Protein 3ZZM (pdb70)

Radius of gyration: 32.6 Å; Cα contacts (8 Å, |Δi|>4): 2544; chains: 2; bounding box: 72×98×84 Å

Nearest PDB structures (foldseek):
  4a1o-assembly1_A  TM=9.967E-01  e=1.497E-93  Mycobacterium tuberculosis H37Rv
  4a1o-assembly1_B  TM=9.871E-01  e=9.545E-93  Mycobacterium tuberculosis H37Rv
  7mgq-assembly1_B  TM=5.591E-01  e=1.889E-41  Cryptococcus neoformans
  7mgq-assembly2_C  TM=5.546E-01  e=2.572E-41  Cryptococcus neoformans
  7mgq-assembly1_A  TM=5.557E-01  e=5.287E-41  Cryptococcus neoformans

B-factor: mean 42.57, std 12.76, range [18.27, 124.08]

CATH classification: 3.40.50.1380 (+2 more: 3.40.140.20, 3.40.140.20)

Secondary structure (DSSP, 8-state):
--------EEEEEESS-TTHHHHHHHHHHTTPEEEE-HHHHHHHHTTT---EEHHHHHS----TTTTSSS-SHHHHHHHH--TTSHHHHHHHHHHT----SEEEEE---HHHHHHTT--HHHHHHT--SHHHHHHHHHHHTTTT-EEE--GGGHHHHHHHHHTTS--HHHHHHHHHHHHHHHHHHHHHHHHHIIIIIS--SSPPSS-SEEEEEEEEEEE-S-SSSTTS-EEEEE-TTSPP-GGGPEEEESSPPPHHHHHHHHHHHHHHTTSSSEEEEEEETTEEEEEEEESS-HHHHHHHHHTTSHHHHTTEEEEESSPBPHHHHHHHTTS-EEEEEES-B-TTHHHHHTTSSS-EEEE-PPPPSS-EEEEEETTEEEEEE---S-SGGGSGGG-EEEESSPPPHHHHHHHHHHHHHGGGSPSS-EEEEETTEEEEEE-S-SSHHHHHHHHHHHHGGG-TT-EEEESS--SSHHHHHHHHHTT--EEEE----TTHHHHHHHHHHHT-EEEE-S------/------EEEEEES--TTHHHHHHHHHHTTPEEEE-HHHHHHHHTTT---EEHHHHH-----GGGTTTT-SHHHHHHHH--TTSHHHHHHHHHHT----SEEEEE---HHHHHHTT--HHHHHHH--SHHHHHHHHHHHTTTT-EEE--GGGHHHHHHHHHTTS--HHHHHHHHHHHHHHHHHHHHHHHHHIIIIIS--SSPPSS-SEEEEEEEEEEE-S-SSSTTS-EEEEE-TTSPP-GGGPEEEESSPPPHHHHHHHHHHHHHHTTSSSEEEEEEETTEEEEEEEESS-HHHHHHHHHTTSHHHHTTEEEEESSPBPHHHHHHHTTS-EEEEEES-B-TTHHHHHTTSSS-EEEE-PPPPSS-EEEEEETTEEEEEE---S-SGGGSGGG-EEEESSPPPHHHHHHHHHHHHHGGGSPSS-EEEEETTEEEEEE-S-SSHHHHHHHHHHHHGGG-TT-EEEESS--SSHHHHHHHHHTT--EEEE----TTHHHHHHHHHHHT-EEEE-S------

Sequence (1038 aa):
DDGRRPIRRALISVYDKTGLVDLAQGLSAAGVEIISTGSTAKTIADTGIPVTPVEQLTGFPEVLDGRVKTLHPRVHAGLLADLRKSEHAAALEQLGIEAFELVVVNLYPFSQTVESGASVDDCVEQIDIGGPAMVRAAAKNHPSAAVVTDPLGYHGVLAALRAGGFTLAERKRLASLAFQHHIAEYDIAVASWMQQTLAPEHPVAAFPQWFGRSWRRVAMLRYGENPHQQAALYGDPTAWPGLAQAEQLHGKDMSYNNFTDADAAWRAAFDHEQTCVAIIKHANPCGIAISSSVSVADAHRKAHECDPLSAYGGVIAANTEVSVEMAEYVSTIFTEVIVAPGYAPGALDVLARKKNIRVLVAAEPLAGGSELRPISGGLLIQQSDQLDAHGDNPANWTLATGSPADPATLTDLVFAWRACCRAVKSNAIVIAADGATVGVGMGQVNRVDAARLAVERGGERVRGAVAASDAFFPFPDGLETLAAAGVTAVVHPGGSVRDEEVTEAAAKAGVTLYLTGARHFAHGRRPIRRALISVYDKTGLVDLAQGLSAAGVEIISTGSTAKTIADTGIPVTPVEQLTGFPEVLDGRVKTLHPRVHAGLLADLRKSEHAAALEQLGIEAFELVVVNLYPFSQTVESGASVDDCVEQIDIGGPAMVRAAAKNHPSAAVVTDPLGYHGVLAALRAGGFTLAERKRLASLAFQHHIAEYDIAVASWMQQTLAPEHPVAAFPQWFGRSWRRVAMLRYGENPHQQAALYGDPTAWPGLAQAEQLHGKDMSYNNFTDADAAWRAAFDHEQTCVAIIKHANPCGIAISSVSVADAHRKAHECDPLSAYGGVIAANTEVSVEMAEYVSTIFTEVIVAPGYAPGALDVLARKKNIRVLVAAEPLAGGSELRPISGGLLIQQSDQLDAHGDNPANWTLATGSPADPATLTDLVFAWRACCRAVKSNAIVIAADGATVGVGMGQVNRVDAARLAVERGGERVRGAVAASDAFFPFPDGLETLAAAGVTAVVHPGGSVRDEEVTEAAAKAGVTLYLTGARHFAH

Foldseek 3Di:
DLLFAAFAEEEAEEPDCVCVCVLLVLCVVLNHAYEYEDVSCVVNVVSVRDHHYLCNQQVDDQDPVNQCRQVGCSNLLLQQQQPVDPVSVVVCVVVVHHHGQEYEYEAQPLLVCVVVVHDPVVSVVRQHDNRLVSLQSNLVNLSRHAYHHDSVCSVVQSVLNVVRGDGSVNSNVRSVVSVVNVLVSVLSVVVCCDVPVDDDVVHDPDTPDHDADWDWPFWACAAPDNVHTGTQTDGPVDDWFLSNWDWPAADDQHNQNSVQQRLQLLLQLLDPAWKKWKGDSLATQKIFGDPPDNLVRLVQRCQQHVVRSAQIEMEIAAEAELNNLQVVLVGRYQEYEYCYYDVPSVVSNVVDHHYTYIHTDRDDPKDKDWDDDVPGIDIDIPPSLPDQLLPVVQKDFLDADDQDVQQVLLQSLQASSQLSAAPQWKFWTHRGMTQFIQGDDPALLSRLLRRLVSNDPVLAAIEMETLADDQALNSVLSSLVSHHAEYEHQDDHPCSVRNSVSCNVSNHGYIHRVHHRHDD/DFAAFAEEEADEPPCPCLCVLLVLCVVLNHAYEYEDPSQVVNVVSVRDYRYLCNQQVDDCDPVNQCSQVGCLNLLQQQQQVVDPCSVVVCVVVVHHHGQEYEYAADQLLVVVVVVDDPVVSVVRPHDNRLVSLQSNLVSLQRHAYHHDSVCSVVQSVQNVVRGDDSVVSNVRSVVSVVSVVSRVLSSVVCCCVPVDDDVVHDPDGPDHDADWDWPFWACAAPDNVHTGTQTDGPSDDWFLSNWDWPAADDQHNQNSLQQRLQLLLQLLDPAWKKWKGDSLATQKIFGDPPDNLVRLVQRCQQHVVRSAQIEMEIAAEAELNNLQVVLVGRYQEYEYCYYDVPSVVSNVVDHHYTYIHTHRDDPKDKDWDDDVPGIDIDIPPSLPDQLLPVVQKDFLDADDQDVQQVVLQSLQASSQLSAAPQWKFWTHPGMTQFIQGDDPALLSRLLRRLVSNDPVLAAIEMETQADHQALNSVLSSLVSHHAEYEHQDDHPCSVRNSVSCNVSNHGYIHRVHHRHDD

Solvent-accessible surface area: 39193 Å² total; per-residue (Å²): 187,92,19,90,76,83,18,173,14,0,0,0,16,6,107,67,58,86,36,0,60,99,2,0,87,20,0,28,87,64,63,8,66,3,0,1,5,33,65,4,15,137,42,0,50,128,65,66,8,108,33,20,61,3,76,134,38,12,67,34,57,53,22,6,113,24,16,1,52,2,1,17,0,70,0,0,0,2,0,0,1,4,44,140,85,94,134,4,37,46,13,7,142,156,23,65,7,108,17,4,23,0,0,1,2,15,16,49,29,2,61,128,21,47,143,89,67,37,65,63,83,77,2,8,60,46,0,11,5,12,4,0,4,4,0,3,0,0,0,11,4,5,12,6,0,0,2,6,14,69,38,162,31,6,146,40,0,33,45,8,28,187,52,31,1,15,15,65,71,71,7,66,140,19,0,6,68,0,0,24,55,0,0,35,24,0,16,30,0,0,43,21,0,16,147,57,10,21,41,49,155,127,113,31,45,13,47,80,2,28,7,80,14,8,112,54,86,44,66,18,212,60,0,9,0,83,55,4,89,0,0,5,0,6,10,73,119,37,129,58,5,1,6,72,24,107,72,64,38,28,112,122,16,33,0,21,6,15,12,9,0,32,31,0,5,82,1,0,50,12,8,159,71,34,0,0,0,1,2,63,22,10,8,2,1,0,1,0,10,10,118,128,36,11,2,25,0,0,84,37,0,7,90,14,17,60,96,3,4,94,14,0,2,4,0,0,11,55,94,0,32,52,91,1,0,95,78,2,21,93,4,108,7,45,0,0,0,0,35,18,32,16,130,37,0,58,108,29,2,38,202,83,175,77,9,8,0,3,38,5,36,91,59,105,101,39,52,66,50,19,71,38,10,44,12,8,2,0,3,0,68,23,8,62,6,110,14,144,3,5,80,46,91,54,22,81,67,38,28,35,84,103,21,82,116,74,31,62,63,17,0,33,3,0,1,44,2,0,16,10,0,48,2,7,0,0,0,0,0,32,109,6,6,2,7,1,2,0,0,3,0,5,32,9,11,12,0,0,112,5,0,33,106,48,7,38,169,113,2,170,49,1,5,0,0,0,0,9,82,0,54,86,22,64,2,0,84,32,0,18,82,20,10,3,66,1,0,0,1,7,6,67,19,161,119,26,150,79,0,26,106,12,0,47,182,55,63,4,12,0,19,35,6,72,10,57,1,30,12,37,76,124,72,82,12,153,15,0,1,0,33,8,115,61,68,92,32,0,64,101,2,0,89,20,0,28,86,57,55,8,65,3,0,0,14,44,72,5,16,141,47,0,51,113,71,65,8,108,32,21,53,1,48,131,32,9,63,30,81,135,26,6,112,26,26,3,65,14,0,18,1,100,0,0,0,2,0,0,1,2,42,130,78,94,128,5,34,51,12,9,145,153,48,66,10,112,18,4,24,0,0,0,2,16,24,61,64,2,21,78,2,52,134,77,64,35,59,67,95,77,1,10,68,84,2,52,6,10,11,1,4,2,0,3,0,0,0,5,2,5,12,5,0,0,1,3,17,52,26,159,27,13,145,32,0,40,39,8,30,179,52,31,1,10,44,67,72,59,7,61,105,15,0,5,49,0,0,16,55,1,0,30,11,0,13,15,0,0,42,18,0,20,146,59,10,21,36,51,155,128,109,31,48,14,44,91,2,28,6,77,12,8,105,56,86,44,72,20,215,61,0,20,1,84,54,2,89,0,0,5,0,7,10,67,85,39,127,59,5,1,6,72,23,109,72,62,42,30,108,112,17,37,3,23,5,16,2,12,0,28,25,0,6,77,0,0,48,14,6,160,75,35,0,0,0,1,1,40,32,8,4,0,0,0,2,0,10,9,120,128,36,11,5,42,0,0,109,38,0,17,102,9,18,69,110,4,4,137,14,0,2,5,0,0,12,54,92,0,31,50,108,1,0,91,51,1,18,102,18,80,6,44,0,0,0,0,34,17,32,14,129,37,0,57,104,10,1,39,171,86,172,70,9,11,0,3,39,4,36,90,60,108,95,40,53,67,36,20,63,41,13,43,14,8,1,0,3,1,73,22,7,62,5,110,14,145,5,7,78,45,90,56,20,81,68,38,26,37,83,102,20,82,116,73,28,61,69,18,0,34,3,0,1,45,2,0,18,7,0,39,4,24,0,0,0,0,0,33,109,6,7,2,16,0,2,0,0,5,1,6,28,8,11,9,0,0,110,5,0,33,108,36,0,42,178,106,2,169,49,2,4,0,0,0,0,8,82,0,52,75,23,61,2,0,83,30,0,19,83,20,10,4,66,1,0,0,1,7,7,69,17,156,112,26,136,72,0,26,112,12,0,53,196,55,63,4,13,0,21,36,6,74,8,56,1,37,12,34

GO terms:
  GO:0005886 plasma membrane (C, HDA)

InterPro domains:
  IPR002695 Bifunctional purine biosynthesis protein PurH-like [MF_00139] (10-523)
  IPR002695 Bifunctional purine biosynthesis protein PurH-like [PF01808] (141-457)
  IPR002695 Bifunctional purine biosynthesis protein PurH-like [PIRSF000414] (8-523)
  IPR002695 Bifunctional purine biosynthesis protein PurH-like [PTHR11692] (10-523)
  IPR002695 Bifunctional purine biosynthesis protein PurH-like [SM00798] (141-458)
  IPR002695 Bifunctional purine biosynthesis protein PurH-like [TIGR00355] (11-523)
  IPR011607 Methylglyoxal synthase-like domain [PF02142] (22-135)
  IPR011607 Methylglyoxal synthase-like domain [PS51855] (1-152)
  IPR011607 Methylglyoxal synthase-like domain [SM00851] (22-136)
  IPR016193 Cytidine deaminase-like [SSF53927] (218-523)
  IPR024051 AICAR transformylase, duplicated domain superfamily [G3DSA:3.40.140.20] (215-369)
  IPR024051 AICAR transformylase, duplicated domain superfamily [G3DSA:3.40.140.20] (394-523)
  IPR036914 Methylglyoxal synthase-like domain superfamily [G3DSA:3.40.50.1380] (1-204)
  IPR036914 Methylglyoxal synthase-like domain superfamily [SSF52335] (10-198)

Organism: Mycobacterium tuberculosis (strain ATCC 25618 / H37Rv) (NCBI:txid83332)

Structure (mmCIF, N/CA/C/O backbone):
data_3ZZM
#
_entry.id   3ZZM
#
_cell.length_a   76.594
_cell.length_b   108.220
_cell.length_c   130.634
_cell.angle_alpha   90.00
_cell.angle_beta   90.00
_cell.angle_gamma   90.00
#
_symmetry.space_group_name_H-M   'P 21 21 21'
#
loop_
_entity.id
_entity.type
_entity.pdbx_description
1 polymer 'BIFUNCTIONAL PURINE BIOSYNTHESIS PROTEIN PURH'
2 non-polymer 'PHOSPHATE ION'
3 non-polymer 'POTASSIUM ION'
4 non-polymer '5-(FORMYLAMINO)-1-(5-O-PHOSPHONO-BETA-D-RIBOFURANOSYL)-1H-IMIDAZOLE-4-CARBOXYLIC ACID'
5 non-polymer GLYCEROL
6 water water
#
loop_
_atom_site.group_PDB
_atom_site.id
_atom_site.type_symbol
_atom_site.label_atom_id
_atom_site.label_alt_id
_atom_site.label_comp_id
_atom_site.label_asym_id
_atom_site.label_entity_id
_atom_site.label_seq_id
_atom_site.pdbx_PDB_ins_code
_atom_site.Cartn_x
_atom_site.Cartn_y
_atom_site.Cartn_z
_atom_site.occupancy
_atom_site.B_iso_or_equiv
_atom_site.auth_seq_id
_atom_site.auth_comp_id
_atom_site.auth_asym_id
_atom_site.auth_atom_id
_atom_site.pdbx_PDB_model_num
ATOM 1 N N . ASP A 1 4 ? 64.304 98.570 -30.698 1.00 68.71 4 ASP A N 1
ATOM 2 C CA . ASP A 1 4 ? 65.007 99.773 -30.255 1.00 68.16 4 ASP A CA 1
ATOM 3 C C . ASP A 1 4 ? 65.238 99.752 -28.736 1.00 67.75 4 ASP A C 1
ATOM 4 O O . ASP A 1 4 ? 64.331 99.412 -27.966 1.00 66.29 4 ASP A O 1
ATOM 9 N N . ASP A 1 5 ? 66.454 100.160 -28.324 1.00 61.48 5 ASP A N 1
ATOM 10 C CA . ASP A 1 5 ? 66.924 100.230 -26.938 1.00 59.30 5 ASP A CA 1
ATOM 11 C C . ASP A 1 5 ? 66.282 101.384 -26.147 1.00 58.25 5 ASP A C 1
ATOM 12 O O . ASP A 1 5 ? 66.448 101.460 -24.931 1.00 58.34 5 ASP A O 1
ATOM 17 N N . GLY A 1 6 ? 65.574 102.264 -26.845 1.00 50.30 6 GLY A N 1
ATOM 18 C CA . GLY A 1 6 ? 64.935 103.453 -26.298 1.00 47.96 6 GLY A CA 1
ATOM 19 C C . GLY A 1 6 ? 65.928 104.530 -25.899 1.00 49.24 6 GLY A C 1
ATOM 20 O O . GLY A 1 6 ? 65.661 105.298 -24.970 1.00 47.86 6 GLY A O 1
ATOM 21 N N . ARG A 1 7 ? 67.096 104.578 -26.581 1.00 45.81 7 ARG A N 1
ATOM 22 C CA . ARG A 1 7 ? 68.158 105.556 -26.337 1.00 44.91 7 ARG A CA 1
ATOM 23 C C . ARG A 1 7 ? 67.698 106.940 -26.748 1.00 48.39 7 ARG A C 1
ATOM 24 O O . ARG A 1 7 ? 67.131 107.113 -27.835 1.00 48.51 7 ARG A O 1
ATOM 32 N N . ARG A 1 8 ? 67.905 107.924 -25.861 1.00 44.24 8 ARG A N 1
ATOM 33 C CA . ARG A 1 8 ? 67.535 109.319 -26.126 1.00 43.76 8 ARG A CA 1
ATOM 34 C C . ARG A 1 8 ? 68.814 110.153 -26.033 1.00 46.83 8 ARG A C 1
ATOM 35 O O . ARG A 1 8 ? 69.401 110.201 -24.953 1.00 45.44 8 ARG A O 1
ATOM 43 N N . PRO A 1 9 ? 69.328 110.734 -27.150 1.00 44.38 9 PRO A N 1
ATOM 44 C CA . PRO A 1 9 ? 70.568 111.523 -27.063 1.00 44.93 9 PRO A CA 1
ATOM 45 C C . PRO A 1 9 ? 70.458 112.669 -26.055 1.00 48.94 9 PRO A C 1
ATOM 46 O O . PRO A 1 9 ? 69.437 113.356 -26.026 1.00 49.45 9 PRO A O 1
ATOM 50 N N . ILE A 1 10 ? 71.492 112.835 -25.202 1.00 44.48 10 ILE A N 1
ATOM 51 C CA . ILE A 1 10 ? 71.567 113.882 -24.181 1.00 43.36 10 ILE A CA 1
ATOM 52 C C . ILE A 1 10 ? 71.867 115.213 -24.875 1.00 46.91 10 ILE A C 1
ATOM 53 O O . ILE A 1 10 ? 72.909 115.352 -25.521 1.00 47.65 10 ILE A O 1
ATOM 58 N N . ARG A 1 11 ? 70.967 116.187 -24.734 1.00 41.79 11 ARG A N 1
ATOM 59 C CA . ARG A 1 11 ? 71.151 117.510 -25.327 1.00 41.95 11 ARG A CA 1
ATOM 60 C C . ARG A 1 11 ? 71.229 118.558 -24.232 1.00 42.45 11 ARG A C 1
ATOM 61 O O . ARG A 1 11 ? 71.976 119.527 -24.367 1.00 41.09 11 ARG A O 1
ATOM 69 N N . ARG A 1 12 ? 70.425 118.377 -23.153 1.00 37.63 12 ARG A N 1
ATOM 70 C CA . ARG A 1 12 ? 70.358 119.317 -22.039 1.00 35.93 12 ARG A CA 1
ATOM 71 C C . ARG A 1 12 ? 70.393 118.567 -20.719 1.00 38.68 12 ARG A C 1
ATOM 72 O O . ARG A 1 12 ? 69.648 117.598 -20.527 1.00 37.60 12 ARG A O 1
ATOM 80 N N . ALA A 1 13 ? 71.255 119.037 -19.805 1.00 33.89 13 ALA A N 1
ATOM 81 C CA . ALA A 1 13 ? 71.423 118.460 -18.479 1.00 32.32 13 ALA A CA 1
ATOM 82 C C . ALA A 1 13 ? 71.160 119.489 -17.379 1.00 34.63 13 ALA A C 1
ATOM 83 O O . ALA A 1 13 ? 71.588 120.636 -17.477 1.00 33.37 13 ALA A O 1
ATOM 85 N N . LEU A 1 14 ? 70.437 119.064 -16.335 1.00 31.47 14 LEU A N 1
ATOM 86 C CA . LEU A 1 14 ? 70.163 119.862 -15.149 1.00 30.48 14 LEU A CA 1
ATOM 87 C C . LEU A 1 14 ? 71.043 119.326 -14.027 1.00 33.36 14 LEU A C 1
ATOM 88 O O . LEU A 1 14 ? 70.935 118.144 -13.658 1.00 30.27 14 LEU A O 1
ATOM 93 N N . ILE A 1 15 ? 71.983 120.162 -13.549 1.00 31.76 15 ILE A N 1
ATOM 94 C CA . ILE A 1 15 ? 72.926 119.747 -12.517 1.00 30.71 15 ILE A CA 1
ATOM 95 C C . ILE A 1 15 ? 72.818 120.662 -11.297 1.00 35.31 15 ILE A C 1
ATOM 96 O O . ILE A 1 15 ? 72.985 121.868 -11.399 1.00 35.82 15 ILE A O 1
ATOM 101 N N . SER A 1 16 ? 72.532 120.071 -10.152 1.00 32.84 16 SER A N 1
ATOM 102 C CA . SER A 1 16 ? 72.401 120.763 -8.886 1.00 33.89 16 SER A CA 1
ATOM 103 C C . SER A 1 16 ? 72.862 119.792 -7.834 1.00 37.62 16 SER A C 1
ATOM 104 O O . SER A 1 16 ? 72.137 118.857 -7.487 1.00 35.83 16 SER A O 1
ATOM 107 N N . VAL A 1 17 ? 74.130 119.912 -7.458 1.00 35.95 17 VAL A N 1
ATOM 108 C CA . VAL A 1 17 ? 74.729 118.957 -6.534 1.00 36.09 17 VAL A CA 1
ATOM 109 C C . VAL A 1 17 ? 75.295 119.650 -5.293 1.00 45.01 17 VAL A C 1
ATOM 110 O O . VAL A 1 17 ? 75.988 120.673 -5.409 1.00 45.08 17 VAL A O 1
ATOM 114 N N . TYR A 1 18 ? 75.023 119.075 -4.109 1.00 43.70 18 TYR A N 1
ATOM 115 C CA . TYR A 1 18 ? 75.643 119.589 -2.895 1.00 45.08 18 TYR A CA 1
ATOM 116 C C . TYR A 1 18 ? 77.160 119.301 -2.965 1.00 49.50 18 TYR A C 1
ATOM 117 O O . TYR A 1 18 ? 77.992 120.210 -2.870 1.00 50.21 18 TYR A O 1
ATOM 126 N N . ASP A 1 19 ? 77.486 118.012 -3.130 1.00 45.64 19 ASP A N 1
ATOM 127 C CA . ASP A 1 19 ? 78.835 117.477 -3.261 1.00 44.91 19 ASP A CA 1
ATOM 128 C C . ASP A 1 19 ? 79.273 117.601 -4.702 1.00 47.82 19 ASP A C 1
ATOM 129 O O . ASP A 1 19 ? 78.653 117.010 -5.585 1.00 47.86 19 ASP A O 1
ATOM 134 N N . LYS A 1 20 ? 80.343 118.356 -4.947 1.00 45.17 20 LYS A N 1
ATOM 135 C CA . LYS A 1 20 ? 80.822 118.576 -6.310 1.00 45.94 20 LYS A CA 1
ATOM 136 C C . LYS A 1 20 ? 81.947 117.578 -6.726 1.00 49.49 20 LYS A C 1
ATOM 137 O O . LYS A 1 20 ? 82.652 117.866 -7.684 1.00 48.95 20 LYS A O 1
ATOM 143 N N . THR A 1 21 ? 82.039 116.379 -6.093 1.00 47.50 21 THR A N 1
ATOM 144 C CA . THR A 1 21 ? 83.052 115.364 -6.437 1.00 47.87 21 THR A CA 1
ATOM 145 C C . THR A 1 21 ? 82.796 114.818 -7.856 1.00 49.68 21 THR A C 1
ATOM 146 O O . THR A 1 21 ? 81.695 114.347 -8.139 1.00 48.59 21 THR A O 1
ATOM 150 N N . GLY A 1 22 ? 83.804 114.917 -8.716 1.00 46.75 22 GLY A N 1
ATOM 151 C CA . GLY A 1 22 ? 83.757 114.458 -10.105 1.00 47.37 22 GLY A CA 1
ATOM 152 C C . GLY A 1 22 ? 82.957 115.321 -11.068 1.00 52.18 22 GLY A C 1
ATOM 153 O O . GLY A 1 22 ? 82.814 114.970 -12.249 1.00 52.86 22 GLY A O 1
ATOM 154 N N . LEU A 1 23 ? 82.467 116.479 -10.584 1.00 48.32 23 LEU A N 1
ATOM 155 C CA . LEU A 1 23 ? 81.635 117.409 -11.346 1.00 48.31 23 LEU A CA 1
ATOM 156 C C . LEU A 1 23 ? 82.356 117.998 -12.542 1.00 51.48 23 LEU A C 1
ATOM 157 O O . LEU A 1 23 ? 81.781 118.003 -13.633 1.00 50.80 23 LEU A O 1
ATOM 162 N N . VAL A 1 24 ? 83.586 118.518 -12.350 1.00 48.84 24 VAL A N 1
ATOM 163 C CA . VAL A 1 24 ? 84.372 119.157 -13.410 1.00 49.27 24 VAL A CA 1
ATOM 164 C C . VAL A 1 24 ? 84.576 118.180 -14.596 1.00 53.12 24 VAL A C 1
ATOM 165 O O . VAL A 1 24 ? 84.301 118.565 -15.733 1.00 54.23 24 VAL A O 1
ATOM 169 N N . ASP A 1 25 ? 84.989 116.926 -14.329 1.00 48.70 25 ASP A N 1
ATOM 170 C CA . ASP A 1 25 ? 85.197 115.901 -15.368 1.00 48.35 25 ASP A CA 1
ATOM 171 C C . ASP A 1 25 ? 83.878 115.539 -16.063 1.00 48.05 25 ASP A C 1
ATOM 172 O O . ASP A 1 25 ? 83.845 115.408 -17.289 1.00 48.98 25 ASP A O 1
ATOM 177 N N . LEU A 1 26 ? 82.791 115.427 -15.284 1.00 41.65 26 LEU A N 1
ATOM 178 C CA . LEU A 1 26 ? 81.462 115.165 -15.838 1.00 39.85 26 LEU A CA 1
ATOM 179 C C . LEU A 1 26 ? 81.043 116.325 -16.785 1.00 45.92 26 LEU A C 1
ATOM 180 O O . LEU A 1 26 ? 80.730 116.074 -17.950 1.00 48.38 26 LEU A O 1
ATOM 185 N N . ALA A 1 27 ? 81.115 117.581 -16.302 1.00 42.88 27 ALA A N 1
ATOM 186 C CA . ALA A 1 27 ? 80.754 118.791 -17.055 1.00 43.86 27 ALA A CA 1
ATOM 187 C C . ALA A 1 27 ? 81.600 118.966 -18.312 1.00 49.87 27 ALA A C 1
ATOM 188 O O . ALA A 1 27 ? 81.058 119.339 -19.362 1.00 49.71 27 ALA A O 1
ATOM 190 N N . GLN A 1 28 ? 82.918 118.684 -18.215 1.00 47.45 28 GLN A N 1
ATOM 191 C CA . GLN A 1 28 ? 83.846 118.779 -19.346 1.00 47.55 28 GLN A CA 1
ATOM 192 C C . GLN A 1 28 ? 83.432 117.789 -20.446 1.00 50.79 28 GLN A C 1
ATOM 193 O O . GLN A 1 28 ? 83.384 118.169 -21.615 1.00 50.78 28 GLN A O 1
ATOM 199 N N . GLY A 1 29 ? 83.085 116.561 -20.047 1.00 47.21 29 GLY A N 1
ATOM 200 C CA . GLY A 1 29 ? 82.608 115.528 -20.961 1.00 46.96 29 GLY A CA 1
ATOM 201 C C . GLY A 1 29 ? 81.298 115.906 -21.634 1.00 50.44 29 GLY A C 1
ATOM 202 O O . GLY A 1 29 ? 81.149 115.728 -22.846 1.00 51.32 29 GLY A O 1
ATOM 203 N N . LEU A 1 30 ? 80.350 116.464 -20.854 1.00 45.59 30 LEU A N 1
ATOM 204 C CA . LEU A 1 30 ? 79.042 116.893 -21.359 1.00 44.10 30 LEU A CA 1
ATOM 205 C C . LEU A 1 30 ? 79.171 118.090 -22.304 1.00 51.71 30 LEU A C 1
ATOM 206 O O . LEU A 1 30 ? 78.589 118.050 -23.386 1.00 52.24 30 LEU A O 1
ATOM 211 N N . SER A 1 31 ? 79.952 119.129 -21.933 1.00 50.79 31 SER A N 1
ATOM 212 C CA . SER A 1 31 ? 80.146 120.304 -22.799 1.00 52.21 31 SER A CA 1
ATOM 213 C C . SER A 1 31 ? 80.820 119.924 -24.122 1.00 56.97 31 SER A C 1
ATOM 214 O O . SER A 1 31 ? 80.414 120.440 -25.160 1.00 56.76 31 SER A O 1
ATOM 217 N N . ALA A 1 32 ? 81.817 118.997 -24.086 1.00 54.02 32 ALA A N 1
ATOM 218 C CA . ALA A 1 32 ? 82.532 118.505 -25.271 1.00 54.96 32 ALA A CA 1
ATOM 219 C C . ALA A 1 32 ? 81.570 117.834 -26.257 1.00 58.34 32 ALA A C 1
ATOM 220 O O . ALA A 1 32 ? 81.748 117.958 -27.462 1.00 59.85 32 ALA A O 1
ATOM 222 N N . ALA A 1 33 ? 80.532 117.161 -25.746 1.00 53.59 33 ALA A N 1
ATOM 223 C CA . ALA A 1 33 ? 79.515 116.507 -26.569 1.00 52.82 33 ALA A CA 1
ATOM 224 C C . ALA A 1 33 ? 78.461 117.514 -27.072 1.00 55.73 33 ALA A C 1
ATOM 225 O O . ALA A 1 33 ? 77.576 117.139 -27.840 1.00 55.07 33 ALA A O 1
ATOM 227 N N . GLY A 1 34 ? 78.577 118.773 -26.642 1.00 51.86 34 GLY A N 1
ATOM 228 C CA . GLY A 1 34 ? 77.653 119.842 -27.005 1.00 51.31 34 GLY A CA 1
ATOM 229 C C . GLY A 1 34 ? 76.405 119.876 -26.140 1.00 53.06 34 GLY A C 1
ATOM 230 O O . GLY A 1 34 ? 75.389 120.450 -26.542 1.00 52.94 34 GLY A O 1
ATOM 231 N N . VAL A 1 35 ? 76.467 119.257 -24.944 1.00 47.65 35 VAL A N 1
ATOM 232 C CA . VAL A 1 35 ? 75.337 119.256 -24.006 1.00 45.21 35 VAL A CA 1
ATOM 233 C C . VAL A 1 35 ? 75.285 120.597 -23.275 1.00 47.06 35 VAL A C 1
ATOM 234 O O . VAL A 1 35 ? 76.291 121.037 -22.716 1.00 47.08 35 VAL A O 1
ATOM 238 N N . GLU A 1 36 ? 74.101 121.231 -23.277 1.00 41.48 36 GLU A N 1
ATOM 239 C CA . GLU A 1 36 ? 73.827 122.461 -22.551 1.00 40.23 36 GLU A CA 1
ATOM 240 C C . GLU A 1 36 ? 73.671 122.116 -21.070 1.00 40.87 36 GLU A C 1
ATOM 241 O O . GLU A 1 36 ? 72.893 121.231 -20.711 1.00 39.47 36 GLU A O 1
ATOM 247 N N . ILE A 1 37 ? 74.430 122.789 -20.214 1.00 37.47 37 ILE A N 1
ATOM 248 C CA . ILE A 1 37 ? 74.367 122.542 -18.775 1.00 35.58 37 ILE A CA 1
ATOM 249 C C . ILE A 1 37 ? 73.549 123.669 -18.111 1.00 38.77 37 ILE A C 1
ATOM 250 O O . ILE A 1 37 ? 73.826 124.845 -18.311 1.00 38.65 37 ILE A O 1
ATOM 255 N N . ILE A 1 38 ? 72.523 123.282 -17.354 1.00 36.54 38 ILE A N 1
ATOM 256 C CA . ILE A 1 38 ? 71.663 124.190 -16.597 1.00 36.88 38 ILE A CA 1
ATOM 257 C C . ILE A 1 38 ? 71.958 123.913 -15.143 1.00 41.27 38 ILE A C 1
ATOM 258 O O . ILE A 1 38 ? 71.841 122.770 -14.692 1.00 39.39 38 ILE A O 1
ATOM 263 N N . SER A 1 39 ? 72.372 124.942 -14.408 1.00 40.41 39 SER A N 1
ATOM 264 C CA . SER A 1 39 ? 72.753 124.742 -13.026 1.00 41.07 39 SER A CA 1
ATOM 265 C C . SER A 1 39 ? 72.326 125.863 -12.118 1.00 46.60 39 SER A C 1
ATOM 266 O O . SER A 1 39 ? 72.067 126.982 -12.557 1.00 45.90 39 SER A O 1
ATOM 269 N N . THR A 1 40 ? 72.287 125.541 -10.824 1.00 45.24 40 THR A N 1
ATOM 270 C CA . THR A 1 40 ? 72.014 126.466 -9.729 1.00 46.32 40 THR A CA 1
ATOM 271 C C . THR A 1 40 ? 73.343 127.154 -9.354 1.00 51.48 40 THR A C 1
ATOM 272 O O . THR A 1 40 ? 74.381 126.781 -9.894 1.00 51.97 40 THR A O 1
ATOM 276 N N . GLY A 1 41 ? 73.278 128.132 -8.445 1.00 48.57 41 GLY A N 1
ATOM 277 C CA . GLY A 1 41 ? 74.378 128.944 -7.922 1.00 49.15 41 GLY A CA 1
ATOM 278 C C . GLY A 1 41 ? 75.814 128.427 -7.923 1.00 52.54 41 GLY A C 1
ATOM 279 O O . GLY A 1 41 ? 76.551 128.710 -8.871 1.00 53.37 41 GLY A O 1
ATOM 280 N N . SER A 1 42 ? 76.249 127.740 -6.833 1.00 47.18 42 SER A N 1
ATOM 281 C CA . SER A 1 42 ? 77.635 127.249 -6.678 1.00 47.56 42 SER A CA 1
ATOM 282 C C . SER A 1 42 ? 78.009 126.090 -7.633 1.00 52.19 42 SER A C 1
ATOM 283 O O . SER A 1 42 ? 79.188 125.972 -7.993 1.00 53.34 42 SER A O 1
ATOM 286 N N . THR A 1 43 ? 77.027 125.264 -8.069 1.00 46.22 43 THR A N 1
ATOM 287 C CA . THR A 1 43 ? 77.281 124.208 -9.053 1.00 44.92 43 THR A CA 1
ATOM 288 C C . THR A 1 43 ? 77.695 124.910 -10.343 1.00 49.51 43 THR A C 1
ATOM 289 O O . THR A 1 43 ? 78.728 124.564 -10.932 1.00 49.63 43 THR A O 1
ATOM 293 N N . ALA A 1 44 ? 76.939 125.972 -10.718 1.00 46.50 44 ALA A N 1
ATOM 294 C CA . ALA A 1 44 ? 77.242 126.788 -11.889 1.00 47.47 44 ALA A CA 1
ATOM 295 C C . ALA A 1 44 ? 78.606 127.464 -11.742 1.00 53.12 44 ALA A C 1
ATOM 296 O O . ALA A 1 44 ? 79.324 127.546 -12.730 1.00 53.88 44 ALA A O 1
ATOM 298 N N . LYS A 1 45 ? 78.982 127.899 -10.513 1.00 50.79 45 LYS A N 1
ATOM 299 C CA . LYS A 1 45 ? 80.272 128.549 -10.245 1.00 52.61 45 LYS A CA 1
ATOM 300 C C . LYS A 1 45 ? 81.435 127.578 -10.496 1.00 56.25 45 LYS A C 1
ATOM 301 O O . LYS A 1 45 ? 82.320 127.900 -11.291 1.00 56.34 45 LYS A O 1
ATOM 307 N N . THR A 1 46 ? 81.382 126.368 -9.872 1.00 51.55 46 THR A N 1
ATOM 308 C CA . THR A 1 46 ? 82.365 125.285 -9.980 1.00 51.13 46 THR A CA 1
ATOM 309 C C . THR A 1 46 ? 82.601 124.907 -11.456 1.00 56.84 46 THR A C 1
ATOM 310 O O . THR A 1 46 ? 83.752 124.733 -11.868 1.00 57.54 46 THR A O 1
ATOM 314 N N . ILE A 1 47 ? 81.518 124.829 -12.254 1.00 53.12 47 ILE A N 1
ATOM 315 C CA . ILE A 1 47 ? 81.596 124.497 -13.677 1.00 53.41 47 ILE A CA 1
ATOM 316 C C . ILE A 1 47 ? 82.093 125.718 -14.479 1.00 60.50 47 ILE A C 1
ATOM 317 O O . ILE A 1 47 ? 82.981 125.564 -15.329 1.00 60.53 47 ILE A O 1
ATOM 322 N N . ALA A 1 48 ? 81.525 126.922 -14.221 1.00 58.31 48 ALA A N 1
ATOM 323 C CA . ALA A 1 48 ? 81.879 128.150 -14.946 1.00 59.51 48 ALA A CA 1
ATOM 324 C C . ALA A 1 48 ? 83.349 128.571 -14.753 1.00 63.60 48 ALA A C 1
ATOM 325 O O . ALA A 1 48 ? 83.952 129.072 -15.708 1.00 64.07 48 ALA A O 1
ATOM 327 N N . ASP A 1 49 ? 83.924 128.352 -13.543 1.00 59.33 49 ASP A N 1
ATOM 328 C CA . ASP A 1 49 ? 85.319 128.687 -13.202 1.00 60.25 49 ASP A CA 1
ATOM 329 C C . ASP A 1 49 ? 86.341 127.904 -14.052 1.00 66.25 49 ASP A C 1
ATOM 330 O O . ASP A 1 49 ? 87.491 128.327 -14.153 1.00 68.16 49 ASP A O 1
ATOM 335 N N . THR A 1 50 ? 85.910 126.798 -14.682 1.00 62.19 50 THR A N 1
ATOM 336 C CA . THR A 1 50 ? 86.701 125.924 -15.561 1.00 62.48 50 THR A CA 1
ATOM 337 C C . THR A 1 50 ? 86.655 126.456 -17.008 1.00 65.86 50 THR A C 1
ATOM 338 O O . THR A 1 50 ? 87.431 126.009 -17.856 1.00 67.05 50 THR A O 1
ATOM 342 N N . GLY A 1 51 ? 85.755 127.404 -17.269 1.00 60.25 51 GLY A N 1
ATOM 343 C CA . GLY A 1 51 ? 85.561 127.975 -18.597 1.00 60.07 51 GLY A CA 1
ATOM 344 C C . GLY A 1 51 ? 84.433 127.322 -19.377 1.00 61.43 51 GLY A C 1
ATOM 345 O O . GLY A 1 51 ? 84.150 127.710 -20.514 1.00 61.72 51 GLY A O 1
ATOM 346 N N . ILE A 1 52 ? 83.780 126.320 -18.770 1.00 56.04 52 ILE A N 1
ATOM 347 C CA . ILE A 1 52 ? 82.641 125.607 -19.361 1.00 54.00 52 ILE A CA 1
ATOM 348 C C . ILE A 1 52 ? 81.412 126.531 -19.282 1.00 54.79 52 ILE A C 1
ATOM 349 O O . ILE A 1 52 ? 81.137 127.051 -18.197 1.00 53.14 52 ILE A O 1
ATOM 354 N N . PRO A 1 53 ? 80.678 126.755 -20.402 1.00 51.91 53 PRO A N 1
ATOM 355 C CA . PRO A 1 53 ? 79.479 127.612 -20.340 1.00 51.72 53 PRO A CA 1
ATOM 356 C C . PRO A 1 53 ? 78.342 126.973 -19.537 1.00 55.47 53 PRO A C 1
ATOM 357 O O . PRO A 1 53 ? 78.127 125.757 -19.585 1.00 53.46 53 PRO A O 1
ATOM 361 N N . VAL A 1 54 ? 77.645 127.802 -18.760 1.00 52.94 54 VAL A N 1
ATOM 362 C CA . VAL A 1 54 ? 76.534 127.368 -17.918 1.00 51.10 54 VAL A CA 1
ATOM 363 C C . VAL A 1 54 ? 75.332 128.272 -18.149 1.00 52.33 54 VAL A C 1
ATOM 364 O O . VAL A 1 54 ? 75.462 129.505 -18.162 1.00 52.75 54 VAL A O 1
ATOM 368 N N . THR A 1 55 ? 74.153 127.648 -18.282 1.00 45.11 55 THR A N 1
ATOM 369 C CA . THR A 1 55 ? 72.885 128.353 -18.330 1.00 43.36 55 THR A CA 1
ATOM 370 C C . THR A 1 55 ? 72.419 128.439 -16.870 1.00 44.70 55 THR A C 1
ATOM 371 O O . THR A 1 55 ? 72.197 127.399 -16.248 1.00 44.27 55 THR A O 1
ATOM 375 N N . PRO A 1 56 ? 72.325 129.640 -16.266 1.00 40.03 56 PRO A N 1
ATOM 376 C CA . PRO A 1 56 ? 71.811 129.714 -14.879 1.00 37.78 56 PRO A CA 1
ATOM 377 C C . PRO A 1 56 ? 70.329 129.349 -14.852 1.00 41.84 56 PRO A C 1
ATOM 378 O O . PRO A 1 56 ? 69.647 129.596 -15.843 1.00 40.66 56 PRO A O 1
ATOM 382 N N . VAL A 1 57 ? 69.828 128.755 -13.739 1.00 40.51 57 VAL A N 1
ATOM 383 C CA . VAL A 1 57 ? 68.415 128.343 -13.624 1.00 40.52 57 VAL A CA 1
ATOM 384 C C . VAL A 1 57 ? 67.493 129.605 -13.732 1.00 43.70 57 VAL A C 1
ATOM 385 O O . VAL A 1 57 ? 66.457 129.528 -14.396 1.00 41.93 57 VAL A O 1
ATOM 389 N N . GLU A 1 58 ? 67.924 130.763 -13.174 1.00 41.04 58 GLU A N 1
ATOM 390 C CA . GLU A 1 58 ? 67.189 132.045 -13.228 1.00 42.83 58 GLU A CA 1
ATOM 391 C C . GLU A 1 58 ? 66.928 132.535 -14.671 1.00 45.68 58 GLU A C 1
ATOM 392 O O . GLU A 1 58 ? 65.953 133.235 -14.900 1.00 43.83 58 GLU A O 1
ATOM 398 N N . GLN A 1 59 ? 67.829 132.216 -15.617 1.00 42.98 59 GLN A N 1
ATOM 399 C CA . GLN A 1 59 ? 67.698 132.594 -17.022 1.00 43.96 59 GLN A CA 1
ATOM 400 C C . GLN A 1 59 ? 66.536 131.830 -17.635 1.00 47.50 59 GLN A C 1
ATOM 401 O O . GLN A 1 59 ? 65.751 132.383 -18.411 1.00 47.56 59 GLN A O 1
ATOM 407 N N . LEU A 1 60 ? 66.402 130.578 -17.225 1.00 42.31 60 LEU A N 1
ATOM 408 C CA . LEU A 1 60 ? 65.353 129.684 -17.675 1.00 41.82 60 LEU A CA 1
ATOM 409 C C . LEU A 1 60 ? 63.993 130.046 -17.036 1.00 43.65 60 LEU A C 1
ATOM 410 O O . LEU A 1 60 ? 62.987 130.128 -17.735 1.00 41.73 60 LEU A O 1
ATOM 415 N N . THR A 1 61 ? 63.978 130.298 -15.723 1.00 39.76 61 THR A N 1
ATOM 416 C CA . THR A 1 61 ? 62.748 130.580 -14.983 1.00 38.85 61 THR A CA 1
ATOM 417 C C . THR A 1 61 ? 62.351 132.046 -14.985 1.00 41.66 61 THR A C 1
ATOM 418 O O . THR A 1 61 ? 61.179 132.356 -14.780 1.00 41.88 61 THR A O 1
ATOM 422 N N . GLY A 1 62 ? 63.332 132.932 -15.097 1.00 37.84 62 GLY A N 1
ATOM 423 C CA . GLY A 1 62 ? 63.115 134.367 -14.956 1.00 38.82 62 GLY A CA 1
ATOM 424 C C . GLY A 1 62 ? 62.896 134.757 -13.499 1.00 45.43 62 GLY A C 1
ATOM 425 O O . GLY A 1 62 ? 62.556 135.903 -13.226 1.00 44.66 62 GLY A O 1
ATOM 426 N N . PHE A 1 63 ? 63.019 133.790 -12.558 1.00 44.27 63 PHE A N 1
ATOM 427 C CA . PHE A 1 63 ? 62.795 134.002 -11.125 1.00 45.82 63 PHE A CA 1
ATOM 428 C C . PHE A 1 63 ? 64.116 133.783 -10.372 1.00 53.91 63 PHE A C 1
ATOM 429 O O . PHE A 1 63 ? 64.767 132.750 -10.577 1.00 55.20 63 PHE A O 1
ATOM 437 N N . PRO A 1 64 ? 64.539 134.718 -9.506 0.50 51.11 64 PRO A N 1
ATOM 438 C CA . PRO A 1 64 ? 65.830 134.534 -8.807 0.50 51.39 64 PRO A CA 1
ATOM 439 C C . PRO A 1 64 ? 65.877 133.394 -7.779 0.50 55.63 64 PRO A C 1
ATOM 440 O O . PRO A 1 64 ? 64.839 132.911 -7.330 0.50 52.79 64 PRO A O 1
ATOM 444 N N . GLU A 1 65 ? 67.108 133.016 -7.343 1.00 55.12 65 GLU A N 1
ATOM 445 C CA . GLU A 1 65 ? 67.318 132.113 -6.196 0.50 55.25 65 GLU A CA 1
ATOM 446 C C . GLU A 1 65 ? 67.027 132.977 -4.961 1.00 62.12 65 GLU A C 1
ATOM 447 O O . GLU A 1 65 ? 67.618 134.062 -4.859 1.00 63.87 65 GLU A O 1
ATOM 453 N N . VAL A 1 66 ? 66.038 132.597 -4.106 1.00 58.36 66 VAL A N 1
ATOM 454 C CA . VAL A 1 66 ? 65.619 133.465 -2.980 1.00 58.20 66 VAL A CA 1
ATOM 455 C C . VAL A 1 66 ? 65.617 132.690 -1.647 0.50 60.16 66 VAL A C 1
ATOM 456 O O . VAL A 1 66 ? 65.777 131.459 -1.635 0.50 58.41 66 VAL A O 1
ATOM 460 N N . LEU A 1 67 ? 65.448 133.447 -0.520 1.00 56.17 67 LEU A N 1
ATOM 461 C CA . LEU A 1 67 ? 65.314 132.955 0.846 1.00 54.64 67 LEU A CA 1
ATOM 462 C C . LEU A 1 67 ? 66.485 132.051 1.212 1.00 60.05 67 LEU A C 1
ATOM 463 O O . LEU A 1 67 ? 66.293 130.926 1.709 1.00 58.88 67 LEU A O 1
ATOM 468 N N . ASP A 1 68 ? 67.712 132.547 0.925 1.00 57.65 68 ASP A N 1
ATOM 469 C CA . ASP A 1 68 ? 68.987 131.879 1.201 1.00 57.34 68 ASP A CA 1
ATOM 470 C C . ASP A 1 68 ? 69.033 130.462 0.606 1.00 59.47 68 ASP A C 1
ATOM 471 O O . ASP A 1 68 ? 69.386 129.495 1.290 1.00 59.23 68 ASP A O 1
ATOM 476 N N . GLY A 1 69 ? 68.723 130.376 -0.677 1.00 55.40 69 GLY A N 1
ATOM 477 C CA . GLY A 1 69 ? 68.744 129.115 -1.406 1.00 55.10 69 GLY A CA 1
ATOM 478 C C . GLY A 1 69 ? 67.652 128.129 -1.045 1.00 59.29 69 GLY A C 1
ATOM 479 O O . GLY A 1 69 ? 67.875 126.923 -1.157 1.00 58.60 69 GLY A O 1
ATOM 480 N N . ARG A 1 70 ? 66.453 128.622 -0.642 1.00 56.54 70 ARG A N 1
ATOM 481 C CA . ARG A 1 70 ? 65.323 127.747 -0.304 1.00 55.22 70 ARG A CA 1
ATOM 482 C C . ARG A 1 70 ? 64.352 127.459 -1.489 1.00 58.52 70 ARG A C 1
ATOM 483 O O . ARG A 1 70 ? 63.785 126.365 -1.517 1.00 56.67 70 ARG A O 1
ATOM 491 N N . VAL A 1 71 ? 64.107 128.433 -2.414 1.00 56.22 71 VAL A N 1
ATOM 492 C CA . VAL A 1 71 ? 63.097 128.270 -3.487 1.00 55.54 71 VAL A CA 1
ATOM 493 C C . VAL A 1 71 ? 63.636 128.419 -4.954 1.00 59.92 71 VAL A C 1
ATOM 494 O O . VAL A 1 71 ? 62.839 128.707 -5.870 1.00 60.03 71 VAL A O 1
ATOM 498 N N . LYS A 1 72 ? 64.937 128.148 -5.182 1.00 54.32 72 LYS A N 1
ATOM 499 C CA . LYS A 1 72 ? 65.634 128.273 -6.485 1.00 53.60 72 LYS A CA 1
ATOM 500 C C . LYS A 1 72 ? 65.066 127.467 -7.716 1.00 52.81 72 LYS A C 1
ATOM 501 O O . LYS A 1 72 ? 64.994 128.036 -8.805 1.00 53.57 72 LYS A O 1
ATOM 507 N N . THR A 1 73 ? 64.758 126.165 -7.574 1.00 43.75 73 THR A N 1
ATOM 508 C CA . THR A 1 73 ? 64.319 125.313 -8.697 1.00 40.30 73 THR A CA 1
ATOM 509 C C . THR A 1 73 ? 62.844 124.884 -8.631 1.00 38.48 73 THR A C 1
ATOM 510 O O . THR A 1 73 ? 62.392 124.146 -9.513 1.00 35.32 73 THR A O 1
ATOM 514 N N . LEU A 1 74 ? 62.098 125.333 -7.607 1.00 34.17 74 LEU A N 1
ATOM 515 C CA . LEU A 1 74 ? 60.679 124.999 -7.460 1.00 32.82 74 LEU A CA 1
ATOM 516 C C . LEU A 1 74 ? 59.898 125.953 -8.325 1.00 34.71 74 LEU A C 1
ATOM 517 O O . LEU A 1 74 ? 59.224 126.871 -7.843 1.00 33.11 74 LEU A O 1
ATOM 522 N N . HIS A 1 75 ? 59.992 125.697 -9.650 1.00 29.75 75 HIS A N 1
ATOM 523 C CA . HIS A 1 75 ? 59.403 126.508 -10.707 1.00 28.99 75 HIS A CA 1
ATOM 524 C C . HIS A 1 75 ? 58.972 125.624 -11.891 1.00 31.48 75 HIS A C 1
ATOM 525 O O . HIS A 1 75 ? 59.662 124.652 -12.207 1.00 32.05 75 HIS A O 1
ATOM 532 N N . PRO A 1 76 ? 57.839 125.933 -12.556 1.00 26.10 76 PRO A N 1
ATOM 533 C CA . PRO A 1 76 ? 57.397 125.095 -13.677 1.00 24.91 76 PRO A CA 1
ATOM 534 C C . PRO A 1 76 ? 58.329 125.138 -14.887 1.00 31.45 76 PRO A C 1
ATOM 535 O O . PRO A 1 76 ? 58.284 124.213 -15.681 1.00 31.59 76 PRO A O 1
ATOM 539 N N . ARG A 1 77 ? 59.192 126.163 -15.015 1.00 29.60 77 ARG A N 1
ATOM 540 C CA . ARG A 1 77 ? 60.120 126.261 -16.146 1.00 31.15 77 ARG A CA 1
ATOM 541 C C . ARG A 1 77 ? 61.329 125.366 -15.925 1.00 37.11 77 ARG A C 1
ATOM 542 O O . ARG A 1 77 ? 62.114 125.191 -16.860 1.00 37.71 77 ARG A O 1
ATOM 550 N N . VAL A 1 78 ? 61.424 124.710 -14.722 1.00 33.20 78 VAL A N 1
ATOM 551 C CA . VAL A 1 78 ? 62.403 123.657 -14.416 1.00 30.87 78 VAL A CA 1
ATOM 552 C C . VAL A 1 78 ? 61.674 122.304 -14.549 1.00 32.30 78 VAL A C 1
ATOM 553 O O . VAL A 1 78 ? 62.076 121.452 -15.328 1.00 31.35 78 VAL A O 1
ATOM 557 N N . HIS A 1 79 ? 60.588 122.129 -13.790 1.00 28.19 79 HIS A N 1
ATOM 558 C CA . HIS A 1 79 ? 59.852 120.888 -13.668 1.00 27.72 79 HIS A CA 1
ATOM 559 C C . HIS A 1 79 ? 59.066 120.469 -14.899 1.00 30.75 79 HIS A C 1
ATOM 560 O O . HIS A 1 79 ? 58.853 119.267 -15.024 1.00 30.10 79 HIS A O 1
ATOM 567 N N . ALA A 1 80 ? 58.665 121.396 -15.813 1.00 25.83 80 ALA A N 1
ATOM 568 C CA . ALA A 1 80 ? 57.985 120.993 -17.050 1.00 24.05 80 ALA A CA 1
ATOM 569 C C . ALA A 1 80 ? 58.978 120.241 -17.955 1.00 30.03 80 ALA A C 1
ATOM 570 O O . ALA A 1 80 ? 58.629 119.176 -18.451 1.00 29.74 80 ALA A O 1
ATOM 572 N N . GLY A 1 81 ? 60.230 120.708 -18.035 1.00 29.04 81 GLY A N 1
ATOM 573 C CA . GLY A 1 81 ? 61.286 120.037 -18.804 1.00 30.17 81 GLY A CA 1
ATOM 574 C C . GLY A 1 81 ? 61.648 118.655 -18.261 1.00 36.49 81 GLY A C 1
ATOM 575 O O . GLY A 1 81 ? 62.112 117.786 -19.008 1.00 37.21 81 GLY A O 1
ATOM 576 N N . LEU A 1 82 ? 61.408 118.437 -16.952 1.00 32.25 82 LEU A N 1
ATOM 577 C CA . LEU A 1 82 ? 61.672 117.174 -16.261 1.00 31.16 82 LEU A CA 1
ATOM 578 C C . LEU A 1 82 ? 60.518 116.221 -16.370 1.00 32.68 82 LEU A C 1
ATOM 579 O O . LEU A 1 82 ? 60.764 115.029 -16.481 1.00 30.97 82 LEU A O 1
ATOM 584 N N . LEU A 1 83 ? 59.265 116.728 -16.227 1.00 28.40 83 LEU A N 1
ATOM 585 C CA . LEU A 1 83 ? 58.044 115.941 -16.110 1.00 27.77 83 LEU A CA 1
ATOM 586 C C . LEU A 1 83 ? 57.217 115.744 -17.369 1.00 34.20 83 LEU A C 1
ATOM 587 O O . LEU A 1 83 ? 56.287 114.928 -17.323 1.00 34.21 83 LEU A O 1
ATOM 592 N N . ALA A 1 84 ? 57.527 116.446 -18.484 1.00 31.31 84 ALA A N 1
ATOM 593 C CA . ALA A 1 84 ? 56.755 116.259 -19.702 1.00 30.95 84 ALA A CA 1
ATOM 594 C C . ALA A 1 84 ? 57.011 114.860 -20.284 1.00 34.75 84 ALA A C 1
ATOM 595 O O . ALA A 1 84 ? 58.168 114.500 -20.540 1.00 32.99 84 ALA A O 1
ATOM 597 N N . ASP A 1 85 ? 55.949 114.045 -20.384 1.00 31.91 85 ASP A N 1
ATOM 598 C CA . ASP A 1 85 ? 56.041 112.686 -20.927 1.00 31.58 85 ASP A CA 1
ATOM 599 C C . ASP A 1 85 ? 56.093 112.818 -22.438 1.00 35.65 85 ASP A C 1
ATOM 600 O O . ASP A 1 85 ? 55.056 113.029 -23.080 1.00 35.43 85 ASP A O 1
ATOM 605 N N . LEU A 1 86 ? 57.310 112.741 -23.001 1.00 32.82 86 LEU A N 1
ATOM 606 C CA . LEU A 1 86 ? 57.516 112.954 -24.433 1.00 34.78 86 LEU A CA 1
ATOM 607 C C . LEU A 1 86 ? 56.938 111.815 -25.302 1.00 41.09 86 LEU A C 1
ATOM 608 O O . LEU A 1 86 ? 56.889 111.959 -26.524 1.00 41.99 86 LEU A O 1
ATOM 613 N N . ARG A 1 87 ? 56.395 110.742 -24.671 1.00 37.95 87 ARG A N 1
ATOM 614 C CA . ARG A 1 87 ? 55.665 109.687 -25.399 1.00 37.12 87 ARG A CA 1
ATOM 615 C C . ARG A 1 87 ? 54.295 110.239 -25.802 1.00 40.84 87 ARG A C 1
ATOM 616 O O . ARG A 1 87 ? 53.676 109.716 -26.718 1.00 41.49 87 ARG A O 1
ATOM 624 N N . LYS A 1 88 ? 53.822 111.309 -25.106 1.00 37.87 88 LYS A N 1
ATOM 625 C CA . LYS A 1 88 ? 52.546 111.985 -25.363 1.00 37.71 88 LYS A CA 1
ATOM 626 C C . LYS A 1 88 ? 52.773 113.238 -26.208 1.00 42.93 88 LYS A C 1
ATOM 627 O O . LYS A 1 88 ? 53.489 114.152 -25.781 1.00 42.13 88 LYS A O 1
ATOM 633 N N . SER A 1 89 ? 52.145 113.279 -27.406 1.00 39.46 89 SER A N 1
ATOM 634 C CA . SER A 1 89 ? 52.198 114.393 -28.361 1.00 39.09 89 SER A CA 1
ATOM 635 C C . SER A 1 89 ? 51.756 115.709 -27.713 1.00 40.53 89 SER A C 1
ATOM 636 O O . SER A 1 89 ? 52.309 116.765 -28.035 1.00 39.90 89 SER A O 1
ATOM 639 N N . GLU A 1 90 ? 50.753 115.627 -26.811 1.00 35.88 90 GLU A N 1
ATOM 640 C CA . GLU A 1 90 ? 50.197 116.725 -26.036 1.00 36.28 90 GLU A CA 1
ATOM 641 C C . GLU A 1 90 ? 51.245 117.374 -25.106 1.00 35.36 90 GLU A C 1
ATOM 642 O O . GLU A 1 90 ? 51.299 118.599 -25.019 1.00 34.03 90 GLU A O 1
ATOM 648 N N . HIS A 1 91 ? 52.048 116.563 -24.411 1.00 31.35 91 HIS A N 1
ATOM 649 C CA . HIS A 1 91 ? 53.097 117.049 -23.486 1.00 29.62 91 HIS A CA 1
ATOM 650 C C . HIS A 1 91 ? 54.237 117.714 -24.250 1.00 33.58 91 HIS A C 1
ATOM 651 O O . HIS A 1 91 ? 54.639 118.819 -23.908 1.00 33.41 91 HIS A O 1
ATOM 658 N N . ALA A 1 92 ? 54.701 117.067 -25.333 1.00 31.59 92 ALA A N 1
ATOM 659 C CA . ALA A 1 92 ? 55.735 117.607 -26.199 1.00 31.17 92 ALA A CA 1
ATOM 660 C C . ALA A 1 92 ? 55.261 118.942 -26.828 1.00 33.92 92 ALA A C 1
ATOM 661 O O . ALA A 1 92 ? 56.040 119.899 -26.848 1.00 33.54 92 ALA A O 1
ATOM 663 N N . ALA A 1 93 ? 53.965 119.044 -27.228 1.00 29.52 93 ALA A N 1
ATOM 664 C CA . ALA A 1 93 ? 53.426 120.309 -27.775 1.00 29.17 93 ALA A CA 1
ATOM 665 C C . ALA A 1 93 ? 53.345 121.393 -26.671 1.00 32.13 93 ALA A C 1
ATOM 666 O O . ALA A 1 93 ? 53.666 122.547 -26.953 1.00 32.50 93 ALA A O 1
ATOM 668 N N . ALA A 1 94 ? 52.997 121.009 -25.419 1.00 28.41 94 ALA A N 1
ATOM 669 C CA . ALA A 1 94 ? 52.887 121.940 -24.279 1.00 28.62 94 ALA A CA 1
ATOM 670 C C . ALA A 1 94 ? 54.215 122.641 -23.989 1.00 32.29 94 ALA A C 1
ATOM 671 O O . ALA A 1 94 ? 54.222 123.850 -23.792 1.00 31.80 94 ALA A O 1
ATOM 673 N N . LEU A 1 95 ? 55.340 121.901 -24.068 1.00 30.23 95 LEU A N 1
ATOM 674 C CA . LEU A 1 95 ? 56.678 122.453 -23.877 1.00 30.27 95 LEU A CA 1
ATOM 675 C C . LEU A 1 95 ? 56.937 123.489 -24.911 1.00 34.13 95 LEU A C 1
ATOM 676 O O . LEU A 1 95 ? 57.445 124.552 -24.570 1.00 33.90 95 LEU A O 1
ATOM 681 N N . GLU A 1 96 ? 56.503 123.215 -26.166 1.00 32.35 96 GLU A N 1
ATOM 682 C CA . GLU A 1 96 ? 56.631 124.130 -27.297 1.00 32.61 96 GLU A CA 1
ATOM 683 C C . GLU A 1 96 ? 55.777 125.382 -27.100 1.00 35.58 96 GLU A C 1
ATOM 684 O O . GLU A 1 96 ? 56.243 126.472 -27.413 1.00 34.51 96 GLU A O 1
ATOM 690 N N . GLN A 1 97 ? 54.552 125.232 -26.567 1.00 33.02 97 GLN A N 1
ATOM 691 C CA . GLN A 1 97 ? 53.650 126.369 -26.288 1.00 33.86 97 GLN A CA 1
ATOM 692 C C . GLN A 1 97 ? 54.254 127.282 -25.204 1.00 38.04 97 GLN A C 1
ATOM 693 O O . GLN A 1 97 ? 54.045 128.482 -25.238 1.00 38.06 97 GLN A O 1
ATOM 699 N N . LEU A 1 98 ? 54.990 126.696 -24.236 1.00 33.47 98 LEU A N 1
ATOM 700 C CA . LEU A 1 98 ? 55.639 127.423 -23.131 1.00 32.93 98 LEU A CA 1
ATOM 701 C C . LEU A 1 98 ? 57.075 127.918 -23.458 1.00 35.92 98 LEU A C 1
ATOM 702 O O . LEU A 1 98 ? 57.657 128.662 -22.666 1.00 34.55 98 LEU A O 1
ATOM 707 N N . GLY A 1 99 ? 57.630 127.492 -24.594 1.00 32.96 99 GLY A N 1
ATOM 708 C CA . GLY A 1 99 ? 59.010 127.819 -24.965 1.00 33.78 99 GLY A CA 1
ATOM 709 C C . GLY A 1 99 ? 60.004 127.108 -24.040 1.00 39.19 99 GLY A C 1
ATOM 710 O O . GLY A 1 99 ? 61.091 127.612 -23.756 1.00 40.30 99 GLY A O 1
ATOM 711 N N . ILE A 1 100 ? 59.611 125.938 -23.538 1.00 35.35 100 ILE A N 1
ATOM 712 C CA . ILE A 1 100 ? 60.396 125.121 -22.612 1.00 34.62 100 ILE A CA 1
ATOM 713 C C . ILE A 1 100 ? 60.928 123.928 -23.392 1.00 40.65 100 ILE A C 1
ATOM 714 O O . ILE A 1 100 ? 60.247 123.397 -24.269 1.00 41.32 100 ILE A O 1
ATOM 719 N N . GLU A 1 101 ? 62.170 123.554 -23.104 1.00 36.57 101 GLU A N 1
ATOM 720 C CA . GLU A 1 101 ? 62.842 122.377 -23.659 1.00 35.08 101 GLU A CA 1
ATOM 721 C C . GLU A 1 101 ? 62.957 121.311 -22.571 1.00 36.13 101 GLU A C 1
ATOM 722 O O . GLU A 1 101 ? 63.015 121.632 -21.377 1.00 33.34 101 GLU A O 1
ATOM 728 N N . ALA A 1 102 ? 63.012 120.049 -22.981 1.00 33.62 102 ALA A N 1
ATOM 729 C CA . ALA A 1 102 ? 63.140 118.941 -22.055 1.00 33.59 102 ALA A CA 1
ATOM 730 C C . ALA A 1 102 ? 64.574 118.761 -21.542 1.00 36.99 102 ALA A C 1
ATOM 731 O O . ALA A 1 102 ? 65.531 119.271 -22.136 1.00 35.79 102 ALA A O 1
ATOM 733 N N . PHE A 1 103 ? 64.702 118.033 -20.406 1.00 33.63 103 PHE A N 1
ATOM 734 C CA . PHE A 1 103 ? 65.975 117.616 -19.816 1.00 33.05 103 PHE A CA 1
ATOM 735 C C . PHE A 1 103 ? 66.093 116.112 -19.997 1.00 33.93 103 PHE A C 1
ATOM 736 O O . PHE A 1 103 ? 65.186 115.390 -19.578 1.00 31.93 103 PHE A O 1
ATOM 744 N N . GLU A 1 104 ? 67.168 115.640 -20.646 1.00 29.52 104 GLU A N 1
ATOM 745 C CA . GLU A 1 104 ? 67.385 114.196 -20.823 1.00 28.92 104 GLU A CA 1
ATOM 746 C C . GLU A 1 104 ? 68.191 113.649 -19.657 1.00 33.33 104 GLU A C 1
ATOM 747 O O . GLU A 1 104 ? 68.081 112.467 -19.358 1.00 33.23 104 GLU A O 1
ATOM 753 N N . LEU A 1 105 ? 69.016 114.510 -19.018 1.00 30.81 105 LEU A N 1
ATOM 754 C CA . LEU A 1 105 ? 69.867 114.152 -17.883 1.00 30.33 105 LEU A CA 1
ATOM 755 C C . LEU A 1 105 ? 69.654 115.095 -16.717 1.00 31.09 105 LEU A C 1
ATOM 756 O O . LEU A 1 105 ? 69.566 116.312 -16.897 1.00 29.51 105 LEU A O 1
ATOM 761 N N . VAL A 1 106 ? 69.551 114.513 -15.517 1.00 27.67 106 VAL A N 1
ATOM 762 C CA . VAL A 1 106 ? 69.360 115.221 -14.250 1.00 27.62 106 VAL A CA 1
ATOM 763 C C . VAL A 1 106 ? 70.373 114.653 -13.285 1.00 32.33 106 VAL A C 1
ATOM 764 O O . VAL A 1 106 ? 70.341 113.460 -13.008 1.00 31.94 106 VAL A O 1
ATOM 768 N N . VAL A 1 107 ? 71.320 115.493 -12.845 1.00 30.75 107 VAL A N 1
ATOM 769 C CA . VAL A 1 107 ? 72.400 115.124 -11.932 1.00 30.94 107 VAL A CA 1
ATOM 770 C C . VAL A 1 107 ? 72.213 115.937 -10.650 1.00 36.15 107 VAL A C 1
ATOM 771 O O . VAL A 1 107 ? 72.455 117.139 -10.634 1.00 36.57 107 VAL A O 1
ATOM 775 N N . VAL A 1 108 ? 71.749 115.282 -9.604 1.00 32.85 108 VAL A N 1
ATOM 776 C CA . VAL A 1 108 ? 71.459 115.898 -8.316 1.00 33.89 108 VAL A CA 1
ATOM 777 C C . VAL A 1 108 ? 71.903 114.975 -7.176 1.00 43.08 108 VAL A C 1
ATOM 778 O O . VAL A 1 108 ? 71.648 113.779 -7.238 1.00 44.67 108 VAL A O 1
ATOM 782 N N . ASN A 1 109 ? 72.525 115.545 -6.128 1.00 40.36 109 ASN A N 1
ATOM 783 C CA . ASN A 1 109 ? 72.823 114.872 -4.855 1.00 39.89 109 ASN A CA 1
ATOM 784 C C . ASN A 1 109 ? 72.435 115.857 -3.749 1.00 42.85 109 ASN A C 1
ATOM 785 O O . ASN A 1 109 ? 72.616 117.074 -3.862 1.00 42.86 109 ASN A O 1
ATOM 790 N N . LEU A 1 110 ? 71.879 115.310 -2.704 1.00 39.94 110 LEU A N 1
ATOM 791 C CA . LEU A 1 110 ? 71.198 116.016 -1.640 1.00 40.82 110 LEU A CA 1
ATOM 792 C C . LEU A 1 110 ? 72.071 116.680 -0.573 1.00 48.99 110 LEU A C 1
ATOM 793 O O . LEU A 1 110 ? 73.237 116.313 -0.386 1.00 48.90 110 LEU A O 1
ATOM 798 N N . TYR A 1 111 ? 71.458 117.660 0.153 1.00 47.12 111 TYR A N 1
ATOM 799 C CA . TYR A 1 111 ? 72.081 118.311 1.305 1.00 48.37 111 TYR A CA 1
ATOM 800 C C . TYR A 1 111 ? 72.567 117.199 2.255 1.00 50.53 111 TYR A C 1
ATOM 801 O O . TYR A 1 111 ? 71.906 116.157 2.336 1.00 48.61 111 TYR A O 1
ATOM 810 N N . PRO A 1 112 ? 73.752 117.323 2.888 1.00 49.01 112 PRO A N 1
ATOM 811 C CA . PRO A 1 112 ? 74.262 116.199 3.700 1.00 48.74 112 PRO A CA 1
ATOM 812 C C . PRO A 1 112 ? 73.634 116.183 5.083 1.00 51.86 112 PRO A C 1
ATOM 813 O O . PRO A 1 112 ? 74.316 116.439 6.080 1.00 52.77 112 PRO A O 1
ATOM 817 N N . PHE A 1 113 ? 72.327 115.891 5.134 1.00 46.60 113 PHE A N 1
ATOM 818 C CA . PHE A 1 113 ? 71.571 115.844 6.377 1.00 46.13 113 PHE A CA 1
ATOM 819 C C . PHE A 1 113 ? 72.140 114.821 7.385 1.00 52.02 113 PHE A C 1
ATOM 820 O O . PHE A 1 113 ? 72.419 115.215 8.523 1.00 52.19 113 PHE A O 1
ATOM 828 N N . SER A 1 114 ? 72.282 113.530 6.998 1.00 48.71 114 SER A N 1
ATOM 829 C CA . SER A 1 114 ? 72.718 112.505 7.955 1.00 49.77 114 SER A CA 1
ATOM 830 C C . SER A 1 114 ? 74.162 112.771 8.513 1.00 55.34 114 SER A C 1
ATOM 831 O O . SER A 1 114 ? 74.411 112.486 9.691 1.00 54.67 114 SER A O 1
ATOM 834 N N . GLN A 1 115 ? 75.054 113.386 7.693 1.00 51.72 115 GLN A N 1
ATOM 835 C CA . GLN A 1 115 ? 76.417 113.778 8.058 1.00 51.47 115 GLN A CA 1
ATOM 836 C C . GLN A 1 115 ? 76.416 114.975 9.013 1.00 54.33 115 GLN A C 1
ATOM 837 O O . GLN A 1 115 ? 77.257 115.045 9.924 1.00 52.99 115 GLN A O 1
ATOM 843 N N . THR A 1 116 ? 75.490 115.938 8.768 1.00 50.44 116 THR A N 1
ATOM 844 C CA . THR A 1 116 ? 75.306 117.154 9.573 1.00 50.58 116 THR A CA 1
ATOM 845 C C . THR A 1 116 ? 74.857 116.716 10.982 1.00 54.34 116 THR A C 1
ATOM 846 O O . THR A 1 116 ? 75.393 117.213 11.978 1.00 54.04 116 THR A O 1
ATOM 850 N N . VAL A 1 117 ? 73.931 115.730 11.040 1.00 49.72 117 VAL A N 1
ATOM 851 C CA . VAL A 1 117 ? 73.395 115.150 12.275 1.00 49.15 117 VAL A CA 1
ATOM 852 C C . VAL A 1 117 ? 74.535 114.440 13.048 1.00 54.86 117 VAL A C 1
ATOM 853 O O . VAL A 1 117 ? 74.751 114.785 14.209 1.00 54.54 117 VAL A O 1
ATOM 857 N N . GLU A 1 118 ? 75.291 113.517 12.384 1.00 52.77 118 GLU A N 1
ATOM 858 C CA . GLU A 1 118 ? 76.417 112.747 12.954 1.00 53.71 118 GLU A CA 1
ATOM 859 C C . GLU A 1 118 ? 77.537 113.630 13.518 1.00 58.37 118 GLU A C 1
ATOM 860 O O . GLU A 1 118 ? 78.199 113.216 14.472 1.00 58.92 118 GLU A O 1
ATOM 866 N N . SER A 1 119 ? 77.763 114.828 12.921 1.00 54.20 119 SER A N 1
ATOM 867 C CA . SER A 1 119 ? 78.802 115.790 13.329 1.00 54.46 119 SER A CA 1
ATOM 868 C C . SER A 1 119 ? 78.443 116.511 14.655 1.00 59.05 119 SER A C 1
ATOM 869 O O . SER A 1 119 ? 79.226 117.325 15.168 1.00 58.98 119 SER A O 1
ATOM 872 N N . GLY A 1 120 ? 77.245 116.227 15.167 1.00 54.70 120 GLY A N 1
ATOM 873 C CA . GLY A 1 120 ? 76.744 116.830 16.393 1.00 53.85 120 GLY A CA 1
ATOM 874 C C . GLY A 1 120 ? 76.316 118.273 16.205 1.00 55.58 120 GLY A C 1
ATOM 875 O O . GLY A 1 120 ? 76.379 119.057 17.156 1.00 54.82 120 GLY A O 1
ATOM 876 N N . ALA A 1 121 ? 75.910 118.645 14.955 1.00 50.41 121 ALA A N 1
ATOM 877 C CA . ALA A 1 121 ? 75.424 119.997 14.636 1.00 49.27 121 ALA A CA 1
ATOM 878 C C . ALA A 1 121 ? 74.096 120.279 15.375 1.00 48.32 121 ALA A C 1
ATOM 879 O O . ALA A 1 121 ? 73.403 119.342 15.798 1.00 45.64 121 ALA A O 1
ATOM 881 N N . SER A 1 122 ? 73.771 121.565 15.558 1.00 44.39 122 SER A N 1
ATOM 882 C CA . SER A 1 122 ? 72.569 121.995 16.265 1.00 43.74 122 SER A CA 1
ATOM 883 C C . SER A 1 122 ? 71.269 121.638 15.509 1.00 47.94 122 SER A C 1
ATOM 884 O O . SER A 1 122 ? 71.305 121.315 14.318 1.00 47.14 122 SER A O 1
ATOM 887 N N . VAL A 1 123 ? 70.127 121.705 16.217 1.00 45.05 123 VAL A N 1
ATOM 888 C CA . VAL A 1 123 ? 68.780 121.446 15.690 1.00 44.54 123 VAL A CA 1
ATOM 889 C C . VAL A 1 123 ? 68.516 122.317 14.428 1.00 48.54 123 VAL A C 1
ATOM 890 O O . VAL A 1 123 ? 68.038 121.783 13.422 1.00 47.40 123 VAL A O 1
ATOM 894 N N . ASP A 1 124 ? 68.898 123.605 14.464 1.00 45.91 124 ASP A N 1
ATOM 895 C CA . ASP A 1 124 ? 68.691 124.555 13.375 1.00 46.93 124 ASP A CA 1
ATOM 896 C C . ASP A 1 124 ? 69.534 124.242 12.129 1.00 51.45 124 ASP A C 1
ATOM 897 O O . ASP A 1 124 ? 69.012 124.350 11.008 1.00 52.52 124 ASP A O 1
ATOM 902 N N . ASP A 1 125 ? 70.810 123.850 12.314 1.00 46.16 125 ASP A N 1
ATOM 903 C CA . ASP A 1 125 ? 71.694 123.495 11.198 1.00 45.00 125 ASP A CA 1
ATOM 904 C C . ASP A 1 125 ? 71.243 122.201 10.551 1.00 47.14 125 ASP A C 1
ATOM 905 O O . ASP A 1 125 ? 71.376 122.071 9.337 1.00 46.82 125 ASP A O 1
ATOM 910 N N . CYS A 1 126 ? 70.683 121.258 11.348 1.00 42.18 126 CYS A N 1
ATOM 911 C CA . CYS A 1 126 ? 70.145 120.004 10.823 1.00 41.27 126 CYS A CA 1
ATOM 912 C C . CYS A 1 126 ? 68.907 120.330 9.979 1.00 45.02 126 CYS A C 1
ATOM 913 O O . CYS A 1 126 ? 68.794 119.864 8.843 1.00 43.91 126 CYS A O 1
ATOM 916 N N . VAL A 1 127 ? 68.016 121.191 10.513 1.00 42.18 127 VAL A N 1
ATOM 917 C CA . VAL A 1 127 ? 66.795 121.607 9.826 1.00 41.59 127 VAL A CA 1
ATOM 918 C C . VAL A 1 127 ? 67.162 122.310 8.497 1.00 45.97 127 VAL A C 1
ATOM 919 O O . VAL A 1 127 ? 66.536 122.018 7.474 1.00 45.42 127 VAL A O 1
ATOM 923 N N . GLU A 1 128 ? 68.207 123.165 8.498 1.00 42.72 128 GLU A N 1
ATOM 924 C CA . GLU A 1 128 ? 68.661 123.884 7.303 1.00 43.12 128 GLU A CA 1
ATOM 925 C C . GLU A 1 128 ? 69.234 122.917 6.253 1.00 45.93 128 GLU A C 1
ATOM 926 O O . GLU A 1 128 ? 69.165 123.215 5.064 1.00 46.50 128 GLU A O 1
ATOM 932 N N . GLN A 1 129 ? 69.710 121.729 6.672 1.00 40.90 129 GLN A N 1
ATOM 933 C CA . GLN A 1 129 ? 70.223 120.740 5.724 1.00 39.78 129 GLN A CA 1
ATOM 934 C C . GLN A 1 129 ? 69.109 119.800 5.187 1.00 42.68 129 GLN A C 1
ATOM 935 O O . GLN A 1 129 ? 69.426 118.755 4.607 1.00 42.44 129 GLN A O 1
ATOM 941 N N . ILE A 1 130 ? 67.814 120.159 5.388 1.00 37.26 130 ILE A N 1
ATOM 942 C CA . ILE A 1 130 ? 66.705 119.400 4.806 1.00 36.44 130 ILE A CA 1
ATOM 943 C C . ILE A 1 130 ? 66.503 119.966 3.385 1.00 41.77 130 ILE A C 1
ATOM 944 O O . ILE A 1 130 ? 66.133 121.135 3.224 1.00 41.42 130 ILE A O 1
ATOM 949 N N . ASP A 1 131 ? 66.826 119.163 2.373 1.00 39.38 131 ASP A N 1
ATOM 950 C CA . ASP A 1 131 ? 66.712 119.583 0.971 1.00 39.96 131 ASP A CA 1
ATOM 951 C C . ASP A 1 131 ? 65.263 119.433 0.472 1.00 42.66 131 ASP A C 1
ATOM 952 O O . ASP A 1 131 ? 64.687 118.350 0.605 1.00 42.44 131 ASP A O 1
ATOM 957 N N . ILE A 1 132 ? 64.685 120.511 -0.092 1.00 38.80 132 ILE A N 1
ATOM 958 C CA . ILE A 1 132 ? 63.330 120.471 -0.654 1.00 38.77 132 ILE A CA 1
ATOM 959 C C . ILE A 1 132 ? 63.396 120.296 -2.187 1.00 41.19 132 ILE A C 1
ATOM 960 O O . ILE A 1 132 ? 62.852 119.314 -2.701 1.00 38.68 132 ILE A O 1
ATOM 965 N N . GLY A 1 133 ? 64.044 121.246 -2.875 1.00 37.21 133 GLY A N 1
ATOM 966 C CA . GLY A 1 133 ? 64.187 121.256 -4.331 1.00 36.07 133 GLY A CA 1
ATOM 967 C C . GLY A 1 133 ? 64.880 120.053 -4.928 1.00 37.99 133 GLY A C 1
ATOM 968 O O . GLY A 1 133 ? 64.434 119.532 -5.962 1.00 38.94 133 GLY A O 1
ATOM 969 N N . GLY A 1 134 ? 65.964 119.629 -4.277 1.00 31.80 134 GLY A N 1
ATOM 970 C CA . GLY A 1 134 ? 66.752 118.458 -4.646 1.00 31.56 134 GLY A CA 1
ATOM 971 C C . GLY A 1 134 ? 65.886 117.216 -4.790 1.00 34.70 134 GLY A C 1
ATOM 972 O O . GLY A 1 134 ? 65.738 116.717 -5.900 1.00 33.13 134 GLY A O 1
ATOM 973 N N . PRO A 1 135 ? 65.220 116.749 -3.705 1.00 32.34 135 PRO A N 1
ATOM 974 C CA . PRO A 1 135 ? 64.315 115.597 -3.814 1.00 31.00 135 PRO A CA 1
ATOM 975 C C . PRO A 1 135 ? 63.194 115.814 -4.822 1.00 33.87 135 PRO A C 1
ATOM 976 O O . PRO A 1 135 ? 62.870 114.858 -5.513 1.00 35.18 135 PRO A O 1
ATOM 980 N N . ALA A 1 136 ? 62.634 117.050 -4.951 1.00 29.48 136 ALA A N 1
ATOM 981 C CA . ALA A 1 136 ? 61.567 117.329 -5.939 1.00 28.87 136 ALA A CA 1
ATOM 982 C C . ALA A 1 136 ? 62.067 117.061 -7.373 1.00 31.47 136 ALA A C 1
ATOM 983 O O . ALA A 1 136 ? 61.374 116.386 -8.131 1.00 32.91 136 ALA A O 1
ATOM 985 N N . MET A 1 137 ? 63.296 117.510 -7.704 1.00 26.97 137 MET A N 1
ATOM 986 C CA . MET A 1 137 ? 63.910 117.288 -9.019 1.00 27.25 137 MET A CA 1
ATOM 987 C C . MET A 1 137 ? 64.194 115.804 -9.265 1.00 31.39 137 MET A C 1
ATOM 988 O O . MET A 1 137 ? 63.963 115.315 -10.369 1.00 30.68 137 MET A O 1
ATOM 993 N N . VAL A 1 138 ? 64.728 115.088 -8.242 1.00 27.92 138 VAL A N 1
ATOM 994 C CA . VAL A 1 138 ? 65.075 113.667 -8.342 1.00 26.69 138 VAL A CA 1
ATOM 995 C C . VAL A 1 138 ? 63.820 112.835 -8.549 1.00 28.25 138 VAL A C 1
ATOM 996 O O . VAL A 1 138 ? 63.784 112.006 -9.457 1.00 28.33 138 VAL A O 1
ATOM 1000 N N . ARG A 1 139 ? 62.808 113.060 -7.722 1.00 24.13 139 ARG A N 1
ATOM 1001 C CA . ARG A 1 139 ? 61.537 112.332 -7.816 1.00 24.69 139 ARG A CA 1
ATOM 1002 C C . ARG A 1 139 ? 60.840 112.585 -9.179 1.00 30.39 139 ARG A C 1
ATOM 1003 O O . ARG A 1 139 ? 60.340 111.621 -9.766 1.00 32.10 139 ARG A O 1
ATOM 1011 N N . ALA A 1 140 ? 60.855 113.845 -9.697 1.00 27.60 140 ALA A N 1
ATOM 1012 C CA . ALA A 1 140 ? 60.253 114.239 -10.994 1.00 27.82 140 ALA A CA 1
ATOM 1013 C C . ALA A 1 140 ? 60.895 113.492 -12.148 1.00 31.09 140 ALA A C 1
ATOM 1014 O O . ALA A 1 140 ? 60.182 112.854 -12.915 1.00 29.58 140 ALA A O 1
ATOM 1016 N N . ALA A 1 141 ? 62.243 113.534 -12.246 1.00 29.68 141 ALA A N 1
ATOM 1017 C CA . ALA A 1 141 ? 63.010 112.848 -13.287 1.00 30.08 141 ALA A CA 1
ATOM 1018 C C . ALA A 1 141 ? 62.864 111.321 -13.163 1.00 32.34 141 ALA A C 1
ATOM 1019 O O . ALA A 1 141 ? 62.740 110.654 -14.195 1.00 30.89 141 ALA A O 1
ATOM 1021 N N . ALA A 1 142 ? 62.870 110.770 -11.914 1.00 26.98 142 ALA A N 1
ATOM 1022 C CA . ALA A 1 142 ? 62.697 109.319 -11.698 1.00 26.90 142 ALA A CA 1
ATOM 1023 C C . ALA A 1 142 ? 61.305 108.873 -12.167 1.00 30.35 142 ALA A C 1
ATOM 1024 O O . ALA A 1 142 ? 61.202 107.864 -12.865 1.00 30.99 142 ALA A O 1
ATOM 1026 N N . LYS A 1 143 ? 60.241 109.658 -11.826 1.00 25.97 143 LYS A N 1
ATOM 1027 C CA . LYS A 1 143 ? 58.861 109.400 -12.265 1.00 24.53 143 LYS A CA 1
ATOM 1028 C C . LYS A 1 143 ? 58.816 109.408 -13.797 1.00 31.81 143 LYS A C 1
ATOM 1029 O O . LYS A 1 143 ? 58.234 108.506 -14.395 1.00 32.10 143 LYS A O 1
ATOM 1035 N N . ASN A 1 144 ? 59.487 110.394 -14.422 1.00 28.46 144 ASN A N 1
ATOM 1036 C CA . ASN A 1 144 ? 59.530 110.559 -15.881 1.00 28.51 144 ASN A CA 1
ATOM 1037 C C . ASN A 1 144 ? 60.736 109.831 -16.548 1.00 33.45 144 ASN A C 1
ATOM 1038 O O . ASN A 1 144 ? 61.222 110.272 -17.593 1.00 33.10 144 ASN A O 1
ATOM 1043 N N . HIS A 1 145 ? 61.148 108.658 -15.997 1.00 30.14 145 HIS A N 1
ATOM 1044 C CA . HIS A 1 145 ? 62.237 107.826 -16.532 1.00 29.30 145 HIS A CA 1
ATOM 1045 C C . HIS A 1 145 ? 62.015 107.395 -18.009 1.00 32.55 145 HIS A C 1
ATOM 1046 O O . HIS A 1 145 ? 63.025 107.214 -18.697 1.00 31.84 145 HIS A O 1
ATOM 1053 N N . PRO A 1 146 ? 60.779 107.271 -18.586 1.00 28.80 146 PRO A N 1
ATOM 1054 C CA . PRO A 1 146 ? 60.707 106.912 -20.014 1.00 29.48 146 PRO A CA 1
ATOM 1055 C C . PRO A 1 146 ? 61.405 107.946 -20.909 1.00 33.66 146 PRO A C 1
ATOM 1056 O O . PRO A 1 146 ? 61.854 107.571 -21.994 1.00 33.22 146 PRO A O 1
ATOM 1060 N N . SER A 1 147 ? 61.575 109.206 -20.417 1.00 29.44 147 SER A N 1
ATOM 1061 C CA . SER A 1 147 ? 62.262 110.278 -21.149 1.00 30.26 147 SER A CA 1
ATOM 1062 C C . SER A 1 147 ? 63.589 110.715 -20.475 1.00 32.75 147 SER A C 1
ATOM 1063 O O . SER A 1 147 ? 64.579 110.968 -21.172 1.00 32.73 147 SER A O 1
ATOM 1066 N N . ALA A 1 148 ? 63.599 110.825 -19.135 1.00 29.06 148 ALA A N 1
ATOM 1067 C CA . ALA A 1 148 ? 64.714 111.389 -18.387 1.00 29.05 148 ALA A CA 1
ATOM 1068 C C . ALA A 1 148 ? 65.597 110.369 -17.645 1.00 34.56 148 ALA A C 1
ATOM 1069 O O . ALA A 1 148 ? 65.106 109.409 -17.065 1.00 33.02 148 ALA A O 1
ATOM 1071 N N . ALA A 1 149 ? 66.912 110.651 -17.614 1.00 31.15 149 ALA A N 1
ATOM 1072 C CA . ALA A 1 149 ? 67.898 109.870 -16.884 1.00 30.26 149 ALA A CA 1
ATOM 1073 C C . ALA A 1 149 ? 68.329 110.647 -15.625 1.00 33.45 149 ALA A C 1
ATOM 1074 O O . ALA A 1 149 ? 68.798 111.782 -15.746 1.00 33.68 149 ALA A O 1
ATOM 1076 N N . VAL A 1 150 ? 68.118 110.070 -14.426 1.00 28.91 150 VAL A N 1
ATOM 1077 C CA . VAL A 1 150 ? 68.481 110.752 -13.172 1.00 28.42 150 VAL A CA 1
ATOM 1078 C C . VAL A 1 150 ? 69.658 110.032 -12.468 1.00 33.96 150 VAL A C 1
ATOM 1079 O O . VAL A 1 150 ? 69.591 108.831 -12.187 1.00 34.35 150 VAL A O 1
ATOM 1083 N N . VAL A 1 151 ? 70.728 110.807 -12.168 1.00 29.91 151 VAL A N 1
ATOM 1084 C CA . VAL A 1 151 ? 71.948 110.325 -11.501 1.00 28.83 151 VAL A CA 1
ATOM 1085 C C . VAL A 1 151 ? 72.083 111.045 -10.168 1.00 33.35 151 VAL A C 1
ATOM 1086 O O . VAL A 1 151 ? 72.111 112.274 -10.132 1.00 33.33 151 VAL A O 1
ATOM 1090 N N . THR A 1 152 ? 72.122 110.280 -9.073 1.00 30.03 152 THR A N 1
ATOM 1091 C CA . THR A 1 152 ? 72.146 110.814 -7.710 1.00 30.66 152 THR A CA 1
ATOM 1092 C C . THR A 1 152 ? 73.446 110.483 -6.951 1.00 38.23 152 THR A C 1
ATOM 1093 O O . THR A 1 152 ? 73.546 110.758 -5.751 1.00 37.61 152 THR A O 1
ATOM 1097 N N . ASP A 1 153 ? 74.453 109.947 -7.654 1.00 37.51 153 ASP A N 1
ATOM 1098 C CA . ASP A 1 153 ? 75.710 109.536 -7.036 1.00 36.86 153 ASP A CA 1
ATOM 1099 C C . ASP A 1 153 ? 76.887 109.791 -7.980 1.00 40.42 153 ASP A C 1
ATOM 1100 O O . ASP A 1 153 ? 76.880 109.265 -9.095 1.00 40.11 153 ASP A O 1
ATOM 1105 N N . PRO A 1 154 ? 77.946 110.521 -7.523 1.00 37.13 154 PRO A N 1
ATOM 1106 C CA . PRO A 1 154 ? 79.142 110.731 -8.370 1.00 37.95 154 PRO A CA 1
ATOM 1107 C C . PRO A 1 154 ? 79.793 109.424 -8.868 1.00 41.86 154 PRO A C 1
ATOM 1108 O O . PRO A 1 154 ? 80.552 109.448 -9.835 1.00 41.65 154 PRO A O 1
ATOM 1112 N N . LEU A 1 155 ? 79.456 108.282 -8.233 1.00 39.15 155 LEU A N 1
ATOM 1113 C CA . LEU A 1 155 ? 79.931 106.942 -8.596 1.00 39.58 155 LEU A CA 1
ATOM 1114 C C . LEU A 1 155 ? 79.430 106.542 -10.001 1.00 44.34 155 LEU A C 1
ATOM 1115 O O . LEU A 1 155 ? 80.092 105.747 -10.671 1.00 44.51 155 LEU A O 1
ATOM 1120 N N . GLY A 1 156 ? 78.318 107.137 -10.453 1.00 39.89 156 GLY A N 1
ATOM 1121 C CA . GLY A 1 156 ? 77.766 106.846 -11.766 1.00 39.72 156 GLY A CA 1
ATOM 1122 C C . GLY A 1 156 ? 78.123 107.820 -12.867 1.00 43.91 156 GLY A C 1
ATOM 1123 O O . GLY A 1 156 ? 77.549 107.736 -13.954 1.00 44.63 156 GLY A O 1
ATOM 1124 N N . TYR A 1 157 ? 79.089 108.726 -12.624 1.00 40.23 157 TYR A N 1
ATOM 1125 C CA . TYR A 1 157 ? 79.465 109.753 -13.604 1.00 41.04 157 TYR A CA 1
ATOM 1126 C C . TYR A 1 157 ? 80.191 109.188 -14.816 1.00 46.10 157 TYR A C 1
ATOM 1127 O O . TYR A 1 157 ? 80.014 109.724 -15.914 1.00 45.67 157 TYR A O 1
ATOM 1136 N N . HIS A 1 158 ? 81.017 108.144 -14.649 1.00 44.34 158 HIS A N 1
ATOM 1137 C CA . HIS A 1 158 ? 81.709 107.579 -15.812 1.00 45.85 158 HIS A CA 1
ATOM 1138 C C . HIS A 1 158 ? 80.689 106.840 -16.704 1.00 44.73 158 HIS A C 1
ATOM 1139 O O . HIS A 1 158 ? 80.837 106.876 -17.925 1.00 44.62 158 HIS A O 1
ATOM 1146 N N . GLY A 1 159 ? 79.640 106.267 -16.093 1.00 40.41 159 GLY A N 1
ATOM 1147 C CA . GLY A 1 159 ? 78.517 105.638 -16.791 1.00 40.06 159 GLY A CA 1
ATOM 1148 C C . GLY A 1 159 ? 77.698 106.641 -17.598 1.00 45.37 159 GLY A C 1
ATOM 1149 O O . GLY A 1 159 ? 77.155 106.306 -18.659 1.00 47.06 159 GLY A O 1
ATOM 1150 N N . VAL A 1 160 ? 77.639 107.900 -17.115 1.00 40.29 160 VAL A N 1
ATOM 1151 C CA . VAL A 1 160 ? 76.959 109.003 -17.808 1.00 39.39 160 VAL A CA 1
ATOM 1152 C C . VAL A 1 160 ? 77.722 109.316 -19.104 1.00 42.36 160 VAL A C 1
ATOM 1153 O O . VAL A 1 160 ? 77.104 109.433 -20.165 1.00 41.01 160 VAL A O 1
ATOM 1157 N N . LEU A 1 161 ? 79.066 109.442 -19.002 1.00 39.37 161 LEU A N 1
ATOM 1158 C CA . LEU A 1 161 ? 79.949 109.748 -20.123 1.00 39.96 161 LEU A CA 1
ATOM 1159 C C . LEU A 1 161 ? 79.929 108.623 -21.169 1.00 45.73 161 LEU A C 1
ATOM 1160 O O . LEU A 1 161 ? 79.973 108.914 -22.365 1.00 46.45 161 LEU A O 1
ATOM 1165 N N . ALA A 1 162 ? 79.814 107.357 -20.726 1.00 44.16 162 ALA A N 1
ATOM 1166 C CA . ALA A 1 162 ? 79.701 106.177 -21.592 1.00 45.36 162 ALA A CA 1
ATOM 1167 C C . ALA A 1 162 ? 78.365 106.216 -22.367 1.00 47.90 162 ALA A C 1
ATOM 1168 O O . ALA A 1 162 ? 78.350 106.002 -23.579 1.00 47.90 162 ALA A O 1
ATOM 1170 N N . ALA A 1 163 ? 77.258 106.540 -21.666 1.00 43.42 163 ALA A N 1
ATOM 1171 C CA . ALA A 1 163 ? 75.919 106.660 -22.265 1.00 43.48 163 ALA A CA 1
ATOM 1172 C C . ALA A 1 163 ? 75.908 107.791 -23.292 1.00 48.60 163 ALA A C 1
ATOM 1173 O O . ALA A 1 163 ? 75.371 107.631 -24.389 1.00 49.49 163 ALA A O 1
ATOM 1175 N N . LEU A 1 164 ? 76.595 108.893 -22.960 1.00 45.46 164 LEU A N 1
ATOM 1176 C CA . LEU A 1 164 ? 76.795 110.067 -23.797 1.00 46.62 164 LEU A CA 1
ATOM 1177 C C . LEU A 1 164 ? 77.455 109.649 -25.135 1.00 54.23 164 LEU A C 1
ATOM 1178 O O . LEU A 1 164 ? 76.970 110.029 -26.203 1.00 54.56 164 LEU A O 1
ATOM 1183 N N . ARG A 1 165 ? 78.511 108.798 -25.068 1.00 51.03 165 ARG A N 1
ATOM 1184 C CA . ARG A 1 165 ? 79.208 108.262 -26.243 1.00 51.31 165 ARG A CA 1
ATOM 1185 C C . ARG A 1 165 ? 78.336 107.275 -27.035 1.00 52.28 165 ARG A C 1
ATOM 1186 O O . ARG A 1 165 ? 78.541 107.120 -28.238 1.00 52.29 165 ARG A O 1
ATOM 1194 N N . ALA A 1 166 ? 77.380 106.605 -26.366 1.00 46.70 166 ALA A N 1
ATOM 1195 C CA . ALA A 1 166 ? 76.501 105.611 -26.984 1.00 45.88 166 ALA A CA 1
ATOM 1196 C C . ALA A 1 166 ? 75.195 106.216 -27.579 1.00 50.22 166 ALA A C 1
ATOM 1197 O O . ALA A 1 166 ? 74.398 105.476 -28.162 1.00 50.99 166 ALA A O 1
ATOM 1199 N N . GLY A 1 167 ? 75.007 107.533 -27.466 1.00 45.22 167 GLY A N 1
ATOM 1200 C CA . GLY A 1 167 ? 73.806 108.214 -27.957 1.00 44.35 167 GLY A CA 1
ATOM 1201 C C . GLY A 1 167 ? 72.663 108.225 -26.947 1.00 46.32 167 GLY A C 1
ATOM 1202 O O . GLY A 1 167 ? 71.488 108.275 -27.325 1.00 45.18 167 GLY A O 1
ATOM 1203 N N . GLY A 1 168 ? 73.021 108.164 -25.659 1.00 40.65 168 GLY A N 1
ATOM 1204 C CA . GLY A 1 168 ? 72.082 108.202 -24.549 1.00 38.73 168 GLY A CA 1
ATOM 1205 C C . GLY A 1 168 ? 71.932 106.908 -23.784 1.00 43.14 168 GLY A C 1
ATOM 1206 O O . GLY A 1 168 ? 72.515 105.881 -24.140 1.00 43.35 168 GLY A O 1
ATOM 1207 N N . PHE A 1 169 ? 71.180 106.971 -22.686 1.00 39.30 169 PHE A N 1
ATOM 1208 C CA . PHE A 1 169 ? 70.878 105.814 -21.858 1.00 38.14 169 PHE A CA 1
ATOM 1209 C C . PHE A 1 169 ? 69.761 105.045 -22.531 1.00 42.58 169 PHE A C 1
ATOM 1210 O O . PHE A 1 169 ? 68.945 105.649 -23.235 1.00 41.72 169 PHE A O 1
ATOM 1218 N N . THR A 1 170 ? 69.685 103.738 -22.276 1.00 38.40 170 THR A N 1
ATOM 1219 C CA . THR A 1 170 ? 68.592 102.908 -22.781 1.00 37.44 170 THR A CA 1
ATOM 1220 C C . THR A 1 170 ? 67.402 103.096 -21.853 1.00 38.35 170 THR A C 1
ATOM 1221 O O . THR A 1 170 ? 67.592 103.541 -20.717 1.00 37.44 170 THR A O 1
ATOM 1225 N N . LEU A 1 171 ? 66.191 102.719 -22.298 1.00 34.72 171 LEU A N 1
ATOM 1226 C CA . LEU A 1 171 ? 64.992 102.779 -21.458 1.00 33.79 171 LEU A CA 1
ATOM 1227 C C . LEU A 1 171 ? 65.219 101.957 -20.180 1.00 37.35 171 LEU A C 1
ATOM 1228 O O . LEU A 1 171 ? 64.943 102.446 -19.083 1.00 36.69 171 LEU A O 1
ATOM 1233 N N . ALA A 1 172 ? 65.785 100.742 -20.326 1.00 35.23 172 ALA A N 1
ATOM 1234 C CA . ALA A 1 172 ? 66.101 99.819 -19.226 1.00 35.00 172 ALA A CA 1
ATOM 1235 C C . ALA A 1 172 ? 67.067 100.455 -18.217 1.00 37.46 172 ALA A C 1
ATOM 1236 O O . ALA A 1 172 ? 66.881 100.278 -17.027 1.00 37.37 172 ALA A O 1
ATOM 1238 N N . GLU A 1 173 ? 68.095 101.187 -18.698 1.00 34.66 173 GLU A N 1
ATOM 1239 C CA . GLU A 1 173 ? 69.088 101.893 -17.870 1.00 34.80 173 GLU A CA 1
ATOM 1240 C C . GLU A 1 173 ? 68.447 103.048 -17.120 1.00 38.04 173 GLU A C 1
ATOM 1241 O O . GLU A 1 173 ? 68.852 103.345 -16.006 1.00 39.28 173 GLU A O 1
ATOM 1247 N N . ARG A 1 174 ? 67.441 103.699 -17.730 1.00 32.61 174 ARG A N 1
ATOM 1248 C CA . ARG A 1 174 ? 66.696 104.805 -17.123 1.00 32.08 174 ARG A CA 1
ATOM 1249 C C . ARG A 1 174 ? 65.750 104.281 -16.032 1.00 33.07 174 ARG A C 1
ATOM 1250 O O . ARG A 1 174 ? 65.559 104.961 -15.029 1.00 30.46 174 ARG A O 1
ATOM 1258 N N . LYS A 1 175 ? 65.201 103.061 -16.207 1.00 30.39 175 LYS A N 1
ATOM 1259 C CA . LYS A 1 175 ? 64.338 102.409 -15.207 1.00 29.95 175 LYS A CA 1
ATOM 1260 C C . LYS A 1 175 ? 65.150 102.098 -13.943 1.00 33.04 175 LYS A C 1
ATOM 1261 O O . LYS A 1 175 ? 64.694 102.369 -12.824 1.00 32.90 175 LYS A O 1
ATOM 1267 N N . ARG A 1 176 ? 66.372 101.580 -14.141 1.00 29.16 176 ARG A N 1
ATOM 1268 C CA . ARG A 1 176 ? 67.337 101.231 -13.102 1.00 28.48 176 ARG A CA 1
ATOM 1269 C C . ARG A 1 176 ? 67.758 102.484 -12.328 1.00 32.82 176 ARG A C 1
ATOM 1270 O O . ARG A 1 176 ? 67.757 102.457 -11.106 1.00 32.32 176 ARG A O 1
ATOM 1278 N N . LEU A 1 177 ? 68.083 103.581 -13.041 1.00 32.45 177 LEU A N 1
ATOM 1279 C CA . LEU A 1 177 ? 68.454 104.864 -12.434 1.00 32.75 177 LEU A CA 1
ATOM 1280 C C . LEU A 1 177 ? 67.314 105.436 -11.599 1.00 34.98 177 LEU A C 1
ATOM 1281 O O . LEU A 1 177 ? 67.547 105.938 -10.489 1.00 34.66 177 LEU A O 1
ATOM 1286 N N . ALA A 1 178 ? 66.085 105.320 -12.110 1.00 31.36 178 ALA A N 1
ATOM 1287 C CA . ALA A 1 178 ? 64.887 105.800 -11.425 1.00 30.91 178 ALA A CA 1
ATOM 1288 C C . ALA A 1 178 ? 64.691 105.033 -10.125 1.00 34.97 178 ALA A C 1
ATOM 1289 O O . ALA A 1 178 ? 64.447 105.658 -9.098 1.00 32.18 178 ALA A O 1
ATOM 1291 N N . SER A 1 179 ? 64.849 103.682 -10.163 1.00 34.19 179 SER A N 1
ATOM 1292 C CA . SER A 1 179 ? 64.720 102.848 -8.966 1.00 33.75 179 SER A CA 1
ATOM 1293 C C . SER A 1 179 ? 65.805 103.212 -7.946 1.00 36.36 179 SER A C 1
ATOM 1294 O O . SER A 1 179 ? 65.455 103.468 -6.794 1.00 36.05 179 SER A O 1
ATOM 1297 N N . LEU A 1 180 ? 67.082 103.364 -8.373 1.00 32.13 180 LEU A N 1
ATOM 1298 C CA . LEU A 1 180 ? 68.166 103.793 -7.450 1.00 31.32 180 LEU A CA 1
ATOM 1299 C C . LEU A 1 180 ? 67.882 105.149 -6.799 1.00 32.79 180 LEU A C 1
ATOM 1300 O O . LEU A 1 180 ? 68.253 105.375 -5.646 1.00 30.14 180 LEU A O 1
ATOM 1305 N N . ALA A 1 181 ? 67.298 106.078 -7.587 1.00 29.38 181 ALA A N 1
ATOM 1306 C CA . ALA A 1 181 ? 66.975 107.439 -7.176 1.00 28.87 181 ALA A CA 1
ATOM 1307 C C . ALA A 1 181 ? 65.924 107.440 -6.064 1.00 31.10 181 ALA A C 1
ATOM 1308 O O . ALA A 1 181 ? 66.089 108.158 -5.078 1.00 30.19 181 ALA A O 1
ATOM 1310 N N . PHE A 1 182 ? 64.835 106.664 -6.227 1.00 28.66 182 PHE A N 1
ATOM 1311 C CA . PHE A 1 182 ? 63.782 106.598 -5.218 1.00 29.38 182 PHE A CA 1
ATOM 1312 C C . PHE A 1 182 ? 64.247 105.854 -3.955 1.00 33.42 182 PHE A C 1
ATOM 1313 O O . PHE A 1 182 ? 63.764 106.162 -2.865 1.00 31.82 182 PHE A O 1
ATOM 1321 N N . GLN A 1 183 ? 65.245 104.959 -4.101 1.00 31.05 183 GLN A N 1
ATOM 1322 C CA . GLN A 1 183 ? 65.881 104.271 -2.984 1.00 32.03 183 GLN A CA 1
ATOM 1323 C C . GLN A 1 183 ? 66.612 105.321 -2.152 1.00 36.30 183 GLN A C 1
ATOM 1324 O O . GLN A 1 183 ? 66.423 105.369 -0.931 1.00 35.04 183 GLN A O 1
ATOM 1330 N N A HIS A 1 184 ? 67.408 106.179 -2.835 0.50 33.47 184 HIS A N 1
ATOM 1331 N N B HIS A 1 184 ? 67.420 106.183 -2.811 0.50 33.08 184 HIS A N 1
ATOM 1332 C CA A HIS A 1 184 ? 68.178 107.290 -2.278 0.50 33.04 184 HIS A CA 1
ATOM 1333 C CA B HIS A 1 184 ? 68.182 107.238 -2.147 0.50 32.44 184 HIS A CA 1
ATOM 1334 C C A HIS A 1 184 ? 67.271 108.264 -1.523 0.50 34.71 184 HIS A C 1
ATOM 1335 C C B HIS A 1 184 ? 67.266 108.286 -1.495 0.50 34.52 184 HIS A C 1
ATOM 1336 O O A HIS A 1 184 ? 67.614 108.677 -0.420 0.50 35.43 184 HIS A O 1
ATOM 1337 O O B HIS A 1 184 ? 67.596 108.761 -0.413 0.50 35.36 184 HIS A O 1
ATOM 1350 N N . ILE A 1 185 ? 66.104 108.592 -2.100 1.00 29.72 185 ILE A N 1
ATOM 1351 C CA . ILE A 1 185 ? 65.105 109.520 -1.525 1.00 29.16 185 ILE A CA 1
ATOM 1352 C C . ILE A 1 185 ? 64.478 108.905 -0.240 1.00 32.07 185 ILE A C 1
ATOM 1353 O O . ILE A 1 185 ? 64.384 109.593 0.763 1.00 30.42 185 ILE A O 1
ATOM 1358 N N . ALA A 1 186 ? 64.034 107.627 -0.298 1.00 29.22 186 ALA A N 1
ATOM 1359 C CA . ALA A 1 186 ? 63.467 106.888 0.837 1.00 27.94 186 ALA A CA 1
ATOM 1360 C C . ALA A 1 186 ? 64.483 106.836 2.001 1.00 29.89 186 ALA A C 1
ATOM 1361 O O . ALA A 1 186 ? 64.103 107.090 3.129 1.00 29.75 186 ALA A O 1
ATOM 1363 N N . GLU A 1 187 ? 65.775 106.582 1.715 1.00 26.06 187 GLU A N 1
ATOM 1364 C CA . GLU A 1 187 ? 66.855 106.585 2.706 1.00 26.21 187 GLU A CA 1
ATOM 1365 C C . GLU A 1 187 ? 66.986 107.956 3.359 1.00 32.62 187 GLU A C 1
ATOM 1366 O O . GLU A 1 187 ? 67.118 108.046 4.581 1.00 31.56 187 GLU A O 1
ATOM 1372 N N . TYR A 1 188 ? 66.977 109.032 2.537 1.00 29.20 188 TYR A N 1
ATOM 1373 C CA . TYR A 1 188 ? 67.082 110.400 3.022 1.00 28.13 188 TYR A CA 1
ATOM 1374 C C . TYR A 1 188 ? 65.872 110.732 3.900 1.00 32.04 188 TYR A C 1
ATOM 1375 O O . TYR A 1 188 ? 66.026 111.325 4.964 1.00 31.93 188 TYR A O 1
ATOM 1384 N N . ASP A 1 189 ? 64.667 110.338 3.455 1.00 28.56 189 ASP A N 1
ATOM 1385 C CA . ASP A 1 189 ? 63.425 110.575 4.206 1.00 28.94 189 ASP A CA 1
ATOM 1386 C C . ASP A 1 189 ? 63.428 109.818 5.544 1.00 32.27 189 ASP A C 1
ATOM 1387 O O . ASP A 1 189 ? 63.021 110.388 6.546 1.00 32.23 189 ASP A O 1
ATOM 1392 N N . ILE A 1 190 ? 63.881 108.551 5.546 1.00 29.32 190 ILE A N 1
ATOM 1393 C CA . ILE A 1 190 ? 63.975 107.705 6.736 1.00 28.76 190 ILE A CA 1
ATOM 1394 C C . ILE A 1 190 ? 64.848 108.422 7.756 1.00 33.43 190 ILE A C 1
ATOM 1395 O O . ILE A 1 190 ? 64.382 108.624 8.883 1.00 35.27 190 ILE A O 1
ATOM 1400 N N . ALA A 1 191 ? 66.057 108.894 7.346 1.00 29.42 191 ALA A N 1
ATOM 1401 C CA . ALA A 1 191 ? 66.960 109.673 8.216 1.00 28.65 191 ALA A CA 1
ATOM 1402 C C . ALA A 1 191 ? 66.274 110.938 8.750 1.00 34.99 191 ALA A C 1
ATOM 1403 O O . ALA A 1 191 ? 66.387 111.222 9.938 1.00 37.71 191 ALA A O 1
ATOM 1405 N N . VAL A 1 192 ? 65.555 111.686 7.893 1.00 29.46 192 VAL A N 1
ATOM 1406 C CA . VAL A 1 192 ? 64.915 112.933 8.323 1.00 29.99 192 VAL A CA 1
ATOM 1407 C C . VAL A 1 192 ? 63.760 112.657 9.281 1.00 33.01 192 VAL A C 1
ATOM 1408 O O . VAL A 1 192 ? 63.670 113.336 10.305 1.00 31.05 192 VAL A O 1
ATOM 1412 N N . ALA A 1 193 ? 62.880 111.697 8.947 1.00 29.81 193 ALA A N 1
ATOM 1413 C CA . ALA A 1 193 ? 61.752 111.366 9.817 1.00 30.21 193 ALA A CA 1
ATOM 1414 C C . ALA A 1 193 ? 62.257 110.795 11.188 1.00 38.20 193 ALA A C 1
ATOM 1415 O O . ALA A 1 193 ? 61.716 111.184 12.221 1.00 39.14 193 ALA A O 1
ATOM 1417 N N . SER A 1 194 ? 63.324 109.932 11.196 1.00 35.43 194 SER A N 1
ATOM 1418 C CA . SER A 1 194 ? 63.877 109.345 12.434 1.00 34.54 194 SER A CA 1
ATOM 1419 C C . SER A 1 194 ? 64.453 110.412 13.332 1.00 40.56 194 SER A C 1
ATOM 1420 O O . SER A 1 194 ? 64.143 110.433 14.526 1.00 38.92 194 SER A O 1
ATOM 1423 N N . TRP A 1 195 ? 65.252 111.332 12.751 1.00 38.78 195 TRP A N 1
ATOM 1424 C CA . TRP A 1 195 ? 65.857 112.429 13.499 1.00 38.92 195 TRP A CA 1
ATOM 1425 C C . TRP A 1 195 ? 64.778 113.380 14.076 1.00 44.59 195 TRP A C 1
ATOM 1426 O O . TRP A 1 195 ? 64.935 113.864 15.203 1.00 43.89 195 TRP A O 1
ATOM 1437 N N . MET A 1 196 ? 63.718 113.677 13.295 1.00 41.81 196 MET A N 1
ATOM 1438 C CA . MET A 1 196 ? 62.640 114.567 13.742 1.00 42.76 196 MET A CA 1
ATOM 1439 C C . MET A 1 196 ? 61.906 113.998 14.958 1.00 46.98 196 MET A C 1
ATOM 1440 O O . MET A 1 196 ? 61.528 114.752 15.843 1.00 46.13 196 MET A O 1
ATOM 1445 N N . GLN A 1 197 ? 61.685 112.681 14.981 1.00 45.18 197 GLN A N 1
ATOM 1446 C CA . GLN A 1 197 ? 61.021 111.995 16.085 1.00 46.11 197 GLN A CA 1
ATOM 1447 C C . GLN A 1 197 ? 61.892 111.967 17.360 1.00 52.79 197 GLN A C 1
ATOM 1448 O O . GLN A 1 197 ? 61.392 112.239 18.452 1.00 53.89 197 GLN A O 1
ATOM 1454 N N . GLN A 1 198 ? 63.177 111.627 17.207 1.00 49.65 198 GLN A N 1
ATOM 1455 C CA . GLN A 1 198 ? 64.151 111.506 18.280 1.00 49.88 198 GLN A CA 1
ATOM 1456 C C . GLN A 1 198 ? 64.590 112.854 18.858 1.00 54.60 198 GLN A C 1
ATOM 1457 O O . GLN A 1 198 ? 64.683 112.971 20.078 1.00 55.57 198 GLN A O 1
ATOM 1463 N N . THR A 1 199 ? 64.889 113.852 18.004 1.00 49.54 199 THR A N 1
ATOM 1464 C CA . THR A 1 199 ? 65.459 115.131 18.433 1.00 48.48 199 THR A CA 1
ATOM 1465 C C . THR A 1 199 ? 64.505 116.328 18.316 1.00 50.69 199 THR A C 1
ATOM 1466 O O . THR A 1 199 ? 64.454 117.147 19.242 1.00 51.08 199 THR A O 1
ATOM 1470 N N . LEU A 1 200 ? 63.811 116.485 17.185 1.00 44.96 200 LEU A N 1
ATOM 1471 C CA . LEU A 1 200 ? 62.977 117.672 16.996 1.00 44.39 200 LEU A CA 1
ATOM 1472 C C . LEU A 1 200 ? 61.734 117.672 17.869 1.00 48.03 200 LEU A C 1
ATOM 1473 O O . LEU A 1 200 ? 61.443 118.687 18.503 1.00 49.17 200 LEU A O 1
ATOM 1478 N N . ALA A 1 201 ? 60.976 116.585 17.866 1.00 43.78 201 ALA A N 1
ATOM 1479 C CA . ALA A 1 201 ? 59.738 116.543 18.631 1.00 44.14 201 ALA A CA 1
ATOM 1480 C C . ALA A 1 201 ? 59.628 115.226 19.413 1.00 50.06 201 ALA A C 1
ATOM 1481 O O . ALA A 1 201 ? 58.762 114.400 19.097 1.00 48.59 201 ALA A O 1
ATOM 1483 N N . PRO A 1 202 ? 60.501 114.991 20.437 1.00 49.20 202 PRO A N 1
ATOM 1484 C CA . PRO A 1 202 ? 60.361 113.747 21.234 1.00 48.51 202 PRO A CA 1
ATOM 1485 C C . PRO A 1 202 ? 59.109 113.794 22.092 1.00 51.85 202 PRO A C 1
ATOM 1486 O O . PRO A 1 202 ? 58.577 114.888 22.333 1.00 49.27 202 PRO A O 1
ATOM 1490 N N . GLU A 1 203 ? 58.627 112.611 22.528 1.00 50.67 203 GLU A N 1
ATOM 1491 C CA . GLU A 1 203 ? 57.445 112.500 23.379 1.00 52.13 203 GLU A CA 1
ATOM 1492 C C . GLU A 1 203 ? 57.730 113.098 24.732 1.00 58.94 203 GLU A C 1
ATOM 1493 O O . GLU A 1 203 ? 58.895 113.167 25.135 1.00 57.24 203 GLU A O 1
ATOM 1499 N N . HIS A 1 204 ? 56.680 113.551 25.421 1.00 59.74 204 HIS A N 1
ATOM 1500 C CA . HIS A 1 204 ? 56.821 114.090 26.762 1.00 61.88 204 HIS A CA 1
ATOM 1501 C C . HIS A 1 204 ? 55.801 113.390 27.651 1.00 67.48 204 HIS A C 1
ATOM 1502 O O . HIS A 1 204 ? 54.593 113.543 27.431 1.00 67.62 204 HIS A O 1
ATOM 1509 N N . PRO A 1 205 ? 56.263 112.511 28.577 1.00 64.77 205 PRO A N 1
ATOM 1510 C CA . PRO A 1 205 ? 57.674 112.187 28.898 1.00 64.54 205 PRO A CA 1
ATOM 1511 C C . PRO A 1 205 ? 58.328 111.298 27.824 1.00 67.35 205 PRO A C 1
ATOM 1512 O O . PRO A 1 205 ? 57.620 110.577 27.110 1.00 65.92 205 PRO A O 1
ATOM 1516 N N . VAL A 1 206 ? 59.672 111.384 27.689 1.00 64.45 206 VAL A N 1
ATOM 1517 C CA . VAL A 1 206 ? 60.450 110.647 26.678 1.00 64.41 206 VAL A CA 1
ATOM 1518 C C . VAL A 1 206 ? 60.277 109.119 26.881 1.00 67.03 206 VAL A C 1
ATOM 1519 O O . VAL A 1 206 ? 60.410 108.618 27.998 1.00 66.71 206 VAL A O 1
ATOM 1523 N N . ALA A 1 207 ? 59.911 108.413 25.789 1.00 61.36 207 ALA A N 1
ATOM 1524 C CA . ALA A 1 207 ? 59.696 106.967 25.781 1.00 58.67 207 ALA A CA 1
ATOM 1525 C C . ALA A 1 207 ? 60.939 106.265 25.286 1.00 58.73 207 ALA A C 1
ATOM 1526 O O . ALA A 1 207 ? 61.659 106.813 24.448 1.00 59.00 207 ALA A O 1
ATOM 1528 N N . ALA A 1 208 ? 61.192 105.045 25.788 1.00 52.60 208 ALA A N 1
ATOM 1529 C CA . ALA A 1 208 ? 62.360 104.233 25.399 1.00 50.31 208 ALA A CA 1
ATOM 1530 C C . ALA A 1 208 ? 62.373 103.908 23.888 1.00 48.78 208 ALA A C 1
ATOM 1531 O O . ALA A 1 208 ? 63.449 103.762 23.318 1.00 47.96 208 ALA A O 1
ATOM 1533 N N . PHE A 1 209 ? 61.179 103.792 23.250 1.00 41.50 209 PHE A N 1
ATOM 1534 C CA . PHE A 1 209 ? 61.065 103.484 21.826 1.00 39.17 209 PHE A CA 1
ATOM 1535 C C . PHE A 1 209 ? 60.103 104.473 21.159 1.00 41.70 209 PHE A C 1
ATOM 1536 O O . PHE A 1 209 ? 59.119 104.859 21.775 1.00 41.81 209 PHE A O 1
ATOM 1544 N N . PRO A 1 210 ? 60.423 104.965 19.936 1.00 37.66 210 PRO A N 1
ATOM 1545 C CA . PRO A 1 210 ? 59.586 106.022 19.315 1.00 36.09 210 PRO A CA 1
ATOM 1546 C C . PRO A 1 210 ? 58.263 105.526 18.757 1.00 40.04 210 PRO A C 1
ATOM 1547 O O . PRO A 1 210 ? 58.104 104.336 18.536 1.00 40.04 210 PRO A O 1
ATOM 1551 N N . GLN A 1 211 ? 57.324 106.454 18.494 1.00 37.25 211 GLN A N 1
ATOM 1552 C CA . GLN A 1 211 ? 56.002 106.181 17.924 1.00 35.52 211 GLN A CA 1
ATOM 1553 C C . GLN A 1 211 ? 56.112 105.643 16.490 1.00 36.82 211 GLN A C 1
ATOM 1554 O O . GLN A 1 211 ? 55.248 104.884 16.063 1.00 35.36 211 GLN A O 1
ATOM 1560 N N . TRP A 1 212 ? 57.173 106.012 15.761 1.00 33.25 212 TRP A N 1
ATOM 1561 C CA . TRP A 1 212 ? 57.388 105.541 14.391 1.00 33.01 212 TRP A CA 1
ATOM 1562 C C . TRP A 1 212 ? 58.799 104.994 14.264 1.00 35.27 212 TRP A C 1
ATOM 1563 O O . TRP A 1 212 ? 59.730 105.571 14.812 1.00 34.38 212 TRP A O 1
ATOM 1574 N N . PHE A 1 213 ? 58.964 103.887 13.538 1.00 32.79 213 PHE A N 1
ATOM 1575 C CA . PHE A 1 213 ? 60.286 103.305 13.360 1.00 32.71 213 PHE A CA 1
ATOM 1576 C C . PHE A 1 213 ? 60.494 102.920 11.902 1.00 35.41 213 PHE A C 1
ATOM 1577 O O . PHE A 1 213 ? 59.707 102.175 11.350 1.00 34.53 213 PHE A O 1
ATOM 1585 N N . GLY A 1 214 ? 61.565 103.407 11.311 1.00 32.98 214 GLY A N 1
ATOM 1586 C CA . GLY A 1 214 ? 61.882 103.128 9.919 1.00 33.43 214 GLY A CA 1
ATOM 1587 C C . GLY A 1 214 ? 63.325 102.744 9.691 1.00 37.08 214 GLY A C 1
ATOM 1588 O O . GLY A 1 214 ? 64.224 103.313 10.307 1.00 36.50 214 GLY A O 1
ATOM 1589 N N . ARG A 1 215 ? 63.551 101.748 8.818 1.00 33.62 215 ARG A N 1
ATOM 1590 C CA . ARG A 1 215 ? 64.911 101.309 8.504 1.00 33.41 215 ARG A CA 1
ATOM 1591 C C . ARG A 1 215 ? 64.963 100.755 7.105 1.00 34.41 215 ARG A C 1
ATOM 1592 O O . ARG A 1 215 ? 63.958 100.230 6.616 1.00 34.86 215 ARG A O 1
ATOM 1600 N N . SER A 1 216 ? 66.127 100.848 6.468 1.00 29.80 216 SER A N 1
ATOM 1601 C CA . SER A 1 216 ? 66.341 100.231 5.169 1.00 30.14 216 SER A CA 1
ATOM 1602 C C . SER A 1 216 ? 67.702 99.511 5.161 1.00 31.87 216 SER A C 1
ATOM 1603 O O . SER A 1 216 ? 68.587 99.798 5.976 1.00 29.53 216 SER A O 1
ATOM 1606 N N . TRP A 1 217 ? 67.826 98.541 4.262 1.00 30.54 217 TRP A N 1
ATOM 1607 C CA . TRP A 1 217 ? 69.021 97.721 4.141 1.00 32.39 217 TRP A CA 1
ATOM 1608 C C . TRP A 1 217 ? 69.396 97.536 2.690 1.00 36.81 217 TRP A C 1
ATOM 1609 O O . TRP A 1 217 ? 68.531 97.590 1.822 1.00 36.41 217 TRP A O 1
ATOM 1620 N N . ARG A 1 218 ? 70.675 97.278 2.443 1.00 34.37 218 ARG A N 1
ATOM 1621 C CA . ARG A 1 218 ? 71.214 96.983 1.112 1.00 34.42 218 ARG A CA 1
ATOM 1622 C C . ARG A 1 218 ? 71.654 95.528 1.080 1.00 38.42 218 ARG A C 1
ATOM 1623 O O . ARG A 1 218 ? 72.304 95.065 2.016 1.00 38.02 218 ARG A O 1
ATOM 1631 N N . ARG A 1 219 ? 71.287 94.800 0.026 1.00 37.03 219 ARG A N 1
ATOM 1632 C CA . ARG A 1 219 ? 71.654 93.385 -0.110 1.00 37.32 219 ARG A CA 1
ATOM 1633 C C . ARG A 1 219 ? 73.164 93.214 -0.255 1.00 43.25 219 ARG A C 1
ATOM 1634 O O . ARG A 1 219 ? 73.798 93.886 -1.079 1.00 42.66 219 ARG A O 1
ATOM 1642 N N . VAL A 1 220 ? 73.737 92.349 0.609 1.00 40.69 220 VAL A N 1
ATOM 1643 C CA . VAL A 1 220 ? 75.166 92.008 0.610 1.00 39.67 220 VAL A CA 1
ATOM 1644 C C . VAL A 1 220 ? 75.339 90.839 -0.339 1.00 43.59 220 VAL A C 1
ATOM 1645 O O . VAL A 1 220 ? 76.267 90.843 -1.148 1.00 44.79 220 VAL A O 1
ATOM 1649 N N . ALA A 1 221 ? 74.446 89.833 -0.244 1.00 39.36 221 ALA A N 1
ATOM 1650 C CA . ALA A 1 221 ? 74.495 88.648 -1.108 1.00 39.76 221 ALA A CA 1
ATOM 1651 C C . ALA A 1 221 ? 73.217 87.832 -1.053 1.00 44.29 221 ALA A C 1
ATOM 1652 O O . ALA A 1 221 ? 72.534 87.800 -0.028 1.00 45.23 221 ALA A O 1
ATOM 1654 N N . MET A 1 222 ? 72.923 87.137 -2.152 1.00 40.30 222 MET A N 1
ATOM 1655 C CA . MET A 1 222 ? 71.872 86.136 -2.219 1.00 39.83 222 MET A CA 1
ATOM 1656 C C . MET A 1 222 ? 72.496 84.917 -1.569 1.00 42.63 222 MET A C 1
ATOM 1657 O O . MET A 1 222 ? 73.693 84.691 -1.760 1.00 41.82 222 MET A O 1
ATOM 1662 N N . LEU A 1 223 ? 71.761 84.188 -0.739 1.00 37.08 223 LEU A N 1
ATOM 1663 C CA . LEU A 1 223 ? 72.353 83.007 -0.124 1.00 36.08 223 LEU A CA 1
ATOM 1664 C C . LEU A 1 223 ? 71.964 81.805 -0.959 1.00 41.63 223 LEU A C 1
ATOM 1665 O O . LEU A 1 223 ? 71.102 81.934 -1.828 1.00 41.59 223 LEU A O 1
ATOM 1670 N N . ARG A 1 224 ? 72.636 80.667 -0.767 1.00 39.20 224 ARG A N 1
ATOM 1671 C CA . ARG A 1 224 ? 72.312 79.442 -1.502 1.00 38.54 224 ARG A CA 1
ATOM 1672 C C . ARG A 1 224 ? 70.877 79.021 -1.174 1.00 39.63 224 ARG A C 1
ATOM 1673 O O . ARG A 1 224 ? 70.130 78.602 -2.063 1.00 38.25 224 ARG A O 1
ATOM 1681 N N . TYR A 1 225 ? 70.496 79.176 0.109 1.00 33.78 225 TYR A N 1
ATOM 1682 C CA . TYR A 1 225 ? 69.152 78.913 0.629 1.00 32.81 225 TYR A CA 1
ATOM 1683 C C . TYR A 1 225 ? 69.079 79.463 2.042 1.00 35.69 225 TYR A C 1
ATOM 1684 O O . TYR A 1 225 ? 70.084 79.972 2.545 1.00 34.25 225 TYR A O 1
ATOM 1693 N N . GLY A 1 226 ? 67.909 79.351 2.672 1.00 33.34 226 GLY A N 1
ATOM 1694 C CA . GLY A 1 226 ? 67.688 79.805 4.043 1.00 32.06 226 GLY A CA 1
ATOM 1695 C C . GLY A 1 226 ? 68.043 78.754 5.064 1.00 34.59 226 GLY A C 1
ATOM 1696 O O . GLY A 1 226 ? 69.109 78.133 4.968 1.00 33.18 226 GLY A O 1
ATOM 1697 N N . GLU A 1 227 ? 67.145 78.541 6.047 1.00 31.17 227 GLU A N 1
ATOM 1698 C CA . GLU A 1 227 ? 67.370 77.556 7.101 1.00 31.79 227 GLU A CA 1
ATOM 1699 C C . GLU A 1 227 ? 67.355 76.145 6.577 1.00 34.63 227 GLU A C 1
ATOM 1700 O O . GLU A 1 227 ? 68.011 75.284 7.147 1.00 35.00 227 GLU A O 1
ATOM 1706 N N . ASN A 1 228 ? 66.593 75.908 5.502 1.00 30.98 228 ASN A N 1
ATOM 1707 C CA . ASN A 1 228 ? 66.455 74.609 4.848 1.00 31.33 228 ASN A CA 1
ATOM 1708 C C . ASN A 1 228 ? 66.540 74.819 3.342 1.00 33.96 228 ASN A C 1
ATOM 1709 O O . ASN A 1 228 ? 66.227 75.921 2.881 1.00 34.18 228 ASN A O 1
ATOM 1714 N N . PRO A 1 229 ? 66.990 73.802 2.567 1.00 32.53 229 PRO A N 1
ATOM 1715 C CA . PRO A 1 229 ? 67.172 73.970 1.096 1.00 32.36 229 PRO A CA 1
ATOM 1716 C C . PRO A 1 229 ? 65.978 74.480 0.273 1.00 37.37 229 PRO A C 1
ATOM 1717 O O . PRO A 1 229 ? 66.191 75.079 -0.782 1.00 38.47 229 PRO A O 1
ATOM 1721 N N . HIS A 1 230 ? 64.734 74.219 0.712 1.00 32.80 230 HIS A N 1
ATOM 1722 C CA . HIS A 1 230 ? 63.555 74.603 -0.052 1.00 32.48 230 HIS A CA 1
ATOM 1723 C C . HIS A 1 230 ? 63.205 76.076 0.125 1.00 35.52 230 HIS A C 1
ATOM 1724 O O . HIS A 1 230 ? 62.290 76.552 -0.536 1.00 36.15 230 HIS A O 1
ATOM 1731 N N . GLN A 1 231 ? 63.917 76.799 1.010 1.00 31.91 231 GLN A N 1
ATOM 1732 C CA . GLN A 1 231 ? 63.668 78.226 1.279 1.00 30.19 231 GLN A CA 1
ATOM 1733 C C . GLN A 1 231 ? 64.770 79.091 0.672 1.00 35.87 231 GLN A C 1
ATOM 1734 O O . GLN A 1 231 ? 65.951 78.875 0.963 1.00 37.24 231 GLN A O 1
ATOM 1740 N N . GLN A 1 232 ? 64.396 80.084 -0.133 1.00 32.84 232 GLN A N 1
ATOM 1741 C CA . GLN A 1 232 ? 65.362 81.029 -0.698 1.00 33.16 232 GLN A CA 1
ATOM 1742 C C . GLN A 1 232 ? 65.661 82.082 0.363 1.00 34.65 232 GLN A C 1
ATOM 1743 O O . GLN A 1 232 ? 64.799 82.332 1.207 1.00 32.88 232 GLN A O 1
ATOM 1749 N N . ALA A 1 233 ? 66.875 82.684 0.337 1.00 30.03 233 ALA A N 1
ATOM 1750 C CA . ALA A 1 233 ? 67.294 83.672 1.334 1.00 29.20 233 ALA A CA 1
ATOM 1751 C C . ALA A 1 233 ? 68.366 84.642 0.832 1.00 33.62 233 ALA A C 1
ATOM 1752 O O . ALA A 1 233 ? 69.042 84.372 -0.152 1.00 34.41 233 ALA A O 1
ATOM 1754 N N . ALA A 1 234 ? 68.512 85.771 1.530 1.00 30.06 234 ALA A N 1
ATOM 1755 C CA . ALA A 1 234 ? 69.500 86.802 1.231 1.00 30.43 234 ALA A CA 1
ATOM 1756 C C . ALA A 1 234 ? 69.998 87.468 2.514 1.00 33.44 234 ALA A C 1
ATOM 1757 O O . ALA A 1 234 ? 69.287 87.506 3.521 1.00 30.68 234 ALA A O 1
ATOM 1759 N N . LEU A 1 235 ? 71.244 87.977 2.471 1.00 32.22 235 LEU A N 1
ATOM 1760 C CA . LEU A 1 235 ? 71.854 88.730 3.555 1.00 32.04 235 LEU A CA 1
ATOM 1761 C C . LEU A 1 235 ? 71.815 90.223 3.197 1.00 35.20 235 LEU A C 1
ATOM 1762 O O . LEU A 1 235 ? 72.143 90.586 2.076 1.00 35.37 235 LEU A O 1
ATOM 1767 N N . TYR A 1 236 ? 71.424 91.071 4.160 1.00 31.66 236 TYR A N 1
ATOM 1768 C CA . TYR A 1 236 ? 71.358 92.525 4.039 1.00 30.42 236 TYR A CA 1
ATOM 1769 C C . TYR A 1 236 ? 72.233 93.171 5.074 1.00 35.14 236 TYR A C 1
ATOM 1770 O O . TYR A 1 236 ? 72.397 92.633 6.169 1.00 33.89 236 TYR A O 1
ATOM 1779 N N . GLY A 1 237 ? 72.806 94.316 4.709 1.00 33.91 237 GLY A N 1
ATOM 1780 C CA . GLY A 1 237 ? 73.646 95.106 5.591 1.00 34.36 237 GLY A CA 1
ATOM 1781 C C . GLY A 1 237 ? 73.027 96.464 5.826 1.00 40.11 237 GLY A C 1
ATOM 1782 O O . GLY A 1 237 ? 72.463 97.045 4.903 1.00 41.59 237 GLY A O 1
ATOM 1783 N N . ASP A 1 238 ? 73.072 96.951 7.066 1.00 38.85 238 ASP A N 1
ATOM 1784 C CA . ASP A 1 238 ? 72.573 98.278 7.445 1.00 40.44 238 ASP A CA 1
ATOM 1785 C C . ASP A 1 238 ? 73.782 99.212 7.355 1.00 47.50 238 ASP A C 1
ATOM 1786 O O . ASP A 1 238 ? 74.694 99.095 8.179 1.00 45.95 238 ASP A O 1
ATOM 1791 N N . PRO A 1 239 ? 73.852 100.075 6.304 1.00 47.13 239 PRO A N 1
ATOM 1792 C CA . PRO A 1 239 ? 75.053 100.921 6.126 1.00 48.35 239 PRO A CA 1
ATOM 1793 C C . PRO A 1 239 ? 75.234 102.006 7.200 1.00 55.23 239 PRO A C 1
ATOM 1794 O O . PRO A 1 239 ? 76.354 102.491 7.376 1.00 55.24 239 PRO A O 1
ATOM 1798 N N . THR A 1 240 ? 74.156 102.355 7.930 1.00 53.33 240 THR A N 1
ATOM 1799 C CA . THR A 1 240 ? 74.173 103.377 8.986 1.00 54.19 240 THR A CA 1
ATOM 1800 C C . THR A 1 240 ? 74.457 102.770 10.376 1.00 59.61 240 THR A C 1
ATOM 1801 O O . THR A 1 240 ? 74.470 103.500 11.374 1.00 60.46 240 THR A O 1
ATOM 1805 N N . ALA A 1 241 ? 74.647 101.444 10.443 1.00 55.33 241 ALA A N 1
ATOM 1806 C CA . ALA A 1 241 ? 74.902 100.732 11.693 1.00 54.55 241 ALA A CA 1
ATOM 1807 C C . ALA A 1 241 ? 76.390 100.541 11.948 1.00 58.08 241 ALA A C 1
ATOM 1808 O O . ALA A 1 241 ? 77.192 100.606 11.017 1.00 56.89 241 ALA A O 1
ATOM 1810 N N . TRP A 1 242 ? 76.744 100.291 13.231 1.00 55.87 242 TRP A N 1
ATOM 1811 C CA . TRP A 1 242 ? 78.089 99.924 13.657 1.00 56.34 242 TRP A CA 1
ATOM 1812 C C . TRP A 1 242 ? 78.345 98.525 13.081 1.00 53.45 242 TRP A C 1
ATOM 1813 O O . TRP A 1 242 ? 77.444 97.687 13.172 1.00 51.38 242 TRP A O 1
ATOM 1824 N N . PRO A 1 243 ? 79.515 98.267 12.446 1.00 47.49 243 PRO A N 1
ATOM 1825 C CA . PRO A 1 243 ? 79.749 96.948 11.821 1.00 46.18 243 PRO A CA 1
ATOM 1826 C C . PRO A 1 243 ? 79.578 95.746 12.757 1.00 48.48 243 PRO A C 1
ATOM 1827 O O . PRO A 1 243 ? 79.966 95.785 13.927 1.00 49.52 243 PRO A O 1
ATOM 1831 N N . GLY A 1 244 ? 78.958 94.706 12.220 1.00 42.25 244 GLY A N 1
ATOM 1832 C CA . GLY A 1 244 ? 78.698 93.451 12.913 1.00 41.07 244 GLY A CA 1
ATOM 1833 C C . GLY A 1 244 ? 79.006 92.268 12.024 1.00 43.21 244 GLY A C 1
ATOM 1834 O O . GLY A 1 244 ? 79.845 92.377 11.119 1.00 42.02 244 GLY A O 1
ATOM 1835 N N . LEU A 1 245 ? 78.315 91.134 12.257 1.00 39.40 245 LEU A N 1
ATOM 1836 C CA . LEU A 1 245 ? 78.491 89.906 11.468 1.00 39.64 245 LEU A CA 1
ATOM 1837 C C . LEU A 1 245 ? 78.158 90.111 9.998 1.00 40.31 245 LEU A C 1
ATOM 1838 O O . LEU A 1 245 ? 78.801 89.493 9.151 1.00 38.74 245 LEU A O 1
ATOM 1843 N N . ALA A 1 246 ? 77.159 90.973 9.699 1.00 35.53 246 ALA A N 1
ATOM 1844 C CA . ALA A 1 246 ? 76.730 91.268 8.325 1.00 34.99 246 ALA A CA 1
ATOM 1845 C C . ALA A 1 246 ? 77.857 91.936 7.501 1.00 38.07 246 ALA A C 1
ATOM 1846 O O . ALA A 1 246 ? 77.858 91.823 6.281 1.00 38.23 246 ALA A O 1
ATOM 1848 N N . GLN A 1 247 ? 78.826 92.570 8.178 1.00 36.07 247 GLN A N 1
ATOM 1849 C CA . GLN A 1 247 ? 79.967 93.270 7.577 1.00 37.34 247 GLN A CA 1
ATOM 1850 C C . GLN A 1 247 ? 81.288 92.544 7.830 1.00 42.77 247 GLN A C 1
ATOM 1851 O O . GLN A 1 247 ? 82.342 93.115 7.544 1.00 44.16 247 GLN A O 1
ATOM 1857 N N . ALA A 1 248 ? 81.247 91.312 8.398 1.00 37.68 248 ALA A N 1
ATOM 1858 C CA . ALA A 1 248 ? 82.460 90.547 8.718 1.00 37.15 248 ALA A CA 1
ATOM 1859 C C . ALA A 1 248 ? 83.292 90.301 7.476 1.00 42.32 248 ALA A C 1
ATOM 1860 O O . ALA A 1 248 ? 82.749 90.016 6.409 1.00 41.80 248 ALA A O 1
ATOM 1862 N N . GLU A 1 249 ? 84.612 90.443 7.613 1.00 41.90 249 GLU A N 1
ATOM 1863 C CA . GLU A 1 249 ? 85.551 90.207 6.531 1.00 42.12 249 GLU A CA 1
ATOM 1864 C C . GLU A 1 249 ? 85.881 88.713 6.473 1.00 45.34 249 GLU A C 1
ATOM 1865 O O . GLU A 1 249 ? 86.352 88.144 7.462 1.00 44.49 249 GLU A O 1
ATOM 1871 N N . GLN A 1 250 ? 85.623 88.087 5.321 1.00 41.64 250 GLN A N 1
ATOM 1872 C CA . GLN A 1 250 ? 85.921 86.679 5.116 1.00 41.71 250 GLN A CA 1
ATOM 1873 C C . GLN A 1 250 ? 87.333 86.547 4.516 1.00 46.47 250 GLN A C 1
ATOM 1874 O O . GLN A 1 250 ? 87.605 87.058 3.430 1.00 47.34 250 GLN A O 1
ATOM 1880 N N . LEU A 1 251 ? 88.220 85.871 5.244 1.00 42.02 251 LEU A N 1
ATOM 1881 C CA . LEU A 1 251 ? 89.607 85.662 4.849 1.00 42.27 251 LEU A CA 1
ATOM 1882 C C . LEU A 1 251 ? 89.825 84.328 4.150 1.00 47.46 251 LEU A C 1
ATOM 1883 O O . LEU A 1 251 ? 90.854 84.162 3.488 1.00 48.02 251 LEU A O 1
ATOM 1888 N N . HIS A 1 252 ? 88.890 83.366 4.311 1.00 43.56 252 HIS A N 1
ATOM 1889 C CA . HIS A 1 252 ? 89.033 82.019 3.741 1.00 43.33 252 HIS A CA 1
ATOM 1890 C C . HIS A 1 252 ? 87.711 81.273 3.793 1.00 44.92 252 HIS A C 1
ATOM 1891 O O . HIS A 1 252 ? 86.816 81.661 4.533 1.00 43.41 252 HIS A O 1
ATOM 1898 N N . GLY A 1 253 ? 87.624 80.204 3.003 1.00 40.24 253 GLY A N 1
ATOM 1899 C CA . GLY A 1 253 ? 86.533 79.246 2.983 1.00 38.06 253 GLY A CA 1
ATOM 1900 C C . GLY A 1 253 ? 85.456 79.474 1.966 1.00 39.47 253 GLY A C 1
ATOM 1901 O O . GLY A 1 253 ? 85.445 80.489 1.274 1.00 37.84 253 GLY A O 1
ATOM 1902 N N . LYS A 1 254 ? 84.512 78.544 1.918 1.00 38.62 254 LYS A N 1
ATOM 1903 C CA . LYS A 1 254 ? 83.403 78.622 0.980 1.00 39.70 254 LYS A CA 1
ATOM 1904 C C . LYS A 1 254 ? 82.377 79.686 1.418 1.00 42.84 254 LYS A C 1
ATOM 1905 O O . LYS A 1 254 ? 82.582 80.408 2.407 1.00 40.29 254 LYS A O 1
ATOM 1911 N N . ASP A 1 255 ? 81.304 79.831 0.632 1.00 39.90 255 ASP A N 1
ATOM 1912 C CA . ASP A 1 255 ? 80.284 80.820 0.939 1.00 39.13 255 ASP A CA 1
ATOM 1913 C C . ASP A 1 255 ? 79.653 80.552 2.291 1.00 40.39 255 ASP A C 1
ATOM 1914 O O . ASP A 1 255 ? 79.492 79.402 2.695 1.00 39.20 255 ASP A O 1
ATOM 1919 N N . MET A 1 256 ? 79.333 81.631 2.989 1.00 36.53 256 MET A N 1
ATOM 1920 C CA . MET A 1 256 ? 78.611 81.596 4.240 1.00 35.60 256 MET A CA 1
ATOM 1921 C C . MET A 1 256 ? 77.161 81.218 3.969 1.00 38.27 256 MET A C 1
ATOM 1922 O O . MET A 1 256 ? 76.533 81.776 3.080 1.00 37.13 256 MET A O 1
ATOM 1927 N N . SER A 1 257 ? 76.646 80.237 4.711 1.00 34.81 257 SER A N 1
ATOM 1928 C CA . SER A 1 257 ? 75.249 79.827 4.612 1.00 32.76 257 SER A CA 1
ATOM 1929 C C . SER A 1 257 ? 74.424 80.707 5.548 1.00 37.44 257 SER A C 1
ATOM 1930 O O . SER A 1 257 ? 74.989 81.473 6.332 1.00 37.22 257 SER A O 1
ATOM 1933 N N . TYR A 1 258 ? 73.094 80.619 5.452 1.00 33.23 258 TYR A N 1
ATOM 1934 C CA . TYR A 1 258 ? 72.163 81.335 6.326 1.00 31.66 258 TYR A CA 1
ATOM 1935 C C . TYR A 1 258 ? 72.395 80.871 7.784 1.00 34.38 258 TYR A C 1
ATOM 1936 O O . TYR A 1 258 ? 72.551 81.700 8.675 1.00 32.66 258 TYR A O 1
ATOM 1945 N N . ASN A 1 259 ? 72.456 79.540 8.005 1.00 31.03 259 ASN A N 1
ATOM 1946 C CA . ASN A 1 259 ? 72.663 78.965 9.342 1.00 29.83 259 ASN A CA 1
ATOM 1947 C C . ASN A 1 259 ? 74.043 79.336 9.885 1.00 32.21 259 ASN A C 1
ATOM 1948 O O . ASN A 1 259 ? 74.161 79.535 11.094 1.00 31.77 259 ASN A O 1
ATOM 1953 N N . ASN A 1 260 ? 75.053 79.529 8.997 1.00 28.36 260 ASN A N 1
ATOM 1954 C CA . ASN A 1 260 ? 76.384 79.990 9.391 1.00 28.24 260 ASN A CA 1
ATOM 1955 C C . ASN A 1 260 ? 76.293 81.371 10.012 1.00 31.50 260 ASN A C 1
ATOM 1956 O O . ASN A 1 260 ? 76.936 81.604 11.034 1.00 32.31 260 ASN A O 1
ATOM 1961 N N . PHE A 1 261 ? 75.508 82.288 9.402 1.00 27.32 261 PHE A N 1
ATOM 1962 C CA . PHE A 1 261 ? 75.358 83.642 9.922 1.00 27.46 261 PHE A CA 1
ATOM 1963 C C . PHE A 1 261 ? 74.635 83.681 11.256 1.00 29.45 261 PHE A C 1
ATOM 1964 O O . PHE A 1 261 ? 75.109 84.391 12.140 1.00 28.72 261 PHE A O 1
ATOM 1972 N N . THR A 1 262 ? 73.511 82.943 11.423 1.00 26.13 262 THR A N 1
ATOM 1973 C CA . THR A 1 262 ? 72.793 82.963 12.717 1.00 26.00 262 THR A CA 1
ATOM 1974 C C . THR A 1 262 ? 73.671 82.326 13.812 1.00 28.36 262 THR A C 1
ATOM 1975 O O . THR A 1 262 ? 73.741 82.876 14.896 1.00 27.90 262 THR A O 1
ATOM 1979 N N . ASP A 1 263 ? 74.367 81.211 13.521 1.00 26.08 263 ASP A N 1
ATOM 1980 C CA . ASP A 1 263 ? 75.282 80.568 14.484 1.00 26.46 263 ASP A CA 1
ATOM 1981 C C . ASP A 1 263 ? 76.450 81.442 14.826 1.00 28.57 263 ASP A C 1
ATOM 1982 O O . ASP A 1 263 ? 76.792 81.536 16.003 1.00 28.46 263 ASP A O 1
ATOM 1987 N N . ALA A 1 264 ? 77.063 82.084 13.815 1.00 25.42 264 ALA A N 1
ATOM 1988 C CA . ALA A 1 264 ? 78.210 82.966 14.067 1.00 26.33 264 ALA A CA 1
ATOM 1989 C C . ALA A 1 264 ? 77.753 84.157 14.909 1.00 28.74 264 ALA A C 1
ATOM 1990 O O . ALA A 1 264 ? 78.451 84.523 15.838 1.00 28.17 264 ALA A O 1
ATOM 1992 N N . ASP A 1 265 ? 76.558 84.708 14.626 1.00 25.54 265 ASP A N 1
ATOM 1993 C CA . ASP A 1 265 ? 75.998 85.828 15.387 1.00 25.97 265 ASP A CA 1
ATOM 1994 C C . ASP A 1 265 ? 75.786 85.424 16.870 1.00 29.77 265 ASP A C 1
ATOM 1995 O O . ASP A 1 265 ? 76.219 86.143 17.767 1.00 29.24 265 ASP A O 1
ATOM 2000 N N . ALA A 1 266 ? 75.178 84.249 17.107 1.00 27.60 266 ALA A N 1
ATOM 2001 C CA . ALA A 1 266 ? 74.921 83.691 18.445 1.00 26.09 266 ALA A CA 1
ATOM 2002 C C . ALA A 1 266 ? 76.233 83.426 19.188 1.00 28.51 266 ALA A C 1
ATOM 2003 O O . ALA A 1 266 ? 76.356 83.769 20.371 1.00 27.84 266 ALA A O 1
ATOM 2005 N N . ALA A 1 267 ? 77.219 82.830 18.496 1.00 24.13 267 ALA A N 1
ATOM 2006 C CA . ALA A 1 267 ? 78.527 82.512 19.076 1.00 22.79 267 ALA A CA 1
ATOM 2007 C C . ALA A 1 267 ? 79.285 83.778 19.478 1.00 27.85 267 ALA A C 1
ATOM 2008 O O . ALA A 1 267 ? 79.869 83.811 20.557 1.00 27.55 267 ALA A O 1
ATOM 2010 N N . TRP A 1 268 ? 79.297 84.799 18.600 1.00 25.97 268 TRP A N 1
ATOM 2011 C CA . TRP A 1 268 ? 79.976 86.081 18.798 1.00 27.81 268 TRP A CA 1
ATOM 2012 C C . TRP A 1 268 ? 79.430 86.790 20.056 1.00 30.72 268 TRP A C 1
ATOM 2013 O O . TRP A 1 268 ? 80.204 87.185 20.932 1.00 28.24 268 TRP A O 1
ATOM 2024 N N . ARG A 1 269 ? 78.090 86.892 20.157 1.00 28.47 269 ARG A N 1
ATOM 2025 C CA . ARG A 1 269 ? 77.412 87.486 21.300 1.00 28.06 269 ARG A CA 1
ATOM 2026 C C . ARG A 1 269 ? 77.742 86.715 22.599 1.00 32.09 269 ARG A C 1
ATOM 2027 O O . ARG A 1 269 ? 78.060 87.365 23.599 1.00 32.27 269 ARG A O 1
ATOM 2035 N N . ALA A 1 270 ? 77.715 85.350 22.570 1.00 27.28 270 ALA A N 1
ATOM 2036 C CA . ALA A 1 270 ? 78.023 84.522 23.753 1.00 26.25 270 ALA A CA 1
ATOM 2037 C C . ALA A 1 270 ? 79.484 84.699 24.222 1.00 28.67 270 ALA A C 1
ATOM 2038 O O . ALA A 1 270 ? 79.731 84.750 25.439 1.00 27.22 270 ALA A O 1
ATOM 2040 N N . ALA A 1 271 ? 80.445 84.831 23.273 1.00 25.50 271 ALA A N 1
ATOM 2041 C CA . ALA A 1 271 ? 81.862 85.014 23.636 1.00 25.94 271 ALA A CA 1
ATOM 2042 C C . ALA A 1 271 ? 82.090 86.392 24.285 1.00 29.07 271 ALA A C 1
ATOM 2043 O O . ALA A 1 271 ? 82.840 86.498 25.247 1.00 28.35 271 ALA A O 1
ATOM 2045 N N . PHE A 1 272 ? 81.390 87.430 23.802 1.00 27.26 272 PHE A N 1
ATOM 2046 C CA . PHE A 1 272 ? 81.530 88.782 24.343 1.00 27.23 272 PHE A CA 1
ATOM 2047 C C . PHE A 1 272 ? 80.665 89.010 25.606 1.00 31.19 272 PHE A C 1
ATOM 2048 O O . PHE A 1 272 ? 80.743 90.086 26.188 1.00 28.86 272 PHE A O 1
ATOM 2056 N N . ASP A 1 273 ? 79.909 87.987 26.061 1.00 29.62 273 ASP A N 1
ATOM 2057 C CA . ASP A 1 273 ? 79.137 88.056 27.308 1.00 29.46 273 ASP A CA 1
ATOM 2058 C C . ASP A 1 273 ? 80.052 87.867 28.529 1.00 34.20 273 ASP A C 1
ATOM 2059 O O . ASP A 1 273 ? 79.578 87.970 29.660 1.00 35.31 273 ASP A O 1
ATOM 2064 N N . HIS A 1 274 ? 81.349 87.584 28.302 1.00 29.13 274 HIS A N 1
ATOM 2065 C CA . HIS A 1 274 ? 82.342 87.375 29.350 1.00 29.40 274 HIS A CA 1
ATOM 2066 C C . HIS A 1 274 ? 83.505 88.350 29.180 1.00 37.33 274 HIS A C 1
ATOM 2067 O O . HIS A 1 274 ? 83.946 88.572 28.047 1.00 38.57 274 HIS A O 1
ATOM 2074 N N . GLU A 1 275 ? 83.996 88.936 30.303 1.00 34.44 275 GLU A N 1
ATOM 2075 C CA . GLU A 1 275 ? 85.102 89.905 30.279 1.00 34.52 275 GLU A CA 1
ATOM 2076 C C . GLU A 1 275 ? 86.433 89.197 30.076 1.00 36.63 275 GLU A C 1
ATOM 2077 O O . GLU A 1 275 ? 87.322 89.762 29.440 1.00 37.63 275 GLU A O 1
ATOM 2083 N N . GLN A 1 276 ? 86.577 87.969 30.592 1.00 29.79 276 GLN A N 1
ATOM 2084 C CA . GLN A 1 276 ? 87.804 87.197 30.397 1.00 29.81 276 GLN A CA 1
ATOM 2085 C C . GLN A 1 276 ? 87.854 86.646 28.965 1.00 34.97 276 GLN A C 1
ATOM 2086 O O . GLN A 1 276 ? 86.821 86.591 28.280 1.00 33.03 276 GLN A O 1
ATOM 2092 N N . THR A 1 277 ? 89.055 86.206 28.532 1.00 33.40 277 THR A N 1
ATOM 2093 C CA . THR A 1 277 ? 89.267 85.525 27.246 1.00 32.70 277 THR A CA 1
ATOM 2094 C C . THR A 1 277 ? 88.247 84.381 27.176 1.00 35.75 277 THR A C 1
ATOM 2095 O O . THR A 1 277 ? 88.196 83.564 28.093 1.00 35.64 277 THR A O 1
ATOM 2099 N N . CYS A 1 278 ? 87.396 84.386 26.145 1.00 30.48 278 CYS A N 1
ATOM 2100 C CA . CYS A 1 278 ? 86.282 83.454 26.026 1.00 28.69 278 CYS A CA 1
ATOM 2101 C C . CYS A 1 278 ? 86.148 82.903 24.619 1.00 30.58 278 CYS A C 1
ATOM 2102 O O . CYS A 1 278 ? 86.281 83.627 23.630 1.00 27.32 278 CYS A O 1
ATOM 2105 N N . VAL A 1 279 ? 85.872 81.600 24.553 1.00 28.85 279 VAL A N 1
ATOM 2106 C CA . VAL A 1 279 ? 85.574 80.880 23.313 1.00 27.43 279 VAL A CA 1
ATOM 2107 C C . VAL A 1 279 ? 84.190 80.222 23.487 1.00 30.80 279 VAL A C 1
ATOM 2108 O O . VAL A 1 279 ? 83.951 79.512 24.477 1.00 29.00 279 VAL A O 1
ATOM 2112 N N . ALA A 1 280 ? 83.292 80.470 22.524 1.00 26.38 280 ALA A N 1
ATOM 2113 C CA . ALA A 1 280 ? 81.957 79.896 22.491 1.00 26.33 280 ALA A CA 1
ATOM 2114 C C . ALA A 1 280 ? 81.797 79.083 21.222 1.00 30.97 280 ALA A C 1
ATOM 2115 O O . ALA A 1 280 ? 82.173 79.543 20.150 1.00 29.96 280 ALA A O 1
ATOM 2117 N N . ILE A 1 281 ? 81.231 77.872 21.344 1.00 29.07 281 ILE A N 1
ATOM 2118 C CA . ILE A 1 281 ? 81.009 76.978 20.209 1.00 27.90 281 ILE A CA 1
ATOM 2119 C C . ILE A 1 281 ? 79.517 76.757 20.102 1.00 29.13 281 ILE A C 1
ATOM 2120 O O . ILE A 1 281 ? 78.899 76.292 21.061 1.00 27.88 281 ILE A O 1
ATOM 2125 N N . ILE A 1 282 ? 78.943 77.104 18.940 1.00 26.60 282 ILE A N 1
ATOM 2126 C CA . ILE A 1 282 ? 77.498 77.011 18.646 1.00 26.58 282 ILE A CA 1
ATOM 2127 C C . ILE A 1 282 ? 77.250 76.100 17.461 1.00 33.64 282 ILE A C 1
ATOM 2128 O O . ILE A 1 282 ? 78.009 76.144 16.500 1.00 33.69 282 ILE A O 1
ATOM 2133 N N . LYS A 1 283 ? 76.181 75.290 17.523 1.00 32.98 283 LYS A N 1
ATOM 2134 C CA . LYS A 1 283 ? 75.755 74.398 16.421 1.00 33.70 283 LYS A CA 1
ATOM 2135 C C . LYS A 1 283 ? 74.249 74.516 16.299 1.00 38.54 283 LYS A C 1
ATOM 2136 O O . LYS A 1 283 ? 73.536 74.224 17.259 1.00 36.39 283 LYS A O 1
ATOM 2142 N N . HIS A 1 284 ? 73.780 74.991 15.127 1.00 39.69 284 HIS A N 1
ATOM 2143 C CA . HIS A 1 284 ? 72.398 75.354 14.793 1.00 41.41 284 HIS A CA 1
ATOM 2144 C C . HIS A 1 284 ? 71.655 75.904 16.029 1.00 40.99 284 HIS A C 1
ATOM 2145 O O . HIS A 1 284 ? 70.768 75.260 16.594 1.00 39.12 284 HIS A O 1
ATOM 2152 N N . ALA A 1 285 ? 72.105 77.105 16.461 1.00 35.97 285 ALA A N 1
ATOM 2153 C CA . ALA A 1 285 ? 71.592 77.960 17.527 1.00 35.45 285 ALA A CA 1
ATOM 2154 C C . ALA A 1 285 ? 71.840 77.432 18.951 1.00 39.51 285 ALA A C 1
ATOM 2155 O O . ALA A 1 285 ? 71.627 78.185 19.901 1.00 39.39 285 ALA A O 1
ATOM 2157 N N . ASN A 1 286 ? 72.311 76.188 19.105 1.00 35.91 286 ASN A N 1
ATOM 2158 C CA . ASN A 1 286 ? 72.499 75.578 20.422 1.00 36.47 286 ASN A CA 1
ATOM 2159 C C . ASN A 1 286 ? 73.986 75.552 20.872 1.00 41.02 286 ASN A C 1
ATOM 2160 O O . ASN A 1 286 ? 74.865 75.312 20.042 1.00 38.28 286 ASN A O 1
ATOM 2165 N N . PRO A 1 287 ? 74.291 75.795 22.171 1.00 40.44 287 PRO A N 1
ATOM 2166 C CA . PRO A 1 287 ? 75.708 75.774 22.584 1.00 40.10 287 PRO A CA 1
ATOM 2167 C C . PRO A 1 287 ? 76.242 74.362 22.748 1.00 39.74 287 PRO A C 1
ATOM 2168 O O . PRO A 1 287 ? 75.587 73.504 23.349 1.00 40.84 287 PRO A O 1
ATOM 2172 N N . CYS A 1 288 ? 77.399 74.118 22.173 1.00 31.69 288 CYS A N 1
ATOM 2173 C CA . CYS A 1 288 ? 78.126 72.867 22.368 1.00 32.58 288 CYS A CA 1
ATOM 2174 C C . CYS A 1 288 ? 78.929 73.034 23.645 1.00 36.06 288 CYS A C 1
ATOM 2175 O O . CYS A 1 288 ? 78.839 72.220 24.548 1.00 38.43 288 CYS A O 1
ATOM 2178 N N . GLY A 1 289 ? 79.660 74.139 23.720 1.00 29.89 289 GLY A N 1
ATOM 2179 C CA . GLY A 1 289 ? 80.490 74.481 24.858 1.00 28.69 289 GLY A CA 1
ATOM 2180 C C . GLY A 1 289 ? 80.912 75.919 24.848 1.00 29.58 289 GLY A C 1
ATOM 2181 O O . GLY A 1 289 ? 81.016 76.537 23.785 1.00 29.37 289 GLY A O 1
ATOM 2182 N N . ILE A 1 290 ? 81.079 76.475 26.042 1.00 25.38 290 ILE A N 1
ATOM 2183 C CA . ILE A 1 290 ? 81.531 77.851 26.277 1.00 25.21 290 ILE A CA 1
ATOM 2184 C C . ILE A 1 290 ? 82.581 77.752 27.390 1.00 30.37 290 ILE A C 1
ATOM 2185 O O . ILE A 1 290 ? 82.392 76.983 28.339 1.00 31.21 290 ILE A O 1
ATOM 2190 N N . ALA A 1 291 ? 83.671 78.500 27.270 1.00 28.30 291 ALA A N 1
ATOM 2191 C CA . ALA A 1 291 ? 84.732 78.521 28.291 1.00 30.06 291 ALA A CA 1
ATOM 2192 C C . ALA A 1 291 ? 85.515 79.819 28.318 1.00 32.88 291 ALA A C 1
ATOM 2193 O O . ALA A 1 291 ? 85.738 80.431 27.281 1.00 33.14 291 ALA A O 1
ATOM 2195 N N . ILE A 1 292 ? 85.943 80.218 29.522 1.00 30.04 292 ILE A N 1
ATOM 2196 C CA . ILE A 1 292 ? 86.799 81.381 29.765 1.00 29.53 292 ILE A CA 1
ATOM 2197 C C . ILE A 1 292 ? 88.183 80.874 30.140 1.00 33.68 292 ILE A C 1
ATOM 2198 O O . ILE A 1 292 ? 88.325 79.705 30.498 1.00 34.08 292 ILE A O 1
ATOM 2203 N N . SER A 1 293 ? 89.193 81.738 30.084 1.00 30.85 293 SER A N 1
ATOM 2204 C CA . SER A 1 293 ? 90.553 81.351 30.484 1.00 31.86 293 SER A CA 1
ATOM 2205 C C . SER A 1 293 ? 91.392 82.536 30.891 1.00 36.90 293 SER A C 1
ATOM 2206 O O . SER A 1 293 ? 91.313 83.599 30.269 1.00 36.95 293 SER A O 1
ATOM 2209 N N A SER A 1 294 ? 92.220 82.334 31.924 0.50 34.78 294 SER A N 1
ATOM 2210 N N B SER A 1 294 ? 92.239 82.351 31.907 0.50 34.30 294 SER A N 1
ATOM 2211 C CA A SER A 1 294 ? 93.190 83.315 32.405 0.50 35.94 294 SER A CA 1
ATOM 2212 C CA B SER A 1 294 ? 93.198 83.379 32.317 0.50 35.18 294 SER A CA 1
ATOM 2213 C C A SER A 1 294 ? 94.605 82.897 31.948 0.50 41.87 294 SER A C 1
ATOM 2214 C C B SER A 1 294 ? 94.564 83.062 31.694 0.50 41.53 294 SER A C 1
ATOM 2215 O O A SER A 1 294 ? 95.602 83.484 32.382 0.50 42.77 294 SER A O 1
ATOM 2216 O O B SER A 1 294 ? 95.492 83.871 31.780 0.50 42.69 294 SER A O 1
ATOM 2221 N N . VAL A 1 295 ? 94.675 81.879 31.062 1.00 38.25 295 VAL A N 1
ATOM 2222 C CA . VAL A 1 295 ? 95.916 81.347 30.470 1.00 38.53 295 VAL A CA 1
ATOM 2223 C C . VAL A 1 295 ? 96.063 81.811 29.012 1.00 43.24 295 VAL A C 1
ATOM 2224 O O . VAL A 1 295 ? 96.988 82.562 28.708 1.00 45.07 295 VAL A O 1
ATOM 2228 N N . SER A 1 296 ? 95.163 81.354 28.115 1.00 37.78 296 SER A N 1
ATOM 2229 C CA . SER A 1 296 ? 95.208 81.675 26.685 1.00 37.27 296 SER A CA 1
ATOM 2230 C C . SER A 1 296 ? 93.866 81.437 26.011 1.00 39.35 296 SER A C 1
ATOM 2231 O O . SER A 1 296 ? 92.994 80.804 26.595 1.00 39.46 296 SER A O 1
ATOM 2234 N N . VAL A 1 297 ? 93.731 81.902 24.754 1.00 35.45 297 VAL A N 1
ATOM 2235 C CA . VAL A 1 297 ? 92.545 81.702 23.921 1.00 33.32 297 VAL A CA 1
ATOM 2236 C C . VAL A 1 297 ? 92.472 80.204 23.520 1.00 36.85 297 VAL A C 1
ATOM 2237 O O . VAL A 1 297 ? 91.382 79.634 23.485 1.00 35.54 297 VAL A O 1
ATOM 2241 N N . ALA A 1 298 ? 93.640 79.574 23.272 1.00 33.38 298 ALA A N 1
ATOM 2242 C CA . ALA A 1 298 ? 93.769 78.149 22.964 1.00 33.38 298 ALA A CA 1
ATOM 2243 C C . ALA A 1 298 ? 93.236 77.292 24.127 1.00 38.09 298 ALA A C 1
ATOM 2244 O O . ALA A 1 298 ? 92.600 76.272 23.881 1.00 38.25 298 ALA A O 1
ATOM 2246 N N . ASP A 1 299 ? 93.506 77.707 25.388 1.00 34.28 299 ASP A N 1
ATOM 2247 C CA . ASP A 1 299 ? 93.025 77.013 26.582 1.00 33.56 299 ASP A CA 1
ATOM 2248 C C . ASP A 1 299 ? 91.479 77.143 26.687 1.00 34.65 299 ASP A C 1
ATOM 2249 O O . ASP A 1 299 ? 90.814 76.156 26.991 1.00 33.12 299 ASP A O 1
ATOM 2254 N N . ALA A 1 300 ? 90.922 78.329 26.387 1.00 30.16 300 ALA A N 1
ATOM 2255 C CA . ALA A 1 300 ? 89.471 78.538 26.410 1.00 30.78 300 ALA A CA 1
ATOM 2256 C C . ALA A 1 300 ? 88.801 77.658 25.339 1.00 33.60 300 ALA A C 1
ATOM 2257 O O . ALA A 1 300 ? 87.820 76.983 25.643 1.00 31.48 300 ALA A O 1
ATOM 2259 N N . HIS A 1 301 ? 89.404 77.574 24.133 1.00 32.31 301 HIS A N 1
ATOM 2260 C CA . HIS A 1 301 ? 88.889 76.724 23.056 1.00 31.67 301 HIS A CA 1
ATOM 2261 C C . HIS A 1 301 ? 88.913 75.233 23.434 1.00 33.21 301 HIS A C 1
ATOM 2262 O O . HIS A 1 301 ? 87.911 74.553 23.217 1.00 32.11 301 HIS A O 1
ATOM 2269 N N . ARG A 1 302 ? 90.048 74.718 23.970 1.00 30.31 302 ARG A N 1
ATOM 2270 C CA . ARG A 1 302 ? 90.121 73.303 24.383 1.00 30.06 302 ARG A CA 1
ATOM 2271 C C . ARG A 1 302 ? 89.032 72.965 25.396 1.00 33.01 302 ARG A C 1
ATOM 2272 O O . ARG A 1 302 ? 88.376 71.940 25.255 1.00 32.94 302 ARG A O 1
ATOM 2280 N N . LYS A 1 303 ? 88.837 73.827 26.414 1.00 30.50 303 LYS A N 1
ATOM 2281 C CA . LYS A 1 303 ? 87.841 73.610 27.476 1.00 28.78 303 LYS A CA 1
ATOM 2282 C C . LYS A 1 303 ? 86.430 73.715 26.931 1.00 32.16 303 LYS A C 1
ATOM 2283 O O . LYS A 1 303 ? 85.576 72.935 27.357 1.00 32.96 303 LYS A O 1
ATOM 2289 N N . ALA A 1 304 ? 86.172 74.667 25.993 1.00 27.72 304 ALA A N 1
ATOM 2290 C CA . ALA A 1 304 ? 84.847 74.817 25.353 1.00 26.68 304 ALA A CA 1
ATOM 2291 C C . ALA A 1 304 ? 84.533 73.579 24.518 1.00 30.83 304 ALA A C 1
ATOM 2292 O O . ALA A 1 304 ? 83.433 73.032 24.644 1.00 29.56 304 ALA A O 1
ATOM 2294 N N . HIS A 1 305 ? 85.541 73.084 23.749 1.00 28.91 305 HIS A N 1
ATOM 2295 C CA . HIS A 1 305 ? 85.428 71.887 22.904 1.00 29.51 305 HIS A CA 1
ATOM 2296 C C . HIS A 1 305 ? 85.119 70.628 23.739 1.00 32.93 305 HIS A C 1
ATOM 2297 O O . HIS A 1 305 ? 84.285 69.827 23.336 1.00 30.36 305 HIS A O 1
ATOM 2304 N N . GLU A 1 306 ? 85.776 70.483 24.897 1.00 30.45 306 GLU A N 1
ATOM 2305 C CA . GLU A 1 306 ? 85.633 69.342 25.815 1.00 30.75 306 GLU A CA 1
ATOM 2306 C C . GLU A 1 306 ? 84.233 69.217 26.447 1.00 36.88 306 GLU A C 1
ATOM 2307 O O . GLU A 1 306 ? 83.919 68.147 26.972 1.00 39.14 306 GLU A O 1
ATOM 2313 N N . CYS A 1 307 ? 83.383 70.268 26.385 1.00 32.20 307 CYS A N 1
ATOM 2314 C CA . CYS A 1 307 ? 82.021 70.183 26.936 1.00 30.98 307 CYS A CA 1
ATOM 2315 C C . CYS A 1 307 ? 81.234 69.093 26.226 1.00 34.92 307 CYS A C 1
ATOM 2316 O O . CYS A 1 307 ? 80.794 68.152 26.884 1.00 34.59 307 CYS A O 1
ATOM 2319 N N . ASP A 1 308 ? 81.101 69.202 24.886 1.00 31.43 308 ASP A N 1
ATOM 2320 C CA . ASP A 1 308 ? 80.436 68.207 24.043 1.00 31.07 308 ASP A CA 1
ATOM 2321 C C . ASP A 1 308 ? 81.222 68.119 22.730 1.00 35.86 308 ASP A C 1
ATOM 2322 O O . ASP A 1 308 ? 80.820 68.737 21.732 1.00 36.35 308 ASP A O 1
ATOM 2327 N N . PRO A 1 309 ? 82.379 67.398 22.738 1.00 31.81 309 PRO A N 1
ATOM 2328 C CA . PRO A 1 309 ? 83.215 67.334 21.523 1.00 31.48 309 PRO A CA 1
ATOM 2329 C C . PRO A 1 309 ? 82.486 66.824 20.284 1.00 37.36 309 PRO A C 1
ATOM 2330 O O . PRO A 1 309 ? 82.711 67.391 19.212 1.00 36.24 309 PRO A O 1
ATOM 2334 N N . LEU A 1 310 ? 81.571 65.832 20.427 1.00 34.99 310 LEU A N 1
ATOM 2335 C CA . LEU A 1 310 ? 80.813 65.289 19.299 1.00 35.75 310 LEU A CA 1
ATOM 2336 C C . LEU A 1 310 ? 79.997 66.377 18.595 1.00 38.69 310 LEU A C 1
ATOM 2337 O O . LEU A 1 310 ? 80.035 66.458 17.360 1.00 38.44 310 LEU A O 1
ATOM 2342 N N . SER A 1 311 ? 79.260 67.211 19.374 1.00 34.67 311 SER A N 1
ATOM 2343 C CA . SER A 1 311 ? 78.427 68.270 18.785 1.00 33.26 311 SER A CA 1
ATOM 2344 C C . SER A 1 311 ? 79.270 69.415 18.239 1.00 35.95 311 SER A C 1
ATOM 2345 O O . SER A 1 311 ? 78.843 70.050 17.288 1.00 35.39 311 SER A O 1
ATOM 2348 N N . ALA A 1 312 ? 80.484 69.664 18.797 1.00 33.24 312 ALA A N 1
ATOM 2349 C CA . ALA A 1 312 ? 81.384 70.722 18.297 1.00 31.80 312 ALA A CA 1
ATOM 2350 C C . ALA A 1 312 ? 81.844 70.446 16.836 1.00 38.00 312 ALA A C 1
ATOM 2351 O O . ALA A 1 312 ? 82.207 71.390 16.129 1.00 37.56 312 ALA A O 1
ATOM 2353 N N . TYR A 1 313 ? 81.811 69.165 16.380 1.00 35.92 313 TYR A N 1
ATOM 2354 C CA . TYR A 1 313 ? 82.177 68.815 14.996 1.00 36.35 313 TYR A CA 1
ATOM 2355 C C . TYR A 1 313 ? 81.058 69.299 14.105 1.00 40.64 313 TYR A C 1
ATOM 2356 O O . TYR A 1 313 ? 79.883 68.982 14.340 1.00 40.20 313 TYR A O 1
ATOM 2365 N N . GLY A 1 314 ? 81.433 70.192 13.200 1.00 36.08 314 GLY A N 1
ATOM 2366 C CA . GLY A 1 314 ? 80.506 70.897 12.331 1.00 36.00 314 GLY A CA 1
ATOM 2367 C C . GLY A 1 314 ? 79.952 72.155 12.972 1.00 38.79 314 GLY A C 1
ATOM 2368 O O . GLY A 1 314 ? 79.033 72.771 12.434 1.00 37.70 314 GLY A O 1
ATOM 2369 N N . GLY A 1 315 ? 80.531 72.545 14.101 1.00 34.90 315 GLY A N 1
ATOM 2370 C CA . GLY A 1 315 ? 80.104 73.718 14.848 1.00 33.71 315 GLY A CA 1
ATOM 2371 C C . GLY A 1 315 ? 80.698 75.023 14.365 1.00 35.73 315 GLY A C 1
ATOM 2372 O O . GLY A 1 315 ? 81.490 75.070 13.415 1.00 35.48 315 GLY A O 1
ATOM 2373 N N . VAL A 1 316 ? 80.299 76.092 15.035 1.00 29.36 316 VAL A N 1
ATOM 2374 C CA . VAL A 1 316 ? 80.757 77.442 14.755 1.00 28.60 316 VAL A CA 1
ATOM 2375 C C . VAL A 1 316 ? 81.495 77.963 15.991 1.00 30.93 316 VAL A C 1
ATOM 2376 O O . VAL A 1 316 ? 80.939 77.928 17.085 1.00 29.28 316 VAL A O 1
ATOM 2380 N N . ILE A 1 317 ? 82.737 78.426 15.813 1.00 27.91 317 ILE A N 1
ATOM 2381 C CA . ILE A 1 317 ? 83.567 78.926 16.908 1.00 28.02 317 ILE A CA 1
ATOM 2382 C C . ILE A 1 317 ? 83.654 80.440 16.888 1.00 32.41 317 ILE A C 1
ATOM 2383 O O . ILE A 1 317 ? 83.965 81.024 15.849 1.00 32.19 317 ILE A O 1
ATOM 2388 N N . ALA A 1 318 ? 83.477 81.067 18.066 1.00 28.43 318 ALA A N 1
ATOM 2389 C CA . ALA A 1 318 ? 83.742 82.488 18.247 1.00 27.57 318 ALA A CA 1
ATOM 2390 C C . ALA A 1 318 ? 84.700 82.677 19.400 1.00 32.17 318 ALA A C 1
ATOM 2391 O O . ALA A 1 318 ? 84.511 82.079 20.458 1.00 32.46 318 ALA A O 1
ATOM 2393 N N . ALA A 1 319 ? 85.707 83.528 19.211 1.00 28.90 319 ALA A N 1
ATOM 2394 C CA . ALA A 1 319 ? 86.653 83.917 20.265 1.00 29.31 319 ALA A CA 1
ATOM 2395 C C . ALA A 1 319 ? 86.482 85.410 20.515 1.00 32.97 319 ALA A C 1
ATOM 2396 O O . ALA A 1 319 ? 86.290 86.152 19.554 1.00 32.45 319 ALA A O 1
ATOM 2398 N N . ASN A 1 320 ? 86.502 85.862 21.776 1.00 31.08 320 ASN A N 1
ATOM 2399 C CA . ASN A 1 320 ? 86.348 87.304 22.048 1.00 31.68 320 ASN A CA 1
ATOM 2400 C C . ASN A 1 320 ? 87.715 88.039 21.988 1.00 38.17 320 ASN A C 1
ATOM 2401 O O . ASN A 1 320 ? 87.786 89.235 22.278 1.00 39.03 320 ASN A O 1
ATOM 2406 N N . THR A 1 321 ? 88.797 87.307 21.638 1.00 36.70 321 THR A N 1
ATOM 2407 C CA . THR A 1 321 ? 90.151 87.853 21.467 1.00 37.36 321 THR A CA 1
ATOM 2408 C C . THR A 1 321 ? 90.811 87.209 20.263 1.00 39.30 321 THR A C 1
ATOM 2409 O O . THR A 1 321 ? 90.285 86.246 19.698 1.00 36.66 321 THR A O 1
ATOM 2413 N N . GLU A 1 322 ? 91.997 87.717 19.907 1.00 35.90 322 GLU A N 1
ATOM 2414 C CA . GLU A 1 322 ? 92.790 87.232 18.792 1.00 34.92 322 GLU A CA 1
ATOM 2415 C C . GLU A 1 322 ? 93.023 85.730 18.885 1.00 36.31 322 GLU A C 1
ATOM 2416 O O . GLU A 1 322 ? 93.433 85.234 19.933 1.00 34.17 322 GLU A O 1
ATOM 2422 N N . VAL A 1 323 ? 92.780 85.020 17.769 1.00 32.21 323 VAL A N 1
ATOM 2423 C CA . VAL A 1 323 ? 93.020 83.579 17.672 1.00 31.60 323 VAL A CA 1
ATOM 2424 C C . VAL A 1 323 ? 94.550 83.376 17.464 1.00 37.48 323 VAL A C 1
ATOM 2425 O O . VAL A 1 323 ? 95.144 83.951 16.539 1.00 37.17 323 VAL A O 1
ATOM 2429 N N . SER A 1 324 ? 95.174 82.597 18.350 1.00 34.02 324 SER A N 1
ATOM 2430 C CA . SER A 1 324 ? 96.597 82.287 18.271 1.00 35.22 324 SER A CA 1
ATOM 2431 C C . SER A 1 324 ? 96.840 81.143 17.275 1.00 40.60 324 SER A C 1
ATOM 2432 O O . SER A 1 324 ? 95.888 80.455 16.882 1.00 38.88 324 SER A O 1
ATOM 2435 N N . VAL A 1 325 ? 98.118 80.919 16.907 1.00 38.58 325 VAL A N 1
ATOM 2436 C CA . VAL A 1 325 ? 98.560 79.815 16.045 1.00 38.26 325 VAL A CA 1
ATOM 2437 C C . VAL A 1 325 ? 98.241 78.502 16.778 1.00 41.69 325 VAL A C 1
ATOM 2438 O O . VAL A 1 325 ? 97.722 77.578 16.160 1.00 42.61 325 VAL A O 1
ATOM 2442 N N . GLU A 1 326 ? 98.502 78.453 18.102 1.00 37.45 326 GLU A N 1
ATOM 2443 C CA . GLU A 1 326 ? 98.240 77.290 18.955 1.00 36.77 326 GLU A CA 1
ATOM 2444 C C . GLU A 1 326 ? 96.761 76.865 18.867 1.00 41.48 326 GLU A C 1
ATOM 2445 O O . GLU A 1 326 ? 96.490 75.669 18.712 1.00 42.73 326 GLU A O 1
ATOM 2451 N N . MET A 1 327 ? 95.814 77.836 18.985 1.00 36.66 327 MET A N 1
ATOM 2452 C CA . MET A 1 327 ? 94.380 77.530 18.888 1.00 34.44 327 MET A CA 1
ATOM 2453 C C . MET A 1 327 ? 94.061 77.009 17.488 1.00 38.10 327 MET A C 1
ATOM 2454 O O . MET A 1 327 ? 93.434 75.960 17.361 1.00 38.16 327 MET A O 1
ATOM 2459 N N . ALA A 1 328 ? 94.548 77.719 16.454 1.00 35.83 328 ALA A N 1
ATOM 2460 C CA . ALA A 1 328 ? 94.361 77.405 15.035 1.00 36.70 328 ALA A CA 1
ATOM 2461 C C . ALA A 1 328 ? 94.791 75.969 14.682 1.00 40.48 328 ALA A C 1
ATOM 2462 O O . ALA A 1 328 ? 94.098 75.308 13.912 1.00 39.80 328 ALA A O 1
ATOM 2464 N N . GLU A 1 329 ? 95.909 75.495 15.260 1.00 38.74 329 GLU A N 1
ATOM 2465 C CA . GLU A 1 329 ? 96.451 74.138 15.076 1.00 38.78 329 GLU A CA 1
ATOM 2466 C C . GLU A 1 329 ? 95.442 73.082 15.551 1.00 42.63 329 GLU A C 1
ATOM 2467 O O . GLU A 1 329 ? 95.218 72.086 14.862 1.00 42.61 329 GLU A O 1
ATOM 2473 N N . TYR A 1 330 ? 94.841 73.306 16.725 1.00 38.00 330 TYR A N 1
ATOM 2474 C CA . TYR A 1 330 ? 93.862 72.382 17.281 1.00 37.88 330 TYR A CA 1
ATOM 2475 C C . TYR A 1 330 ? 92.537 72.459 16.501 1.00 39.84 330 TYR A C 1
ATOM 2476 O O . TYR A 1 330 ? 91.953 71.421 16.203 1.00 39.35 330 TYR A O 1
ATOM 2485 N N . VAL A 1 331 ? 92.105 73.671 16.117 1.00 36.39 331 VAL A N 1
ATOM 2486 C CA . VAL A 1 331 ? 90.873 73.908 15.327 1.00 35.55 331 VAL A CA 1
ATOM 2487 C C . VAL A 1 331 ? 90.984 73.187 13.947 1.00 39.24 331 VAL A C 1
ATOM 2488 O O . VAL A 1 331 ? 90.004 72.594 13.500 1.00 37.72 331 VAL A O 1
ATOM 2492 N N . SER A 1 332 ? 92.189 73.163 13.341 1.00 35.40 332 SER A N 1
ATOM 2493 C CA . SER A 1 332 ? 92.460 72.483 12.069 1.00 37.26 332 SER A CA 1
ATOM 2494 C C . SER A 1 332 ? 92.244 70.957 12.139 1.00 41.03 332 SER A C 1
ATOM 2495 O O . SER A 1 332 ? 92.122 70.331 11.091 1.00 42.36 332 SER A O 1
ATOM 2498 N N . THR A 1 333 ? 92.194 70.363 13.343 1.00 36.08 333 THR A N 1
ATOM 2499 C CA . THR A 1 333 ? 91.993 68.910 13.502 1.00 36.31 333 THR A CA 1
ATOM 2500 C C . THR A 1 333 ? 90.516 68.571 13.763 1.00 40.61 333 THR A C 1
ATOM 2501 O O . THR A 1 333 ? 90.158 67.396 13.852 1.00 41.40 333 THR A O 1
ATOM 2505 N N . ILE A 1 334 ? 89.669 69.601 13.892 1.00 35.65 334 ILE A N 1
ATOM 2506 C CA . ILE A 1 334 ? 88.251 69.454 14.209 1.00 34.69 334 ILE A CA 1
ATOM 2507 C C . ILE A 1 334 ? 87.414 70.014 13.064 1.00 39.09 334 ILE A C 1
ATOM 2508 O O . ILE A 1 334 ? 87.606 71.173 12.698 1.00 38.23 334 ILE A O 1
ATOM 2513 N N . PHE A 1 335 ? 86.431 69.233 12.560 1.00 35.53 335 PHE A N 1
ATOM 2514 C CA . PHE A 1 335 ? 85.547 69.744 11.522 1.00 34.98 335 PHE A CA 1
ATOM 2515 C C . PHE A 1 335 ? 84.777 70.953 12.087 1.00 37.63 335 PHE A C 1
ATOM 2516 O O . PHE A 1 335 ? 84.050 70.838 13.073 1.00 35.89 335 PHE A O 1
ATOM 2524 N N . THR A 1 336 ? 85.055 72.132 11.511 1.00 33.87 336 THR A N 1
ATOM 2525 C CA . THR A 1 336 ? 84.467 73.410 11.903 1.00 32.86 336 THR A CA 1
ATOM 2526 C C . THR A 1 336 ? 83.968 74.100 10.648 1.00 38.13 336 THR A C 1
ATOM 2527 O O . THR A 1 336 ? 84.698 74.191 9.657 1.00 40.04 336 THR A O 1
ATOM 2531 N N . GLU A 1 337 ? 82.721 74.570 10.693 1.00 32.83 337 GLU A N 1
ATOM 2532 C CA . GLU A 1 337 ? 82.098 75.297 9.594 1.00 32.05 337 GLU A CA 1
ATOM 2533 C C . GLU A 1 337 ? 82.601 76.737 9.564 1.00 35.44 337 GLU A C 1
ATOM 2534 O O . GLU A 1 337 ? 82.964 77.239 8.500 1.00 35.31 337 GLU A O 1
ATOM 2540 N N . VAL A 1 338 ? 82.594 77.416 10.736 1.00 29.60 338 VAL A N 1
ATOM 2541 C CA . VAL A 1 338 ? 82.934 78.828 10.866 1.00 28.71 338 VAL A CA 1
ATOM 2542 C C . VAL A 1 338 ? 83.776 79.100 12.108 1.00 33.58 338 VAL A C 1
ATOM 2543 O O . VAL A 1 338 ? 83.551 78.521 13.164 1.00 33.54 338 VAL A O 1
ATOM 2547 N N . ILE A 1 339 ? 84.707 80.038 11.972 1.00 30.44 339 ILE A N 1
ATOM 2548 C CA . ILE A 1 339 ? 85.502 80.601 13.049 1.00 30.22 339 ILE A CA 1
ATOM 2549 C C . ILE A 1 339 ? 85.422 82.136 12.866 1.00 33.62 339 ILE A C 1
ATOM 2550 O O . ILE A 1 339 ? 85.669 82.662 11.774 1.00 32.80 339 ILE A O 1
ATOM 2555 N N . VAL A 1 340 ? 85.026 82.831 13.928 1.00 29.06 340 VAL A N 1
ATOM 2556 C CA . VAL A 1 340 ? 84.907 84.281 13.940 1.00 29.00 340 VAL A CA 1
ATOM 2557 C C . VAL A 1 340 ? 85.714 84.798 15.125 1.00 35.47 340 VAL A C 1
ATOM 2558 O O . VAL A 1 340 ? 85.631 84.246 16.225 1.00 35.03 340 VAL A O 1
ATOM 2562 N N . ALA A 1 341 ? 86.519 85.837 14.891 1.00 32.96 341 ALA A N 1
ATOM 2563 C CA . ALA A 1 341 ? 87.375 86.412 15.925 1.00 32.58 341 ALA A CA 1
ATOM 2564 C C . ALA A 1 341 ? 87.594 87.893 15.643 1.00 35.68 341 ALA A C 1
ATOM 2565 O O . ALA A 1 341 ? 87.362 88.292 14.508 1.00 33.62 341 ALA A O 1
ATOM 2567 N N . PRO A 1 342 ? 88.030 88.740 16.617 1.00 35.19 342 PRO A N 1
ATOM 2568 C CA . PRO A 1 342 ? 88.317 90.151 16.269 1.00 36.37 342 PRO A CA 1
ATOM 2569 C C . PRO A 1 342 ? 89.615 90.284 15.441 1.00 42.17 342 PRO A C 1
ATOM 2570 O O . PRO A 1 342 ? 89.873 91.324 14.837 1.00 42.82 342 PRO A O 1
ATOM 2574 N N . GLY A 1 343 ? 90.408 89.220 15.424 1.00 39.22 343 GLY A N 1
ATOM 2575 C CA . GLY A 1 343 ? 91.667 89.162 14.701 1.00 39.57 343 GLY A CA 1
ATOM 2576 C C . GLY A 1 343 ? 92.312 87.801 14.788 1.00 44.02 343 GLY A C 1
ATOM 2577 O O . GLY A 1 343 ? 91.854 86.932 15.533 1.00 42.22 343 GLY A O 1
ATOM 2578 N N . TYR A 1 344 ? 93.386 87.618 14.008 1.00 42.00 344 TYR A N 1
ATOM 2579 C CA . TYR A 1 344 ? 94.169 86.387 13.934 1.00 40.95 344 TYR A CA 1
ATOM 2580 C C . TYR A 1 344 ? 95.639 86.750 14.040 1.00 46.76 344 TYR A C 1
ATOM 2581 O O . TYR A 1 344 ? 96.084 87.715 13.404 1.00 47.06 344 TYR A O 1
ATOM 2590 N N . ALA A 1 345 ? 96.379 86.007 14.881 1.00 43.41 345 ALA A N 1
ATOM 2591 C CA . ALA A 1 345 ? 97.822 86.187 15.094 1.00 44.42 345 ALA A CA 1
ATOM 2592 C C . ALA A 1 345 ? 98.596 85.916 13.802 1.00 49.86 345 ALA A C 1
ATOM 2593 O O . ALA A 1 345 ? 98.100 85.135 12.986 1.00 49.14 345 ALA A O 1
ATOM 2595 N N . PRO A 1 346 ? 99.817 86.494 13.589 1.00 47.92 346 PRO A N 1
ATOM 2596 C CA . PRO A 1 346 ? 100.589 86.130 12.385 1.00 47.68 346 PRO A CA 1
ATOM 2597 C C . PRO A 1 346 ? 100.771 84.608 12.292 1.00 49.37 346 PRO A C 1
ATOM 2598 O O . PRO A 1 346 ? 101.151 83.973 13.272 1.00 46.81 346 PRO A O 1
ATOM 2602 N N . GLY A 1 347 ? 100.408 84.038 11.144 1.00 48.46 347 GLY A N 1
ATOM 2603 C CA . GLY A 1 347 ? 100.509 82.600 10.906 1.00 49.08 347 GLY A CA 1
ATOM 2604 C C . GLY A 1 347 ? 99.266 81.778 11.207 1.00 52.05 347 GLY A C 1
ATOM 2605 O O . GLY A 1 347 ? 99.145 80.661 10.693 1.00 51.99 347 GLY A O 1
ATOM 2606 N N . ALA A 1 348 ? 98.327 82.309 12.039 1.00 46.88 348 ALA A N 1
ATOM 2607 C CA . ALA A 1 348 ? 97.091 81.595 12.422 1.00 45.18 348 ALA A CA 1
ATOM 2608 C C . ALA A 1 348 ? 96.193 81.302 11.206 1.00 47.46 348 ALA A C 1
ATOM 2609 O O . ALA A 1 348 ? 95.706 80.175 11.066 1.00 45.35 348 ALA A O 1
ATOM 2611 N N . LEU A 1 349 ? 95.991 82.304 10.318 1.00 44.31 349 LEU A N 1
ATOM 2612 C CA . LEU A 1 349 ? 95.175 82.124 9.121 1.00 43.88 349 LEU A CA 1
ATOM 2613 C C . LEU A 1 349 ? 95.727 80.985 8.235 1.00 48.92 349 LEU A C 1
ATOM 2614 O O . LEU A 1 349 ? 94.938 80.142 7.811 1.00 47.12 349 LEU A O 1
ATOM 2619 N N . ASP A 1 350 ? 97.080 80.924 8.017 1.00 47.00 350 ASP A N 1
ATOM 2620 C CA . ASP A 1 350 ? 97.728 79.886 7.207 1.00 47.71 350 ASP A CA 1
ATOM 2621 C C . ASP A 1 350 ? 97.450 78.486 7.747 1.00 50.57 350 ASP A C 1
ATOM 2622 O O . ASP A 1 350 ? 97.212 77.567 6.961 1.00 52.22 350 ASP A O 1
ATOM 2627 N N . VAL A 1 351 ? 97.465 78.325 9.079 1.00 44.40 351 VAL A N 1
ATOM 2628 C CA . VAL A 1 351 ? 97.173 77.048 9.738 1.00 43.30 351 VAL A CA 1
ATOM 2629 C C . VAL A 1 351 ? 95.692 76.681 9.492 1.00 46.51 351 VAL A C 1
ATOM 2630 O O . VAL A 1 351 ? 95.396 75.537 9.152 1.00 46.84 351 VAL A O 1
ATOM 2634 N N . LEU A 1 352 ? 94.780 77.662 9.627 1.00 41.48 352 LEU A N 1
ATOM 2635 C CA . LEU A 1 352 ? 93.333 77.448 9.423 1.00 40.25 352 LEU A CA 1
ATOM 2636 C C . LEU A 1 352 ? 93.006 77.165 7.948 1.00 49.27 352 LEU A C 1
ATOM 2637 O O . LEU A 1 352 ? 92.150 76.322 7.662 1.00 47.93 352 LEU A O 1
ATOM 2642 N N . ALA A 1 353 ? 93.717 77.850 7.021 1.00 49.95 353 ALA A N 1
ATOM 2643 C CA . ALA A 1 353 ? 93.531 77.725 5.574 1.00 51.30 353 ALA A CA 1
ATOM 2644 C C . ALA A 1 353 ? 93.989 76.355 5.023 1.00 58.52 353 ALA A C 1
ATOM 2645 O O . ALA A 1 353 ? 93.826 76.113 3.830 1.00 58.75 353 ALA A O 1
ATOM 2647 N N . ARG A 1 354 ? 94.502 75.445 5.888 1.00 57.60 354 ARG A N 1
ATOM 2648 C CA . ARG A 1 354 ? 94.869 74.071 5.508 1.00 59.06 354 ARG A CA 1
ATOM 2649 C C . ARG A 1 354 ? 93.609 73.278 5.120 1.00 64.87 354 ARG A C 1
ATOM 2650 O O . ARG A 1 354 ? 93.672 72.400 4.260 1.00 66.34 354 ARG A O 1
ATOM 2658 N N . LYS A 1 355 ? 92.469 73.604 5.764 1.00 60.51 355 LYS A N 1
ATOM 2659 C CA . LYS A 1 355 ? 91.154 73.033 5.483 1.00 59.11 355 LYS A CA 1
ATOM 2660 C C . LYS A 1 355 ? 90.431 74.038 4.590 1.00 60.21 355 LYS A C 1
ATOM 2661 O O . LYS A 1 355 ? 90.248 75.191 4.971 1.00 59.47 355 LYS A O 1
ATOM 2667 N N . LYS A 1 356 ? 90.132 73.617 3.358 1.00 55.70 356 LYS A N 1
ATOM 2668 C CA . LYS A 1 356 ? 89.585 74.420 2.264 1.00 55.28 356 LYS A CA 1
ATOM 2669 C C . LYS A 1 356 ? 88.214 75.066 2.539 1.00 56.64 356 LYS A C 1
ATOM 2670 O O . LYS A 1 356 ? 87.965 76.177 2.059 1.00 55.45 356 LYS A O 1
ATOM 2676 N N . ASN A 1 357 ? 87.331 74.383 3.291 1.00 50.64 357 ASN A N 1
ATOM 2677 C CA . ASN A 1 357 ? 85.973 74.864 3.468 1.00 49.04 357 ASN A CA 1
ATOM 2678 C C . ASN A 1 357 ? 85.738 75.842 4.632 1.00 48.87 357 ASN A C 1
ATOM 2679 O O . ASN A 1 357 ? 84.888 76.715 4.452 1.00 46.23 357 ASN A O 1
ATOM 2684 N N . ILE A 1 358 ? 86.445 75.704 5.796 1.00 42.62 358 ILE A N 1
ATOM 2685 C CA . ILE A 1 358 ? 86.229 76.544 6.986 1.00 39.82 358 ILE A CA 1
ATOM 2686 C C . ILE A 1 358 ? 86.184 78.050 6.634 1.00 41.06 358 ILE A C 1
ATOM 2687 O O . ILE A 1 358 ? 87.099 78.588 6.013 1.00 39.55 358 ILE A O 1
ATOM 2692 N N . ARG A 1 359 ? 85.093 78.710 7.052 1.00 36.45 359 ARG A N 1
ATOM 2693 C CA . ARG A 1 359 ? 84.895 80.133 6.840 1.00 36.11 359 ARG A CA 1
ATOM 2694 C C . ARG A 1 359 ? 85.555 80.857 7.982 1.00 40.71 359 ARG A C 1
ATOM 2695 O O . ARG A 1 359 ? 85.197 80.642 9.141 1.00 40.93 359 ARG A O 1
ATOM 2703 N N . VAL A 1 360 ? 86.589 81.633 7.658 1.00 37.39 360 VAL A N 1
ATOM 2704 C CA . VAL A 1 360 ? 87.416 82.364 8.618 1.00 36.46 360 VAL A CA 1
ATOM 2705 C C . VAL A 1 360 ? 87.006 83.809 8.539 1.00 39.88 360 VAL A C 1
ATOM 2706 O O . VAL A 1 360 ? 87.200 84.459 7.501 1.00 39.53 360 VAL A O 1
ATOM 2710 N N . LEU A 1 361 ? 86.387 84.297 9.623 1.00 34.84 361 LEU A N 1
ATOM 2711 C CA . LEU A 1 361 ? 85.861 85.653 9.654 1.00 33.83 361 LEU A CA 1
ATOM 2712 C C . LEU A 1 361 ? 86.550 86.535 10.671 1.00 38.49 361 LEU A C 1
ATOM 2713 O O . LEU A 1 361 ? 86.972 86.065 11.734 1.00 35.42 361 LEU A O 1
ATOM 2718 N N . VAL A 1 362 ? 86.616 87.836 10.344 1.00 38.68 362 VAL A N 1
ATOM 2719 C CA . VAL A 1 362 ? 87.119 88.907 11.206 1.00 40.32 362 VAL A CA 1
ATOM 2720 C C . VAL A 1 362 ? 85.952 89.848 11.403 1.00 46.74 362 VAL A C 1
ATOM 2721 O O . VAL A 1 362 ? 85.409 90.376 10.420 1.00 48.42 362 VAL A O 1
ATOM 2725 N N . ALA A 1 363 ? 85.517 90.005 12.650 1.00 42.08 363 ALA A N 1
ATOM 2726 C CA . ALA A 1 363 ? 84.395 90.885 12.929 1.00 41.47 363 ALA A CA 1
ATOM 2727 C C . ALA A 1 363 ? 84.784 91.935 13.951 1.00 44.70 363 ALA A C 1
ATOM 2728 O O . ALA A 1 363 ? 85.678 91.711 14.766 1.00 43.35 363 ALA A O 1
ATOM 2730 N N . ALA A 1 364 ? 84.115 93.105 13.870 1.00 43.14 364 ALA A N 1
ATOM 2731 C CA . ALA A 1 364 ? 84.295 94.217 14.800 1.00 42.73 364 ALA A CA 1
ATOM 2732 C C . ALA A 1 364 ? 83.686 93.837 16.133 1.00 45.51 364 ALA A C 1
ATOM 2733 O O . ALA A 1 364 ? 82.616 93.216 16.167 1.00 44.31 364 ALA A O 1
ATOM 2735 N N . GLU A 1 365 ? 84.369 94.184 17.226 1.00 42.38 365 GLU A N 1
ATOM 2736 C CA . GLU A 1 365 ? 83.892 93.915 18.581 1.00 41.94 365 GLU A CA 1
ATOM 2737 C C . GLU A 1 365 ? 82.548 94.625 18.792 1.00 43.76 365 GLU A C 1
ATOM 2738 O O . GLU A 1 365 ? 82.373 95.772 18.348 1.00 43.31 365 GLU A O 1
ATOM 2744 N N . PRO A 1 366 ? 81.545 93.910 19.343 1.00 39.91 366 PRO A N 1
ATOM 2745 C CA . PRO A 1 366 ? 80.214 94.535 19.539 1.00 39.18 366 PRO A CA 1
ATOM 2746 C C . PRO A 1 366 ? 80.206 95.740 20.497 1.00 44.45 366 PRO A C 1
ATOM 2747 O O . PRO A 1 366 ? 81.127 95.905 21.300 1.00 42.15 366 PRO A O 1
ATOM 2751 N N . LEU A 1 367 ? 79.182 96.603 20.365 1.00 45.29 367 LEU A N 1
ATOM 2752 C CA . LEU A 1 367 ? 78.999 97.779 21.223 1.00 48.10 367 LEU A CA 1
ATOM 2753 C C . LEU A 1 367 ? 78.010 97.478 22.335 1.00 53.89 367 LEU A C 1
ATOM 2754 O O . LEU A 1 367 ? 77.132 96.634 22.161 1.00 55.47 367 LEU A O 1
ATOM 2759 N N . ALA A 1 368 ? 78.119 98.200 23.454 1.00 50.46 368 ALA A N 1
ATOM 2760 C CA . ALA A 1 368 ? 77.204 98.076 24.588 1.00 50.19 368 ALA A CA 1
ATOM 2761 C C . ALA A 1 368 ? 75.830 98.615 24.209 1.00 54.30 368 ALA A C 1
ATOM 2762 O O . ALA A 1 368 ? 75.720 99.466 23.307 1.00 54.50 368 ALA A O 1
ATOM 2764 N N . GLY A 1 369 ? 74.805 98.122 24.894 1.00 50.58 369 GLY A N 1
ATOM 2765 C CA . GLY A 1 369 ? 73.424 98.526 24.655 1.00 49.79 369 GLY A CA 1
ATOM 2766 C C . GLY A 1 369 ? 72.928 98.036 23.316 1.00 52.48 369 GLY A C 1
ATOM 2767 O O . GLY A 1 369 ? 73.364 96.993 22.824 1.00 53.62 369 GLY A O 1
ATOM 2768 N N . GLY A 1 370 ? 72.056 98.803 22.705 1.00 47.12 370 GLY A N 1
ATOM 2769 C CA . GLY A 1 370 ? 71.512 98.423 21.411 1.00 46.00 370 GLY A CA 1
ATOM 2770 C C . GLY A 1 370 ? 70.139 97.795 21.521 1.00 47.58 370 GLY A C 1
ATOM 2771 O O . GLY A 1 370 ? 69.792 97.197 22.547 1.00 44.83 370 GLY A O 1
ATOM 2772 N N . SER A 1 371 ? 69.360 97.930 20.447 1.00 44.68 371 SER A N 1
ATOM 2773 C CA . SER A 1 371 ? 68.000 97.420 20.354 1.00 44.54 371 SER A CA 1
ATOM 2774 C C . SER A 1 371 ? 67.973 96.115 19.627 1.00 46.96 371 SER A C 1
ATOM 2775 O O . SER A 1 371 ? 68.803 95.867 18.754 1.00 48.41 371 SER A O 1
ATOM 2778 N N . GLU A 1 372 ? 66.993 95.289 19.964 1.00 40.42 372 GLU A N 1
ATOM 2779 C CA . GLU A 1 372 ? 66.812 93.996 19.340 1.00 38.89 372 GLU A CA 1
ATOM 2780 C C . GLU A 1 372 ? 65.440 93.940 18.681 1.00 39.29 372 GLU A C 1
ATOM 2781 O O . GLU A 1 372 ? 64.422 94.140 19.333 1.00 38.34 372 GLU A O 1
ATOM 2787 N N . LEU A 1 373 ? 65.444 93.667 17.387 1.00 34.13 373 LEU A N 1
ATOM 2788 C CA . LEU A 1 373 ? 64.277 93.584 16.540 1.00 33.39 373 LEU A CA 1
ATOM 2789 C C . LEU A 1 373 ? 63.830 92.135 16.444 1.00 33.80 373 LEU A C 1
ATOM 2790 O O . LEU A 1 373 ? 64.630 91.257 16.164 1.00 31.87 373 LEU A O 1
ATOM 2795 N N . ARG A 1 374 ? 62.550 91.894 16.715 1.00 30.89 374 ARG A N 1
ATOM 2796 C CA . ARG A 1 374 ? 61.940 90.576 16.716 1.00 31.15 374 ARG A CA 1
ATOM 2797 C C . ARG A 1 374 ? 60.575 90.677 16.001 1.00 36.05 374 ARG A C 1
ATOM 2798 O O . ARG A 1 374 ? 59.555 91.051 16.606 1.00 35.12 374 ARG A O 1
ATOM 2806 N N . PRO A 1 375 ? 60.558 90.366 14.684 1.00 33.18 375 PRO A N 1
ATOM 2807 C CA . PRO A 1 375 ? 59.293 90.404 13.939 1.00 32.77 375 PRO A CA 1
ATOM 2808 C C . PRO A 1 375 ? 58.300 89.367 14.416 1.00 36.85 375 PRO A C 1
ATOM 2809 O O . PRO A 1 375 ? 58.678 88.301 14.904 1.00 37.55 375 PRO A O 1
ATOM 2813 N N . ILE A 1 376 ? 57.021 89.729 14.328 1.00 31.65 376 ILE A N 1
ATOM 2814 C CA . ILE A 1 376 ? 55.879 88.879 14.621 1.00 31.04 376 ILE A CA 1
ATOM 2815 C C . ILE A 1 376 ? 54.944 89.095 13.455 1.00 34.95 376 ILE A C 1
ATOM 2816 O O . ILE A 1 376 ? 55.127 90.067 12.731 1.00 35.51 376 ILE A O 1
ATOM 2821 N N . SER A 1 377 ? 53.932 88.245 13.277 1.00 33.00 377 SER A N 1
ATOM 2822 C CA . SER A 1 377 ? 52.993 88.441 12.181 1.00 33.58 377 SER A CA 1
ATOM 2823 C C . SER A 1 377 ? 52.283 89.808 12.317 1.00 39.15 377 SER A C 1
ATOM 2824 O O . SER A 1 377 ? 51.787 90.157 13.387 1.00 38.41 377 SER A O 1
ATOM 2827 N N . GLY A 1 378 ? 52.377 90.599 11.252 1.00 38.06 378 GLY A N 1
ATOM 2828 C CA . GLY A 1 378 ? 51.789 91.931 11.135 1.00 37.46 378 GLY A CA 1
ATOM 2829 C C . GLY A 1 378 ? 52.595 93.065 11.737 1.00 38.66 378 GLY A C 1
ATOM 2830 O O . GLY A 1 378 ? 52.206 94.226 11.614 1.00 36.28 378 GLY A O 1
ATOM 2831 N N . GLY A 1 379 ? 53.714 92.752 12.385 1.00 34.84 379 GLY A N 1
ATOM 2832 C CA . GLY A 1 379 ? 54.478 93.805 13.026 1.00 32.93 379 GLY A CA 1
ATOM 2833 C C . GLY A 1 379 ? 55.844 93.455 13.533 1.00 36.76 379 GLY A C 1
ATOM 2834 O O . GLY A 1 379 ? 56.555 92.611 12.972 1.00 35.89 379 GLY A O 1
ATOM 2835 N N . LEU A 1 380 ? 56.219 94.150 14.605 1.00 32.98 380 LEU A N 1
ATOM 2836 C CA . LEU A 1 380 ? 57.553 94.064 15.146 1.00 31.78 380 LEU A CA 1
ATOM 2837 C C . LEU A 1 380 ? 57.600 94.322 16.635 1.00 33.42 380 LEU A C 1
ATOM 2838 O O . LEU A 1 380 ? 56.979 95.263 17.131 1.00 32.34 380 LEU A O 1
ATOM 2843 N N . LEU A 1 381 ? 58.384 93.503 17.338 1.00 28.54 381 LEU A N 1
ATOM 2844 C CA . LEU A 1 381 ? 58.690 93.717 18.751 1.00 27.69 381 LEU A CA 1
ATOM 2845 C C . LEU A 1 381 ? 60.085 94.277 18.798 1.00 32.49 381 LEU A C 1
ATOM 2846 O O . LEU A 1 381 ? 60.952 93.791 18.066 1.00 31.80 381 LEU A O 1
ATOM 2851 N N . ILE A 1 382 ? 60.304 95.332 19.607 1.00 28.89 382 ILE A N 1
ATOM 2852 C CA . ILE A 1 382 ? 61.628 95.919 19.786 1.00 27.54 382 ILE A CA 1
ATOM 2853 C C . ILE A 1 382 ? 61.899 95.949 21.273 1.00 28.80 382 ILE A C 1
ATOM 2854 O O . ILE A 1 382 ? 61.060 96.410 22.035 1.00 30.08 382 ILE A O 1
ATOM 2859 N N . GLN A 1 383 ? 63.059 95.483 21.686 1.00 24.47 383 GLN A N 1
ATOM 2860 C CA . GLN A 1 383 ? 63.432 95.514 23.096 1.00 25.08 383 GLN A CA 1
ATOM 2861 C C . GLN A 1 383 ? 64.901 95.861 23.248 1.00 28.65 383 GLN A C 1
ATOM 2862 O O . GLN A 1 383 ? 65.654 95.745 22.291 1.00 28.23 383 GLN A O 1
ATOM 2868 N N . GLN A 1 384 ? 65.318 96.227 24.450 1.00 26.10 384 GLN A N 1
ATOM 2869 C CA . GLN A 1 384 ? 66.730 96.443 24.723 1.00 25.81 384 GLN A CA 1
ATOM 2870 C C . GLN A 1 384 ? 67.406 95.076 24.760 1.00 30.54 384 GLN A C 1
ATOM 2871 O O . GLN A 1 384 ? 66.816 94.122 25.292 1.00 28.77 384 GLN A O 1
ATOM 2877 N N . SER A 1 385 ? 68.602 94.961 24.140 1.00 26.57 385 SER A N 1
ATOM 2878 C CA . SER A 1 385 ? 69.376 93.716 24.101 1.00 26.47 385 SER A CA 1
ATOM 2879 C C . SER A 1 385 ? 69.727 93.311 25.498 1.00 30.38 385 SER A C 1
ATOM 2880 O O . SER A 1 385 ? 70.167 94.161 26.263 1.00 31.07 385 SER A O 1
ATOM 2883 N N . ASP A 1 386 ? 69.536 92.036 25.851 1.00 26.30 386 ASP A N 1
ATOM 2884 C CA . ASP A 1 386 ? 69.920 91.575 27.188 1.00 25.79 386 ASP A CA 1
ATOM 2885 C C . ASP A 1 386 ? 71.462 91.576 27.234 1.00 32.38 386 ASP A C 1
ATOM 2886 O O . ASP A 1 386 ? 72.108 90.726 26.593 1.00 30.55 386 ASP A O 1
ATOM 2891 N N . GLN A 1 387 ? 72.030 92.581 27.928 1.00 30.10 387 GLN A N 1
ATOM 2892 C CA . GLN A 1 387 ? 73.478 92.797 28.031 1.00 30.60 387 GLN A CA 1
ATOM 2893 C C . GLN A 1 387 ? 74.031 92.356 29.381 1.00 34.36 387 GLN A C 1
ATOM 2894 O O . GLN A 1 387 ? 75.173 92.699 29.696 1.00 35.50 387 GLN A O 1
ATOM 2900 N N . LEU A 1 388 ? 73.244 91.593 30.173 1.00 30.44 388 LEU A N 1
ATOM 2901 C CA . LEU A 1 388 ? 73.628 91.052 31.485 1.00 30.62 388 LEU A CA 1
ATOM 2902 C C . LEU A 1 388 ? 74.138 92.178 32.417 1.00 35.65 388 LEU A C 1
ATOM 2903 O O . LEU A 1 388 ? 75.142 92.028 33.135 1.00 34.40 388 LEU A O 1
ATOM 2908 N N . ASP A 1 389 ? 73.421 93.310 32.397 1.00 34.00 389 ASP A N 1
ATOM 2909 C CA . ASP A 1 389 ? 73.791 94.490 33.177 1.00 34.44 389 ASP A CA 1
ATOM 2910 C C . ASP A 1 389 ? 72.689 94.879 34.177 1.00 38.35 389 ASP A C 1
ATOM 2911 O O . ASP A 1 389 ? 72.687 96.009 34.678 1.00 39.16 389 ASP A O 1
ATOM 2916 N N . ALA A 1 390 ? 71.762 93.946 34.473 1.00 33.42 390 ALA A N 1
ATOM 2917 C CA . ALA A 1 390 ? 70.700 94.178 35.465 1.00 32.73 390 ALA A CA 1
ATOM 2918 C C . ALA A 1 390 ? 71.327 94.284 36.835 1.00 36.74 390 ALA A C 1
ATOM 2919 O O . ALA A 1 390 ? 72.427 93.765 37.043 1.00 36.27 390 ALA A O 1
ATOM 2921 N N . HIS A 1 391 ? 70.634 94.923 37.779 1.00 33.28 391 HIS A N 1
ATOM 2922 C CA . HIS A 1 391 ? 71.115 95.075 39.145 1.00 33.20 391 HIS A CA 1
ATOM 2923 C C . HIS A 1 391 ? 71.551 93.716 39.732 1.00 36.12 391 HIS A C 1
ATOM 2924 O O . HIS A 1 391 ? 72.635 93.617 40.312 1.00 36.41 391 HIS A O 1
ATOM 2931 N N . GLY A 1 392 ? 70.738 92.684 39.512 1.00 30.88 392 GLY A N 1
ATOM 2932 C CA . GLY A 1 392 ? 71.003 91.336 40.003 1.00 30.42 392 GLY A CA 1
ATOM 2933 C C . GLY A 1 392 ? 72.066 90.549 39.259 1.00 33.19 392 GLY A C 1
ATOM 2934 O O . GLY A 1 392 ? 72.416 89.446 39.680 1.00 33.23 392 GLY A O 1
ATOM 2935 N N . ASP A 1 393 ? 72.600 91.097 38.162 1.00 29.02 393 ASP A N 1
ATOM 2936 C CA . ASP A 1 393 ? 73.672 90.441 37.410 1.00 29.11 393 ASP A CA 1
ATOM 2937 C C . ASP A 1 393 ? 75.028 90.687 38.052 1.00 34.20 393 ASP A C 1
ATOM 2938 O O . ASP A 1 393 ? 75.975 89.938 37.788 1.00 35.04 393 ASP A O 1
ATOM 2943 N N . ASN A 1 394 ? 75.117 91.722 38.901 1.00 30.09 394 ASN A N 1
ATOM 2944 C CA . ASN A 1 394 ? 76.315 92.005 39.676 1.00 31.42 394 ASN A CA 1
ATOM 2945 C C . ASN A 1 394 ? 76.287 91.069 40.888 1.00 34.50 394 ASN A C 1
ATOM 2946 O O . ASN A 1 394 ? 75.347 91.170 41.679 1.00 33.28 394 ASN A O 1
ATOM 2951 N N . PRO A 1 395 ? 77.288 90.165 41.047 1.00 33.57 395 PRO A N 1
ATOM 2952 C CA . PRO A 1 395 ? 77.276 89.218 42.180 1.00 34.51 395 PRO A CA 1
ATOM 2953 C C . PRO A 1 395 ? 77.328 89.862 43.571 1.00 39.79 395 PRO A C 1
ATOM 2954 O O . PRO A 1 395 ? 77.004 89.170 44.540 1.00 39.10 395 PRO A O 1
ATOM 2958 N N . ALA A 1 396 ? 77.730 91.159 43.683 1.00 36.78 396 ALA A N 1
ATOM 2959 C CA . ALA A 1 396 ? 77.739 91.843 44.988 1.00 38.01 396 ALA A CA 1
ATOM 2960 C C . ALA A 1 396 ? 76.295 92.077 45.459 1.00 42.84 396 ALA A C 1
ATOM 2961 O O . ALA A 1 396 ? 76.048 92.194 46.661 1.00 43.00 396 ALA A O 1
ATOM 2963 N N . ASN A 1 397 ? 75.337 92.079 44.500 1.00 39.01 397 ASN A N 1
ATOM 2964 C CA . ASN A 1 397 ? 73.909 92.270 44.766 1.00 38.67 397 ASN A CA 1
ATOM 2965 C C . ASN A 1 397 ? 73.164 90.937 44.927 1.00 42.56 397 ASN A C 1
ATOM 2966 O O . ASN A 1 397 ? 71.944 90.956 45.080 1.00 44.00 397 ASN A O 1
ATOM 2971 N N . TRP A 1 398 ? 73.882 89.792 44.905 1.00 36.66 398 TRP A N 1
ATOM 2972 C CA . TRP A 1 398 ? 73.267 88.474 45.084 1.00 35.18 398 TRP A CA 1
ATOM 2973 C C . TRP A 1 398 ? 72.968 88.239 46.564 1.00 43.36 398 TRP A C 1
ATOM 2974 O O . TRP A 1 398 ? 73.678 88.756 47.440 1.00 43.84 398 TRP A O 1
ATOM 2985 N N . THR A 1 399 ? 71.947 87.423 46.848 1.00 39.15 399 THR A N 1
ATOM 2986 C CA . THR A 1 399 ? 71.588 87.080 48.217 1.00 37.86 399 THR A CA 1
ATOM 2987 C C . THR A 1 399 ? 71.965 85.630 48.464 1.00 40.13 399 THR A C 1
ATOM 2988 O O . THR A 1 399 ? 71.523 84.760 47.718 1.00 38.75 399 THR A O 1
ATOM 2992 N N . LEU A 1 400 ? 72.736 85.359 49.535 1.00 37.26 400 LEU A N 1
ATOM 2993 C CA . LEU A 1 400 ? 73.097 84.003 49.932 1.00 36.15 400 LEU A CA 1
ATOM 2994 C C . LEU A 1 400 ? 71.934 83.465 50.746 1.00 43.42 400 LEU A C 1
ATOM 2995 O O . LEU A 1 400 ? 71.776 83.823 51.920 1.00 43.85 400 LEU A O 1
ATOM 3000 N N . ALA A 1 401 ? 71.066 82.671 50.097 1.00 41.59 401 ALA A N 1
ATOM 3001 C CA . ALA A 1 401 ? 69.866 82.116 50.742 1.00 41.10 401 ALA A CA 1
ATOM 3002 C C . ALA A 1 401 ? 70.240 81.035 51.754 1.00 43.28 401 ALA A C 1
ATOM 3003 O O . ALA A 1 401 ? 69.630 80.971 52.816 1.00 42.63 401 ALA A O 1
ATOM 3005 N N . THR A 1 402 ? 71.258 80.209 51.439 1.00 38.74 402 THR A N 1
ATOM 3006 C CA . THR A 1 402 ? 71.744 79.132 52.309 1.00 38.43 402 THR A CA 1
ATOM 3007 C C . THR A 1 402 ? 73.191 78.703 51.918 1.00 41.49 402 THR A C 1
ATOM 3008 O O . THR A 1 402 ? 73.645 78.962 50.795 1.00 38.31 402 THR A O 1
ATOM 3012 N N . GLY A 1 403 ? 73.858 78.011 52.842 1.00 39.02 403 GLY A N 1
ATOM 3013 C CA . GLY A 1 403 ? 75.203 77.474 52.644 1.00 39.42 403 GLY A CA 1
ATOM 3014 C C . GLY A 1 403 ? 76.328 78.440 52.928 1.00 46.46 403 GLY A C 1
ATOM 3015 O O . GLY A 1 403 ? 76.087 79.624 53.167 1.00 47.34 403 GLY A O 1
ATOM 3016 N N . SER A 1 404 ? 77.566 77.946 52.904 1.00 45.52 404 SER A N 1
ATOM 3017 C CA . SER A 1 404 ? 78.731 78.792 53.163 1.00 47.33 404 SER A CA 1
ATOM 3018 C C . SER A 1 404 ? 78.988 79.689 51.958 1.00 52.48 404 SER A C 1
ATOM 3019 O O . SER A 1 404 ? 78.690 79.266 50.838 1.00 52.05 404 SER A O 1
ATOM 3022 N N . PRO A 1 405 ? 79.494 80.936 52.142 1.00 48.94 405 PRO A N 1
ATOM 3023 C CA . PRO A 1 405 ? 79.746 81.795 50.973 1.00 47.09 405 PRO A CA 1
ATOM 3024 C C . PRO A 1 405 ? 80.693 81.128 49.993 1.00 48.77 405 PRO A C 1
ATOM 3025 O O . PRO A 1 405 ? 81.511 80.294 50.380 1.00 48.36 405 PRO A O 1
ATOM 3029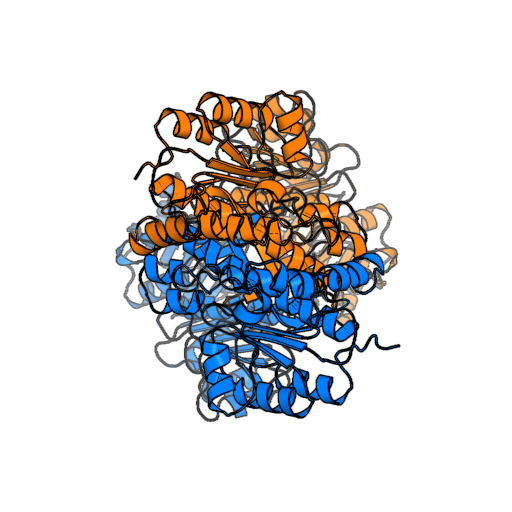 N N . ALA A 1 406 ? 80.524 81.434 48.709 1.00 44.95 406 ALA A N 1
ATOM 3030 C CA . ALA A 1 406 ? 81.364 80.863 47.678 1.00 44.04 406 ALA A CA 1
ATOM 3031 C C . ALA A 1 406 ? 82.796 81.421 47.778 1.00 48.05 406 ALA A C 1
ATOM 3032 O O . ALA A 1 406 ? 82.981 82.633 47.931 1.00 46.54 406 ALA A O 1
ATOM 3034 N N . ASP A 1 407 ? 83.808 80.533 47.719 1.00 45.80 407 ASP A N 1
ATOM 3035 C CA . ASP A 1 407 ? 85.205 80.972 47.732 1.00 46.80 407 ASP A CA 1
ATOM 3036 C C . ASP A 1 407 ? 85.489 81.705 46.381 1.00 50.64 407 ASP A C 1
ATOM 3037 O O . ASP A 1 407 ? 84.648 81.607 45.484 1.00 48.99 407 ASP A O 1
ATOM 3042 N N . PRO A 1 408 ? 86.613 82.449 46.196 1.00 48.15 408 PRO A N 1
ATOM 3043 C CA . PRO A 1 408 ? 86.821 83.162 44.918 1.00 46.86 408 PRO A CA 1
ATOM 3044 C C . PRO A 1 408 ? 86.740 82.297 43.644 1.00 48.31 408 PRO A C 1
ATOM 3045 O O . PRO A 1 408 ? 86.185 82.780 42.651 1.00 47.69 408 PRO A O 1
ATOM 3049 N N . ALA A 1 409 ? 87.242 81.043 43.657 1.00 42.04 409 ALA A N 1
ATOM 3050 C CA . ALA A 1 409 ? 87.171 80.180 42.466 1.00 40.37 409 ALA A CA 1
ATOM 3051 C C . ALA A 1 409 ? 85.730 79.713 42.176 1.00 42.74 409 ALA A C 1
ATOM 3052 O O . ALA A 1 409 ? 85.351 79.602 41.002 1.00 41.22 409 ALA A O 1
ATOM 3054 N N . THR A 1 410 ? 84.935 79.449 43.238 1.00 38.21 410 THR A N 1
ATOM 3055 C CA . THR A 1 410 ? 83.541 79.021 43.123 1.00 36.95 410 THR A CA 1
ATOM 3056 C C . THR A 1 410 ? 82.696 80.190 42.588 1.00 39.41 410 THR A C 1
ATOM 3057 O O . THR A 1 410 ? 81.879 79.977 41.709 1.00 38.14 410 THR A O 1
ATOM 3061 N N . LEU A 1 411 ? 82.928 81.418 43.089 1.00 36.62 411 LEU A N 1
ATOM 3062 C CA . LEU A 1 411 ? 82.200 82.607 42.663 1.00 35.62 411 LEU A CA 1
ATOM 3063 C C . LEU A 1 411 ? 82.474 82.918 41.188 1.00 37.68 411 LEU A C 1
ATOM 3064 O O . LEU A 1 411 ? 81.543 83.283 40.490 1.00 36.41 411 LEU A O 1
ATOM 3069 N N . THR A 1 412 ? 83.713 82.741 40.708 1.00 34.45 412 THR A N 1
ATOM 3070 C CA . THR A 1 412 ? 84.082 82.958 39.292 1.00 33.64 412 THR A CA 1
ATOM 3071 C C . THR A 1 412 ? 83.304 81.966 38.399 1.00 33.92 412 THR A C 1
ATOM 3072 O O . THR A 1 412 ? 82.782 82.365 37.355 1.00 31.90 412 THR A O 1
ATOM 3076 N N . ASP A 1 413 ? 83.193 80.710 38.847 1.00 31.18 413 ASP A N 1
ATOM 3077 C CA . ASP A 1 413 ? 82.454 79.664 38.155 1.00 31.73 413 ASP A CA 1
ATOM 3078 C C . ASP A 1 413 ? 80.963 79.962 38.151 1.00 34.60 413 ASP A C 1
ATOM 3079 O O . ASP A 1 413 ? 80.313 79.798 37.106 1.00 34.84 413 ASP A O 1
ATOM 3084 N N . LEU A 1 414 ? 80.433 80.461 39.289 1.00 30.53 414 LEU A N 1
ATOM 3085 C CA . LEU A 1 414 ? 79.019 80.820 39.413 1.00 29.70 414 LEU A CA 1
ATOM 3086 C C . LEU A 1 414 ? 78.663 81.967 38.474 1.00 31.94 414 LEU A C 1
ATOM 3087 O O . LEU A 1 414 ? 77.663 81.875 37.772 1.00 32.22 414 LEU A O 1
ATOM 3092 N N . VAL A 1 415 ? 79.486 83.025 38.454 1.00 28.13 415 VAL A N 1
ATOM 3093 C CA . VAL A 1 415 ? 79.307 84.212 37.603 1.00 28.49 415 VAL A CA 1
ATOM 3094 C C . VAL A 1 415 ? 79.413 83.781 36.121 1.00 32.71 415 VAL A C 1
ATOM 3095 O O . VAL A 1 415 ? 78.568 84.186 35.330 1.00 32.21 415 VAL A O 1
ATOM 3099 N N . PHE A 1 416 ? 80.386 82.895 35.786 1.00 28.44 416 PHE A N 1
ATOM 3100 C CA . PHE A 1 416 ? 80.563 82.342 34.441 1.00 27.01 416 PHE A CA 1
ATOM 3101 C C . PHE A 1 416 ? 79.296 81.595 34.003 1.00 30.22 416 PHE A C 1
ATOM 3102 O O . PHE A 1 416 ? 78.759 81.884 32.939 1.00 29.28 416 PHE A O 1
ATOM 3110 N N . ALA A 1 417 ? 78.836 80.633 34.820 1.00 28.06 417 ALA A N 1
ATOM 3111 C CA . ALA A 1 417 ? 77.637 79.837 34.557 1.00 27.63 417 ALA A CA 1
ATOM 3112 C C . ALA A 1 417 ? 76.386 80.731 34.440 1.00 30.37 417 ALA A C 1
ATOM 3113 O O . ALA A 1 417 ? 75.543 80.489 33.568 1.00 26.42 417 ALA A O 1
ATOM 3115 N N . TRP A 1 418 ? 76.293 81.782 35.308 1.00 28.04 418 TRP A N 1
ATOM 3116 C CA . TRP A 1 418 ? 75.194 82.750 35.323 1.00 26.75 418 TRP A CA 1
ATOM 3117 C C . TRP A 1 418 ? 75.122 83.512 33.990 1.00 26.69 418 TRP A C 1
ATOM 3118 O O . TRP A 1 418 ? 74.046 83.594 33.375 1.00 23.37 418 TRP A O 1
ATOM 3129 N N . ARG A 1 419 ? 76.270 84.050 33.535 1.00 23.62 419 ARG A N 1
ATOM 3130 C CA . ARG A 1 419 ? 76.333 84.839 32.299 1.00 24.08 419 ARG A CA 1
ATOM 3131 C C . ARG A 1 419 ? 76.154 83.944 31.065 1.00 27.54 419 ARG A C 1
ATOM 3132 O O . ARG A 1 419 ? 75.439 84.337 30.131 1.00 25.47 419 ARG A O 1
ATOM 3140 N N . ALA A 1 420 ? 76.744 82.726 31.091 1.00 25.39 420 ALA A N 1
ATOM 3141 C CA . ALA A 1 420 ? 76.604 81.728 30.020 1.00 24.34 420 ALA A CA 1
ATOM 3142 C C . ALA A 1 420 ? 75.127 81.270 29.823 1.00 31.15 420 ALA A C 1
ATOM 3143 O O . ALA A 1 420 ? 74.756 80.929 28.698 1.00 30.60 420 ALA A O 1
ATOM 3145 N N A CYS A 1 421 ? 74.321 81.273 30.888 0.50 28.72 421 CYS A N 1
ATOM 3146 N N B CYS A 1 421 ? 74.303 81.259 30.900 0.50 31.15 421 CYS A N 1
ATOM 3147 C CA A CYS A 1 421 ? 72.909 80.857 30.867 0.50 29.14 421 CYS A CA 1
ATOM 3148 C CA B CYS A 1 421 ? 72.898 80.805 30.831 0.50 32.71 421 CYS A CA 1
ATOM 3149 C C A CYS A 1 421 ? 72.044 81.727 29.932 0.50 31.76 421 CYS A C 1
ATOM 3150 C C B CYS A 1 421 ? 71.996 81.748 29.981 0.50 33.37 421 CYS A C 1
ATOM 3151 O O A CYS A 1 421 ? 71.026 81.240 29.430 0.50 30.48 421 CYS A O 1
ATOM 3152 O O B CYS A 1 421 ? 70.933 81.306 29.533 0.50 32.25 421 CYS A O 1
ATOM 3157 N N . ARG A 1 422 ? 72.444 82.991 29.681 1.00 28.41 422 ARG A N 1
ATOM 3158 C CA . ARG A 1 422 ? 71.700 83.893 28.781 1.00 26.89 422 ARG A CA 1
ATOM 3159 C C . ARG A 1 422 ? 71.653 83.314 27.339 1.00 31.78 422 ARG A C 1
ATOM 3160 O O . ARG A 1 422 ? 70.586 83.269 26.730 1.00 32.91 422 ARG A O 1
ATOM 3168 N N . ALA A 1 423 ? 72.795 82.845 26.830 1.00 27.77 423 ALA A N 1
ATOM 3169 C CA . ALA A 1 423 ? 72.940 82.290 25.468 1.00 27.06 423 ALA A CA 1
ATOM 3170 C C . ALA A 1 423 ? 72.139 80.971 25.263 1.00 30.42 423 ALA A C 1
ATOM 3171 O O . ALA A 1 423 ? 71.922 80.562 24.129 1.00 30.34 423 ALA A O 1
ATOM 3173 N N . VAL A 1 424 ? 71.771 80.288 26.350 1.00 24.79 424 VAL A N 1
ATOM 3174 C CA . VAL A 1 424 ? 71.056 79.018 26.265 1.00 22.54 424 VAL A CA 1
ATOM 3175 C C . VAL A 1 424 ? 69.548 79.304 26.217 1.00 26.64 424 VAL A C 1
ATOM 3176 O O . VAL A 1 424 ? 69.013 80.080 27.034 1.00 24.80 424 VAL A O 1
ATOM 3180 N N . LYS A 1 425 ? 68.857 78.692 25.239 1.00 25.29 425 LYS A N 1
ATOM 3181 C CA . LYS A 1 425 ? 67.407 78.865 25.127 1.00 25.65 425 LYS A CA 1
ATOM 3182 C C . LYS A 1 425 ? 66.714 78.276 26.346 1.00 29.06 425 LYS A C 1
ATOM 3183 O O . LYS A 1 425 ? 67.139 77.244 26.873 1.00 27.24 425 LYS A O 1
ATOM 3189 N N . SER A 1 426 ? 65.685 78.992 26.833 1.00 26.66 426 SER A N 1
ATOM 3190 C CA . SER A 1 426 ? 64.933 78.652 28.031 1.00 27.37 426 SER A CA 1
ATOM 3191 C C . SER A 1 426 ? 64.056 77.412 27.816 1.00 30.14 426 SER A C 1
ATOM 3192 O O . SER A 1 426 ? 63.583 77.221 26.704 1.00 29.82 426 SER A O 1
ATOM 3195 N N . ASN A 1 427 ? 63.789 76.585 28.867 1.00 25.47 427 ASN A N 1
ATOM 3196 C CA . ASN A 1 427 ? 64.370 76.668 30.214 1.00 24.63 427 ASN A CA 1
ATOM 3197 C C . ASN A 1 427 ? 65.791 76.104 30.166 1.00 27.62 427 ASN A C 1
ATOM 3198 O O . ASN A 1 427 ? 66.033 75.079 29.518 1.00 26.43 427 ASN A O 1
ATOM 3203 N N . ALA A 1 428 ? 66.743 76.846 30.753 1.00 23.49 428 ALA A N 1
ATOM 3204 C CA . ALA A 1 428 ? 68.156 76.533 30.675 1.00 21.79 428 ALA A CA 1
ATOM 3205 C C . ALA A 1 428 ? 68.819 76.302 32.023 1.00 26.21 428 ALA A C 1
ATOM 3206 O O . ALA A 1 428 ? 68.565 77.024 32.991 1.00 25.60 428 ALA A O 1
ATOM 3208 N N . ILE A 1 429 ? 69.687 75.275 32.060 1.00 24.19 429 ILE A N 1
ATOM 3209 C CA . ILE A 1 429 ? 70.532 74.912 33.196 1.00 23.93 429 ILE A CA 1
ATOM 3210 C C . ILE A 1 429 ? 71.941 74.777 32.665 1.00 27.71 429 ILE A C 1
ATOM 3211 O O . ILE A 1 429 ? 72.173 74.009 31.727 1.00 26.65 429 ILE A O 1
ATOM 3216 N N . VAL A 1 430 ? 72.873 75.511 33.272 1.00 24.23 430 VAL A N 1
ATOM 3217 C CA . VAL A 1 430 ? 74.283 75.455 32.906 1.00 23.26 430 VAL A CA 1
ATOM 3218 C C . VAL A 1 430 ? 75.045 74.932 34.102 1.00 29.07 430 VAL A C 1
ATOM 3219 O O . VAL A 1 430 ? 75.012 75.549 35.153 1.00 28.39 430 VAL A O 1
ATOM 3223 N N . ILE A 1 431 ? 75.708 73.780 33.945 1.00 28.08 431 ILE A N 1
ATOM 3224 C CA . ILE A 1 431 ? 76.598 73.224 34.954 1.00 27.47 431 ILE A CA 1
ATOM 3225 C C . ILE A 1 431 ? 78.012 73.554 34.473 1.00 31.50 431 ILE A C 1
ATOM 3226 O O . ILE A 1 431 ? 78.357 73.260 33.324 1.00 31.73 431 ILE A O 1
ATOM 3231 N N . ALA A 1 432 ? 78.806 74.205 35.332 1.00 29.63 432 ALA A N 1
ATOM 3232 C CA . ALA A 1 432 ? 80.156 74.619 34.991 1.00 30.51 432 ALA A CA 1
ATOM 3233 C C . ALA A 1 432 ? 81.175 74.340 36.106 1.00 37.28 432 ALA A C 1
ATOM 3234 O O . ALA A 1 432 ? 80.819 74.274 37.283 1.00 37.30 432 ALA A O 1
ATOM 3236 N N . ALA A 1 433 ? 82.453 74.219 35.720 1.00 34.14 433 ALA A N 1
ATOM 3237 C CA . ALA A 1 433 ? 83.596 74.033 36.622 1.00 34.96 433 ALA A CA 1
ATOM 3238 C C . ALA A 1 433 ? 84.836 74.544 35.941 1.00 39.66 433 ALA A C 1
ATOM 3239 O O . ALA A 1 433 ? 85.011 74.296 34.744 1.00 38.92 433 ALA A O 1
ATOM 3241 N N . ASP A 1 434 ? 85.685 75.277 36.692 1.00 36.67 434 ASP A N 1
ATOM 3242 C CA . ASP A 1 434 ? 86.953 75.841 36.224 1.00 36.71 434 ASP A CA 1
ATOM 3243 C C . ASP A 1 434 ? 86.775 76.638 34.911 1.00 38.94 434 ASP A C 1
ATOM 3244 O O . ASP A 1 434 ? 87.436 76.347 33.914 1.00 38.37 434 ASP A O 1
ATOM 3249 N N . GLY A 1 435 ? 85.841 77.594 34.926 1.00 35.30 435 GLY A N 1
ATOM 3250 C CA . GLY A 1 435 ? 85.537 78.470 33.798 1.00 34.47 435 GLY A CA 1
ATOM 3251 C C . GLY A 1 435 ? 85.098 77.823 32.494 1.00 34.52 435 GLY A C 1
ATOM 3252 O O . GLY A 1 435 ? 85.317 78.395 31.425 1.00 35.33 435 GLY A O 1
ATOM 3253 N N . ALA A 1 436 ? 84.474 76.653 32.558 1.00 26.32 436 ALA A N 1
ATOM 3254 C CA . ALA A 1 436 ? 84.004 75.945 31.366 1.00 25.54 436 ALA A CA 1
ATOM 3255 C C . ALA A 1 436 ? 82.668 75.274 31.607 1.00 30.77 436 ALA A C 1
ATOM 3256 O O . ALA A 1 436 ? 82.467 74.691 32.661 1.00 31.54 436 ALA A O 1
ATOM 3258 N N . THR A 1 437 ? 81.783 75.289 30.617 1.00 27.76 437 THR A N 1
ATOM 3259 C CA . THR A 1 437 ? 80.533 74.557 30.759 1.00 28.44 437 THR A CA 1
ATOM 3260 C C . THR A 1 437 ? 80.891 73.066 30.723 1.00 34.77 437 THR A C 1
ATOM 3261 O O . THR A 1 437 ? 81.782 72.675 29.957 1.00 34.60 437 THR A O 1
ATOM 3265 N N . VAL A 1 438 ? 80.221 72.243 31.542 1.00 32.25 438 VAL A N 1
ATOM 3266 C CA . VAL A 1 438 ? 80.463 70.798 31.537 1.00 31.75 438 VAL A CA 1
ATOM 3267 C C . VAL A 1 438 ? 79.167 70.052 31.174 1.00 34.50 438 VAL A C 1
ATOM 3268 O O . VAL A 1 438 ? 79.239 69.025 30.520 1.00 36.13 438 VAL A O 1
ATOM 3272 N N . GLY A 1 439 ? 78.013 70.612 31.526 1.00 30.05 439 GLY A N 1
ATOM 3273 C CA . GLY A 1 439 ? 76.715 70.025 31.222 1.00 28.60 439 GLY A CA 1
ATOM 3274 C C . GLY A 1 439 ? 75.657 71.081 31.043 1.00 30.77 439 GLY A C 1
ATOM 3275 O O . GLY A 1 439 ? 75.444 71.903 31.940 1.00 30.93 439 GLY A O 1
ATOM 3276 N N . VAL A 1 440 ? 75.005 71.086 29.876 1.00 26.62 440 VAL A N 1
ATOM 3277 C CA . VAL A 1 440 ? 74.005 72.095 29.516 1.00 26.07 440 VAL A CA 1
ATOM 3278 C C . VAL A 1 440 ? 72.642 71.434 29.195 1.00 29.50 440 VAL A C 1
ATOM 3279 O O . VAL A 1 440 ? 72.531 70.600 28.288 1.00 28.26 440 VAL A O 1
ATOM 3283 N N . GLY A 1 441 ? 71.632 71.851 29.947 1.00 27.13 441 GLY A N 1
ATOM 3284 C CA . GLY A 1 441 ? 70.229 71.484 29.754 1.00 26.34 441 GLY A CA 1
ATOM 3285 C C . GLY A 1 441 ? 69.610 72.666 29.034 1.00 29.42 441 GLY A C 1
ATOM 3286 O O . GLY A 1 441 ? 69.600 73.781 29.560 1.00 27.52 441 GLY A O 1
ATOM 3287 N N . MET A 1 442 ? 69.184 72.461 27.790 1.00 26.14 442 MET A N 1
ATOM 3288 C CA . MET A 1 442 ? 68.719 73.560 26.948 1.00 24.59 442 MET A CA 1
ATOM 3289 C C . MET A 1 442 ? 67.297 73.395 26.400 1.00 27.50 442 MET A C 1
ATOM 3290 O O . MET A 1 442 ? 66.875 72.274 26.097 1.00 25.51 442 MET A O 1
ATOM 3295 N N . GLY A 1 443 ? 66.634 74.542 26.209 1.00 25.00 443 GLY A N 1
ATOM 3296 C CA . GLY A 1 443 ? 65.348 74.719 25.541 1.00 24.16 443 GLY A CA 1
ATOM 3297 C C . GLY A 1 443 ? 64.168 73.889 25.974 1.00 27.13 443 GLY A C 1
ATOM 3298 O O . GLY A 1 443 ? 63.328 73.561 25.143 1.00 27.95 443 GLY A O 1
ATOM 3299 N N . GLN A 1 444 ? 64.038 73.627 27.263 1.00 22.84 444 GLN A N 1
ATOM 3300 C CA . GLN A 1 444 ? 62.944 72.798 27.744 1.00 23.45 444 GLN A CA 1
ATOM 3301 C C . GLN A 1 444 ? 61.748 73.577 28.231 1.00 31.80 444 GLN A C 1
ATOM 3302 O O . GLN A 1 444 ? 61.892 74.651 28.819 1.00 31.30 444 GLN A O 1
ATOM 3308 N N . VAL A 1 445 ? 60.549 73.006 27.990 1.00 32.14 445 VAL A N 1
ATOM 3309 C CA . VAL A 1 445 ? 59.274 73.528 28.488 1.00 33.23 445 VAL A CA 1
ATOM 3310 C C . VAL A 1 445 ? 59.254 73.322 30.020 1.00 35.65 445 VAL A C 1
ATOM 3311 O O . VAL A 1 445 ? 58.645 74.102 30.747 1.00 35.47 445 VAL A O 1
ATOM 3315 N N . ASN A 1 446 ? 59.898 72.248 30.483 1.00 32.01 446 ASN A N 1
ATOM 3316 C CA . ASN A 1 446 ? 59.934 71.873 31.897 1.00 32.90 446 ASN A CA 1
ATOM 3317 C C . ASN A 1 446 ? 61.365 72.005 32.450 1.00 34.81 446 ASN A C 1
ATOM 3318 O O . ASN A 1 446 ? 62.264 71.340 31.956 1.00 33.60 446 ASN A O 1
ATOM 3323 N N . ARG A 1 447 ? 61.555 72.839 33.496 1.00 31.14 447 ARG A N 1
ATOM 3324 C CA . ARG A 1 447 ? 62.854 73.100 34.131 1.00 30.28 447 ARG A CA 1
ATOM 3325 C C . ARG A 1 447 ? 63.526 71.823 34.678 1.00 34.59 447 ARG A C 1
ATOM 3326 O O . ARG A 1 447 ? 64.752 71.720 34.604 1.00 33.47 447 ARG A O 1
ATOM 3334 N N . VAL A 1 448 ? 62.748 70.860 35.230 1.00 32.25 448 VAL A N 1
ATOM 3335 C CA . VAL A 1 448 ? 63.338 69.622 35.767 1.00 31.53 448 VAL A CA 1
ATOM 3336 C C . VAL A 1 448 ? 63.947 68.790 34.598 1.00 34.99 448 VAL A C 1
ATOM 3337 O O . VAL A 1 448 ? 64.988 68.163 34.803 1.00 34.82 448 VAL A O 1
ATOM 3341 N N . ASP A 1 449 ? 63.370 68.877 33.358 1.00 31.39 449 ASP A N 1
ATOM 3342 C CA . ASP A 1 449 ? 63.950 68.214 32.186 1.00 31.57 449 ASP A CA 1
ATOM 3343 C C . ASP A 1 449 ? 65.287 68.852 31.829 1.00 34.21 449 ASP A C 1
ATOM 3344 O O . ASP A 1 449 ? 66.202 68.117 31.475 1.00 34.72 449 ASP A O 1
ATOM 3349 N N . ALA A 1 450 ? 65.412 70.202 31.971 1.00 28.99 450 ALA A N 1
ATOM 3350 C CA . ALA A 1 450 ? 66.667 70.938 31.708 1.00 28.43 450 ALA A CA 1
ATOM 3351 C C . ALA A 1 450 ? 67.735 70.535 32.732 1.00 34.50 450 ALA A C 1
ATOM 3352 O O . ALA A 1 450 ? 68.881 70.325 32.352 1.00 33.70 450 ALA A O 1
ATOM 3354 N N . ALA A 1 451 ? 67.342 70.374 34.023 1.00 34.23 451 ALA A N 1
ATOM 3355 C CA . ALA A 1 451 ? 68.242 69.955 35.101 1.00 34.08 451 ALA A CA 1
ATOM 3356 C C . ALA A 1 451 ? 68.753 68.527 34.854 1.00 38.51 451 ALA A C 1
ATOM 3357 O O . ALA A 1 451 ? 69.957 68.293 34.940 1.00 38.30 451 ALA A O 1
ATOM 3359 N N . ARG A 1 452 ? 67.850 67.586 34.485 1.00 36.10 452 ARG A N 1
ATOM 3360 C CA . ARG A 1 452 ? 68.219 66.190 34.180 1.00 34.93 452 ARG A CA 1
ATOM 3361 C C . ARG A 1 452 ? 69.163 66.119 32.982 1.00 36.40 452 ARG A C 1
ATOM 3362 O O . ARG A 1 452 ? 70.117 65.338 33.002 1.00 35.34 452 ARG A O 1
ATOM 3370 N N . LEU A 1 453 ? 68.895 66.938 31.933 1.00 32.76 453 LEU A N 1
ATOM 3371 C CA . LEU A 1 453 ? 69.734 66.989 30.731 1.00 32.28 453 LEU A CA 1
ATOM 3372 C C . LEU A 1 453 ? 71.131 67.459 31.042 1.00 31.79 453 LEU A C 1
ATOM 3373 O O . LEU A 1 453 ? 72.083 66.823 30.607 1.00 29.95 453 LEU A O 1
ATOM 3378 N N . ALA A 1 454 ? 71.256 68.543 31.834 1.00 28.93 454 ALA A N 1
ATOM 3379 C CA . ALA A 1 454 ? 72.546 69.103 32.233 1.00 27.24 454 ALA A CA 1
ATOM 3380 C C . ALA A 1 454 ? 73.377 68.058 33.010 1.00 32.14 454 ALA A C 1
ATOM 3381 O O . ALA A 1 454 ? 74.579 67.897 32.747 1.00 30.53 454 ALA A O 1
ATOM 3383 N N . VAL A 1 455 ? 72.725 67.335 33.955 1.00 30.24 455 VAL A N 1
ATOM 3384 C CA . VAL A 1 455 ? 73.354 66.290 34.776 1.00 30.37 455 VAL A CA 1
ATOM 3385 C C . VAL A 1 455 ? 73.816 65.114 33.870 1.00 35.78 455 VAL A C 1
ATOM 3386 O O . VAL A 1 455 ? 74.978 64.733 33.950 1.00 34.93 455 VAL A O 1
ATOM 3390 N N . GLU A 1 456 ? 72.920 64.569 33.006 1.00 33.87 456 GLU A N 1
ATOM 3391 C CA . GLU A 1 456 ? 73.238 63.462 32.074 1.00 33.53 456 GLU A CA 1
ATOM 3392 C C . GLU A 1 456 ? 74.397 63.832 31.131 1.00 38.56 456 GLU A C 1
ATOM 3393 O O . GLU A 1 456 ? 75.356 63.072 31.013 1.00 39.12 456 GLU A O 1
ATOM 3399 N N . ARG A 1 457 ? 74.310 65.010 30.472 1.00 34.01 457 ARG A N 1
ATOM 3400 C CA . ARG A 1 457 ? 75.325 65.479 29.527 1.00 33.19 457 ARG A CA 1
ATOM 3401 C C . ARG A 1 457 ? 76.637 65.864 30.240 1.00 38.49 457 ARG A C 1
ATOM 3402 O O . ARG A 1 457 ? 77.694 65.792 29.626 1.00 38.04 457 ARG A O 1
ATOM 3410 N N . GLY A 1 458 ? 76.562 66.242 31.518 1.00 35.42 458 GLY A N 1
ATOM 3411 C CA . GLY A 1 458 ? 77.743 66.602 32.294 1.00 35.47 458 GLY A CA 1
ATOM 3412 C C . GLY A 1 458 ? 78.571 65.399 32.710 1.00 42.80 458 GLY A C 1
ATOM 3413 O O . GLY A 1 458 ? 79.795 65.493 32.836 1.00 41.68 458 GLY A O 1
ATOM 3414 N N . GLY A 1 459 ? 77.889 64.268 32.924 1.00 42.08 459 GLY A N 1
ATOM 3415 C CA . GLY A 1 459 ? 78.497 62.999 33.309 1.00 42.52 459 GLY A CA 1
ATOM 3416 C C . GLY A 1 459 ? 79.226 63.023 34.635 1.00 46.31 459 GLY A C 1
ATOM 3417 O O . GLY A 1 459 ? 78.701 63.504 35.644 1.00 44.70 459 GLY A O 1
ATOM 3418 N N . GLU A 1 460 ? 80.475 62.548 34.610 1.00 45.33 460 GLU A N 1
ATOM 3419 C CA . GLU A 1 460 ? 81.357 62.417 35.779 1.00 45.87 460 GLU A CA 1
ATOM 3420 C C . GLU A 1 460 ? 81.925 63.769 36.249 1.00 47.47 460 GLU A C 1
ATOM 3421 O O . GLU A 1 460 ? 82.483 63.846 37.351 1.00 47.66 460 GLU A O 1
ATOM 3427 N N . ARG A 1 461 ? 81.780 64.822 35.425 1.00 40.63 461 ARG A N 1
ATOM 3428 C CA . ARG A 1 461 ? 82.317 66.148 35.732 1.00 39.16 461 ARG A CA 1
ATOM 3429 C C . ARG A 1 461 ? 81.332 67.017 36.553 1.00 40.13 461 ARG A C 1
ATOM 3430 O O . ARG A 1 461 ? 81.708 68.103 36.986 1.00 39.29 461 ARG A O 1
ATOM 3438 N N . VAL A 1 462 ? 80.102 66.531 36.789 1.00 35.64 462 VAL A N 1
ATOM 3439 C CA . VAL A 1 462 ? 79.058 67.267 37.520 1.00 35.86 462 VAL A CA 1
ATOM 3440 C C . VAL A 1 462 ? 79.378 67.365 39.050 1.00 40.11 462 VAL A C 1
ATOM 3441 O O . VAL A 1 462 ? 79.203 68.441 39.625 1.00 38.46 462 VAL A O 1
ATOM 3445 N N . ARG A 1 463 ? 79.847 66.268 39.689 1.00 38.62 463 ARG A N 1
ATOM 3446 C CA . ARG A 1 463 ? 80.161 66.244 41.135 1.00 38.64 463 ARG A CA 1
ATOM 3447 C C . ARG A 1 463 ? 81.258 67.277 41.466 1.00 40.52 463 ARG A C 1
ATOM 3448 O O . ARG A 1 463 ? 82.345 67.230 40.895 1.00 40.52 463 ARG A O 1
ATOM 3456 N N . GLY A 1 464 ? 80.911 68.250 42.311 1.00 36.08 464 GLY A N 1
ATOM 3457 C CA . GLY A 1 464 ? 81.811 69.334 42.689 1.00 35.97 464 GLY A CA 1
ATOM 3458 C C . GLY A 1 464 ? 81.714 70.571 41.806 1.00 39.33 464 GLY A C 1
ATOM 3459 O O . GLY A 1 464 ? 82.401 71.566 42.056 1.00 39.49 464 GLY A O 1
ATOM 3460 N N . ALA A 1 465 ? 80.856 70.540 40.779 1.00 34.77 465 ALA A N 1
ATOM 3461 C CA . ALA A 1 465 ? 80.680 71.690 39.886 1.00 34.57 465 ALA A CA 1
ATOM 3462 C C . ALA A 1 465 ? 79.602 72.658 40.430 1.00 37.51 465 ALA A C 1
ATOM 3463 O O . ALA A 1 465 ? 79.004 72.382 41.464 1.00 36.36 465 ALA A O 1
ATOM 3465 N N . VAL A 1 466 ? 79.406 73.808 39.763 1.00 33.68 466 VAL A N 1
ATOM 3466 C CA . VAL A 1 466 ? 78.389 74.808 40.105 1.00 32.04 466 VAL A CA 1
ATOM 3467 C C . VAL A 1 466 ? 77.304 74.806 38.988 1.00 36.64 466 VAL A C 1
ATOM 3468 O O . VAL A 1 466 ? 77.561 74.296 37.893 1.00 34.89 466 VAL A O 1
ATOM 3472 N N . ALA A 1 467 ? 76.110 75.378 39.262 1.00 33.24 467 ALA A N 1
ATOM 3473 C CA . ALA A 1 467 ? 75.034 75.442 38.261 1.00 32.58 467 ALA A CA 1
ATOM 3474 C C . ALA A 1 467 ? 74.312 76.760 38.311 1.00 35.57 467 ALA A C 1
ATOM 3475 O O . ALA A 1 467 ? 74.179 77.354 39.375 1.00 35.35 467 ALA A O 1
ATOM 3477 N N . ALA A 1 468 ? 73.840 77.219 37.145 1.00 31.73 468 ALA A N 1
ATOM 3478 C CA . ALA A 1 468 ? 73.030 78.426 37.015 1.00 29.32 468 ALA A CA 1
ATOM 3479 C C . ALA A 1 468 ? 71.723 78.075 36.331 1.00 33.35 468 ALA A C 1
ATOM 3480 O O . ALA A 1 468 ? 71.696 77.239 35.422 1.00 32.03 468 ALA A O 1
ATOM 3482 N N . SER A 1 469 ? 70.642 78.700 36.782 1.00 30.69 469 SER A N 1
ATOM 3483 C CA . SER A 1 469 ? 69.287 78.530 36.242 1.00 29.62 469 SER A CA 1
ATOM 3484 C C . SER A 1 469 ? 68.817 79.903 35.746 1.00 30.55 469 SER A C 1
ATOM 3485 O O . SER A 1 469 ? 68.820 80.855 36.519 1.00 29.63 469 SER A O 1
ATOM 3488 N N . ASP A 1 470 ? 68.478 80.021 34.454 1.00 27.28 470 ASP A N 1
ATOM 3489 C CA . ASP A 1 470 ? 68.105 81.310 33.839 1.00 26.32 470 ASP A CA 1
ATOM 3490 C C . ASP A 1 470 ? 66.770 81.901 34.381 1.00 30.32 470 ASP A C 1
ATOM 3491 O O . ASP A 1 470 ? 66.540 83.111 34.249 1.00 30.39 470 ASP A O 1
ATOM 3496 N N . ALA A 1 471 ? 65.929 81.058 35.000 1.00 24.90 471 ALA A N 1
ATOM 3497 C CA . ALA A 1 471 ? 64.691 81.459 35.670 1.00 24.71 471 ALA A CA 1
ATOM 3498 C C . ALA A 1 471 ? 64.578 80.680 36.972 1.00 30.27 471 ALA A C 1
ATOM 3499 O O . ALA A 1 471 ? 65.277 79.670 37.125 1.00 28.39 471 ALA A O 1
ATOM 3501 N N . PHE A 1 472 ? 63.736 81.160 37.927 1.00 27.79 472 PHE A N 1
ATOM 3502 C CA . PHE A 1 472 ? 63.596 80.522 39.240 1.00 27.49 472 PHE A CA 1
ATOM 3503 C C . PHE A 1 472 ? 63.127 79.084 39.122 1.00 34.00 472 PHE A C 1
ATOM 3504 O O . PHE A 1 472 ? 62.463 78.726 38.149 1.00 33.94 472 PHE A O 1
ATOM 3512 N N . PHE A 1 473 ? 63.527 78.245 40.099 1.00 32.34 473 PHE A N 1
ATOM 3513 C CA . PHE A 1 473 ? 63.065 76.866 40.194 1.00 31.81 473 PHE A CA 1
ATOM 3514 C C . PHE A 1 473 ? 61.605 76.911 40.670 1.00 37.99 473 PHE A C 1
ATOM 3515 O O . PHE A 1 473 ? 61.379 77.403 41.786 1.00 39.26 473 PHE A O 1
ATOM 3523 N N . PRO A 1 474 ? 60.595 76.511 39.847 1.00 34.34 474 PRO A N 1
ATOM 3524 C CA . PRO A 1 474 ? 59.197 76.583 40.328 1.00 34.94 474 PRO A CA 1
ATOM 3525 C C . PRO A 1 474 ? 58.897 75.557 41.431 1.00 40.68 474 PRO A C 1
ATOM 3526 O O . PRO A 1 474 ? 57.981 75.754 42.214 1.00 40.78 474 PRO A O 1
ATOM 3530 N N . PHE A 1 475 ? 59.687 74.468 41.484 1.00 38.86 475 PHE A N 1
ATOM 3531 C CA . PHE A 1 475 ? 59.556 73.381 42.466 1.00 39.99 475 PHE A CA 1
ATOM 3532 C C . PHE A 1 475 ? 60.941 72.906 42.930 1.00 42.69 475 PHE A C 1
ATOM 3533 O O . PHE A 1 475 ? 61.912 73.107 42.207 1.00 41.84 475 PHE A O 1
ATOM 3541 N N . PRO A 1 476 ? 61.058 72.259 44.109 1.00 40.38 476 PRO A N 1
ATOM 3542 C CA . PRO A 1 476 ? 62.380 71.787 44.563 1.00 39.27 476 PRO A CA 1
ATOM 3543 C C . PRO A 1 476 ? 63.040 70.722 43.671 1.00 41.20 476 PRO A C 1
ATOM 3544 O O . PRO A 1 476 ? 64.266 70.670 43.660 1.00 40.29 476 PRO A O 1
ATOM 3548 N N . ASP A 1 477 ? 62.259 69.875 42.942 1.00 36.90 477 ASP A N 1
ATOM 3549 C CA . ASP A 1 477 ? 62.796 68.773 42.108 1.00 36.35 477 ASP A CA 1
ATOM 3550 C C . ASP A 1 477 ? 63.961 69.173 41.175 1.00 39.29 477 ASP A C 1
ATOM 3551 O O . ASP A 1 477 ? 64.939 68.433 41.103 1.00 39.36 477 ASP A O 1
ATOM 3556 N N . GLY A 1 478 ? 63.857 70.316 40.487 1.00 34.67 478 GLY A N 1
ATOM 3557 C CA . GLY A 1 478 ? 64.914 70.796 39.596 1.00 33.29 478 GLY A CA 1
ATOM 3558 C C . GLY A 1 478 ? 66.221 71.007 40.332 1.00 36.74 478 GLY A C 1
ATOM 3559 O O . GLY A 1 478 ? 67.283 70.593 39.858 1.00 36.87 478 GLY A O 1
ATOM 3560 N N . LEU A 1 479 ? 66.145 71.608 41.532 1.00 34.14 479 LEU A N 1
ATOM 3561 C CA . LEU A 1 479 ? 67.324 71.835 42.354 1.00 35.30 479 LEU A CA 1
ATOM 3562 C C . LEU A 1 479 ? 67.845 70.514 42.945 1.00 40.74 479 LEU A C 1
ATOM 3563 O O . LEU A 1 479 ? 69.060 70.308 42.977 1.00 42.23 479 LEU A O 1
ATOM 3568 N N . GLU A 1 480 ? 66.935 69.641 43.421 1.00 36.66 480 GLU A N 1
ATOM 3569 C CA . GLU A 1 480 ? 67.268 68.334 43.999 1.00 37.51 480 GLU A CA 1
ATOM 3570 C C . GLU A 1 480 ? 68.017 67.482 42.979 1.00 41.37 480 GLU A C 1
ATOM 3571 O O . GLU A 1 480 ? 68.982 66.828 43.354 1.00 41.47 480 GLU A O 1
ATOM 3577 N N . THR A 1 481 ? 67.619 67.555 41.679 1.00 37.81 481 THR A N 1
ATOM 3578 C CA . THR A 1 481 ? 68.273 66.848 40.559 1.00 37.24 481 THR A CA 1
ATOM 3579 C C . THR A 1 481 ? 69.765 67.226 40.502 1.00 40.58 481 THR A C 1
ATOM 3580 O O . THR A 1 481 ? 70.617 66.358 40.301 1.00 40.92 481 THR A O 1
ATOM 3584 N N . LEU A 1 482 ? 70.059 68.523 40.694 1.00 36.06 482 LEU A N 1
ATOM 3585 C CA . LEU A 1 482 ? 71.407 69.071 40.667 1.00 36.03 482 LEU A CA 1
ATOM 3586 C C . LEU A 1 482 ? 72.179 68.665 41.922 1.00 40.56 482 LEU A C 1
ATOM 3587 O O . LEU A 1 482 ? 73.283 68.142 41.799 1.00 38.57 482 LEU A O 1
ATOM 3592 N N . ALA A 1 483 ? 71.590 68.879 43.118 1.00 39.03 483 ALA A N 1
ATOM 3593 C CA . ALA A 1 483 ? 72.196 68.537 44.421 1.00 38.91 483 ALA A CA 1
ATOM 3594 C C . ALA A 1 483 ? 72.527 67.050 44.528 1.00 41.79 483 ALA A C 1
ATOM 3595 O O . ALA A 1 483 ? 73.620 66.719 44.966 1.00 41.28 483 ALA A O 1
ATOM 3597 N N . ALA A 1 484 ? 71.604 66.156 44.091 1.00 39.11 484 ALA A N 1
ATOM 3598 C CA . ALA A 1 484 ? 71.800 64.695 44.129 1.00 39.31 484 ALA A CA 1
ATOM 3599 C C . ALA A 1 484 ? 72.969 64.246 43.238 1.00 43.27 484 ALA A C 1
ATOM 3600 O O . ALA A 1 484 ? 73.586 63.220 43.512 1.00 44.00 484 ALA A O 1
ATOM 3602 N N . ALA A 1 485 ? 73.277 65.021 42.188 1.00 38.33 485 ALA A N 1
ATOM 3603 C CA . ALA A 1 485 ? 74.368 64.749 41.256 1.00 37.47 485 ALA A CA 1
ATOM 3604 C C . ALA A 1 485 ? 75.714 65.281 41.770 1.00 38.45 485 ALA A C 1
ATOM 3605 O O . ALA A 1 485 ? 76.744 65.043 41.149 1.00 36.55 485 ALA A O 1
ATOM 3607 N N . GLY A 1 486 ? 75.692 66.005 42.879 1.00 35.62 486 GLY A N 1
ATOM 3608 C CA . GLY A 1 486 ? 76.902 66.536 43.493 1.00 34.79 486 GLY A CA 1
ATOM 3609 C C . GLY A 1 486 ? 77.246 67.977 43.199 1.00 37.37 486 GLY A C 1
ATOM 3610 O O . GLY A 1 486 ? 78.377 68.381 43.450 1.00 36.29 486 GLY A O 1
ATOM 3611 N N . VAL A 1 487 ? 76.290 68.779 42.681 1.00 35.46 487 VAL A N 1
ATOM 3612 C CA . VAL A 1 487 ? 76.518 70.210 42.426 1.00 34.89 487 VAL A CA 1
ATOM 3613 C C . VAL A 1 487 ? 76.623 70.881 43.811 1.00 39.87 487 VAL A C 1
ATOM 3614 O O . VAL A 1 487 ? 75.798 70.604 44.676 1.00 39.40 487 VAL A O 1
ATOM 3618 N N . THR A 1 488 ? 77.661 71.701 44.029 1.00 37.93 488 THR A N 1
ATOM 3619 C CA . THR A 1 488 ? 77.970 72.320 45.326 1.00 38.93 488 THR A CA 1
ATOM 3620 C C . THR A 1 488 ? 77.353 73.700 45.496 1.00 41.20 488 THR A C 1
ATOM 3621 O O . THR A 1 488 ? 77.089 74.104 46.625 1.00 38.57 488 THR A O 1
ATOM 3625 N N . ALA A 1 489 ? 77.235 74.471 44.398 1.00 37.35 489 ALA A N 1
ATOM 3626 C CA . ALA A 1 489 ? 76.708 75.828 44.456 1.00 37.22 489 ALA A CA 1
ATOM 3627 C C . ALA A 1 489 ? 75.791 76.070 43.274 1.00 38.87 489 ALA A C 1
ATOM 3628 O O . ALA A 1 489 ? 76.078 75.621 42.172 1.00 37.81 489 ALA A O 1
ATOM 3630 N N . VAL A 1 490 ? 74.653 76.723 43.528 1.00 33.89 490 VAL A N 1
ATOM 3631 C CA . VAL A 1 490 ? 73.634 76.987 42.521 1.00 32.25 490 VAL A CA 1
ATOM 3632 C C . VAL A 1 490 ? 73.258 78.472 42.606 1.00 36.46 490 VAL A C 1
ATOM 3633 O O . VAL A 1 490 ? 73.125 79.029 43.696 1.00 37.44 490 VAL A O 1
ATOM 3637 N N . VAL A 1 491 ? 73.101 79.103 41.453 1.00 32.55 491 VAL A N 1
ATOM 3638 C CA . VAL A 1 491 ? 72.652 80.483 41.371 1.00 32.53 491 VAL A CA 1
ATOM 3639 C C . VAL A 1 491 ? 71.388 80.528 40.478 1.00 34.24 491 VAL A C 1
ATOM 3640 O O . VAL A 1 491 ? 71.341 79.915 39.412 1.00 33.01 491 VAL A O 1
ATOM 3644 N N . HIS A 1 492 ? 70.337 81.169 40.973 1.00 31.59 492 HIS A N 1
ATOM 3645 C CA . HIS A 1 492 ? 69.085 81.304 40.212 1.00 30.10 492 HIS A CA 1
ATOM 3646 C C . HIS A 1 492 ? 68.425 82.636 40.597 1.00 34.04 492 HIS A C 1
ATOM 3647 O O . HIS A 1 492 ? 68.857 83.251 41.571 1.00 34.02 492 HIS A O 1
ATOM 3654 N N . PRO A 1 493 ? 67.433 83.147 39.838 1.00 31.41 493 PRO A N 1
ATOM 3655 C CA . PRO A 1 493 ? 66.860 84.455 40.190 1.00 31.25 493 PRO A CA 1
ATOM 3656 C C . PRO A 1 493 ? 66.107 84.506 41.516 1.00 36.34 493 PRO A C 1
ATOM 3657 O O . PRO A 1 493 ? 66.119 85.545 42.171 1.00 34.78 493 PRO A O 1
ATOM 3661 N N . GLY A 1 494 ? 65.411 83.422 41.868 1.00 34.24 494 GLY A N 1
ATOM 3662 C CA . GLY A 1 494 ? 64.489 83.423 42.994 1.00 34.01 494 GLY A CA 1
ATOM 3663 C C . GLY A 1 494 ? 63.273 84.228 42.561 1.00 35.59 494 GLY A C 1
ATOM 3664 O O . GLY A 1 494 ? 63.176 84.608 41.388 1.00 33.86 494 GLY A O 1
ATOM 3665 N N . GLY A 1 495 ? 62.356 84.506 43.474 1.00 33.73 495 GLY A N 1
ATOM 3666 C CA . GLY A 1 495 ? 61.166 85.280 43.135 1.00 34.47 495 GLY A CA 1
ATOM 3667 C C . GLY A 1 495 ? 59.884 84.483 43.058 1.00 41.61 495 GLY A C 1
ATOM 3668 O O . GLY A 1 495 ? 58.834 85.029 42.689 1.00 42.14 495 GLY A O 1
ATOM 3669 N N . SER A 1 496 ? 59.962 83.185 43.406 1.00 38.31 496 SER A N 1
ATOM 3670 C CA . SER A 1 496 ? 58.804 82.297 43.478 1.00 37.77 496 SER A CA 1
ATOM 3671 C C . SER A 1 496 ? 58.208 82.365 44.884 1.00 41.21 496 SER A C 1
ATOM 3672 O O . SER A 1 496 ? 58.944 82.541 45.866 1.00 38.49 496 SER A O 1
ATOM 3675 N N . VAL A 1 497 ? 56.894 82.138 44.997 1.00 39.72 497 VAL A N 1
ATOM 3676 C CA . VAL A 1 497 ? 56.212 82.044 46.287 1.00 41.07 497 VAL A CA 1
ATOM 3677 C C . VAL A 1 497 ? 56.742 80.772 47.001 1.00 47.24 497 VAL A C 1
ATOM 3678 O O . VAL A 1 497 ? 56.758 80.733 48.227 1.00 48.39 497 VAL A O 1
ATOM 3682 N N . ARG A 1 498 ? 57.234 79.776 46.224 1.00 44.68 498 ARG A N 1
ATOM 3683 C CA . ARG A 1 498 ? 57.795 78.500 46.699 1.00 45.13 498 ARG A CA 1
ATOM 3684 C C . ARG A 1 498 ? 59.339 78.528 46.831 1.00 45.44 498 ARG A C 1
ATOM 3685 O O . ARG A 1 498 ? 59.957 77.457 46.920 1.00 45.82 498 ARG A O 1
ATOM 3693 N N . ASP A 1 499 ? 59.965 79.736 46.859 1.00 38.70 499 ASP A N 1
ATOM 3694 C CA . ASP A 1 499 ? 61.427 79.876 47.018 1.00 36.33 499 ASP A CA 1
ATOM 3695 C C . ASP A 1 499 ? 61.925 79.148 48.270 1.00 40.57 499 ASP A C 1
ATOM 3696 O O . ASP A 1 499 ? 62.969 78.503 48.217 1.00 40.02 499 ASP A O 1
ATOM 3701 N N . GLU A 1 500 ? 61.176 79.254 49.388 1.00 38.66 500 GLU A N 1
ATOM 3702 C CA . GLU A 1 500 ? 61.521 78.662 50.699 1.00 39.36 500 GLU A CA 1
ATOM 3703 C C . GLU A 1 500 ? 61.716 77.147 50.596 1.00 43.71 500 GLU A C 1
ATOM 3704 O O . GLU A 1 500 ? 62.724 76.636 51.080 1.00 42.69 500 GLU A O 1
ATOM 3710 N N . GLU A 1 501 ? 60.780 76.456 49.914 1.00 41.67 501 GLU A N 1
ATOM 3711 C CA . GLU A 1 501 ? 60.801 75.024 49.621 1.00 42.40 501 GLU A CA 1
ATOM 3712 C C . GLU A 1 501 ? 62.046 74.651 48.812 1.00 44.21 501 GLU A C 1
ATOM 3713 O O . GLU A 1 501 ? 62.667 73.624 49.081 1.00 45.95 501 GLU A O 1
ATOM 3719 N N . VAL A 1 502 ? 62.404 75.482 47.810 1.00 37.18 502 VAL A N 1
ATOM 3720 C CA . VAL A 1 502 ? 63.595 75.262 46.983 1.00 34.47 502 VAL A CA 1
ATOM 3721 C C . VAL A 1 502 ? 64.865 75.481 47.849 1.00 38.13 502 VAL A C 1
ATOM 3722 O O . VAL A 1 502 ? 65.782 74.666 47.779 1.00 38.00 502 VAL A O 1
ATOM 3726 N N . THR A 1 503 ? 64.897 76.560 48.670 1.00 35.65 503 THR A N 1
ATOM 3727 C CA . THR A 1 503 ? 66.026 76.885 49.570 1.00 36.75 503 THR A CA 1
ATOM 3728 C C . THR A 1 503 ? 66.206 75.779 50.641 1.00 41.39 503 THR A C 1
ATOM 3729 O O . THR A 1 503 ? 67.346 75.429 50.949 1.00 41.81 503 THR A O 1
ATOM 3733 N N . GLU A 1 504 ? 65.097 75.225 51.179 1.00 38.30 504 GLU A N 1
ATOM 3734 C CA . GLU A 1 504 ? 65.143 74.148 52.182 1.00 38.86 504 GLU A CA 1
ATOM 3735 C C . GLU A 1 504 ? 65.775 72.896 51.566 1.00 43.98 504 GLU A C 1
ATOM 3736 O O . GLU A 1 504 ? 66.597 72.251 52.220 1.00 44.51 504 GLU A O 1
ATOM 3742 N N . ALA A 1 505 ? 65.417 72.584 50.297 1.00 40.87 505 ALA A N 1
ATOM 3743 C CA . ALA A 1 505 ? 65.963 71.439 49.562 1.00 40.86 505 ALA A CA 1
ATOM 3744 C C . ALA A 1 505 ? 67.492 71.590 49.377 1.00 44.13 505 ALA A C 1
ATOM 3745 O O . ALA A 1 505 ? 68.214 70.606 49.515 1.00 43.50 505 ALA A O 1
ATOM 3747 N N . ALA A 1 506 ? 67.976 72.828 49.101 1.00 39.97 506 ALA A N 1
ATOM 3748 C CA . ALA A 1 506 ? 69.410 73.146 48.988 1.00 38.94 506 ALA A CA 1
ATOM 3749 C C . ALA A 1 506 ? 70.085 73.052 50.368 1.00 41.99 506 ALA A C 1
ATOM 3750 O O . ALA A 1 506 ? 71.209 72.555 50.460 1.00 39.80 506 ALA A O 1
ATOM 3752 N N . ALA A 1 507 ? 69.378 73.519 51.440 1.00 40.58 507 ALA A N 1
ATOM 3753 C CA . ALA A 1 507 ? 69.865 73.467 52.827 1.00 41.36 507 ALA A CA 1
ATOM 3754 C C . ALA A 1 507 ? 70.032 72.011 53.277 1.00 45.23 507 ALA A C 1
ATOM 3755 O O . ALA A 1 507 ? 71.066 71.683 53.853 1.00 44.33 507 ALA A O 1
ATOM 3757 N N . LYS A 1 508 ? 69.054 71.126 52.949 1.00 41.10 508 LYS A N 1
ATOM 3758 C CA . LYS A 1 508 ? 69.093 69.690 53.279 1.00 40.91 508 LYS A CA 1
ATOM 3759 C C . LYS A 1 508 ? 70.291 69.002 52.605 1.00 46.78 508 LYS A C 1
ATOM 3760 O O . LYS A 1 508 ? 70.826 68.036 53.142 1.00 47.70 508 LYS A O 1
ATOM 3766 N N . ALA A 1 509 ? 70.719 69.510 51.438 1.00 43.48 509 ALA A N 1
ATOM 3767 C CA . ALA A 1 509 ? 71.826 68.957 50.661 1.00 43.03 509 ALA A CA 1
ATOM 3768 C C . ALA A 1 509 ? 73.175 69.638 50.970 1.00 47.75 509 ALA A C 1
ATOM 3769 O O . ALA A 1 509 ? 74.208 69.174 50.491 1.00 48.75 509 ALA A O 1
ATOM 3771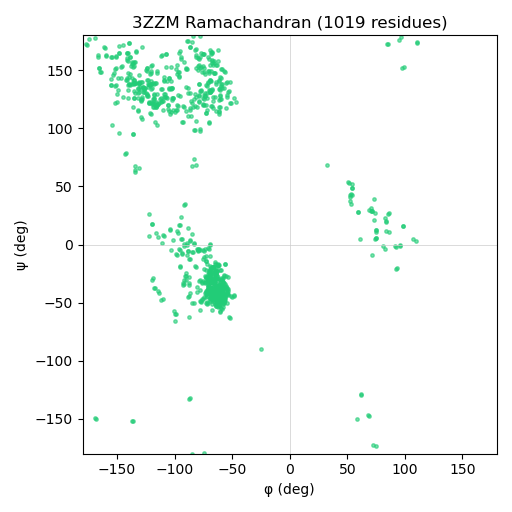 N N . GLY A 1 510 ? 73.157 70.717 51.755 1.00 43.84 510 GLY A N 1
ATOM 3772 C CA . GLY A 1 510 ? 74.348 71.485 52.096 1.00 43.46 510 GLY A CA 1
ATOM 3773 C C . GLY A 1 510 ? 74.885 72.259 50.906 1.00 47.97 510 GLY A C 1
ATOM 3774 O O . GLY A 1 510 ? 76.090 72.519 50.814 1.00 47.06 510 GLY A O 1
ATOM 3775 N N . VAL A 1 511 ? 73.977 72.634 49.977 1.00 43.70 511 VAL A N 1
ATOM 3776 C CA . VAL A 1 511 ? 74.299 73.356 48.754 1.00 41.93 511 VAL A CA 1
ATOM 3777 C C . VAL A 1 511 ? 74.267 74.858 49.017 1.00 44.15 511 VAL A C 1
ATOM 3778 O O . VAL A 1 511 ? 73.342 75.354 49.660 1.00 44.71 511 VAL A O 1
ATOM 3782 N N . THR A 1 512 ? 75.296 75.574 48.525 1.00 37.98 512 THR A N 1
ATOM 3783 C CA . THR A 1 512 ? 75.357 77.030 48.569 1.00 37.52 512 THR A CA 1
ATOM 3784 C C . THR A 1 512 ? 74.319 77.531 47.536 1.00 41.24 512 THR A C 1
ATOM 3785 O O . THR A 1 512 ? 74.326 77.065 46.398 1.00 40.91 512 THR A O 1
ATOM 3789 N N . LEU A 1 513 ? 73.392 78.408 47.946 1.00 37.09 513 LEU A N 1
ATOM 3790 C CA . LEU A 1 513 ? 72.360 78.870 47.036 1.00 35.23 513 LEU A CA 1
ATOM 3791 C C . LEU A 1 513 ? 72.280 80.379 47.032 1.00 38.40 513 LEU A C 1
ATOM 3792 O O . LEU A 1 513 ? 72.098 81.003 48.079 1.00 39.52 513 LEU A O 1
ATOM 3797 N N . TYR A 1 514 ? 72.429 80.957 45.833 1.00 33.38 514 TYR A N 1
ATOM 3798 C CA . TYR A 1 514 ? 72.339 82.390 45.596 1.00 32.27 514 TYR A CA 1
ATOM 3799 C C . TYR A 1 514 ? 71.079 82.721 44.842 1.00 37.65 514 TYR A C 1
ATOM 3800 O O . TYR A 1 514 ? 70.680 82.005 43.909 1.00 36.20 514 TYR A O 1
ATOM 3809 N N . LEU A 1 515 ? 70.466 83.835 45.240 1.00 35.98 515 LEU A N 1
ATOM 3810 C CA . LEU A 1 515 ? 69.273 84.390 44.626 1.00 35.85 515 LEU A CA 1
ATOM 3811 C C . LEU A 1 515 ? 69.694 85.710 44.039 1.00 39.24 515 LEU A C 1
ATOM 3812 O O . LEU A 1 515 ? 70.180 86.568 44.777 1.00 39.97 515 LEU A O 1
ATOM 3817 N N . THR A 1 516 ? 69.551 85.875 42.720 1.00 34.15 516 THR A N 1
ATOM 3818 C CA . THR A 1 516 ? 70.012 87.091 42.059 1.00 32.99 516 THR A CA 1
ATOM 3819 C C . THR A 1 516 ? 68.979 88.210 41.964 1.00 37.38 516 THR A C 1
ATOM 3820 O O . THR A 1 516 ? 69.387 89.365 41.857 1.00 38.05 516 THR A O 1
ATOM 3824 N N . GLY A 1 517 ? 67.687 87.884 41.878 1.00 32.89 517 GLY A N 1
ATOM 3825 C CA . GLY A 1 517 ? 66.654 88.888 41.622 1.00 31.48 517 GLY A CA 1
ATOM 3826 C C . GLY A 1 517 ? 66.639 89.365 40.169 1.00 35.02 517 GLY A C 1
ATOM 3827 O O . GLY A 1 517 ? 66.007 90.378 39.851 1.00 34.61 517 GLY A O 1
ATOM 3828 N N . ALA A 1 518 ? 67.359 88.662 39.260 1.00 29.34 518 ALA A N 1
ATOM 3829 C CA . ALA A 1 518 ? 67.394 89.003 37.822 1.00 28.15 518 ALA A CA 1
ATOM 3830 C C . ALA A 1 518 ? 67.229 87.724 37.010 1.00 31.79 518 ALA A C 1
ATOM 3831 O O . ALA A 1 518 ? 67.799 86.691 37.376 1.00 30.20 518 ALA A O 1
ATOM 3833 N N . ARG A 1 519 ? 66.449 87.770 35.945 1.00 29.50 519 ARG A N 1
ATOM 3834 C CA . ARG A 1 519 ? 66.224 86.568 35.136 1.00 29.23 519 ARG A CA 1
ATOM 3835 C C . ARG A 1 519 ? 66.710 86.794 33.700 1.00 30.62 519 ARG A C 1
ATOM 3836 O O . ARG A 1 519 ? 66.838 87.944 33.267 1.00 28.96 519 ARG A O 1
ATOM 3844 N N . HIS A 1 520 ? 67.071 85.696 32.995 1.00 26.21 520 HIS A N 1
ATOM 3845 C CA . HIS A 1 520 ? 67.551 85.795 31.629 1.00 24.79 520 HIS A CA 1
ATOM 3846 C C . HIS A 1 520 ? 66.888 84.757 30.723 1.00 28.02 520 HIS A C 1
ATOM 3847 O O . HIS A 1 520 ? 67.566 83.881 30.154 1.00 23.92 520 HIS A O 1
ATOM 3854 N N . PHE A 1 521 ? 65.542 84.892 30.560 1.00 26.64 521 PHE A N 1
ATOM 3855 C CA . PHE A 1 521 ? 64.804 84.111 29.579 1.00 26.81 521 PHE A CA 1
ATOM 3856 C C . PHE A 1 521 ? 65.358 84.463 28.222 1.00 28.40 521 PHE A C 1
ATOM 3857 O O . PHE A 1 521 ? 65.712 85.626 27.998 1.00 25.28 521 PHE A O 1
ATOM 3865 N N . ALA A 1 522 ? 65.481 83.473 27.339 1.00 26.43 522 ALA A N 1
ATOM 3866 C CA . ALA A 1 522 ? 65.919 83.665 25.952 1.00 27.08 522 ALA A CA 1
ATOM 3867 C C . ALA A 1 522 ? 65.227 82.602 25.102 1.00 34.58 522 ALA A C 1
ATOM 3868 O O . ALA A 1 522 ? 65.129 81.464 25.540 1.00 33.14 522 ALA A O 1
ATOM 3870 N N . HIS A 1 523 ? 64.642 82.996 23.962 1.00 34.20 523 HIS A N 1
ATOM 3871 C CA . HIS A 1 523 ? 63.875 82.065 23.113 1.00 45.01 523 HIS A CA 1
ATOM 3872 C C . HIS A 1 523 ? 64.464 81.983 21.699 1.00 50.04 523 HIS A C 1
ATOM 3873 O O . HIS A 1 523 ? 65.260 82.873 21.337 1.00 50.13 523 HIS A O 1
ATOM 3881 N N . GLY B 1 6 ? 54.691 130.533 20.935 1.00 63.59 6 GLY B N 1
ATOM 3882 C CA . GLY B 1 6 ? 55.009 130.737 19.527 1.00 62.80 6 GLY B CA 1
ATOM 3883 C C . GLY B 1 6 ? 53.815 130.548 18.610 1.00 65.77 6 GLY B C 1
ATOM 3884 O O . GLY B 1 6 ? 53.969 130.063 17.487 1.00 64.54 6 GLY B O 1
ATOM 3885 N N . ARG B 1 7 ? 52.611 130.918 19.093 1.00 62.08 7 ARG B N 1
ATOM 3886 C CA . ARG B 1 7 ? 51.360 130.834 18.337 1.00 60.92 7 ARG B CA 1
ATOM 3887 C C . ARG B 1 7 ? 51.341 131.845 17.200 1.00 64.13 7 ARG B C 1
ATOM 3888 O O . ARG B 1 7 ? 51.677 133.014 17.403 1.00 63.73 7 ARG B O 1
ATOM 3896 N N . ARG B 1 8 ? 50.979 131.377 15.994 1.00 59.45 8 ARG B N 1
ATOM 3897 C CA . ARG B 1 8 ? 50.886 132.200 14.782 1.00 58.31 8 ARG B CA 1
ATOM 3898 C C . ARG B 1 8 ? 49.461 132.122 14.236 1.00 61.77 8 ARG B C 1
ATOM 3899 O O . ARG B 1 8 ? 49.033 131.030 13.861 1.00 61.06 8 ARG B O 1
ATOM 3907 N N . PRO B 1 9 ? 48.674 133.224 14.255 1.00 59.63 9 PRO B N 1
ATOM 3908 C CA . PRO B 1 9 ? 47.281 133.144 13.758 1.00 59.20 9 PRO B CA 1
ATOM 3909 C C . PRO B 1 9 ? 47.199 132.700 12.296 1.00 61.42 9 PRO B C 1
ATOM 3910 O O . PRO B 1 9 ? 47.983 133.166 11.465 1.00 62.32 9 PRO B O 1
ATOM 3914 N N . ILE B 1 10 ? 46.279 131.760 12.004 1.00 54.85 10 ILE B N 1
ATOM 3915 C CA . ILE B 1 10 ? 46.062 131.208 10.659 1.00 53.25 10 ILE B CA 1
ATOM 3916 C C . ILE B 1 10 ? 45.303 132.233 9.800 1.00 56.92 10 ILE B C 1
ATOM 3917 O O . ILE B 1 10 ? 44.183 132.600 10.137 1.00 56.97 10 ILE B O 1
ATOM 3922 N N . ARG B 1 11 ? 45.901 132.665 8.683 1.00 52.66 11 ARG B N 1
ATOM 3923 C CA . ARG B 1 11 ? 45.255 133.624 7.782 1.00 53.02 11 ARG B CA 1
ATOM 3924 C C . ARG B 1 11 ? 45.033 133.003 6.403 1.00 53.14 11 ARG B C 1
ATOM 3925 O O . ARG B 1 11 ? 44.026 133.286 5.749 1.00 52.68 11 ARG B O 1
ATOM 3933 N N . ARG B 1 12 ? 45.993 132.181 5.953 1.00 47.03 12 ARG B N 1
ATOM 3934 C CA . ARG B 1 12 ? 45.943 131.525 4.647 1.00 45.04 12 ARG B CA 1
ATOM 3935 C C . ARG B 1 12 ? 46.313 130.060 4.773 1.00 45.63 12 ARG B C 1
ATOM 3936 O O . ARG B 1 12 ? 47.326 129.727 5.399 1.00 43.41 12 ARG B O 1
ATOM 3944 N N . ALA B 1 13 ? 45.469 129.185 4.187 1.00 41.36 13 ALA B N 1
ATOM 3945 C CA . ALA B 1 13 ? 45.650 127.733 4.205 1.00 39.23 13 ALA B CA 1
ATOM 3946 C C . ALA B 1 13 ? 45.748 127.157 2.789 1.00 41.41 13 ALA B C 1
ATOM 3947 O O . ALA B 1 13 ? 44.993 127.540 1.888 1.00 40.65 13 ALA B O 1
ATOM 3949 N N . LEU B 1 14 ? 46.689 126.237 2.602 1.00 35.98 14 LEU B N 1
ATOM 3950 C CA . LEU B 1 14 ? 46.877 125.526 1.350 1.00 35.37 14 LEU B CA 1
ATOM 3951 C C . LEU B 1 14 ? 46.336 124.086 1.553 1.00 39.78 14 LEU B C 1
ATOM 3952 O O . LEU B 1 14 ? 46.823 123.366 2.423 1.00 38.57 14 LEU B O 1
ATOM 3957 N N . ILE B 1 15 ? 45.277 123.705 0.806 1.00 37.28 15 ILE B N 1
ATOM 3958 C CA . ILE B 1 15 ? 44.636 122.400 0.982 1.00 36.03 15 ILE B CA 1
ATOM 3959 C C . ILE B 1 15 ? 44.603 121.614 -0.330 1.00 38.71 15 ILE B C 1
ATOM 3960 O O . ILE B 1 15 ? 44.107 122.101 -1.335 1.00 36.67 15 ILE B O 1
ATOM 3965 N N . SER B 1 16 ? 45.097 120.367 -0.281 1.00 35.61 16 SER B N 1
ATOM 3966 C CA . SER B 1 16 ? 45.091 119.402 -1.389 1.00 36.24 16 SER B CA 1
ATOM 3967 C C . SER B 1 16 ? 45.136 118.007 -0.766 1.00 40.99 16 SER B C 1
ATOM 3968 O O . SER B 1 16 ? 46.180 117.607 -0.263 1.00 39.75 16 SER B O 1
ATOM 3971 N N . VAL B 1 17 ? 44.004 117.284 -0.721 1.00 39.09 17 VAL B N 1
ATOM 3972 C CA . VAL B 1 17 ? 43.950 115.984 -0.006 1.00 38.57 17 VAL B CA 1
ATOM 3973 C C . VAL B 1 17 ? 43.324 114.805 -0.837 1.00 45.55 17 VAL B C 1
ATOM 3974 O O . VAL B 1 17 ? 42.386 115.008 -1.618 1.00 43.32 17 VAL B O 1
ATOM 3978 N N . TYR B 1 18 ? 43.846 113.564 -0.623 1.00 46.06 18 TYR B N 1
ATOM 3979 C CA . TYR B 1 18 ? 43.299 112.359 -1.269 1.00 47.93 18 TYR B CA 1
ATOM 3980 C C . TYR B 1 18 ? 42.030 111.936 -0.529 1.00 52.73 18 TYR B C 1
ATOM 3981 O O . TYR B 1 18 ? 40.973 111.797 -1.144 1.00 52.92 18 TYR B O 1
ATOM 3990 N N . ASP B 1 19 ? 42.168 111.720 0.796 1.00 49.40 19 ASP B N 1
ATOM 3991 C CA . ASP B 1 19 ? 41.118 111.353 1.739 1.00 49.87 19 ASP B CA 1
ATOM 3992 C C . ASP B 1 19 ? 40.384 112.627 2.122 1.00 53.58 19 ASP B C 1
ATOM 3993 O O . ASP B 1 19 ? 40.927 113.455 2.861 1.00 53.71 19 ASP B O 1
ATOM 3998 N N . LYS B 1 20 ? 39.161 112.787 1.600 1.00 49.59 20 LYS B N 1
ATOM 3999 C CA . LYS B 1 20 ? 38.316 113.970 1.784 1.00 49.90 20 LYS B CA 1
ATOM 4000 C C . LYS B 1 20 ? 37.485 113.935 3.078 1.00 53.84 20 LYS B C 1
ATOM 4001 O O . LYS B 1 20 ? 36.611 114.788 3.267 1.00 53.09 20 LYS B O 1
ATOM 4007 N N . THR B 1 21 ? 37.749 112.952 3.956 1.00 50.36 21 THR B N 1
ATOM 4008 C CA . THR B 1 21 ? 37.072 112.790 5.249 1.00 50.45 21 THR B CA 1
ATOM 4009 C C . THR B 1 21 ? 37.328 114.027 6.113 1.00 54.22 21 THR B C 1
ATOM 4010 O O . THR B 1 21 ? 38.482 114.408 6.319 1.00 54.14 21 THR B O 1
ATOM 4014 N N . GLY B 1 22 ? 36.243 114.644 6.568 1.00 49.78 22 GLY B N 1
ATOM 4015 C CA . GLY B 1 22 ? 36.264 115.814 7.433 1.00 49.44 22 GLY B CA 1
ATOM 4016 C C . GLY B 1 22 ? 36.627 117.127 6.772 1.00 54.28 22 GLY B C 1
ATOM 4017 O O . GLY B 1 22 ? 36.729 118.135 7.474 1.00 54.96 22 GLY B O 1
ATOM 4018 N N . LEU B 1 23 ? 36.790 117.143 5.433 1.00 50.65 23 LEU B N 1
ATOM 4019 C CA . LEU B 1 23 ? 37.204 118.324 4.678 1.00 51.24 23 LEU B CA 1
ATOM 4020 C C . LEU B 1 23 ? 36.206 119.483 4.764 1.00 55.48 23 LEU B C 1
ATOM 4021 O O . LEU B 1 23 ? 36.620 120.614 5.048 1.00 54.60 23 LEU B O 1
ATOM 4026 N N . VAL B 1 24 ? 34.916 119.209 4.505 1.00 53.71 24 VAL B N 1
ATOM 4027 C CA . VAL B 1 24 ? 33.854 120.222 4.515 1.00 54.81 24 VAL B CA 1
ATOM 4028 C C . VAL B 1 24 ? 33.800 120.939 5.885 1.00 56.63 24 VAL B C 1
ATOM 4029 O O . VAL B 1 24 ? 33.801 122.171 5.910 1.00 57.28 24 VAL B O 1
ATOM 4033 N N . ASP B 1 25 ? 33.814 120.182 7.005 1.00 51.43 25 ASP B N 1
ATOM 4034 C CA . ASP B 1 25 ? 33.780 120.740 8.365 1.00 51.97 25 ASP B CA 1
ATOM 4035 C C . ASP B 1 25 ? 35.038 121.552 8.649 1.00 52.27 25 ASP B C 1
ATOM 4036 O O . ASP B 1 25 ? 34.942 122.631 9.233 1.00 52.07 25 ASP B O 1
ATOM 4041 N N . LEU B 1 26 ? 36.207 121.056 8.201 1.00 45.81 26 LEU B N 1
ATOM 4042 C CA . LEU B 1 26 ? 37.470 121.767 8.353 1.00 44.59 26 LEU B CA 1
ATOM 4043 C C . LEU B 1 26 ? 37.402 123.123 7.593 1.00 48.59 26 LEU B C 1
ATOM 4044 O O . LEU B 1 26 ? 37.628 124.176 8.204 1.00 47.05 26 LEU B O 1
ATOM 4049 N N . ALA B 1 27 ? 37.025 123.087 6.289 1.00 46.38 27 ALA B N 1
ATOM 4050 C CA . ALA B 1 27 ? 36.921 124.267 5.422 1.00 47.08 27 ALA B CA 1
ATOM 4051 C C . ALA B 1 27 ? 35.903 125.283 5.949 1.00 53.39 27 ALA B C 1
ATOM 4052 O O . ALA B 1 27 ? 36.169 126.491 5.904 1.00 52.75 27 ALA B O 1
ATOM 4054 N N . GLN B 1 28 ? 34.747 124.792 6.457 1.00 51.94 28 GLN B N 1
ATOM 4055 C CA . GLN B 1 28 ? 33.691 125.638 7.019 1.00 53.82 28 GLN B CA 1
ATOM 4056 C C . GLN B 1 28 ? 34.226 126.398 8.245 1.00 58.37 28 GLN B C 1
ATOM 4057 O O . GLN B 1 28 ? 34.005 127.602 8.352 1.00 59.74 28 GLN B O 1
ATOM 4063 N N . GLY B 1 29 ? 34.968 125.700 9.102 1.00 52.99 29 GLY B N 1
ATOM 4064 C CA . GLY B 1 29 ? 35.602 126.279 10.279 1.00 53.40 29 GLY B CA 1
ATOM 4065 C C . GLY B 1 29 ? 36.638 127.323 9.919 1.00 59.15 29 GLY B C 1
ATOM 4066 O O . GLY B 1 29 ? 36.662 128.402 10.519 1.00 60.24 29 GLY B O 1
ATOM 4067 N N . LEU B 1 30 ? 37.481 127.026 8.906 1.00 55.27 30 LEU B N 1
ATOM 4068 C CA . LEU B 1 30 ? 38.524 127.939 8.431 1.00 54.84 30 LEU B CA 1
ATOM 4069 C C . LEU B 1 30 ? 37.923 129.182 7.767 1.00 59.75 30 LEU B C 1
ATOM 4070 O O . LEU B 1 30 ? 38.347 130.288 8.102 1.00 59.68 30 LEU B O 1
ATOM 4075 N N . SER B 1 31 ? 36.924 129.019 6.867 1.00 57.87 31 SER B N 1
ATOM 4076 C CA . SER B 1 31 ? 36.280 130.165 6.203 1.00 60.33 31 SER B CA 1
ATOM 4077 C C . SER B 1 31 ? 35.578 131.078 7.213 1.00 65.57 31 SER B C 1
ATOM 4078 O O . SER B 1 31 ? 35.678 132.295 7.079 1.00 67.09 31 SER B O 1
ATOM 4081 N N . ALA B 1 32 ? 34.912 130.497 8.237 1.00 62.37 32 ALA B N 1
ATOM 4082 C CA . ALA B 1 32 ? 34.223 131.237 9.306 1.00 63.61 32 ALA B CA 1
ATOM 4083 C C . ALA B 1 32 ? 35.200 132.130 10.085 1.00 67.75 32 ALA B C 1
ATOM 4084 O O . ALA B 1 32 ? 34.828 133.232 10.491 1.00 68.88 32 ALA B O 1
ATOM 4086 N N . ALA B 1 33 ? 36.454 131.669 10.260 1.00 61.92 33 ALA B N 1
ATOM 4087 C CA . ALA B 1 33 ? 37.508 132.420 10.942 1.00 60.80 33 ALA B CA 1
ATOM 4088 C C . ALA B 1 33 ? 38.139 133.473 10.015 1.00 62.87 33 ALA B C 1
ATOM 4089 O O . ALA B 1 33 ? 38.990 134.245 10.456 1.00 63.26 33 ALA B O 1
ATOM 4091 N N . GLY B 1 34 ? 37.713 133.494 8.752 1.00 57.53 34 GLY B N 1
ATOM 4092 C CA . GLY B 1 34 ? 38.218 134.413 7.740 1.00 57.08 34 GLY B CA 1
ATOM 4093 C C . GLY B 1 34 ? 39.498 133.934 7.079 1.00 58.27 34 GLY B C 1
ATOM 4094 O O . GLY B 1 34 ? 40.228 134.740 6.493 1.00 57.34 34 GLY B O 1
ATOM 4095 N N . VAL B 1 35 ? 39.785 132.616 7.170 1.00 52.42 35 VAL B N 1
ATOM 4096 C CA . VAL B 1 35 ? 40.981 132.033 6.557 1.00 50.36 35 VAL B CA 1
ATOM 4097 C C . VAL B 1 35 ? 40.740 131.853 5.055 1.00 53.39 35 VAL B C 1
ATOM 4098 O O . VAL B 1 35 ? 39.734 131.254 4.659 1.00 53.17 35 VAL B O 1
ATOM 4102 N N . GLU B 1 36 ? 41.676 132.378 4.231 1.00 48.64 36 GLU B N 1
ATOM 4103 C CA . GLU B 1 36 ? 41.678 132.222 2.781 1.00 47.90 36 GLU B CA 1
ATOM 4104 C C . GLU B 1 36 ? 42.119 130.800 2.457 1.00 49.21 36 GLU B C 1
ATOM 4105 O O . GLU B 1 36 ? 43.163 130.351 2.941 1.00 48.20 36 GLU B O 1
ATOM 4111 N N . ILE B 1 37 ? 41.306 130.072 1.680 1.00 44.94 37 ILE B N 1
ATOM 4112 C CA . ILE B 1 37 ? 41.631 128.691 1.313 1.00 43.38 37 ILE B CA 1
ATOM 4113 C C . ILE B 1 37 ? 42.164 128.669 -0.125 1.00 47.87 37 ILE B C 1
ATOM 4114 O O . ILE B 1 37 ? 41.518 129.180 -1.037 1.00 49.35 37 ILE B O 1
ATOM 4119 N N . ILE B 1 38 ? 43.363 128.111 -0.302 1.00 43.17 38 ILE B N 1
ATOM 4120 C CA . ILE B 1 38 ? 44.017 127.952 -1.604 1.00 41.71 38 ILE B CA 1
ATOM 4121 C C . ILE B 1 38 ? 43.998 126.459 -1.878 1.00 43.84 38 ILE B C 1
ATOM 4122 O O . ILE B 1 38 ? 44.523 125.667 -1.089 1.00 42.50 38 ILE B O 1
ATOM 4127 N N . SER B 1 39 ? 43.276 126.078 -2.930 1.00 40.00 39 SER B N 1
ATOM 4128 C CA . SER B 1 39 ? 43.101 124.676 -3.240 1.00 39.36 39 SER B CA 1
ATOM 4129 C C . SER B 1 39 ? 43.055 124.439 -4.742 1.00 43.98 39 SER B C 1
ATOM 4130 O O . SER B 1 39 ? 43.060 125.384 -5.530 1.00 44.01 39 SER B O 1
ATOM 4133 N N . THR B 1 40 ? 43.075 123.160 -5.124 1.00 40.56 40 THR B N 1
ATOM 4134 C CA . THR B 1 40 ? 43.025 122.699 -6.502 1.00 41.91 40 THR B CA 1
ATOM 4135 C C . THR B 1 40 ? 42.300 121.344 -6.547 1.00 48.25 40 THR B C 1
ATOM 4136 O O . THR B 1 40 ? 42.038 120.730 -5.498 1.00 45.74 40 THR B O 1
ATOM 4140 N N . GLY B 1 41 ? 42.012 120.897 -7.767 1.00 47.62 41 GLY B N 1
ATOM 4141 C CA . GLY B 1 41 ? 41.401 119.604 -8.048 1.00 47.94 41 GLY B CA 1
ATOM 4142 C C . GLY B 1 41 ? 40.053 119.365 -7.398 1.00 51.55 41 GLY B C 1
ATOM 4143 O O . GLY B 1 41 ? 39.288 120.306 -7.146 1.00 50.39 41 GLY B O 1
ATOM 4144 N N . SER B 1 42 ? 39.784 118.081 -7.113 1.00 47.39 42 SER B N 1
ATOM 4145 C CA . SER B 1 42 ? 38.562 117.606 -6.487 1.00 47.30 42 SER B CA 1
ATOM 4146 C C . SER B 1 42 ? 38.437 118.153 -5.067 1.00 50.84 42 SER B C 1
ATOM 4147 O O . SER B 1 42 ? 37.307 118.300 -4.589 1.00 51.71 42 SER B O 1
ATOM 4150 N N . THR B 1 43 ? 39.581 118.496 -4.410 1.00 44.26 43 THR B N 1
ATOM 4151 C CA . THR B 1 43 ? 39.571 119.104 -3.078 1.00 43.48 43 THR B CA 1
ATOM 4152 C C . THR B 1 43 ? 38.875 120.469 -3.177 1.00 47.68 43 THR B C 1
ATOM 4153 O O . THR B 1 43 ? 37.947 120.740 -2.412 1.00 47.68 43 THR B O 1
ATOM 4157 N N . ALA B 1 44 ? 39.297 121.298 -4.156 1.00 44.76 44 ALA B N 1
ATOM 4158 C CA . ALA B 1 44 ? 38.730 122.628 -4.399 1.00 45.54 44 ALA B CA 1
ATOM 4159 C C . ALA B 1 44 ? 37.244 122.546 -4.725 1.00 51.31 44 ALA B C 1
ATOM 4160 O O . ALA B 1 44 ? 36.492 123.373 -4.223 1.00 51.06 44 ALA B O 1
ATOM 4162 N N . LYS B 1 45 ? 36.813 121.548 -5.542 1.00 50.19 45 LYS B N 1
ATOM 4163 C CA . LYS B 1 45 ? 35.400 121.405 -5.920 1.00 51.83 45 LYS B CA 1
ATOM 4164 C C . LYS B 1 45 ? 34.544 121.028 -4.711 1.00 57.41 45 LYS B C 1
ATOM 4165 O O . LYS B 1 45 ? 33.512 121.659 -4.491 1.00 58.91 45 LYS B O 1
ATOM 4171 N N . THR B 1 46 ? 35.004 120.053 -3.903 1.00 53.15 46 THR B N 1
ATOM 4172 C CA . THR B 1 46 ? 34.339 119.597 -2.681 1.00 52.66 46 THR B CA 1
ATOM 4173 C C . THR B 1 46 ? 34.077 120.786 -1.742 1.00 58.17 46 THR B C 1
ATOM 4174 O O . THR B 1 46 ? 32.986 120.866 -1.178 1.00 59.54 46 THR B O 1
ATOM 4178 N N . ILE B 1 47 ? 35.043 121.720 -1.617 1.00 53.21 47 ILE B N 1
ATOM 4179 C CA . ILE B 1 47 ? 34.895 122.906 -0.771 1.00 52.89 47 ILE B CA 1
ATOM 4180 C C . ILE B 1 47 ? 33.970 123.936 -1.452 1.00 57.39 47 ILE B C 1
ATOM 4181 O O . ILE B 1 47 ? 33.065 124.459 -0.793 1.00 57.87 47 ILE B O 1
ATOM 4186 N N . ALA B 1 48 ? 34.194 124.222 -2.752 1.00 54.58 48 ALA B N 1
ATOM 4187 C CA . ALA B 1 48 ? 33.417 125.217 -3.504 1.00 56.34 48 ALA B CA 1
ATOM 4188 C C . ALA B 1 48 ? 31.919 124.859 -3.630 1.00 63.18 48 ALA B C 1
ATOM 4189 O O . ALA B 1 48 ? 31.081 125.764 -3.573 1.00 63.14 48 ALA B O 1
ATOM 4191 N N . ASP B 1 49 ? 31.588 123.551 -3.772 1.00 61.08 49 ASP B N 1
ATOM 4192 C CA . ASP B 1 49 ? 30.205 123.050 -3.898 1.00 62.12 49 ASP B CA 1
ATOM 4193 C C . ASP B 1 49 ? 29.349 123.333 -2.641 1.00 68.19 49 ASP B C 1
ATOM 4194 O O . ASP B 1 49 ? 28.119 123.301 -2.721 1.00 69.06 49 ASP B O 1
ATOM 4199 N N . THR B 1 50 ? 30.007 123.623 -1.496 1.00 64.44 50 THR B N 1
ATOM 4200 C CA . THR B 1 50 ? 29.396 123.955 -0.197 1.00 64.09 50 THR B CA 1
ATOM 4201 C C . THR B 1 50 ? 29.103 125.466 -0.131 1.00 67.83 50 THR B C 1
ATOM 4202 O O . THR B 1 50 ? 28.381 125.920 0.767 1.00 68.18 50 THR B O 1
ATOM 4206 N N . GLY B 1 51 ? 29.654 126.221 -1.086 1.00 63.09 51 GLY B N 1
ATOM 4207 C CA . GLY B 1 51 ? 29.501 127.669 -1.138 1.00 63.24 51 GLY B CA 1
ATOM 4208 C C . GLY B 1 51 ? 30.657 128.415 -0.498 1.00 64.14 51 GLY B C 1
ATOM 4209 O O . GLY B 1 51 ? 30.665 129.647 -0.483 1.00 65.79 51 GLY B O 1
ATOM 4210 N N . ILE B 1 52 ? 31.640 127.676 0.040 1.00 57.10 52 ILE B N 1
ATOM 4211 C CA . ILE B 1 52 ? 32.850 128.238 0.649 1.00 54.90 52 ILE B CA 1
ATOM 4212 C C . ILE B 1 52 ? 33.755 128.759 -0.485 1.00 56.52 52 ILE B C 1
ATOM 4213 O O . ILE B 1 52 ? 34.015 128.006 -1.434 1.00 54.47 52 ILE B O 1
ATOM 4218 N N . PRO B 1 53 ? 34.222 130.039 -0.416 1.00 53.76 53 PRO B N 1
ATOM 4219 C CA . PRO B 1 53 ? 35.095 130.562 -1.484 1.00 53.10 53 PRO B CA 1
ATOM 4220 C C . PRO B 1 53 ? 36.465 129.895 -1.475 1.00 54.87 53 PRO B C 1
ATOM 4221 O O . PRO B 1 53 ? 37.013 129.583 -0.412 1.00 53.65 53 PRO B O 1
ATOM 4225 N N . VAL B 1 54 ? 36.992 129.640 -2.677 1.00 51.10 54 VAL B N 1
ATOM 4226 C CA . VAL B 1 54 ? 38.284 128.988 -2.866 1.00 50.26 54 VAL B CA 1
ATOM 4227 C C . VAL B 1 54 ? 39.122 129.800 -3.839 1.00 53.24 54 VAL B C 1
ATOM 4228 O O . VAL B 1 54 ? 38.634 130.196 -4.901 1.00 53.23 54 VAL B O 1
ATOM 4232 N N . THR B 1 55 ? 40.391 130.022 -3.472 1.00 48.25 55 THR B N 1
ATOM 4233 C CA . THR B 1 55 ? 41.375 130.627 -4.351 1.00 47.66 55 THR B CA 1
ATOM 4234 C C . THR B 1 55 ? 42.009 129.453 -5.121 1.00 47.43 55 THR B C 1
ATOM 4235 O O . THR B 1 55 ? 42.631 128.602 -4.490 1.00 45.77 55 THR B O 1
ATOM 4239 N N . PRO B 1 56 ? 41.771 129.304 -6.441 1.00 42.99 56 PRO B N 1
ATOM 4240 C CA . PRO B 1 56 ? 42.405 128.187 -7.174 1.00 41.07 56 PRO B CA 1
ATOM 4241 C C . PRO B 1 56 ? 43.906 128.442 -7.306 1.00 43.12 56 PRO B C 1
ATOM 4242 O O . PRO B 1 56 ? 44.293 129.609 -7.379 1.00 40.87 56 PRO B O 1
ATOM 4246 N N . VAL B 1 57 ? 44.755 127.375 -7.315 1.00 40.85 57 VAL B N 1
ATOM 4247 C CA . VAL B 1 57 ? 46.225 127.510 -7.400 1.00 40.63 57 VAL B CA 1
ATOM 4248 C C . VAL B 1 57 ? 46.678 128.312 -8.641 1.00 42.83 57 VAL B C 1
ATOM 4249 O O . VAL B 1 57 ? 47.648 129.060 -8.539 1.00 40.95 57 VAL B O 1
ATOM 4253 N N . GLU B 1 58 ? 45.958 128.192 -9.778 1.00 40.66 58 GLU B N 1
ATOM 4254 C CA . GLU B 1 58 ? 46.263 128.891 -11.041 1.00 40.86 58 GLU B CA 1
ATOM 4255 C C . GLU B 1 58 ? 46.099 130.392 -10.919 1.00 43.93 58 GLU B C 1
ATOM 4256 O O . GLU B 1 58 ? 46.749 131.126 -11.665 1.00 43.92 58 GLU B O 1
ATOM 4262 N N . GLN B 1 59 ? 45.202 130.853 -10.022 1.00 39.15 59 GLN B N 1
ATOM 4263 C CA . GLN B 1 59 ? 44.978 132.278 -9.790 1.00 40.01 59 GLN B CA 1
ATOM 4264 C C . GLN B 1 59 ? 46.173 132.796 -9.026 1.00 43.25 59 GLN B C 1
ATOM 4265 O O . GLN B 1 59 ? 46.662 133.892 -9.306 1.00 44.07 59 GLN B O 1
ATOM 4271 N N . LEU B 1 60 ? 46.633 132.009 -8.038 1.00 38.75 60 LEU B N 1
ATOM 4272 C CA . LEU B 1 60 ? 47.811 132.360 -7.261 1.00 39.36 60 LEU B CA 1
ATOM 4273 C C . LEU B 1 60 ? 49.055 132.438 -8.175 1.00 44.36 60 LEU B C 1
ATOM 4274 O O . LEU B 1 60 ? 49.709 133.485 -8.224 1.00 46.04 60 LEU B O 1
ATOM 4279 N N . THR B 1 61 ? 49.321 131.363 -8.948 1.00 38.14 61 THR B N 1
ATOM 4280 C CA . THR B 1 61 ? 50.513 131.237 -9.785 1.00 37.12 61 THR B CA 1
ATOM 4281 C C . THR B 1 61 ? 50.452 132.041 -11.101 1.00 41.88 61 THR B C 1
ATOM 4282 O O . THR B 1 61 ? 51.482 132.553 -11.542 1.00 42.17 61 THR B O 1
ATOM 4286 N N . GLY B 1 62 ? 49.294 132.082 -11.749 1.00 39.57 62 GLY B N 1
ATOM 4287 C CA . GLY B 1 62 ? 49.141 132.765 -13.034 1.00 41.06 62 GLY B CA 1
ATOM 4288 C C . GLY B 1 62 ? 49.802 131.980 -14.155 1.00 45.25 62 GLY B C 1
ATOM 4289 O O . GLY B 1 62 ? 50.146 132.541 -15.205 1.00 44.49 62 GLY B O 1
ATOM 4290 N N . PHE B 1 63 ? 50.008 130.663 -13.914 1.00 41.22 63 PHE B N 1
ATOM 4291 C CA . PHE B 1 63 ? 50.650 129.738 -14.851 1.00 39.98 63 PHE B CA 1
ATOM 4292 C C . PHE B 1 63 ? 49.601 128.773 -15.414 1.00 43.17 63 PHE B C 1
ATOM 4293 O O . PHE B 1 63 ? 48.862 128.179 -14.633 1.00 42.79 63 PHE B O 1
ATOM 4301 N N . PRO B 1 64 ? 49.520 128.602 -16.750 1.00 41.39 64 PRO B N 1
ATOM 4302 C CA . PRO B 1 64 ? 48.475 127.730 -17.314 1.00 42.55 64 PRO B CA 1
ATOM 4303 C C . PRO B 1 64 ? 48.633 126.261 -16.953 1.00 47.52 64 PRO B C 1
ATOM 4304 O O . PRO B 1 64 ? 49.755 125.778 -16.692 1.00 45.57 64 PRO B O 1
ATOM 4308 N N . GLU B 1 65 ? 47.469 125.594 -16.833 1.00 46.39 65 GLU B N 1
ATOM 4309 C CA . GLU B 1 65 ? 47.347 124.168 -16.512 1.00 46.18 65 GLU B CA 1
ATOM 4310 C C . GLU B 1 65 ? 47.920 123.400 -17.712 1.00 50.13 65 GLU B C 1
ATOM 4311 O O . GLU B 1 65 ? 47.453 123.597 -18.844 1.00 51.19 65 GLU B O 1
ATOM 4317 N N . VAL B 1 66 ? 48.996 122.637 -17.484 1.00 44.50 66 VAL B N 1
ATOM 4318 C CA . VAL B 1 66 ? 49.693 121.863 -18.526 1.00 44.00 66 VAL B CA 1
ATOM 4319 C C . VAL B 1 66 ? 50.111 120.534 -17.953 1.00 46.05 66 VAL B C 1
ATOM 4320 O O . VAL B 1 66 ? 50.175 120.389 -16.726 1.00 44.89 66 VAL B O 1
ATOM 4324 N N . LEU B 1 67 ? 50.476 119.586 -18.848 1.00 41.88 67 LEU B N 1
ATOM 4325 C CA . LEU B 1 67 ? 51.012 118.256 -18.542 1.00 39.83 67 LEU B CA 1
ATOM 4326 C C . LEU B 1 67 ? 50.123 117.503 -17.562 1.00 43.73 67 LEU B C 1
ATOM 4327 O O . LEU B 1 67 ? 50.643 116.848 -16.661 1.00 42.22 67 LEU B O 1
ATOM 4332 N N . ASP B 1 68 ? 48.787 117.606 -17.735 1.00 41.73 68 ASP B N 1
ATOM 4333 C CA . ASP B 1 68 ? 47.770 116.959 -16.897 1.00 41.80 68 ASP B CA 1
ATOM 4334 C C . ASP B 1 68 ? 47.987 117.272 -15.393 1.00 44.36 68 ASP B C 1
ATOM 4335 O O . ASP B 1 68 ? 47.887 116.374 -14.559 1.00 43.58 68 ASP B O 1
ATOM 4340 N N . GLY B 1 69 ? 48.300 118.541 -15.086 1.00 39.32 69 GLY B N 1
ATOM 4341 C CA . GLY B 1 69 ? 48.513 119.043 -13.731 1.00 37.87 69 GLY B CA 1
ATOM 4342 C C . GLY B 1 69 ? 49.821 118.677 -13.043 1.00 38.47 69 GLY B C 1
ATOM 4343 O O . GLY B 1 69 ? 49.972 118.964 -11.854 1.00 36.11 69 GLY B O 1
ATOM 4344 N N . ARG B 1 70 ? 50.801 118.099 -13.782 1.00 35.21 70 ARG B N 1
ATOM 4345 C CA . ARG B 1 70 ? 52.085 117.615 -13.234 1.00 34.99 70 ARG B CA 1
ATOM 4346 C C . ARG B 1 70 ? 52.928 118.693 -12.509 1.00 39.50 70 ARG B C 1
ATOM 4347 O O . ARG B 1 70 ? 53.634 118.343 -11.571 1.00 41.80 70 ARG B O 1
ATOM 4355 N N . VAL B 1 71 ? 52.818 119.984 -12.883 1.00 33.47 71 VAL B N 1
ATOM 4356 C CA . VAL B 1 71 ? 53.644 121.045 -12.296 1.00 32.07 71 VAL B CA 1
ATOM 4357 C C . VAL B 1 71 ? 52.823 122.198 -11.626 1.00 38.02 71 VAL B C 1
ATOM 4358 O O . VAL B 1 71 ? 53.426 123.205 -11.235 1.00 37.28 71 VAL B O 1
ATOM 4362 N N . LYS B 1 72 ? 51.482 122.059 -11.496 1.00 35.08 72 LYS B N 1
ATOM 4363 C CA . LYS B 1 72 ? 50.631 123.161 -11.005 1.00 35.96 72 LYS B CA 1
ATOM 4364 C C . LYS B 1 72 ? 51.002 123.726 -9.634 1.00 37.45 72 LYS B C 1
ATOM 4365 O O . LYS B 1 72 ? 50.814 124.926 -9.456 1.00 37.96 72 LYS B O 1
ATOM 4371 N N . THR B 1 73 ? 51.524 122.918 -8.686 1.00 31.35 73 THR B N 1
ATOM 4372 C CA . THR B 1 73 ? 51.883 123.475 -7.379 1.00 30.19 73 THR B CA 1
ATOM 4373 C C . THR B 1 73 ? 53.430 123.682 -7.241 1.00 32.77 73 THR B C 1
ATOM 4374 O O . THR B 1 73 ? 53.884 124.206 -6.224 1.00 32.23 73 THR B O 1
ATOM 4378 N N . LEU B 1 74 ? 54.222 123.259 -8.239 1.00 28.88 74 LEU B N 1
ATOM 4379 C CA . LEU B 1 74 ? 55.703 123.391 -8.238 1.00 28.12 74 LEU B CA 1
ATOM 4380 C C . LEU B 1 74 ? 56.048 124.783 -8.750 1.00 29.98 74 LEU B C 1
ATOM 4381 O O . LEU B 1 74 ? 56.561 124.956 -9.848 1.00 28.14 74 LEU B O 1
ATOM 4386 N N . HIS B 1 75 ? 55.687 125.796 -7.951 1.00 28.95 75 HIS B N 1
ATOM 4387 C CA . HIS B 1 75 ? 55.798 127.204 -8.341 1.00 29.07 75 HIS B CA 1
ATOM 4388 C C . HIS B 1 75 ? 56.251 128.032 -7.138 1.00 35.83 75 HIS B C 1
ATOM 4389 O O . HIS B 1 75 ? 55.866 127.725 -6.007 1.00 33.55 75 HIS B O 1
ATOM 4396 N N . PRO B 1 76 ? 57.094 129.070 -7.345 1.00 35.72 76 PRO B N 1
ATOM 4397 C CA . PRO B 1 76 ? 57.587 129.842 -6.186 1.00 35.25 76 PRO B CA 1
ATOM 4398 C C . PRO B 1 76 ? 56.471 130.613 -5.473 1.00 37.91 76 PRO B C 1
ATOM 4399 O O . PRO B 1 76 ? 56.577 130.814 -4.276 1.00 36.98 76 PRO B O 1
ATOM 4403 N N . ARG B 1 77 ? 55.371 130.958 -6.164 1.00 35.20 77 ARG B N 1
ATOM 4404 C CA . ARG B 1 77 ? 54.245 131.642 -5.527 1.00 36.07 77 ARG B CA 1
ATOM 4405 C C . ARG B 1 77 ? 53.578 130.738 -4.474 1.00 42.53 77 ARG B C 1
ATOM 4406 O O . ARG B 1 77 ? 53.005 131.235 -3.498 1.00 43.28 77 ARG B O 1
ATOM 4414 N N . VAL B 1 78 ? 53.759 129.420 -4.615 1.00 37.84 78 VAL B N 1
ATOM 4415 C CA . VAL B 1 78 ? 53.346 128.441 -3.622 1.00 35.59 78 VAL B CA 1
ATOM 4416 C C . VAL B 1 78 ? 54.496 128.269 -2.597 1.00 39.13 78 VAL B C 1
ATOM 4417 O O . VAL B 1 78 ? 54.319 128.538 -1.414 1.00 37.52 78 VAL B O 1
ATOM 4421 N N . HIS B 1 79 ? 55.664 127.804 -3.068 1.00 36.71 79 HIS B N 1
ATOM 4422 C CA . HIS B 1 79 ? 56.775 127.405 -2.212 1.00 36.97 79 HIS B CA 1
ATOM 4423 C C . HIS B 1 79 ? 57.477 128.530 -1.465 1.00 44.49 79 HIS B C 1
ATOM 4424 O O . HIS B 1 79 ? 57.967 128.250 -0.368 1.00 45.23 79 HIS B O 1
ATOM 4431 N N . ALA B 1 80 ? 57.499 129.775 -1.987 1.00 41.59 80 ALA B N 1
ATOM 4432 C CA . ALA B 1 80 ? 58.071 130.916 -1.243 1.00 42.08 80 ALA B CA 1
ATOM 4433 C C . ALA B 1 80 ? 57.215 131.212 0.004 1.00 46.47 80 ALA B C 1
ATOM 4434 O O . ALA B 1 80 ? 57.764 131.504 1.062 1.00 46.93 80 ALA B O 1
ATOM 4436 N N . GLY B 1 81 ? 55.892 131.081 -0.131 1.00 42.08 81 GLY B N 1
ATOM 4437 C CA . GLY B 1 81 ? 54.936 131.262 0.953 1.00 41.41 81 GLY B CA 1
ATOM 4438 C C . GLY B 1 81 ? 55.066 130.195 2.029 1.00 43.02 81 GLY B C 1
ATOM 4439 O O . GLY B 1 81 ? 54.820 130.456 3.219 1.00 41.54 81 GLY B O 1
ATOM 4440 N N . LEU B 1 82 ? 55.445 128.982 1.605 1.00 37.80 82 LEU B N 1
ATOM 4441 C CA . LEU B 1 82 ? 55.643 127.843 2.492 1.00 36.92 82 LEU B CA 1
ATOM 4442 C C . LEU B 1 82 ? 56.987 127.875 3.183 1.00 40.48 82 LEU B C 1
ATOM 4443 O O . LEU B 1 82 ? 57.067 127.445 4.324 1.00 39.33 82 LEU B O 1
ATOM 4448 N N . LEU B 1 83 ? 58.060 128.265 2.446 1.00 38.08 83 LEU B N 1
ATOM 4449 C CA . LEU B 1 83 ? 59.457 128.165 2.888 1.00 37.65 83 LEU B CA 1
ATOM 4450 C C . LEU B 1 83 ? 60.106 129.444 3.459 1.00 42.61 83 LEU B C 1
ATOM 4451 O O . LEU B 1 83 ? 61.211 129.350 3.990 1.00 42.92 83 LEU B O 1
ATOM 4456 N N . ALA B 1 84 ? 59.460 130.608 3.378 1.00 40.20 84 ALA B N 1
ATOM 4457 C CA . ALA B 1 84 ? 60.049 131.834 3.937 1.00 40.95 84 ALA B CA 1
ATOM 4458 C C . ALA B 1 84 ? 60.100 131.732 5.462 1.00 47.48 84 ALA B C 1
ATOM 4459 O O . ALA B 1 84 ? 59.065 131.504 6.107 1.00 46.99 84 ALA B O 1
ATOM 4461 N N . ASP B 1 85 ? 61.315 131.803 6.023 1.00 44.89 85 ASP B N 1
ATOM 4462 C CA . ASP B 1 85 ? 61.522 131.725 7.471 1.00 45.15 85 ASP B CA 1
ATOM 4463 C C . ASP B 1 85 ? 61.170 133.077 8.055 1.00 50.16 85 ASP B C 1
ATOM 4464 O O . ASP B 1 85 ? 61.978 134.005 7.999 1.00 50.93 85 ASP B O 1
ATOM 4469 N N . LEU B 1 86 ? 59.944 133.204 8.574 1.00 47.54 86 LEU B N 1
ATOM 4470 C CA . LEU B 1 86 ? 59.455 134.488 9.063 1.00 49.33 86 LEU B CA 1
ATOM 4471 C C . LEU B 1 86 ? 60.153 134.936 10.377 1.00 55.18 86 LEU B C 1
ATOM 4472 O O . LEU B 1 86 ? 59.933 136.071 10.811 1.00 56.86 86 LEU B O 1
ATOM 4477 N N . ARG B 1 87 ? 61.062 134.097 10.947 1.00 51.47 87 ARG B N 1
ATOM 4478 C CA . ARG B 1 87 ? 61.904 134.494 12.086 1.00 51.58 87 ARG B CA 1
ATOM 4479 C C . ARG B 1 87 ? 62.972 135.476 11.569 1.00 54.27 87 ARG B C 1
ATOM 4480 O O . ARG B 1 87 ? 63.507 136.264 12.352 1.00 53.67 87 ARG B O 1
ATOM 4488 N N . LYS B 1 88 ? 63.253 135.434 10.231 1.00 48.66 88 LYS B N 1
ATOM 4489 C CA . LYS B 1 88 ? 64.213 136.299 9.551 1.00 48.72 88 LYS B CA 1
ATOM 4490 C C . LYS B 1 88 ? 63.485 137.485 8.910 1.00 54.20 88 LYS B C 1
ATOM 4491 O O . LYS B 1 88 ? 62.629 137.283 8.040 1.00 55.07 88 LYS B O 1
ATOM 4497 N N . SER B 1 89 ? 63.830 138.719 9.340 1.00 51.15 89 SER B N 1
ATOM 4498 C CA . SER B 1 89 ? 63.289 139.993 8.823 1.00 52.02 89 SER B CA 1
ATOM 4499 C C . SER B 1 89 ? 63.471 140.093 7.300 1.00 54.10 89 SER B C 1
ATOM 4500 O O . SER B 1 89 ? 62.623 140.665 6.613 1.00 52.60 89 SER B O 1
ATOM 4503 N N . GLU B 1 90 ? 64.592 139.549 6.798 1.00 51.49 90 GLU B N 1
ATOM 4504 C CA . GLU B 1 90 ? 64.986 139.490 5.384 1.00 52.74 90 GLU B CA 1
ATOM 4505 C C . GLU B 1 90 ? 63.979 138.668 4.564 1.00 54.13 90 GLU B C 1
ATOM 4506 O O . GLU B 1 90 ? 63.585 139.118 3.495 1.00 54.39 90 GLU B O 1
ATOM 4512 N N . HIS B 1 91 ? 63.547 137.486 5.074 1.00 48.41 91 HIS B N 1
ATOM 4513 C CA . HIS B 1 91 ? 62.598 136.591 4.385 1.00 47.59 91 HIS B CA 1
ATOM 4514 C C . HIS B 1 91 ? 61.210 137.219 4.333 1.00 52.22 91 HIS B C 1
ATOM 4515 O O . HIS B 1 91 ? 60.596 137.221 3.267 1.00 52.53 91 HIS B O 1
ATOM 4522 N N . ALA B 1 92 ? 60.779 137.864 5.438 1.00 48.09 92 ALA B N 1
ATOM 4523 C CA . ALA B 1 92 ? 59.500 138.576 5.548 1.00 48.31 92 ALA B CA 1
ATOM 4524 C C . ALA B 1 92 ? 59.415 139.758 4.559 1.00 52.49 92 ALA B C 1
ATOM 4525 O O . ALA B 1 92 ? 58.338 140.029 4.016 1.00 51.13 92 ALA B O 1
ATOM 4527 N N . ALA B 1 93 ? 60.561 140.451 4.330 1.00 50.39 93 ALA B N 1
ATOM 4528 C CA . ALA B 1 93 ? 60.683 141.579 3.400 1.00 51.45 93 ALA B CA 1
ATOM 4529 C C . ALA B 1 93 ? 60.840 141.081 1.973 1.00 54.58 93 ALA B C 1
ATOM 4530 O O . ALA B 1 93 ? 60.305 141.703 1.053 1.00 55.28 93 ALA B O 1
ATOM 4532 N N . ALA B 1 94 ? 61.563 139.945 1.784 1.00 49.98 94 ALA B N 1
ATOM 4533 C CA . ALA B 1 94 ? 61.720 139.289 0.481 1.00 48.65 94 ALA B CA 1
ATOM 4534 C C . ALA B 1 94 ? 60.355 138.889 -0.032 1.00 51.26 94 ALA B C 1
ATOM 4535 O O . ALA B 1 94 ? 60.094 139.073 -1.210 1.00 51.17 94 ALA B O 1
ATOM 4537 N N . LEU B 1 95 ? 59.457 138.409 0.867 1.00 47.94 95 LEU B N 1
ATOM 4538 C CA . LEU B 1 95 ? 58.074 138.056 0.527 1.00 47.81 95 LEU B CA 1
ATOM 4539 C C . LEU B 1 95 ? 57.299 139.279 0.038 1.00 54.78 95 LEU B C 1
ATOM 4540 O O . LEU B 1 95 ? 56.561 139.154 -0.930 1.00 54.44 95 LEU B O 1
ATOM 4545 N N . GLU B 1 96 ? 57.455 140.453 0.709 1.00 54.71 96 GLU B N 1
ATOM 4546 C CA . GLU B 1 96 ? 56.795 141.710 0.336 1.00 56.48 96 GLU B CA 1
ATOM 4547 C C . GLU B 1 96 ? 57.326 142.259 -1.001 1.00 60.27 96 GLU B C 1
ATOM 4548 O O . GLU B 1 96 ? 56.524 142.723 -1.815 1.00 59.14 96 GLU B O 1
ATOM 4554 N N . GLN B 1 97 ? 58.666 142.183 -1.243 1.00 58.22 97 GLN B N 1
ATOM 4555 C CA . GLN B 1 97 ? 59.269 142.685 -2.493 1.00 59.30 97 GLN B CA 1
ATOM 4556 C C . GLN B 1 97 ? 58.884 141.797 -3.698 1.00 62.53 97 GLN B C 1
ATOM 4557 O O . GLN B 1 97 ? 58.889 142.280 -4.827 1.00 61.82 97 GLN B O 1
ATOM 4563 N N . LEU B 1 98 ? 58.536 140.516 -3.440 1.00 58.94 98 LEU B N 1
ATOM 4564 C CA . LEU B 1 98 ? 58.104 139.556 -4.461 1.00 57.85 98 LEU B CA 1
ATOM 4565 C C . LEU B 1 98 ? 56.579 139.597 -4.661 1.00 60.68 98 LEU B C 1
ATOM 4566 O O . LEU B 1 98 ? 56.112 139.244 -5.738 1.00 60.91 98 LEU B O 1
ATOM 4571 N N . GLY B 1 99 ? 55.830 140.037 -3.649 1.00 56.45 99 GLY B N 1
ATOM 4572 C CA . GLY B 1 99 ? 54.368 140.126 -3.704 1.00 56.51 99 GLY B CA 1
ATOM 4573 C C . GLY B 1 99 ? 53.655 138.818 -3.403 1.00 59.09 99 GLY B C 1
ATOM 4574 O O . GLY B 1 99 ? 52.504 138.637 -3.803 1.00 59.29 99 GLY B O 1
ATOM 4575 N N . ILE B 1 100 ? 54.336 137.900 -2.690 1.00 53.35 100 ILE B N 1
ATOM 4576 C CA . ILE B 1 100 ? 53.856 136.565 -2.308 1.00 51.24 100 ILE B CA 1
ATOM 4577 C C . ILE B 1 100 ? 53.562 136.533 -0.787 1.00 54.54 100 ILE B C 1
ATOM 4578 O O . ILE B 1 100 ? 54.405 136.947 0.021 1.00 53.84 100 ILE B O 1
ATOM 4583 N N . GLU B 1 101 ? 52.359 136.047 -0.415 1.00 50.36 101 GLU B N 1
ATOM 4584 C CA . GLU B 1 101 ? 51.922 135.910 0.974 1.00 49.53 101 GLU B CA 1
ATOM 4585 C C . GLU B 1 101 ? 52.313 134.532 1.530 1.00 50.45 101 GLU B C 1
ATOM 4586 O O . GLU B 1 101 ? 52.389 133.555 0.777 1.00 49.20 101 GLU B O 1
ATOM 4592 N N . ALA B 1 102 ? 52.525 134.451 2.849 1.00 43.67 102 ALA B N 1
ATOM 4593 C CA . ALA B 1 102 ? 52.870 133.209 3.520 1.00 40.99 102 ALA B CA 1
ATOM 4594 C C . ALA B 1 102 ? 51.638 132.309 3.758 1.00 42.50 102 ALA B C 1
ATOM 4595 O O . ALA B 1 102 ? 50.507 132.780 3.742 1.00 41.23 102 ALA B O 1
ATOM 4597 N N . PHE B 1 103 ? 51.882 131.002 3.971 1.00 38.35 103 PHE B N 1
ATOM 4598 C CA . PHE B 1 103 ? 50.885 130.007 4.370 1.00 36.58 103 PHE B CA 1
ATOM 4599 C C . PHE B 1 103 ? 51.187 129.585 5.808 1.00 40.75 103 PHE B C 1
ATOM 4600 O O . PHE B 1 103 ? 52.311 129.158 6.096 1.00 39.38 103 PHE B O 1
ATOM 4608 N N . GLU B 1 104 ? 50.209 129.731 6.715 1.00 37.81 104 GLU B N 1
ATOM 4609 C CA . GLU B 1 104 ? 50.383 129.308 8.123 1.00 37.15 104 GLU B CA 1
ATOM 4610 C C . GLU B 1 104 ? 49.930 127.868 8.297 1.00 41.03 104 GLU B C 1
ATOM 4611 O O . GLU B 1 104 ? 50.421 127.181 9.197 1.00 40.13 104 GLU B O 1
ATOM 4617 N N . LEU B 1 105 ? 48.988 127.412 7.434 1.00 37.98 105 LEU B N 1
ATOM 4618 C CA . LEU B 1 105 ? 48.437 126.057 7.468 1.00 37.10 105 LEU B CA 1
ATOM 4619 C C . LEU B 1 105 ? 48.529 125.387 6.108 1.00 41.52 105 LEU B C 1
ATOM 4620 O O . LEU B 1 105 ? 48.258 126.007 5.077 1.00 43.13 105 LEU B O 1
ATOM 4625 N N . VAL B 1 106 ? 48.961 124.124 6.112 1.00 35.80 106 VAL B N 1
ATOM 4626 C CA . VAL B 1 106 ? 49.109 123.289 4.927 1.00 34.72 106 VAL B CA 1
ATOM 4627 C C . VAL B 1 106 ? 48.438 121.969 5.254 1.00 38.88 106 VAL B C 1
ATOM 4628 O O . VAL B 1 106 ? 48.847 121.302 6.191 1.00 36.30 106 VAL B O 1
ATOM 4632 N N . VAL B 1 107 ? 47.352 121.644 4.541 1.00 37.61 107 VAL B N 1
ATOM 4633 C CA . VAL B 1 107 ? 46.579 120.403 4.745 1.00 37.11 107 VAL B CA 1
ATOM 4634 C C . VAL B 1 107 ? 46.707 119.568 3.478 1.00 39.46 107 VAL B C 1
ATOM 4635 O O . VAL B 1 107 ? 46.090 119.882 2.472 1.00 39.31 107 VAL B O 1
ATOM 4639 N N . VAL B 1 108 ? 47.554 118.538 3.520 1.00 36.27 108 VAL B N 1
ATOM 4640 C CA . VAL B 1 108 ? 47.845 117.678 2.371 1.00 35.45 108 VAL B CA 1
ATOM 4641 C C . VAL B 1 108 ? 47.954 116.241 2.856 1.00 40.56 108 VAL B C 1
ATOM 4642 O O . VAL B 1 108 ? 48.616 115.974 3.851 1.00 39.83 108 VAL B O 1
ATOM 4646 N N . ASN B 1 109 ? 47.302 115.317 2.176 1.00 39.14 109 ASN B N 1
ATOM 4647 C CA . ASN B 1 109 ? 47.475 113.905 2.480 1.00 38.90 109 ASN B CA 1
ATOM 4648 C C . ASN B 1 109 ? 47.497 113.215 1.151 1.00 44.08 109 ASN B C 1
ATOM 4649 O O . ASN B 1 109 ? 46.776 113.614 0.228 1.00 44.89 109 ASN B O 1
ATOM 4654 N N . LEU B 1 110 ? 48.407 112.269 1.019 1.00 41.04 110 LEU B N 1
ATOM 4655 C CA . LEU B 1 110 ? 48.670 111.571 -0.230 1.00 41.24 110 LEU B CA 1
ATOM 4656 C C . LEU B 1 110 ? 47.856 110.290 -0.370 1.00 48.43 110 LEU B C 1
ATOM 4657 O O . LEU B 1 110 ? 47.418 109.721 0.638 1.00 46.67 110 LEU B O 1
ATOM 4662 N N . TYR B 1 111 ? 47.659 109.832 -1.624 1.00 50.16 111 TYR B N 1
ATOM 4663 C CA . TYR B 1 111 ? 47.046 108.526 -1.875 1.00 51.99 111 TYR B CA 1
ATOM 4664 C C . TYR B 1 111 ? 48.109 107.506 -1.464 1.00 54.09 111 TYR B C 1
ATOM 4665 O O . TYR B 1 111 ? 49.215 107.575 -2.013 1.00 53.80 111 TYR B O 1
ATOM 4674 N N . PRO B 1 112 ? 47.890 106.658 -0.429 1.00 49.64 112 PRO B N 1
ATOM 4675 C CA . PRO B 1 112 ? 48.969 105.739 -0.023 1.00 48.79 112 PRO B CA 1
ATOM 4676 C C . PRO B 1 112 ? 49.400 104.915 -1.221 1.00 48.61 112 PRO B C 1
ATOM 4677 O O . PRO B 1 112 ? 48.566 104.260 -1.849 1.00 46.97 112 PRO B O 1
ATOM 4681 N N . PHE B 1 113 ? 50.679 105.076 -1.617 1.00 43.45 113 PHE B N 1
ATOM 4682 C CA . PHE B 1 113 ? 51.238 104.375 -2.764 1.00 41.91 113 PHE B CA 1
ATOM 4683 C C . PHE B 1 113 ? 51.181 102.880 -2.558 1.00 47.71 113 PHE B C 1
ATOM 4684 O O . PHE B 1 113 ? 50.937 102.170 -3.519 1.00 47.82 113 PHE B O 1
ATOM 4692 N N . SER B 1 114 ? 51.356 102.398 -1.305 1.00 45.40 114 SER B N 1
ATOM 4693 C CA . SER B 1 114 ? 51.232 100.970 -0.997 1.00 45.33 114 SER B CA 1
ATOM 4694 C C . SER B 1 114 ? 49.837 100.491 -1.398 1.00 52.04 114 SER B C 1
ATOM 4695 O O . SER B 1 114 ? 49.706 99.362 -1.851 1.00 51.64 114 SER B O 1
ATOM 4698 N N . GLN B 1 115 ? 48.816 101.375 -1.290 1.00 52.10 115 GLN B N 1
ATOM 4699 C CA . GLN B 1 115 ? 47.432 101.084 -1.703 1.00 54.22 115 GLN B CA 1
ATOM 4700 C C . GLN B 1 115 ? 47.272 101.205 -3.227 1.00 60.25 115 GLN B C 1
ATOM 4701 O O . GLN B 1 115 ? 46.489 100.452 -3.798 1.00 60.04 115 GLN B O 1
ATOM 4707 N N . THR B 1 116 ? 48.046 102.104 -3.884 1.00 58.39 116 THR B N 1
ATOM 4708 C CA . THR B 1 116 ? 48.081 102.239 -5.352 1.00 59.30 116 THR B CA 1
ATOM 4709 C C . THR B 1 116 ? 48.579 100.900 -5.942 1.00 63.89 116 THR B C 1
ATOM 4710 O O . THR B 1 116 ? 47.967 100.383 -6.882 1.00 62.93 116 THR B O 1
ATOM 4714 N N . VAL B 1 117 ? 49.679 100.338 -5.363 1.00 61.51 117 VAL B N 1
ATOM 4715 C CA . VAL B 1 117 ? 50.266 99.066 -5.812 1.00 61.94 117 VAL B CA 1
ATOM 4716 C C . VAL B 1 117 ? 49.324 97.882 -5.438 1.00 67.96 117 VAL B C 1
ATOM 4717 O O . VAL B 1 117 ? 49.191 96.951 -6.240 1.00 68.05 117 VAL B O 1
ATOM 4721 N N . GLU B 1 118 ? 48.649 97.954 -4.258 1.00 65.09 118 GLU B N 1
ATOM 4722 C CA . GLU B 1 118 ? 47.730 96.919 -3.760 1.00 65.41 118 GLU B CA 1
ATOM 4723 C C . GLU B 1 118 ? 46.402 96.902 -4.545 1.00 68.37 118 GLU B C 1
ATOM 4724 O O . GLU B 1 118 ? 45.810 95.828 -4.688 1.00 68.72 118 GLU B O 1
ATOM 4730 N N . SER B 1 119 ? 45.971 98.071 -5.095 1.00 63.09 119 SER B N 1
ATOM 4731 C CA . SER B 1 119 ? 44.747 98.212 -5.902 1.00 62.58 119 SER B CA 1
ATOM 4732 C C . SER B 1 119 ? 44.875 97.503 -7.260 1.00 65.18 119 SER B C 1
ATOM 4733 O O . SER B 1 119 ? 43.879 97.388 -7.974 1.00 65.24 119 SER B O 1
ATOM 4736 N N . GLY B 1 120 ? 46.088 97.056 -7.595 1.00 59.95 120 GLY B N 1
ATOM 4737 C CA . GLY B 1 120 ? 46.379 96.366 -8.839 1.00 59.36 120 GLY B CA 1
ATOM 4738 C C . GLY B 1 120 ? 46.394 97.269 -10.053 1.00 62.51 120 GLY B C 1
ATOM 4739 O O . GLY B 1 120 ? 45.938 96.876 -11.141 1.00 62.58 120 GLY B O 1
ATOM 4740 N N . ALA B 1 121 ? 46.941 98.481 -9.890 1.00 57.23 121 ALA B N 1
ATOM 4741 C CA . ALA B 1 121 ? 47.072 99.422 -11.009 1.00 56.15 121 ALA B CA 1
ATOM 4742 C C . ALA B 1 121 ? 48.238 98.979 -11.883 1.00 54.61 121 ALA B C 1
ATOM 4743 O O . ALA B 1 121 ? 49.186 98.405 -11.347 1.00 52.62 121 ALA B O 1
ATOM 4745 N N . SER B 1 122 ? 48.173 99.230 -13.214 1.00 49.62 122 SER B N 1
ATOM 4746 C CA . SER B 1 122 ? 49.241 98.903 -14.170 1.00 48.38 122 SER B CA 1
ATOM 4747 C C . SER B 1 122 ? 50.553 99.675 -13.870 1.00 49.86 122 SER B C 1
ATOM 4748 O O . SER B 1 122 ? 50.546 100.626 -13.092 1.00 48.59 122 SER B O 1
ATOM 4751 N N . VAL B 1 123 ? 51.662 99.271 -14.508 1.00 45.68 123 VAL B N 1
ATOM 4752 C CA . VAL B 1 123 ? 52.978 99.914 -14.384 1.00 44.71 123 VAL B CA 1
ATOM 4753 C C . VAL B 1 123 ? 52.846 101.409 -14.791 1.00 45.38 123 VAL B C 1
ATOM 4754 O O . VAL B 1 123 ? 53.250 102.275 -14.014 1.00 42.31 123 VAL B O 1
ATOM 4758 N N . ASP B 1 124 ? 52.209 101.686 -15.963 1.00 41.26 124 ASP B N 1
ATOM 4759 C CA . ASP B 1 124 ? 51.963 103.039 -16.466 1.00 41.18 124 ASP B CA 1
ATOM 4760 C C . ASP B 1 124 ? 51.124 103.861 -15.496 1.00 44.07 124 ASP B C 1
ATOM 4761 O O . ASP B 1 124 ? 51.468 105.020 -15.271 1.00 41.71 124 ASP B O 1
ATOM 4766 N N . ASP B 1 125 ? 50.035 103.273 -14.921 1.00 41.91 125 ASP B N 1
ATOM 4767 C CA . ASP B 1 125 ? 49.154 103.978 -13.979 1.00 42.50 125 ASP B CA 1
ATOM 4768 C C . ASP B 1 125 ? 49.869 104.250 -12.674 1.00 46.16 125 ASP B C 1
ATOM 4769 O O . ASP B 1 125 ? 49.744 105.362 -12.164 1.00 46.56 125 ASP B O 1
ATOM 4774 N N . CYS B 1 126 ? 50.660 103.271 -12.164 1.00 42.59 126 CYS B N 1
ATOM 4775 C CA . CYS B 1 126 ? 51.462 103.411 -10.946 1.00 42.91 126 CYS B CA 1
ATOM 4776 C C . CYS B 1 126 ? 52.457 104.544 -11.128 1.00 41.71 126 CYS B C 1
ATOM 4777 O O . CYS B 1 126 ? 52.576 105.377 -10.242 1.00 39.56 126 CYS B O 1
ATOM 4780 N N . VAL B 1 127 ? 53.115 104.608 -12.299 1.00 38.15 127 VAL B N 1
ATOM 4781 C CA . VAL B 1 127 ? 54.079 105.667 -12.631 1.00 38.94 127 VAL B CA 1
ATOM 4782 C C . VAL B 1 127 ? 53.347 107.021 -12.628 1.00 42.18 127 VAL B C 1
ATOM 4783 O O . VAL B 1 127 ? 53.826 107.981 -12.015 1.00 40.06 127 VAL B O 1
ATOM 4787 N N . GLU B 1 128 ? 52.142 107.048 -13.228 1.00 38.75 128 GLU B N 1
ATOM 4788 C CA . GLU B 1 128 ? 51.318 108.242 -13.297 1.00 39.31 128 GLU B CA 1
ATOM 4789 C C . GLU B 1 128 ? 50.842 108.682 -11.913 1.00 42.34 128 GLU B C 1
ATOM 4790 O O . GLU B 1 128 ? 50.740 109.885 -11.679 1.00 42.73 128 GLU B O 1
ATOM 4796 N N . GLN B 1 129 ? 50.605 107.728 -10.993 1.00 37.44 129 GLN B N 1
ATOM 4797 C CA . GLN B 1 129 ? 50.161 108.007 -9.633 1.00 36.77 129 GLN B CA 1
ATOM 4798 C C . GLN B 1 129 ? 51.250 108.618 -8.743 1.00 38.44 129 GLN B C 1
ATOM 4799 O O . GLN B 1 129 ? 50.910 109.135 -7.680 1.00 37.29 129 GLN B O 1
ATOM 4805 N N . ILE B 1 130 ? 52.544 108.535 -9.133 1.00 33.03 130 ILE B N 1
ATOM 4806 C CA . ILE B 1 130 ? 53.630 109.060 -8.298 1.00 31.86 130 ILE B CA 1
ATOM 4807 C C . ILE B 1 130 ? 53.425 110.575 -8.113 1.00 34.97 130 ILE B C 1
ATOM 4808 O O . ILE B 1 130 ? 53.481 111.307 -9.084 1.00 36.28 130 ILE B O 1
ATOM 4813 N N . ASP B 1 131 ? 53.125 111.011 -6.894 1.00 31.53 131 ASP B N 1
ATOM 4814 C CA . ASP B 1 131 ? 52.860 112.418 -6.589 1.00 31.91 131 ASP B CA 1
ATOM 4815 C C . ASP B 1 131 ? 54.173 113.175 -6.381 1.00 35.28 131 ASP B C 1
ATOM 4816 O O . ASP B 1 131 ? 54.997 112.758 -5.554 1.00 34.30 131 ASP B O 1
ATOM 4821 N N . ILE B 1 132 ? 54.367 114.284 -7.136 1.00 31.04 132 ILE B N 1
ATOM 4822 C CA . ILE B 1 132 ? 55.563 115.112 -7.002 1.00 30.18 132 ILE B CA 1
ATOM 4823 C C . ILE B 1 132 ? 55.240 116.326 -6.136 1.00 34.77 132 ILE B C 1
ATOM 4824 O O . ILE B 1 132 ? 55.887 116.505 -5.110 1.00 32.47 132 ILE B O 1
ATOM 4829 N N . GLY B 1 133 ? 54.275 117.147 -6.570 1.00 33.65 133 GLY B N 1
ATOM 4830 C CA . GLY B 1 133 ? 53.857 118.367 -5.878 1.00 33.36 133 GLY B CA 1
ATOM 4831 C C . GLY B 1 133 ? 53.414 118.192 -4.438 1.00 34.92 133 GLY B C 1
ATOM 4832 O O . GLY B 1 133 ? 53.806 118.990 -3.583 1.00 33.97 133 GLY B O 1
ATOM 4833 N N . GLY B 1 134 ? 52.577 117.176 -4.191 1.00 32.08 134 GLY B N 1
ATOM 4834 C CA . GLY B 1 134 ? 52.046 116.821 -2.870 1.00 32.10 134 GLY B CA 1
ATOM 4835 C C . GLY B 1 134 ? 53.157 116.669 -1.842 1.00 34.37 134 GLY B C 1
ATOM 4836 O O . GLY B 1 134 ? 53.265 117.476 -0.904 1.00 34.85 134 GLY B O 1
ATOM 4837 N N . PRO B 1 135 ? 54.060 115.688 -2.043 1.00 30.66 135 PRO B N 1
ATOM 4838 C CA . PRO B 1 135 ? 55.197 115.535 -1.117 1.00 30.41 135 PRO B CA 1
ATOM 4839 C C . PRO B 1 135 ? 56.094 116.790 -1.027 1.00 34.09 135 PRO B C 1
ATOM 4840 O O . PRO B 1 135 ? 56.548 117.096 0.070 1.00 33.41 135 PRO B O 1
ATOM 4844 N N . ALA B 1 136 ? 56.300 117.540 -2.140 1.00 30.68 136 ALA B N 1
ATOM 4845 C CA . ALA B 1 136 ? 57.112 118.776 -2.118 1.00 30.59 136 ALA B CA 1
ATOM 4846 C C . ALA B 1 136 ? 56.497 119.823 -1.188 1.00 34.45 136 ALA B C 1
ATOM 4847 O O . ALA B 1 136 ? 57.218 120.410 -0.395 1.00 35.43 136 ALA B O 1
ATOM 4849 N N . MET B 1 137 ? 55.166 119.994 -1.223 1.00 30.69 137 MET B N 1
ATOM 4850 C CA . MET B 1 137 ? 54.443 120.918 -0.344 1.00 29.99 137 MET B CA 1
ATOM 4851 C C . MET B 1 137 ? 54.543 120.488 1.131 1.00 33.38 137 MET B C 1
ATOM 4852 O O . MET B 1 137 ? 54.742 121.337 1.998 1.00 33.71 137 MET B O 1
ATOM 4857 N N . VAL B 1 138 ? 54.366 119.178 1.403 1.00 29.91 138 VAL B N 1
ATOM 4858 C CA . VAL B 1 138 ? 54.414 118.630 2.777 1.00 29.92 138 VAL B CA 1
ATOM 4859 C C . VAL B 1 138 ? 55.821 118.824 3.351 1.00 33.45 138 VAL B C 1
ATOM 4860 O O . VAL B 1 138 ? 55.963 119.301 4.473 1.00 32.40 138 VAL B O 1
ATOM 4864 N N . ARG B 1 139 ? 56.846 118.523 2.545 1.00 29.48 139 ARG B N 1
ATOM 4865 C CA . ARG B 1 139 ? 58.236 118.592 2.961 1.00 29.96 139 ARG B CA 1
ATOM 4866 C C . ARG B 1 139 ? 58.625 120.031 3.275 1.00 35.98 139 ARG B C 1
ATOM 4867 O O . ARG B 1 139 ? 59.235 120.289 4.316 1.00 34.76 139 ARG B O 1
ATOM 4875 N N . ALA B 1 140 ? 58.224 120.967 2.396 1.00 35.32 140 ALA B N 1
ATOM 4876 C CA . ALA B 1 140 ? 58.523 122.392 2.520 1.00 35.73 140 ALA B CA 1
ATOM 4877 C C . ALA B 1 140 ? 57.950 122.975 3.815 1.00 39.90 140 ALA B C 1
ATOM 4878 O O . ALA B 1 140 ? 58.696 123.591 4.579 1.00 39.68 140 ALA B O 1
ATOM 4880 N N . ALA B 1 141 ? 56.643 122.745 4.073 1.00 35.66 141 ALA B N 1
ATOM 4881 C CA . ALA B 1 141 ? 55.953 123.198 5.280 1.00 34.78 141 ALA B CA 1
ATOM 4882 C C . ALA B 1 141 ? 56.535 122.533 6.528 1.00 37.58 141 ALA B C 1
ATOM 4883 O O . ALA B 1 141 ? 56.698 123.224 7.542 1.00 37.56 141 ALA B O 1
ATOM 4885 N N . ALA B 1 142 ? 56.850 121.209 6.462 1.00 33.02 142 ALA B N 1
ATOM 4886 C CA . ALA B 1 142 ? 57.450 120.480 7.604 1.00 33.05 142 ALA B CA 1
ATOM 4887 C C . ALA B 1 142 ? 58.831 121.063 7.944 1.00 37.22 142 ALA B C 1
ATOM 4888 O O . ALA B 1 142 ? 59.108 121.305 9.121 1.00 37.09 142 ALA B O 1
ATOM 4890 N N . LYS B 1 143 ? 59.671 121.331 6.903 1.00 32.94 143 LYS B N 1
ATOM 4891 C CA . LYS B 1 143 ? 60.985 121.955 7.076 1.00 33.16 143 LYS B CA 1
ATOM 4892 C C . LYS B 1 143 ? 60.816 123.329 7.732 1.00 39.46 143 LYS B C 1
ATOM 4893 O O . LYS B 1 143 ? 61.529 123.639 8.682 1.00 39.74 143 LYS B O 1
ATOM 4899 N N . ASN B 1 144 ? 59.834 124.118 7.260 1.00 36.95 144 ASN B N 1
ATOM 4900 C CA . ASN B 1 144 ? 59.544 125.461 7.766 1.00 37.95 144 ASN B CA 1
ATOM 4901 C C . ASN B 1 144 ? 58.501 125.468 8.923 1.00 43.11 144 ASN B C 1
ATOM 4902 O O . ASN B 1 144 ? 57.766 126.447 9.089 1.00 44.13 144 ASN B O 1
ATOM 4907 N N . HIS B 1 145 ? 58.518 124.421 9.786 1.00 40.21 145 HIS B N 1
ATOM 4908 C CA . HIS B 1 145 ? 57.637 124.303 10.966 1.00 39.66 145 HIS B CA 1
ATOM 4909 C C . HIS B 1 145 ? 57.763 125.503 11.949 1.00 44.51 145 HIS B C 1
ATOM 4910 O O . HIS B 1 145 ? 56.755 125.796 12.590 1.00 44.22 145 HIS B O 1
ATOM 4917 N N . PRO B 1 146 ? 58.889 126.269 12.077 1.00 42.55 146 PRO B N 1
ATOM 4918 C CA . PRO B 1 146 ? 58.858 127.421 12.998 1.00 42.92 146 PRO B CA 1
ATOM 4919 C C . PRO B 1 146 ? 57.783 128.452 12.613 1.00 45.17 146 PRO B C 1
ATOM 4920 O O . PRO B 1 146 ? 57.314 129.171 13.488 1.00 44.02 146 PRO B O 1
ATOM 4924 N N . SER B 1 147 ? 57.336 128.467 11.327 1.00 41.37 147 SER B N 1
ATOM 4925 C CA . SER B 1 147 ? 56.279 129.363 10.836 1.00 41.01 147 SER B CA 1
ATOM 4926 C C . SER B 1 147 ? 55.003 128.618 10.392 1.00 44.81 147 SER B C 1
ATOM 4927 O O . SER B 1 147 ? 53.899 129.113 10.621 1.00 44.64 147 SER B O 1
ATOM 4930 N N . ALA B 1 148 ? 55.154 127.459 9.726 1.00 41.13 148 ALA B N 1
ATOM 4931 C CA . ALA B 1 148 ? 54.034 126.738 9.116 1.00 40.17 148 ALA B CA 1
ATOM 4932 C C . ALA B 1 148 ? 53.586 125.488 9.872 1.00 42.01 148 ALA B C 1
ATOM 4933 O O . ALA B 1 148 ? 54.405 124.724 10.374 1.00 40.96 148 ALA B O 1
ATOM 4935 N N . ALA B 1 149 ? 52.265 125.253 9.879 1.00 38.51 149 ALA B N 1
ATOM 4936 C CA . ALA B 1 149 ? 51.655 124.056 10.471 1.00 37.24 149 ALA B CA 1
ATOM 4937 C C . ALA B 1 149 ? 51.210 123.116 9.333 1.00 40.91 149 ALA B C 1
ATOM 4938 O O . ALA B 1 149 ? 50.426 123.526 8.469 1.00 40.40 149 ALA B O 1
ATOM 4940 N N . VAL B 1 150 ? 51.743 121.881 9.299 1.00 36.56 150 VAL B N 1
ATOM 4941 C CA . VAL B 1 150 ? 51.381 120.928 8.235 1.00 35.03 150 VAL B CA 1
ATOM 4942 C C . VAL B 1 150 ? 50.582 119.762 8.835 1.00 38.58 150 VAL B C 1
ATOM 4943 O O . VAL B 1 150 ? 51.049 119.108 9.761 1.00 37.92 150 VAL B O 1
ATOM 4947 N N . VAL B 1 151 ? 49.379 119.505 8.283 1.00 36.23 151 VAL B N 1
ATOM 4948 C CA . VAL B 1 151 ? 48.460 118.447 8.725 1.00 35.28 151 VAL B CA 1
ATOM 4949 C C . VAL B 1 151 ? 48.313 117.454 7.591 1.00 40.29 151 VAL B C 1
ATOM 4950 O O . VAL B 1 151 ? 47.891 117.825 6.499 1.00 40.96 151 VAL B O 1
ATOM 4954 N N . THR B 1 152 ? 48.681 116.191 7.850 1.00 38.31 152 THR B N 1
ATOM 4955 C CA . THR B 1 152 ? 48.683 115.132 6.840 1.00 38.95 152 THR B CA 1
ATOM 4956 C C . THR B 1 152 ? 47.662 114.030 7.145 1.00 45.77 152 THR B C 1
ATOM 4957 O O . THR B 1 152 ? 47.593 113.047 6.411 1.00 44.65 152 THR B O 1
ATOM 4961 N N . ASP B 1 153 ? 46.831 114.223 8.182 1.00 46.91 153 ASP B N 1
ATOM 4962 C CA . ASP B 1 153 ? 45.840 113.227 8.598 1.00 48.30 153 ASP B CA 1
ATOM 4963 C C . ASP B 1 153 ? 44.516 113.890 8.998 1.00 52.35 153 ASP B C 1
ATOM 4964 O O . ASP B 1 153 ? 44.522 114.720 9.913 1.00 51.03 153 ASP B O 1
ATOM 4969 N N . PRO B 1 154 ? 43.364 113.476 8.397 1.00 50.32 154 PRO B N 1
ATOM 4970 C CA . PRO B 1 154 ? 42.061 114.026 8.827 1.00 51.14 154 PRO B CA 1
ATOM 4971 C C . PRO B 1 154 ? 41.758 113.859 10.328 1.00 54.56 154 PRO B C 1
ATOM 4972 O O . PRO B 1 154 ? 40.898 114.568 10.867 1.00 54.24 154 PRO B O 1
ATOM 4976 N N . LEU B 1 155 ? 42.497 112.967 11.012 1.00 51.23 155 LEU B N 1
ATOM 4977 C CA . LEU B 1 155 ? 42.368 112.734 12.446 1.00 51.76 155 LEU B CA 1
ATOM 4978 C C . LEU B 1 155 ? 42.812 113.969 13.270 1.00 57.69 155 LEU B C 1
ATOM 4979 O O . LEU B 1 155 ? 42.374 114.135 14.411 1.00 58.28 155 LEU B O 1
ATOM 4984 N N . GLY B 1 156 ? 43.619 114.840 12.664 1.00 53.72 156 GLY B N 1
ATOM 4985 C CA . GLY B 1 156 ? 44.078 116.070 13.302 1.00 52.94 156 GLY B CA 1
ATOM 4986 C C . GLY B 1 156 ? 43.276 117.316 12.954 1.00 55.62 156 GLY B C 1
ATOM 4987 O O . GLY B 1 156 ? 43.691 118.416 13.317 1.00 55.85 156 GLY B O 1
ATOM 4988 N N . TYR B 1 157 ? 42.113 117.169 12.274 1.00 50.94 157 TYR B N 1
ATOM 4989 C CA . TYR B 1 157 ? 41.282 118.314 11.849 1.00 50.35 157 TYR B CA 1
ATOM 4990 C C . TYR B 1 157 ? 40.584 118.997 13.025 1.00 55.85 157 TYR B C 1
ATOM 4991 O O . TYR B 1 157 ? 40.374 120.211 12.969 1.00 56.80 157 TYR B O 1
ATOM 5000 N N . HIS B 1 158 ? 40.254 118.225 14.085 1.00 52.11 158 HIS B N 1
ATOM 5001 C CA . HIS B 1 158 ? 39.634 118.719 15.326 1.00 52.97 158 HIS B CA 1
ATOM 5002 C C . HIS B 1 158 ? 40.617 119.648 16.016 1.00 55.82 158 HIS B C 1
ATOM 5003 O O . HIS B 1 158 ? 40.242 120.714 16.499 1.00 57.79 158 HIS B O 1
ATOM 5010 N N . GLY B 1 159 ? 41.878 119.244 15.995 1.00 50.45 159 GLY B N 1
ATOM 5011 C CA . GLY B 1 159 ? 43.001 119.970 16.561 1.00 50.00 159 GLY B CA 1
ATOM 5012 C C . GLY B 1 159 ? 43.287 121.246 15.806 1.00 55.21 159 GLY B C 1
ATOM 5013 O O . GLY B 1 159 ? 43.738 122.220 16.412 1.00 56.31 159 GLY B O 1
ATOM 5014 N N . VAL B 1 160 ? 43.014 121.262 14.479 1.00 50.13 160 VAL B N 1
ATOM 5015 C CA . VAL B 1 160 ? 43.213 122.439 13.626 1.00 50.11 160 VAL B CA 1
ATOM 5016 C C . VAL B 1 160 ? 42.217 123.519 14.042 1.00 53.14 160 VAL B C 1
ATOM 5017 O O . VAL B 1 160 ? 42.618 124.669 14.240 1.00 52.37 160 VAL B O 1
ATOM 5021 N N . LEU B 1 161 ? 40.932 123.138 14.182 1.00 49.57 161 LEU B N 1
ATOM 5022 C CA . LEU B 1 161 ? 39.852 124.043 14.557 1.00 50.77 161 LEU B CA 1
ATOM 5023 C C . LEU B 1 161 ? 40.052 124.600 15.970 1.00 55.42 161 LEU B C 1
ATOM 5024 O O . LEU B 1 161 ? 39.764 125.773 16.195 1.00 56.67 161 LEU B O 1
ATOM 5029 N N . ALA B 1 162 ? 40.591 123.777 16.895 1.00 51.99 162 ALA B N 1
ATOM 5030 C CA . ALA B 1 162 ? 40.921 124.170 18.268 1.00 52.44 162 ALA B CA 1
ATOM 5031 C C . ALA B 1 162 ? 42.057 125.210 18.258 1.00 57.54 162 ALA B C 1
ATOM 5032 O O . ALA B 1 162 ? 41.957 126.236 18.938 1.00 58.11 162 ALA B O 1
ATOM 5034 N N . ALA B 1 163 ? 43.112 124.958 17.445 1.00 53.85 163 ALA B N 1
ATOM 5035 C CA . ALA B 1 163 ? 44.260 125.850 17.281 1.00 53.66 163 ALA B CA 1
ATOM 5036 C C . ALA B 1 163 ? 43.794 127.185 16.695 1.00 58.91 163 ALA B C 1
ATOM 5037 O O . ALA B 1 163 ? 44.199 128.248 17.168 1.00 58.16 163 ALA B O 1
ATOM 5039 N N . LEU B 1 164 ? 42.873 127.112 15.724 1.00 56.66 164 LEU B N 1
ATOM 5040 C CA . LEU B 1 164 ? 42.239 128.241 15.055 1.00 57.94 164 LEU B CA 1
ATOM 5041 C C . LEU B 1 164 ? 41.555 129.148 16.104 1.00 64.38 164 LEU B C 1
ATOM 5042 O O . LEU B 1 164 ? 41.772 130.363 16.096 1.00 64.72 164 LEU B O 1
ATOM 5047 N N . ARG B 1 165 ? 40.804 128.540 17.047 1.00 61.73 165 ARG B N 1
ATOM 5048 C CA . ARG B 1 165 ? 40.134 129.244 18.150 1.00 62.89 165 ARG B CA 1
ATOM 5049 C C . ARG B 1 165 ? 41.137 129.811 19.174 1.00 65.96 165 ARG B C 1
ATOM 5050 O O . ARG B 1 165 ? 40.818 130.783 19.854 1.00 67.11 165 ARG B O 1
ATOM 5058 N N . ALA B 1 166 ? 42.324 129.185 19.307 1.00 60.53 166 ALA B N 1
ATOM 5059 C CA . ALA B 1 166 ? 43.362 129.584 20.259 1.00 59.83 166 ALA B CA 1
ATOM 5060 C C . ALA B 1 166 ? 44.362 130.625 19.700 1.00 63.28 166 ALA B C 1
ATOM 5061 O O . ALA B 1 166 ? 45.272 131.027 20.422 1.00 63.54 166 ALA B O 1
ATOM 5063 N N . GLY B 1 167 ? 44.173 131.066 18.456 1.00 59.37 167 GLY B N 1
ATOM 5064 C CA . GLY B 1 167 ? 45.064 132.022 17.802 1.00 58.81 167 GLY B CA 1
ATOM 5065 C C . GLY B 1 167 ? 46.265 131.374 17.126 1.00 60.68 167 GLY B C 1
ATOM 5066 O O . GLY B 1 167 ? 47.318 132.005 16.982 1.00 60.59 167 GLY B O 1
ATOM 5067 N N . GLY B 1 168 ? 46.107 130.110 16.724 1.00 54.35 168 GLY B N 1
ATOM 5068 C CA . GLY B 1 168 ? 47.123 129.334 16.023 1.00 52.26 168 GLY B CA 1
ATOM 5069 C C . GLY B 1 168 ? 47.738 128.203 16.824 1.00 53.31 168 GLY B C 1
ATOM 5070 O O . GLY B 1 168 ? 47.438 128.017 18.009 1.00 52.34 168 GLY B O 1
ATOM 5071 N N . PHE B 1 169 ? 48.580 127.413 16.151 1.00 47.72 169 PHE B N 1
ATOM 5072 C CA . PHE B 1 169 ? 49.300 126.307 16.763 1.00 46.57 169 PHE B CA 1
ATOM 5073 C C . PHE B 1 169 ? 50.478 126.853 17.509 1.00 51.91 169 PHE B C 1
ATOM 5074 O O . PHE B 1 169 ? 50.992 127.910 17.134 1.00 51.62 169 PHE B O 1
ATOM 5082 N N . THR B 1 170 ? 50.945 126.121 18.531 1.00 47.85 170 THR B N 1
ATOM 5083 C CA . THR B 1 170 ? 52.149 126.491 19.260 1.00 47.75 170 THR B CA 1
ATOM 5084 C C . THR B 1 170 ? 53.341 126.009 18.461 1.00 51.13 170 THR B C 1
ATOM 5085 O O . THR B 1 170 ? 53.182 125.112 17.619 1.00 51.08 170 THR B O 1
ATOM 5089 N N . LEU B 1 171 ? 54.537 126.551 18.734 1.00 47.09 171 LEU B N 1
ATOM 5090 C CA . LEU B 1 171 ? 55.767 126.101 18.081 1.00 46.42 171 LEU B CA 1
ATOM 5091 C C . LEU B 1 171 ? 55.947 124.584 18.304 1.00 49.56 171 LEU B C 1
ATOM 5092 O O . LEU B 1 171 ? 56.228 123.854 17.346 1.00 47.86 171 LEU B O 1
ATOM 5097 N N . ALA B 1 172 ? 55.722 124.117 19.555 1.00 45.93 172 ALA B N 1
ATOM 5098 C CA . ALA B 1 172 ? 55.836 122.707 19.947 1.00 44.55 172 ALA B CA 1
ATOM 5099 C C . ALA B 1 172 ? 54.885 121.812 19.142 1.00 46.29 172 ALA B C 1
ATOM 5100 O O . ALA B 1 172 ? 55.277 120.720 18.747 1.00 45.68 172 ALA B O 1
ATOM 5102 N N . GLU B 1 173 ? 53.645 122.252 18.910 1.00 42.48 173 GLU B N 1
ATOM 5103 C CA . GLU B 1 173 ? 52.709 121.418 18.156 1.00 41.74 173 GLU B CA 1
ATOM 5104 C C . GLU B 1 173 ? 53.116 121.411 16.659 1.00 41.72 173 GLU B C 1
ATOM 5105 O O . GLU B 1 173 ? 52.993 120.374 16.012 1.00 40.26 173 GLU B O 1
ATOM 5111 N N . ARG B 1 174 ? 53.683 122.528 16.157 1.00 37.08 174 ARG B N 1
ATOM 5112 C CA . ARG B 1 174 ? 54.164 122.610 14.773 1.00 36.05 174 ARG B CA 1
ATOM 5113 C C . ARG B 1 174 ? 55.355 121.666 14.569 1.00 38.33 174 ARG B C 1
ATOM 5114 O O . ARG B 1 174 ? 55.474 121.086 13.498 1.00 35.91 174 ARG B O 1
ATOM 5122 N N . LYS B 1 175 ? 56.196 121.474 15.613 1.00 35.91 175 LYS B N 1
ATOM 5123 C CA . LYS B 1 175 ? 57.332 120.543 15.572 1.00 35.99 175 LYS B CA 1
ATOM 5124 C C . LYS B 1 175 ? 56.821 119.106 15.466 1.00 40.80 175 LYS B C 1
ATOM 5125 O O . LYS B 1 175 ? 57.346 118.318 14.683 1.00 40.88 175 LYS B O 1
ATOM 5131 N N . ARG B 1 176 ? 55.775 118.788 16.239 1.00 38.13 176 ARG B N 1
ATOM 5132 C CA . ARG B 1 176 ? 55.137 117.476 16.289 1.00 38.17 176 ARG B CA 1
ATOM 5133 C C . ARG B 1 176 ? 54.475 117.168 14.945 1.00 39.84 176 ARG B C 1
ATOM 5134 O O . ARG B 1 176 ? 54.615 116.059 14.438 1.00 38.93 176 ARG B O 1
ATOM 5142 N N . LEU B 1 177 ? 53.764 118.153 14.369 1.00 35.52 177 LEU B N 1
ATOM 5143 C CA . LEU B 1 177 ? 53.116 118.017 13.065 1.00 34.20 177 LEU B CA 1
ATOM 5144 C C . LEU B 1 177 ? 54.164 117.801 11.960 1.00 35.90 177 LEU B C 1
ATOM 5145 O O . LEU B 1 177 ? 53.960 116.949 11.076 1.00 34.53 177 LEU B O 1
ATOM 5150 N N . ALA B 1 178 ? 55.306 118.534 12.043 1.00 31.11 178 ALA B N 1
ATOM 5151 C CA . ALA B 1 178 ? 56.412 118.390 11.101 1.00 31.27 178 ALA B CA 1
ATOM 5152 C C . ALA B 1 178 ? 56.942 116.955 11.115 1.00 35.13 178 ALA B C 1
ATOM 5153 O O . ALA B 1 178 ? 57.144 116.365 10.051 1.00 33.91 178 ALA B O 1
ATOM 5155 N N . SER B 1 179 ? 57.109 116.376 12.332 1.00 31.95 179 SER B N 1
ATOM 5156 C CA . SER B 1 179 ? 57.602 115.011 12.517 1.00 30.69 179 SER B CA 1
ATOM 5157 C C . SER B 1 179 ? 56.614 114.017 11.924 1.00 32.43 179 SER B C 1
ATOM 5158 O O . SER B 1 179 ? 57.019 113.104 11.225 1.00 32.25 179 SER B O 1
ATOM 5161 N N . LEU B 1 180 ? 55.314 114.210 12.183 1.00 29.19 180 LEU B N 1
ATOM 5162 C CA . LEU B 1 180 ? 54.277 113.340 11.641 1.00 29.42 180 LEU B CA 1
ATOM 5163 C C . LEU B 1 180 ? 54.232 113.453 10.107 1.00 32.77 180 LEU B C 1
ATOM 5164 O O . LEU B 1 180 ? 54.126 112.434 9.437 1.00 32.17 180 LEU B O 1
ATOM 5169 N N . ALA B 1 181 ? 54.360 114.687 9.562 1.00 28.61 181 ALA B N 1
ATOM 5170 C CA . ALA B 1 181 ? 54.421 114.945 8.117 1.00 28.64 181 ALA B CA 1
ATOM 5171 C C . ALA B 1 181 ? 55.624 114.196 7.459 1.00 32.35 181 ALA B C 1
ATOM 5172 O O . ALA B 1 181 ? 55.436 113.532 6.439 1.00 29.88 181 ALA B O 1
ATOM 5174 N N . PHE B 1 182 ? 56.836 114.233 8.076 1.00 31.64 182 PHE B N 1
ATOM 5175 C CA . PHE B 1 182 ? 57.987 113.514 7.480 1.00 31.44 182 PHE B CA 1
ATOM 5176 C C . PHE B 1 182 ? 57.843 111.995 7.552 1.00 34.75 182 PHE B C 1
ATOM 5177 O O . PHE B 1 182 ? 58.334 111.303 6.662 1.00 34.93 182 PHE B O 1
ATOM 5185 N N . GLN B 1 183 ? 57.150 111.472 8.574 1.00 31.32 183 GLN B N 1
ATOM 5186 C CA . GLN B 1 183 ? 56.845 110.039 8.655 1.00 30.63 183 GLN B CA 1
ATOM 5187 C C . GLN B 1 183 ? 55.945 109.648 7.491 1.00 33.38 183 GLN B C 1
ATOM 5188 O O . GLN B 1 183 ? 56.176 108.605 6.871 1.00 30.53 183 GLN B O 1
ATOM 5194 N N A HIS B 1 184 ? 54.910 110.467 7.194 0.50 31.72 184 HIS B N 1
ATOM 5195 N N B HIS B 1 184 ? 54.918 110.497 7.199 0.50 28.79 184 HIS B N 1
ATOM 5196 C CA A HIS B 1 184 ? 53.994 110.156 6.100 0.50 32.11 184 HIS B CA 1
ATOM 5197 C CA B HIS B 1 184 ? 53.954 110.330 6.107 0.50 27.79 184 HIS B CA 1
ATOM 5198 C C A HIS B 1 184 ? 54.730 110.241 4.747 0.50 35.53 184 HIS B C 1
ATOM 5199 C C B HIS B 1 184 ? 54.705 110.284 4.771 0.50 33.64 184 HIS B C 1
ATOM 5200 O O A HIS B 1 184 ? 54.454 109.408 3.879 0.50 36.49 184 HIS B O 1
ATOM 5201 O O B HIS B 1 184 ? 54.402 109.426 3.940 0.50 34.74 184 HIS B O 1
ATOM 5214 N N . ILE B 1 185 ? 55.743 111.139 4.609 1.00 30.52 185 ILE B N 1
ATOM 5215 C CA . ILE B 1 185 ? 56.586 111.221 3.383 1.00 30.97 185 ILE B CA 1
ATOM 5216 C C . ILE B 1 185 ? 57.475 109.968 3.287 1.00 35.10 185 ILE B C 1
ATOM 5217 O O . ILE B 1 185 ? 57.562 109.354 2.224 1.00 33.56 185 ILE B O 1
ATOM 5222 N N . ALA B 1 186 ? 58.132 109.608 4.405 1.00 33.09 186 ALA B N 1
ATOM 5223 C CA . ALA B 1 186 ? 59.005 108.438 4.495 1.00 32.59 186 ALA B CA 1
ATOM 5224 C C . ALA B 1 186 ? 58.259 107.198 4.057 1.00 34.32 186 ALA B C 1
ATOM 5225 O O . ALA B 1 186 ? 58.727 106.515 3.151 1.00 34.39 186 ALA B O 1
ATOM 5227 N N . GLU B 1 187 ? 57.046 106.969 4.617 1.00 29.59 187 GLU B N 1
ATOM 5228 C CA . GLU B 1 187 ? 56.199 105.816 4.295 1.00 28.37 187 GLU B CA 1
ATOM 5229 C C . GLU B 1 187 ? 55.845 105.785 2.806 1.00 32.33 187 GLU B C 1
ATOM 5230 O O . GLU B 1 187 ? 55.849 104.710 2.207 1.00 31.53 187 GLU B O 1
ATOM 5236 N N . TYR B 1 188 ? 55.522 106.957 2.217 1.00 28.97 188 TYR B N 1
ATOM 5237 C CA . TYR B 1 188 ? 55.183 107.059 0.793 1.00 28.10 188 TYR B CA 1
ATOM 5238 C C . TYR B 1 188 ? 56.360 106.664 -0.064 1.00 30.02 188 TYR B C 1
ATOM 5239 O O . TYR B 1 188 ? 56.195 105.906 -1.019 1.00 30.22 188 TYR B O 1
ATOM 5248 N N . ASP B 1 189 ? 57.525 107.221 0.247 1.00 26.81 189 ASP B N 1
ATOM 5249 C CA . ASP B 1 189 ? 58.728 107.011 -0.550 1.00 27.82 189 ASP B CA 1
ATOM 5250 C C . ASP B 1 189 ? 59.311 105.588 -0.417 1.00 31.63 189 ASP B C 1
ATOM 5251 O O . ASP B 1 189 ? 59.839 105.080 -1.400 1.00 32.41 189 ASP B O 1
ATOM 5256 N N . ILE B 1 190 ? 59.130 104.923 0.735 1.00 28.18 190 ILE B N 1
ATOM 5257 C CA . ILE B 1 190 ? 59.468 103.509 0.942 1.00 26.91 190 ILE B CA 1
ATOM 5258 C C . ILE B 1 190 ? 58.594 102.649 0.001 1.00 30.55 190 ILE B C 1
ATOM 5259 O O . ILE B 1 190 ? 59.117 101.734 -0.639 1.00 30.65 190 ILE B O 1
ATOM 5264 N N . ALA B 1 191 ? 57.268 102.951 -0.099 1.00 26.79 191 ALA B N 1
ATOM 5265 C CA . ALA B 1 191 ? 56.362 102.189 -0.966 1.00 25.86 191 ALA B CA 1
ATOM 5266 C C . ALA B 1 191 ? 56.689 102.380 -2.474 1.00 34.46 191 ALA B C 1
ATOM 5267 O O . ALA B 1 191 ? 56.614 101.405 -3.221 1.00 36.74 191 ALA B O 1
ATOM 5269 N N . VAL B 1 192 ? 57.064 103.600 -2.925 1.00 31.22 192 VAL B N 1
ATOM 5270 C CA . VAL B 1 192 ? 57.439 103.820 -4.344 1.00 30.17 192 VAL B CA 1
ATOM 5271 C C . VAL B 1 192 ? 58.749 103.055 -4.618 1.00 33.28 192 VAL B C 1
ATOM 5272 O O . VAL B 1 192 ? 58.818 102.288 -5.575 1.00 32.98 192 VAL B O 1
ATOM 5276 N N . ALA B 1 193 ? 59.773 103.265 -3.769 1.00 30.44 193 ALA B N 1
ATOM 5277 C CA . ALA B 1 193 ? 61.097 102.640 -3.901 1.00 30.14 193 ALA B CA 1
ATOM 5278 C C . ALA B 1 193 ? 60.999 101.099 -3.921 1.00 35.57 193 ALA B C 1
ATOM 5279 O O . ALA B 1 193 ? 61.708 100.476 -4.693 1.00 34.85 193 ALA B O 1
ATOM 5281 N N . SER B 1 194 ? 60.099 100.501 -3.094 1.00 32.79 194 SER B N 1
ATOM 5282 C CA . SER B 1 194 ? 59.885 99.045 -3.000 1.00 32.25 194 SER B CA 1
ATOM 5283 C C . SER B 1 194 ? 59.246 98.520 -4.267 1.00 36.23 194 SER B C 1
ATOM 5284 O O . SER B 1 194 ? 59.714 97.532 -4.822 1.00 34.62 194 SER B O 1
ATOM 5287 N N . TRP B 1 195 ? 58.177 99.192 -4.727 1.00 35.22 195 TRP B N 1
ATOM 5288 C CA . TRP B 1 195 ? 57.479 98.886 -5.974 1.00 35.85 195 TRP B CA 1
ATOM 5289 C C . TRP B 1 195 ? 58.448 99.011 -7.179 1.00 41.54 195 TRP B C 1
ATOM 5290 O O . TRP B 1 195 ? 58.293 98.280 -8.157 1.00 42.86 195 TRP B O 1
ATOM 5301 N N . MET B 1 196 ? 59.451 99.908 -7.101 1.00 38.34 196 MET B N 1
ATOM 5302 C CA . MET B 1 196 ? 60.409 100.083 -8.200 1.00 39.40 196 MET B CA 1
ATOM 5303 C C . MET B 1 196 ? 61.464 98.982 -8.225 1.00 40.74 196 MET B C 1
ATOM 5304 O O . MET B 1 196 ? 61.927 98.647 -9.313 1.00 39.27 196 MET B O 1
ATOM 5309 N N . GLN B 1 197 ? 61.838 98.418 -7.057 1.00 37.25 197 GLN B N 1
ATOM 5310 C CA . GLN B 1 197 ? 62.804 97.302 -6.992 1.00 37.21 197 GLN B CA 1
ATOM 5311 C C . GLN B 1 197 ? 62.125 96.062 -7.521 1.00 43.92 197 GLN B C 1
ATOM 5312 O O . GLN B 1 197 ? 62.684 95.363 -8.367 1.00 44.25 197 GLN B O 1
ATOM 5318 N N . GLN B 1 198 ? 60.867 95.856 -7.089 1.00 41.65 198 GLN B N 1
ATOM 5319 C CA . GLN B 1 198 ? 60.079 94.686 -7.425 1.00 42.90 198 GLN B CA 1
ATOM 5320 C C . GLN B 1 198 ? 59.485 94.689 -8.815 1.00 46.68 198 GLN B C 1
ATOM 5321 O O . GLN B 1 198 ? 59.575 93.673 -9.496 1.00 46.78 198 GLN B O 1
ATOM 5327 N N . THR B 1 199 ? 58.830 95.779 -9.225 1.00 42.65 199 THR B N 1
ATOM 5328 C CA . THR B 1 199 ? 58.074 95.757 -10.468 1.00 41.56 199 THR B CA 1
ATOM 5329 C C . THR B 1 199 ? 58.653 96.617 -11.570 1.00 45.59 199 THR B C 1
ATOM 5330 O O . THR B 1 199 ? 58.698 96.134 -12.703 1.00 46.01 199 THR B O 1
ATOM 5334 N N . LEU B 1 200 ? 59.021 97.885 -11.296 1.00 43.41 200 LEU B N 1
ATOM 5335 C CA . LEU B 1 200 ? 59.487 98.772 -12.380 1.00 44.28 200 LEU B CA 1
ATOM 5336 C C . LEU B 1 200 ? 60.870 98.393 -12.910 1.00 46.82 200 LEU B C 1
ATOM 5337 O O . LEU B 1 200 ? 61.077 98.321 -14.121 1.00 44.30 200 LEU B O 1
ATOM 5342 N N . ALA B 1 201 ? 61.825 98.205 -12.001 1.00 44.77 201 ALA B N 1
ATOM 5343 C CA . ALA B 1 201 ? 63.191 97.916 -12.415 1.00 45.06 201 ALA B CA 1
ATOM 5344 C C . ALA B 1 201 ? 63.761 96.706 -11.664 1.00 49.22 201 ALA B C 1
ATOM 5345 O O . ALA B 1 201 ? 64.708 96.857 -10.879 1.00 47.80 201 ALA B O 1
ATOM 5347 N N . PRO B 1 202 ? 63.199 95.484 -11.880 1.00 46.46 202 PRO B N 1
ATOM 5348 C CA . PRO B 1 202 ? 63.800 94.309 -11.245 1.00 46.06 202 PRO B CA 1
ATOM 5349 C C . PRO B 1 202 ? 65.148 93.978 -11.912 1.00 48.76 202 PRO B C 1
ATOM 5350 O O . PRO B 1 202 ? 65.434 94.432 -13.023 1.00 46.41 202 PRO B O 1
ATOM 5354 N N . GLU B 1 203 ? 65.975 93.207 -11.211 1.00 46.63 203 GLU B N 1
ATOM 5355 C CA . GLU B 1 203 ? 67.265 92.713 -11.706 1.00 46.50 203 GLU B CA 1
ATOM 5356 C C . GLU B 1 203 ? 67.035 91.768 -12.858 1.00 51.23 203 GLU B C 1
ATOM 5357 O O . GLU B 1 203 ? 65.948 91.193 -12.968 1.00 51.79 203 GLU B O 1
ATOM 5363 N N . HIS B 1 204 ? 68.030 91.614 -13.725 1.00 48.17 204 HIS B N 1
ATOM 5364 C CA . HIS B 1 204 ? 67.931 90.675 -14.828 1.00 49.65 204 HIS B CA 1
ATOM 5365 C C . HIS B 1 204 ? 69.169 89.781 -14.800 1.00 53.91 204 HIS B C 1
ATOM 5366 O O . HIS B 1 204 ? 70.283 90.281 -15.001 1.00 55.11 204 HIS B O 1
ATOM 5373 N N . PRO B 1 205 ? 69.022 88.486 -14.418 1.00 48.57 205 PRO B N 1
ATOM 5374 C CA . PRO B 1 205 ? 67.771 87.768 -14.101 1.00 47.95 205 PRO B CA 1
ATOM 5375 C C . PRO B 1 205 ? 67.177 88.162 -12.732 1.00 50.52 205 PRO B C 1
ATOM 5376 O O . PRO B 1 205 ? 67.906 88.597 -11.838 1.00 49.55 205 PRO B O 1
ATOM 5380 N N . VAL B 1 206 ? 65.837 88.044 -12.595 1.00 47.34 206 VAL B N 1
ATOM 5381 C CA . VAL B 1 206 ? 65.080 88.416 -11.388 1.00 47.15 206 VAL B CA 1
ATOM 5382 C C . VAL B 1 206 ? 65.552 87.590 -10.167 1.00 52.06 206 VAL B C 1
ATOM 5383 O O . VAL B 1 206 ? 65.683 86.365 -10.239 1.00 53.05 206 VAL B O 1
ATOM 5387 N N . ALA B 1 207 ? 65.864 88.290 -9.073 1.00 48.14 207 ALA B N 1
ATOM 5388 C CA . ALA B 1 207 ? 66.311 87.679 -7.826 1.00 47.23 207 ALA B CA 1
ATOM 5389 C C . ALA B 1 207 ? 65.133 87.556 -6.861 1.00 48.95 207 ALA B C 1
ATOM 5390 O O . ALA B 1 207 ? 64.255 88.422 -6.873 1.00 46.98 207 ALA B O 1
ATOM 5392 N N . ALA B 1 208 ? 65.116 86.500 -6.021 1.00 45.30 208 ALA B N 1
ATOM 5393 C CA . ALA B 1 208 ? 64.060 86.287 -5.017 1.00 44.84 208 ALA B CA 1
ATOM 5394 C C . ALA B 1 208 ? 63.947 87.448 -4.009 1.00 47.01 208 ALA B C 1
ATOM 5395 O O . ALA B 1 208 ? 62.856 87.698 -3.509 1.00 48.17 208 ALA B O 1
ATOM 5397 N N . PHE B 1 209 ? 65.056 88.149 -3.714 1.00 41.09 209 PHE B N 1
ATOM 5398 C CA . PHE B 1 209 ? 65.052 89.275 -2.776 1.00 39.81 209 PHE B CA 1
ATOM 5399 C C . PHE B 1 209 ? 65.757 90.489 -3.408 1.00 42.63 209 PHE B C 1
ATOM 5400 O O . PHE B 1 209 ? 66.720 90.308 -4.147 1.00 42.15 209 PHE B O 1
ATOM 5408 N N . PRO B 1 210 ? 65.225 91.718 -3.204 1.00 39.40 210 PRO B N 1
ATOM 5409 C CA . PRO B 1 210 ? 65.773 92.888 -3.918 1.00 38.45 210 PRO B CA 1
ATOM 5410 C C . PRO B 1 210 ? 67.081 93.404 -3.357 1.00 40.15 210 PRO B C 1
ATOM 5411 O O . PRO B 1 210 ? 67.419 93.090 -2.223 1.00 38.53 210 PRO B O 1
ATOM 5415 N N . GLN B 1 211 ? 67.781 94.252 -4.137 1.00 36.42 211 GLN B N 1
ATOM 5416 C CA . GLN B 1 211 ? 69.052 94.888 -3.756 1.00 36.49 211 GLN B CA 1
ATOM 5417 C C . GLN B 1 211 ? 68.864 95.854 -2.588 1.00 41.05 211 GLN B C 1
ATOM 5418 O O . GLN B 1 211 ? 69.799 96.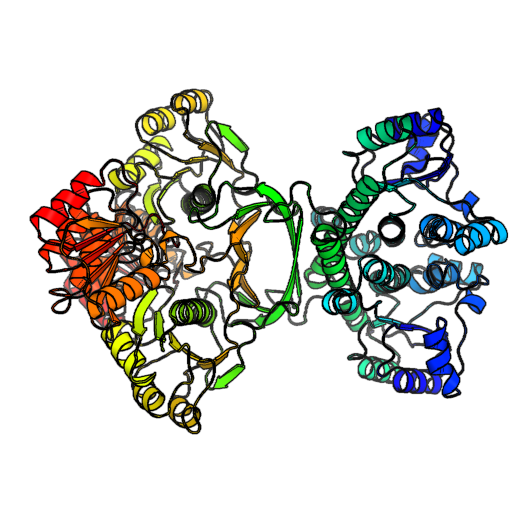061 -1.815 1.00 42.21 211 GLN B O 1
ATOM 5424 N N . TRP B 1 212 ? 67.667 96.446 -2.458 1.00 36.03 212 TRP B N 1
ATOM 5425 C CA . TRP B 1 212 ? 67.361 97.365 -1.359 1.00 35.01 212 TRP B CA 1
ATOM 5426 C C . TRP B 1 212 ? 66.070 96.928 -0.669 1.00 37.61 212 TRP B C 1
ATOM 5427 O O . TRP B 1 212 ? 65.117 96.534 -1.346 1.00 35.73 212 TRP B O 1
ATOM 5438 N N . PHE B 1 213 ? 66.025 97.012 0.662 1.00 34.90 213 PHE B N 1
ATOM 5439 C CA . PHE B 1 213 ? 64.807 96.643 1.383 1.00 34.99 213 PHE B CA 1
ATOM 5440 C C . PHE B 1 213 ? 64.516 97.688 2.452 1.00 36.43 213 PHE B C 1
ATOM 5441 O O . PHE B 1 213 ? 65.365 97.969 3.269 1.00 34.56 213 PHE B O 1
ATOM 5449 N N . GLY B 1 214 ? 63.308 98.237 2.441 1.00 33.51 214 GLY B N 1
ATOM 5450 C CA . GLY B 1 214 ? 62.914 99.256 3.401 1.00 32.36 214 GLY B CA 1
ATOM 5451 C C . GLY B 1 214 ? 61.543 99.019 3.981 1.00 35.29 214 GLY B C 1
ATOM 5452 O O . GLY B 1 214 ? 60.634 98.557 3.298 1.00 34.26 214 GLY B O 1
ATOM 5453 N N . ARG B 1 215 ? 61.397 99.304 5.258 1.00 34.82 215 ARG B N 1
ATOM 5454 C CA . ARG B 1 215 ? 60.130 99.128 5.962 1.00 33.39 215 ARG B CA 1
ATOM 5455 C C . ARG B 1 215 ? 60.018 100.101 7.110 1.00 35.29 215 ARG B C 1
ATOM 5456 O O . ARG B 1 215 ? 61.029 100.505 7.685 1.00 34.97 215 ARG B O 1
ATOM 5464 N N . SER B 1 216 ? 58.779 100.477 7.454 1.00 31.25 216 SER B N 1
ATOM 5465 C CA . SER B 1 216 ? 58.527 101.329 8.619 1.00 30.56 216 SER B CA 1
ATOM 5466 C C . SER B 1 216 ? 57.363 100.760 9.432 1.00 33.11 216 SER B C 1
ATOM 5467 O O . SER B 1 216 ? 56.559 99.985 8.916 1.00 31.26 216 SER B O 1
ATOM 5470 N N . TRP B 1 217 ? 57.313 101.103 10.703 1.00 30.65 217 TRP B N 1
ATOM 5471 C CA . TRP B 1 217 ? 56.295 100.609 11.616 1.00 31.39 217 TRP B CA 1
ATOM 5472 C C . TRP B 1 217 ? 55.798 101.720 12.508 1.00 36.42 217 TRP B C 1
ATOM 5473 O O . TRP B 1 217 ? 56.528 102.666 12.782 1.00 35.69 217 TRP B O 1
ATOM 5484 N N . ARG B 1 218 ? 54.563 101.578 12.985 1.00 34.62 218 ARG B N 1
ATOM 5485 C CA . ARG B 1 218 ? 53.936 102.503 13.925 1.00 34.71 218 ARG B CA 1
ATOM 5486 C C . ARG B 1 218 ? 53.773 101.794 15.265 1.00 36.70 218 ARG B C 1
ATOM 5487 O O . ARG B 1 218 ? 53.332 100.645 15.296 1.00 35.32 218 ARG B O 1
ATOM 5495 N N . ARG B 1 219 ? 54.136 102.464 16.365 1.00 33.41 219 ARG B N 1
ATOM 5496 C CA . ARG B 1 219 ? 54.031 101.886 17.695 1.00 33.64 219 ARG B CA 1
ATOM 5497 C C . ARG B 1 219 ? 52.572 101.668 18.078 1.00 38.28 219 ARG B C 1
ATOM 5498 O O . ARG B 1 219 ? 51.756 102.584 17.963 1.00 38.61 219 ARG B O 1
ATOM 5506 N N . VAL B 1 220 ? 52.251 100.424 18.480 1.00 35.01 220 VAL B N 1
ATOM 5507 C CA . VAL B 1 220 ? 50.919 100.014 18.942 1.00 34.74 220 VAL B CA 1
ATOM 5508 C C . VAL B 1 220 ? 50.859 100.288 20.450 1.00 40.05 220 VAL B C 1
ATOM 5509 O O . VAL B 1 220 ? 49.868 100.831 20.939 1.00 41.08 220 VAL B O 1
ATOM 5513 N N . ALA B 1 221 ? 51.922 99.922 21.179 1.00 36.95 221 ALA B N 1
ATOM 5514 C CA . ALA B 1 221 ? 52.009 100.151 22.626 1.00 37.28 221 ALA B CA 1
ATOM 5515 C C . ALA B 1 221 ? 53.416 99.970 23.169 1.00 38.09 221 ALA B C 1
ATOM 5516 O O . ALA B 1 221 ? 54.197 99.180 22.638 1.00 36.02 221 ALA B O 1
ATOM 5518 N N . MET B 1 222 ? 53.714 100.680 24.267 1.00 34.11 222 MET B N 1
ATOM 5519 C CA . MET B 1 222 ? 54.924 100.462 25.046 1.00 33.35 222 MET B CA 1
ATOM 5520 C C . MET B 1 222 ? 54.611 99.233 25.873 1.00 34.51 222 MET B C 1
ATOM 5521 O O . MET B 1 222 ? 53.470 99.096 26.312 1.00 32.71 222 MET B O 1
ATOM 5526 N N . LEU B 1 223 ? 55.548 98.295 26.020 1.00 30.04 223 LEU B N 1
ATOM 5527 C CA . LEU B 1 223 ? 55.244 97.124 26.840 1.00 28.87 223 LEU B CA 1
ATOM 5528 C C . LEU B 1 223 ? 55.780 97.387 28.243 1.00 30.73 223 LEU B C 1
ATOM 5529 O O . LEU B 1 223 ? 56.519 98.356 28.425 1.00 31.02 223 LEU B O 1
ATOM 5534 N N . ARG B 1 224 ? 55.381 96.589 29.248 1.00 27.27 224 ARG B N 1
ATOM 5535 C CA . ARG B 1 224 ? 55.875 96.768 30.629 1.00 28.52 224 ARG B CA 1
ATOM 5536 C C . ARG B 1 224 ? 57.378 96.503 30.685 1.00 32.19 224 ARG B C 1
ATOM 5537 O O . ARG B 1 224 ? 58.104 97.136 31.459 1.00 30.93 224 ARG B O 1
ATOM 5545 N N . TYR B 1 225 ? 57.832 95.565 29.830 1.00 27.57 225 TYR B N 1
ATOM 5546 C CA . TYR B 1 225 ? 59.222 95.181 29.654 1.00 26.99 225 TYR B CA 1
ATOM 5547 C C . TYR B 1 225 ? 59.302 94.187 28.492 1.00 28.22 225 TYR B C 1
ATOM 5548 O O . TYR B 1 225 ? 58.269 93.809 27.929 1.00 25.02 225 TYR B O 1
ATOM 5557 N N . GLY B 1 226 ? 60.526 93.778 28.149 1.00 24.91 226 GLY B N 1
ATOM 5558 C CA . GLY B 1 226 ? 60.775 92.821 27.077 1.00 22.41 226 GLY B CA 1
ATOM 5559 C C . GLY B 1 226 ? 60.703 91.393 27.555 1.00 26.12 226 GLY B C 1
ATOM 5560 O O . GLY B 1 226 ? 59.765 91.015 28.258 1.00 25.44 226 GLY B O 1
ATOM 5561 N N . GLU B 1 227 ? 61.706 90.584 27.188 1.00 22.95 227 GLU B N 1
ATOM 5562 C CA . GLU B 1 227 ? 61.753 89.183 27.582 1.00 21.66 227 GLU B CA 1
ATOM 5563 C C . GLU B 1 227 ? 61.960 89.009 29.080 1.00 24.67 227 GLU B C 1
ATOM 5564 O O . GLU B 1 227 ? 61.505 88.028 29.647 1.00 23.18 227 GLU B O 1
ATOM 5570 N N . ASN B 1 228 ? 62.671 89.949 29.701 1.00 22.65 228 ASN B N 1
ATOM 5571 C CA . ASN B 1 228 ? 62.998 89.970 31.122 1.00 23.11 228 ASN B CA 1
ATOM 5572 C C . ASN B 1 228 ? 62.756 91.387 31.654 1.00 26.56 228 ASN B C 1
ATOM 5573 O O . ASN B 1 228 ? 62.827 92.333 30.857 1.00 24.37 228 ASN B O 1
ATOM 5578 N N . PRO B 1 229 ? 62.454 91.541 32.969 1.00 24.39 229 PRO B N 1
ATOM 5579 C CA . PRO B 1 229 ? 62.111 92.874 33.526 1.00 23.73 229 PRO B CA 1
ATOM 5580 C C . PRO B 1 229 ? 63.103 94.013 33.335 1.00 28.44 229 PRO B C 1
ATOM 5581 O O . PRO B 1 229 ? 62.684 95.169 33.351 1.00 27.72 229 PRO B O 1
ATOM 5585 N N . HIS B 1 230 ? 64.404 93.720 33.195 1.00 25.66 230 HIS B N 1
ATOM 5586 C CA . HIS B 1 230 ? 65.422 94.768 33.065 1.00 24.53 230 HIS B CA 1
ATOM 5587 C C . HIS B 1 230 ? 65.501 95.335 31.648 1.00 27.90 230 HIS B C 1
ATOM 5588 O O . HIS B 1 230 ? 66.253 96.276 31.418 1.00 27.92 230 HIS B O 1
ATOM 5595 N N . GLN B 1 231 ? 64.735 94.759 30.691 1.00 25.22 231 GLN B N 1
ATOM 5596 C CA . GLN B 1 231 ? 64.735 95.202 29.302 1.00 24.52 231 GLN B CA 1
ATOM 5597 C C . GLN B 1 231 ? 63.447 95.947 28.984 1.00 30.10 231 GLN B C 1
ATOM 5598 O O . GLN B 1 231 ? 62.361 95.380 29.149 1.00 28.78 231 GLN B O 1
ATOM 5604 N N . GLN B 1 232 ? 63.562 97.177 28.467 1.00 28.41 232 GLN B N 1
ATOM 5605 C CA . GLN B 1 232 ? 62.411 97.953 28.002 1.00 29.15 232 GLN B CA 1
ATOM 5606 C C . GLN B 1 232 ? 62.026 97.447 26.624 1.00 30.94 232 GLN B C 1
ATOM 5607 O O . GLN B 1 232 ? 62.898 96.951 25.919 1.00 29.07 232 GLN B O 1
ATOM 5613 N N . ALA B 1 233 ? 60.726 97.528 26.257 1.00 27.00 233 ALA B N 1
ATOM 5614 C CA . ALA B 1 233 ? 60.212 97.027 24.974 1.00 26.17 233 ALA B CA 1
ATOM 5615 C C . ALA B 1 233 ? 58.937 97.736 24.501 1.00 29.85 233 ALA B C 1
ATOM 5616 O O . ALA B 1 233 ? 58.244 98.376 25.281 1.00 27.89 233 ALA B O 1
ATOM 5618 N N . ALA B 1 234 ? 58.651 97.608 23.200 1.00 29.38 234 ALA B N 1
ATOM 5619 C CA . ALA B 1 234 ? 57.459 98.147 22.565 1.00 29.43 234 ALA B CA 1
ATOM 5620 C C . ALA B 1 234 ? 56.984 97.231 21.447 1.00 31.65 234 ALA B C 1
ATOM 5621 O O . ALA B 1 234 ? 57.776 96.492 20.880 1.00 31.09 234 ALA B O 1
ATOM 5623 N N . LEU B 1 235 ? 55.672 97.271 21.155 1.00 29.00 235 LEU B N 1
ATOM 5624 C CA . LEU B 1 235 ? 55.053 96.546 20.055 1.00 29.43 235 LEU B CA 1
ATOM 5625 C C . LEU B 1 235 ? 54.780 97.536 18.918 1.00 35.01 235 LEU B C 1
ATOM 5626 O O . LEU B 1 235 ? 54.268 98.631 19.172 1.00 35.28 235 LEU B O 1
ATOM 5631 N N . TYR B 1 236 ? 55.128 97.142 17.676 1.00 31.22 236 TYR B N 1
ATOM 5632 C CA . TYR B 1 236 ? 54.928 97.913 16.454 1.00 30.16 236 TYR B CA 1
ATOM 5633 C C . TYR B 1 236 ? 54.068 97.148 15.490 1.00 36.06 236 TYR B C 1
ATOM 5634 O O . TYR B 1 236 ? 54.121 95.922 15.465 1.00 34.66 236 TYR B O 1
ATOM 5643 N N . GLY B 1 237 ? 53.275 97.879 14.713 1.00 34.09 237 GLY B N 1
ATOM 5644 C CA . GLY B 1 237 ? 52.423 97.304 13.690 1.00 34.71 237 GLY B CA 1
ATOM 5645 C C . GLY B 1 237 ? 52.815 97.829 12.327 1.00 41.51 237 GLY B C 1
ATOM 5646 O O . GLY B 1 237 ? 53.148 99.009 12.201 1.00 42.64 237 GLY B O 1
ATOM 5647 N N . ASP B 1 238 ? 52.836 96.952 11.312 1.00 38.17 238 ASP B N 1
ATOM 5648 C CA . ASP B 1 238 ? 53.128 97.316 9.921 1.00 37.90 238 ASP B CA 1
ATOM 5649 C C . ASP B 1 238 ? 51.771 97.603 9.262 1.00 42.15 238 ASP B C 1
ATOM 5650 O O . ASP B 1 238 ? 51.007 96.662 9.044 1.00 38.98 238 ASP B O 1
ATOM 5655 N N . PRO B 1 239 ? 51.420 98.893 9.019 1.00 42.16 239 PRO B N 1
ATOM 5656 C CA . PRO B 1 239 ? 50.080 99.196 8.481 1.00 43.69 239 PRO B CA 1
ATOM 5657 C C . PRO B 1 239 ? 49.863 98.744 7.034 1.00 49.36 239 PRO B C 1
ATOM 5658 O O . PRO B 1 239 ? 48.708 98.609 6.623 1.00 49.91 239 PRO B O 1
ATOM 5662 N N . THR B 1 240 ? 50.954 98.477 6.282 1.00 46.79 240 THR B N 1
ATOM 5663 C CA . THR B 1 240 ? 50.898 98.042 4.875 1.00 47.53 240 THR B CA 1
ATOM 5664 C C . THR B 1 240 ? 50.887 96.509 4.752 1.00 54.23 240 THR B C 1
ATOM 5665 O O . THR B 1 240 ? 50.847 95.986 3.638 1.00 56.15 240 THR B O 1
ATOM 5669 N N . ALA B 1 241 ? 50.950 95.795 5.884 1.00 49.98 241 ALA B N 1
ATOM 5670 C CA . ALA B 1 241 ? 50.971 94.333 5.918 1.00 48.39 241 ALA B CA 1
ATOM 5671 C C . ALA B 1 241 ? 49.588 93.761 6.098 1.00 52.88 241 ALA B C 1
ATOM 5672 O O . ALA B 1 241 ? 48.678 94.464 6.547 1.00 51.38 241 ALA B O 1
ATOM 5674 N N . TRP B 1 242 ? 49.433 92.468 5.767 1.00 52.13 242 TRP B N 1
ATOM 5675 C CA . TRP B 1 242 ? 48.202 91.725 6.016 1.00 53.84 242 TRP B CA 1
ATOM 5676 C C . TRP B 1 242 ? 48.111 91.544 7.546 1.00 54.68 242 TRP B C 1
ATOM 5677 O O . TRP B 1 242 ? 49.144 91.229 8.155 1.00 53.49 242 TRP B O 1
ATOM 5688 N N . PRO B 1 243 ? 46.939 91.808 8.182 1.00 49.03 243 PRO B N 1
ATOM 5689 C CA . PRO B 1 243 ? 46.858 91.730 9.655 1.00 47.69 243 PRO B CA 1
ATOM 5690 C C . PRO B 1 243 ? 47.320 90.397 10.249 1.00 49.36 243 PRO B C 1
ATOM 5691 O O . PRO B 1 243 ? 47.059 89.328 9.692 1.00 48.42 243 PRO B O 1
ATOM 5695 N N . GLY B 1 244 ? 48.028 90.503 11.372 1.00 43.37 244 GLY B N 1
ATOM 5696 C CA . GLY B 1 244 ? 48.562 89.371 12.119 1.00 41.81 244 GLY B CA 1
ATOM 5697 C C . GLY B 1 244 ? 48.361 89.554 13.609 1.00 42.33 244 GLY B C 1
ATOM 5698 O O . GLY B 1 244 ? 47.425 90.249 14.026 1.00 41.27 244 GLY B O 1
ATOM 5699 N N . LEU B 1 245 ? 49.262 88.957 14.423 1.00 37.38 245 LEU B N 1
ATOM 5700 C CA . LEU B 1 245 ? 49.214 89.049 15.890 1.00 36.43 245 LEU B CA 1
ATOM 5701 C C . LEU B 1 245 ? 49.343 90.481 16.383 1.00 38.43 245 LEU B C 1
ATOM 5702 O O . LEU B 1 245 ? 48.724 90.819 17.380 1.00 38.21 245 LEU B O 1
ATOM 5707 N N . ALA B 1 246 ? 50.130 91.320 15.682 1.00 33.90 246 ALA B N 1
ATOM 5708 C CA . ALA B 1 246 ? 50.353 92.716 16.041 1.00 33.08 246 ALA B CA 1
ATOM 5709 C C . ALA B 1 246 ? 49.064 93.549 15.951 1.00 36.99 246 ALA B C 1
ATOM 5710 O O . ALA B 1 246 ? 48.951 94.572 16.618 1.00 35.05 246 ALA B O 1
ATOM 5712 N N . GLN B 1 247 ? 48.074 93.078 15.168 1.00 36.11 247 GLN B N 1
ATOM 5713 C CA . GLN B 1 247 ? 46.777 93.725 14.954 1.00 36.16 247 GLN B CA 1
ATOM 5714 C C . GLN B 1 247 ? 45.641 92.953 15.621 1.00 43.35 247 GLN B C 1
ATOM 5715 O O . GLN B 1 247 ? 44.470 93.281 15.384 1.00 44.41 247 GLN B O 1
ATOM 5721 N N . ALA B 1 248 ? 45.967 91.908 16.421 1.00 39.58 248 ALA B N 1
ATOM 5722 C CA . ALA B 1 248 ? 44.945 91.083 17.070 1.00 39.13 248 ALA B CA 1
ATOM 5723 C C . ALA B 1 248 ? 44.060 91.919 17.981 1.00 41.69 248 ALA B C 1
ATOM 5724 O O . ALA B 1 248 ? 44.543 92.801 18.696 1.00 40.32 248 ALA B O 1
ATOM 5726 N N . GLU B 1 249 ? 42.756 91.647 17.930 1.00 36.16 249 GLU B N 1
ATOM 5727 C CA . GLU B 1 249 ? 41.783 92.326 18.759 1.00 34.71 249 GLU B CA 1
ATOM 5728 C C . GLU B 1 249 ? 41.695 91.612 20.101 1.00 37.03 249 GLU B C 1
ATOM 5729 O O . GLU B 1 249 ? 41.414 90.406 20.150 1.00 35.98 249 GLU B O 1
ATOM 5735 N N . GLN B 1 250 ? 41.932 92.355 21.189 1.00 32.14 250 GLN B N 1
ATOM 5736 C CA . GLN B 1 250 ? 41.835 91.807 22.528 1.00 30.59 250 GLN B CA 1
ATOM 5737 C C . GLN B 1 250 ? 40.415 92.048 23.066 1.00 35.48 250 GLN B C 1
ATOM 5738 O O . GLN B 1 250 ? 39.976 93.192 23.202 1.00 34.75 250 GLN B O 1
ATOM 5744 N N . LEU B 1 251 ? 39.714 90.956 23.370 1.00 31.75 251 LEU B N 1
ATOM 5745 C CA . LEU B 1 251 ? 38.344 90.976 23.872 1.00 31.71 251 LEU B CA 1
ATOM 5746 C C . LEU B 1 251 ? 38.273 90.904 25.382 1.00 36.88 251 LEU B C 1
ATOM 5747 O O . LEU B 1 251 ? 37.223 91.216 25.933 1.00 38.12 251 LEU B O 1
ATOM 5752 N N . HIS B 1 252 ? 39.352 90.450 26.054 1.00 32.03 252 HIS B N 1
ATOM 5753 C CA . HIS B 1 252 ? 39.362 90.269 27.510 1.00 32.37 252 HIS B CA 1
ATOM 5754 C C . HIS B 1 252 ? 40.780 90.078 28.017 1.00 35.03 252 HIS B C 1
ATOM 5755 O O . HIS B 1 252 ? 41.675 89.755 27.239 1.00 34.03 252 HIS B O 1
ATOM 5762 N N . GLY B 1 253 ? 40.955 90.290 29.316 1.00 32.10 253 GLY B N 1
ATOM 5763 C CA . GLY B 1 253 ? 42.197 90.068 30.037 1.00 31.88 253 GLY B CA 1
ATOM 5764 C C . GLY B 1 253 ? 43.101 91.250 30.271 1.00 36.88 253 GLY B C 1
ATOM 5765 O O . GLY B 1 253 ? 42.816 92.386 29.859 1.00 35.89 253 GLY B O 1
ATOM 5766 N N . LYS B 1 254 ? 44.206 90.972 30.968 1.00 35.18 254 LYS B N 1
ATOM 5767 C CA . LYS B 1 254 ? 45.180 92.014 31.276 1.00 35.58 254 LYS B CA 1
ATOM 5768 C C . LYS B 1 254 ? 46.050 92.320 30.053 1.00 37.57 254 LYS B C 1
ATOM 5769 O O . LYS B 1 254 ? 45.847 91.756 28.971 1.00 35.66 254 LYS B O 1
ATOM 5775 N N . ASP B 1 255 ? 46.975 93.268 30.203 1.00 35.84 255 ASP B N 1
ATOM 5776 C CA . ASP B 1 255 ? 47.854 93.657 29.107 1.00 35.41 255 ASP B CA 1
ATOM 5777 C C . ASP B 1 255 ? 48.683 92.485 28.623 1.00 35.04 255 ASP B C 1
ATOM 5778 O O . ASP B 1 255 ? 49.080 91.610 29.416 1.00 33.92 255 ASP B O 1
ATOM 5783 N N . MET B 1 256 ? 48.891 92.454 27.301 1.00 27.32 256 MET B N 1
ATOM 5784 C CA . MET B 1 256 ? 49.727 91.468 26.663 1.00 25.40 256 MET B CA 1
ATOM 5785 C C . MET B 1 256 ? 51.191 91.796 26.965 1.00 30.41 256 MET B C 1
ATOM 5786 O O . MET B 1 256 ? 51.625 92.944 26.818 1.00 30.80 256 MET B O 1
ATOM 5791 N N . SER B 1 257 ? 51.941 90.795 27.410 1.00 26.69 257 SER B N 1
ATOM 5792 C CA . SER B 1 257 ? 53.378 90.960 27.656 1.00 25.62 257 SER B CA 1
ATOM 5793 C C . SER B 1 257 ? 54.126 90.699 26.341 1.00 27.04 257 SER B C 1
ATOM 5794 O O . SER B 1 257 ? 53.523 90.243 25.362 1.00 23.79 257 SER B O 1
ATOM 5797 N N . TYR B 1 258 ? 55.432 90.995 26.317 1.00 24.39 258 TYR B N 1
ATOM 5798 C CA . TYR B 1 258 ? 56.300 90.720 25.173 1.00 22.83 258 TYR B CA 1
ATOM 5799 C C . TYR B 1 258 ? 56.308 89.186 24.908 1.00 26.27 258 TYR B C 1
ATOM 5800 O O . TYR B 1 258 ? 56.102 88.739 23.776 1.00 25.98 258 TYR B O 1
ATOM 5809 N N . ASN B 1 259 ? 56.509 88.389 25.968 1.00 23.55 259 ASN B N 1
ATOM 5810 C CA . ASN B 1 259 ? 56.558 86.924 25.864 1.00 23.75 259 ASN B CA 1
ATOM 5811 C C . ASN B 1 259 ? 55.201 86.352 25.450 1.00 28.04 259 ASN B C 1
ATOM 5812 O O . ASN B 1 259 ? 55.172 85.351 24.735 1.00 29.30 259 ASN B O 1
ATOM 5817 N N . ASN B 1 260 ? 54.092 87.014 25.827 1.00 24.03 260 ASN B N 1
ATOM 5818 C CA . ASN B 1 260 ? 52.755 86.624 25.384 1.00 23.56 260 ASN B CA 1
ATOM 5819 C C . ASN B 1 260 ? 52.643 86.732 23.856 1.00 27.57 260 ASN B C 1
ATOM 5820 O O . ASN B 1 260 ? 52.074 85.849 23.221 1.00 25.18 260 ASN B O 1
ATOM 5825 N N . PHE B 1 261 ? 53.177 87.819 23.269 1.00 25.69 261 PHE B N 1
ATOM 5826 C CA . PHE B 1 261 ? 53.127 87.997 21.815 1.00 24.67 261 PHE B CA 1
ATOM 5827 C C . PHE B 1 261 ? 53.978 86.977 21.073 1.00 26.84 261 PHE B C 1
ATOM 5828 O O . PHE B 1 261 ? 53.498 86.450 20.084 1.00 26.04 261 PHE B O 1
ATOM 5836 N N . THR B 1 262 ? 55.229 86.695 21.515 1.00 23.47 262 THR B N 1
ATOM 5837 C CA . THR B 1 262 ? 56.056 85.706 20.797 1.00 23.37 262 THR B CA 1
ATOM 5838 C C . THR B 1 262 ? 55.423 84.301 20.940 1.00 28.24 262 THR B C 1
ATOM 5839 O O . THR B 1 262 ? 55.391 83.561 19.972 1.00 28.17 262 THR B O 1
ATOM 5843 N N . ASP B 1 263 ? 54.867 83.963 22.133 1.00 26.62 263 ASP B N 1
ATOM 5844 C CA . ASP B 1 263 ? 54.214 82.666 22.358 1.00 26.68 263 ASP B CA 1
ATOM 5845 C C . ASP B 1 263 ? 52.954 82.547 21.512 1.00 29.85 263 ASP B C 1
ATOM 5846 O O . ASP B 1 263 ? 52.709 81.483 20.938 1.00 29.43 263 ASP B O 1
ATOM 5851 N N . ALA B 1 264 ? 52.137 83.613 21.468 1.00 26.70 264 ALA B N 1
ATOM 5852 C CA . ALA B 1 264 ? 50.890 83.609 20.684 1.00 26.90 264 ALA B CA 1
ATOM 5853 C C . ALA B 1 264 ? 51.217 83.513 19.185 1.00 29.41 264 ALA B C 1
ATOM 5854 O O . ALA B 1 264 ? 50.564 82.758 18.477 1.00 29.43 264 ALA B O 1
ATOM 5856 N N . ASP B 1 265 ? 52.286 84.192 18.740 1.00 26.89 265 ASP B N 1
ATOM 5857 C CA . ASP B 1 265 ? 52.731 84.155 17.341 1.00 27.78 265 ASP B CA 1
ATOM 5858 C C . ASP B 1 265 ? 53.151 82.718 16.949 1.00 29.76 265 ASP B C 1
ATOM 5859 O O . ASP B 1 265 ? 52.720 82.198 15.915 1.00 27.23 265 ASP B O 1
ATOM 5864 N N . ALA B 1 266 ? 53.958 82.067 17.814 1.00 25.75 266 ALA B N 1
ATOM 5865 C CA . ALA B 1 266 ? 54.433 80.690 17.611 1.00 24.59 266 ALA B CA 1
ATOM 5866 C C . ALA B 1 266 ? 53.257 79.704 17.598 1.00 26.84 266 ALA B C 1
ATOM 5867 O O . ALA B 1 266 ? 53.218 78.802 16.756 1.00 26.41 266 ALA B O 1
ATOM 5869 N N . ALA B 1 267 ? 52.319 79.864 18.542 1.00 24.43 267 ALA B N 1
ATOM 5870 C CA . ALA B 1 267 ? 51.131 78.995 18.652 1.00 24.71 267 ALA B CA 1
ATOM 5871 C C . ALA B 1 267 ? 50.244 79.102 17.422 1.00 30.64 267 ALA B C 1
ATOM 5872 O O . ALA B 1 267 ? 49.780 78.076 16.917 1.00 31.69 267 ALA B O 1
ATOM 5874 N N . TRP B 1 268 ? 49.998 80.342 16.951 1.00 28.73 268 TRP B N 1
ATOM 5875 C CA . TRP B 1 268 ? 49.143 80.652 15.794 1.00 29.44 268 TRP B CA 1
ATOM 5876 C C . TRP B 1 268 ? 49.697 79.980 14.517 1.00 32.51 268 TRP B C 1
ATOM 5877 O O . TRP B 1 268 ? 48.958 79.275 13.815 1.00 31.84 268 TRP B O 1
ATOM 5888 N N . ARG B 1 269 ? 51.004 80.135 14.281 1.00 27.72 269 ARG B N 1
ATOM 5889 C CA . ARG B 1 269 ? 51.696 79.524 13.146 1.00 27.37 269 ARG B CA 1
ATOM 5890 C C . ARG B 1 269 ? 51.626 77.983 13.219 1.00 31.50 269 ARG B C 1
ATOM 5891 O O . ARG B 1 269 ? 51.338 77.346 12.206 1.00 31.85 269 ARG B O 1
ATOM 5899 N N . ALA B 1 270 ? 51.851 77.397 14.410 1.00 27.24 270 ALA B N 1
ATOM 5900 C CA . ALA B 1 270 ? 51.794 75.934 14.589 1.00 27.17 270 ALA B CA 1
ATOM 5901 C C . ALA B 1 270 ? 50.388 75.352 14.318 1.00 31.90 270 ALA B C 1
ATOM 5902 O O . ALA B 1 270 ? 50.275 74.272 13.701 1.00 30.95 270 ALA B O 1
ATOM 5904 N N . ALA B 1 271 ? 49.324 76.079 14.755 1.00 28.64 271 ALA B N 1
ATOM 5905 C CA . ALA B 1 271 ? 47.937 75.633 14.536 1.00 29.07 271 ALA B CA 1
ATOM 5906 C C . ALA B 1 271 ? 47.571 75.679 13.041 1.00 33.06 271 ALA B C 1
ATOM 5907 O O . ALA B 1 271 ? 46.923 74.754 12.545 1.00 34.65 271 ALA B O 1
ATOM 5909 N N . PHE B 1 272 ? 48.048 76.700 12.314 1.00 28.79 272 PHE B N 1
ATOM 5910 C CA . PHE B 1 272 ? 47.769 76.839 10.888 1.00 29.58 272 PHE B CA 1
ATOM 5911 C C . PHE B 1 272 ? 48.723 75.988 10.010 1.00 35.15 272 PHE B C 1
ATOM 5912 O O . PHE B 1 272 ? 48.573 75.995 8.789 1.00 35.81 272 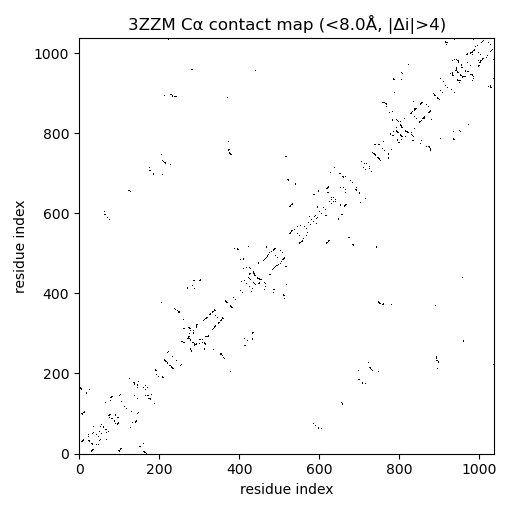PHE B O 1
ATOM 5920 N N . ASP B 1 273 ? 49.661 75.217 10.617 1.00 31.28 273 ASP B N 1
ATOM 5921 C CA . ASP B 1 273 ? 50.533 74.293 9.862 1.00 30.90 273 ASP B CA 1
ATOM 5922 C C . ASP B 1 273 ? 49.782 72.998 9.496 1.00 35.64 273 ASP B C 1
ATOM 5923 O O . ASP B 1 273 ? 50.329 72.141 8.806 1.00 35.55 273 ASP B O 1
ATOM 5928 N N . HIS B 1 274 ? 48.531 72.865 9.974 1.00 32.37 274 HIS B N 1
ATOM 5929 C CA . HIS B 1 274 ? 47.681 71.706 9.720 1.00 32.66 274 HIS B CA 1
ATOM 5930 C C . HIS B 1 274 ? 46.376 72.152 9.051 1.00 38.80 274 HIS B C 1
ATOM 5931 O O . HIS B 1 274 ? 45.798 73.179 9.444 1.00 38.31 274 HIS B O 1
ATOM 5938 N N . GLU B 1 275 ? 45.917 71.388 8.036 1.00 36.80 275 GLU B N 1
ATOM 5939 C CA . GLU B 1 275 ? 44.671 71.695 7.305 1.00 37.64 275 GLU B CA 1
ATOM 5940 C C . GLU B 1 275 ? 43.458 71.309 8.140 1.00 38.88 275 GLU B C 1
ATOM 5941 O O . GLU B 1 275 ? 42.435 71.979 8.046 1.00 39.31 275 GLU B O 1
ATOM 5947 N N . GLN B 1 276 ? 43.573 70.252 8.966 1.00 31.75 276 GLN B N 1
ATOM 5948 C CA . GLN B 1 276 ? 42.477 69.844 9.844 1.00 31.47 276 GLN B CA 1
ATOM 5949 C C . GLN B 1 276 ? 42.356 70.818 11.019 1.00 38.36 276 GLN B C 1
ATOM 5950 O O . GLN B 1 276 ? 43.301 71.575 11.305 1.00 38.91 276 GLN B O 1
ATOM 5956 N N . THR B 1 277 ? 41.206 70.779 11.722 1.00 35.63 277 THR B N 1
ATOM 5957 C CA . THR B 1 277 ? 40.964 71.540 12.951 1.00 35.16 277 THR B CA 1
ATOM 5958 C C . THR B 1 277 ? 42.138 71.226 13.891 1.00 37.44 277 THR B C 1
ATOM 5959 O O . THR B 1 277 ? 42.412 70.051 14.150 1.00 36.39 277 THR B O 1
ATOM 5963 N N . CYS B 1 278 ? 42.869 72.267 14.313 1.00 31.89 278 CYS B N 1
ATOM 5964 C CA . CYS B 1 278 ? 44.080 72.111 15.093 1.00 30.55 278 CYS B CA 1
ATOM 5965 C C . CYS B 1 278 ? 44.152 73.095 16.249 1.00 33.15 278 CYS B C 1
ATOM 5966 O O . CYS B 1 278 ? 43.811 74.280 16.113 1.00 32.97 278 CYS B O 1
ATOM 5969 N N . VAL B 1 279 ? 44.627 72.590 17.385 1.00 28.28 279 VAL B N 1
ATOM 5970 C CA . VAL B 1 279 ? 44.914 73.368 18.584 1.00 26.49 279 VAL B CA 1
ATOM 5971 C C . VAL B 1 279 ? 46.387 73.132 18.957 1.00 30.14 279 VAL B C 1
ATOM 5972 O O . VAL B 1 279 ? 46.830 71.981 19.076 1.00 30.61 279 VAL B O 1
ATOM 5976 N N . ALA B 1 280 ? 47.124 74.222 19.148 1.00 26.63 280 ALA B N 1
ATOM 5977 C CA . ALA B 1 280 ? 48.523 74.206 19.554 1.00 27.01 280 ALA B CA 1
ATOM 5978 C C . ALA B 1 280 ? 48.671 74.962 20.866 1.00 32.92 280 ALA B C 1
ATOM 5979 O O . ALA B 1 280 ? 48.117 76.051 21.019 1.00 32.98 280 ALA B O 1
ATOM 5981 N N . ILE B 1 281 ? 49.411 74.382 21.818 1.00 30.53 281 ILE B N 1
ATOM 5982 C CA . ILE B 1 281 ? 49.652 74.989 23.134 1.00 28.55 281 ILE B CA 1
ATOM 5983 C C . ILE B 1 281 ? 51.129 75.219 23.254 1.00 29.71 281 ILE B C 1
ATOM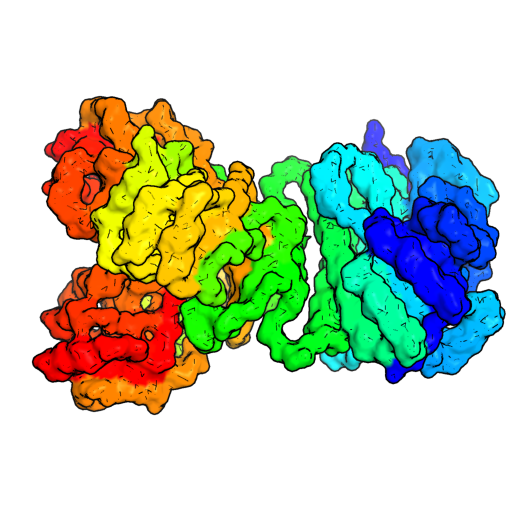 5984 O O . ILE B 1 281 ? 51.917 74.284 23.097 1.00 28.72 281 ILE B O 1
ATOM 5989 N N . ILE B 1 282 ? 51.509 76.461 23.538 1.00 25.64 282 ILE B N 1
ATOM 5990 C CA . ILE B 1 282 ? 52.913 76.861 23.645 1.00 25.07 282 ILE B CA 1
ATOM 5991 C C . ILE B 1 282 ? 53.217 77.419 25.038 1.00 30.99 282 ILE B C 1
ATOM 5992 O O . ILE B 1 282 ? 52.341 78.001 25.676 1.00 28.40 282 ILE B O 1
ATOM 5997 N N . LYS B 1 283 ? 54.466 77.236 25.493 1.00 31.46 283 LYS B N 1
ATOM 5998 C CA . LYS B 1 283 ? 55.008 77.867 26.692 1.00 34.15 283 LYS B CA 1
ATOM 5999 C C . LYS B 1 283 ? 56.510 78.042 26.478 1.00 40.58 283 LYS B C 1
ATOM 6000 O O . LYS B 1 283 ? 57.152 77.086 26.064 1.00 39.92 283 LYS B O 1
ATOM 6006 N N . HIS B 1 284 ? 57.058 79.267 26.705 1.00 42.19 284 HIS B N 1
ATOM 6007 C CA . HIS B 1 284 ? 58.490 79.621 26.494 1.00 44.92 284 HIS B CA 1
ATOM 6008 C C . HIS B 1 284 ? 58.927 79.279 25.069 1.00 45.21 284 HIS B C 1
ATOM 6009 O O . HIS B 1 284 ? 59.932 78.578 24.904 1.00 44.37 284 HIS B O 1
ATOM 6016 N N . ALA B 1 285 ? 58.128 79.694 24.050 1.00 39.58 285 ALA B N 1
ATOM 6017 C CA . ALA B 1 285 ? 58.345 79.419 22.611 1.00 39.68 285 ALA B CA 1
ATOM 6018 C C . ALA B 1 285 ? 58.339 77.912 22.304 1.00 43.71 285 ALA B C 1
ATOM 6019 O O . ALA B 1 285 ? 58.588 77.505 21.165 1.00 44.03 285 ALA B O 1
ATOM 6021 N N . ASN B 1 286 ? 58.044 77.097 23.319 1.00 40.59 286 ASN B N 1
ATOM 6022 C CA . ASN B 1 286 ? 58.116 75.646 23.242 1.00 41.46 286 ASN B CA 1
ATOM 6023 C C . ASN B 1 286 ? 56.723 74.986 23.251 1.00 45.89 286 ASN B C 1
ATOM 6024 O O . ASN B 1 286 ? 55.815 75.451 23.927 1.00 43.18 286 ASN B O 1
ATOM 6029 N N . PRO B 1 287 ? 56.543 73.885 22.504 1.00 45.35 287 PRO B N 1
ATOM 6030 C CA . PRO B 1 287 ? 55.225 73.252 22.462 1.00 45.39 287 PRO B CA 1
ATOM 6031 C C . PRO B 1 287 ? 54.964 72.331 23.650 1.00 46.60 287 PRO B C 1
ATOM 6032 O O . PRO B 1 287 ? 55.791 71.497 24.009 1.00 47.01 287 PRO B O 1
ATOM 6036 N N . CYS B 1 288 ? 53.824 72.534 24.288 1.00 38.91 288 CYS B N 1
ATOM 6037 C CA . CYS B 1 288 ? 53.354 71.665 25.358 1.00 37.01 288 CYS B CA 1
ATOM 6038 C C . CYS B 1 288 ? 52.669 70.498 24.660 1.00 38.37 288 CYS B C 1
ATOM 6039 O O . CYS B 1 288 ? 52.990 69.346 24.914 1.00 38.60 288 CYS B O 1
ATOM 6042 N N . GLY B 1 289 ? 51.777 70.828 23.731 1.00 32.62 289 GLY B N 1
ATOM 6043 C CA . GLY B 1 289 ? 51.022 69.862 22.951 1.00 31.21 289 GLY B CA 1
ATOM 6044 C C . GLY B 1 289 ? 50.395 70.477 21.731 1.00 32.78 289 GLY B C 1
ATOM 6045 O O . GLY B 1 289 ? 50.082 71.669 21.721 1.00 31.60 289 GLY B O 1
ATOM 6046 N N . ILE B 1 290 ? 50.274 69.664 20.672 1.00 29.48 290 ILE B N 1
ATOM 6047 C CA . ILE B 1 290 ? 49.641 70.019 19.405 1.00 28.95 290 ILE B CA 1
ATOM 6048 C C . ILE B 1 290 ? 48.748 68.825 19.039 1.00 34.95 290 ILE B C 1
ATOM 6049 O O . ILE B 1 290 ? 49.149 67.672 19.226 1.00 35.50 290 ILE B O 1
ATOM 6054 N N . ALA B 1 291 ? 47.540 69.101 18.536 1.00 31.06 291 ALA B N 1
ATOM 6055 C CA . ALA B 1 291 ? 46.625 68.056 18.113 1.00 31.07 291 ALA B CA 1
ATOM 6056 C C . ALA B 1 291 ? 45.669 68.525 17.034 1.00 34.70 291 ALA B C 1
ATOM 6057 O O . ALA B 1 291 ? 45.257 69.691 17.019 1.00 32.96 291 ALA B O 1
ATOM 6059 N N . ILE B 1 292 ? 45.299 67.590 16.143 1.00 31.89 292 ILE B N 1
ATOM 6060 C CA . ILE B 1 292 ? 44.292 67.795 15.102 1.00 31.76 292 ILE B CA 1
ATOM 6061 C C . ILE B 1 292 ? 43.049 67.008 15.491 1.00 35.80 292 ILE B C 1
ATOM 6062 O O . ILE B 1 292 ? 43.124 66.124 16.346 1.00 33.88 292 ILE B O 1
ATOM 6067 N N . SER B 1 293 ? 41.913 67.306 14.862 1.00 34.98 293 SER B N 1
ATOM 6068 C CA . SER B 1 293 ? 40.677 66.553 15.106 1.00 35.98 293 SER B CA 1
ATOM 6069 C C . SER B 1 293 ? 39.723 66.628 13.934 1.00 41.53 293 SER B C 1
ATOM 6070 O O . SER B 1 293 ? 39.575 67.688 13.316 1.00 40.48 293 SER B O 1
ATOM 6073 N N . SER B 1 294 ? 39.032 65.511 13.662 1.00 40.42 294 SER B N 1
ATOM 6074 C CA . SER B 1 294 ? 37.969 65.456 12.655 1.00 42.13 294 SER B CA 1
ATOM 6075 C C . SER B 1 294 ? 36.599 65.515 13.357 1.00 49.98 294 SER B C 1
ATOM 6076 O O . SER B 1 294 ? 35.563 65.417 12.698 1.00 51.77 294 SER B O 1
ATOM 6079 N N . VAL B 1 295 ? 36.603 65.676 14.701 1.00 46.87 295 VAL B N 1
ATOM 6080 C CA . VAL B 1 295 ? 35.403 65.725 15.560 1.00 46.77 295 VAL B CA 1
ATOM 6081 C C . VAL B 1 295 ? 35.044 67.185 15.889 1.00 46.71 295 VAL B C 1
ATOM 6082 O O . VAL B 1 295 ? 33.984 67.657 15.481 1.00 45.95 295 VAL B O 1
ATOM 6086 N N . SER B 1 296 ? 35.916 67.884 16.647 1.00 39.39 296 SER B N 1
ATOM 6087 C CA . SER B 1 296 ? 35.679 69.265 17.082 1.00 36.91 296 SER B CA 1
ATOM 6088 C C . SER B 1 296 ? 36.973 69.946 17.503 1.00 38.05 296 SER B C 1
ATOM 6089 O O . SER B 1 296 ? 37.990 69.279 17.688 1.00 36.87 296 SER B O 1
ATOM 6092 N N . VAL B 1 297 ? 36.910 71.267 17.714 1.00 34.54 297 VAL B N 1
ATOM 6093 C CA . VAL B 1 297 ? 38.030 72.084 18.189 1.00 33.95 297 VAL B CA 1
ATOM 6094 C C . VAL B 1 297 ? 38.282 71.731 19.675 1.00 38.74 297 VAL B C 1
ATOM 6095 O O . VAL B 1 297 ? 39.432 71.677 20.102 1.00 37.26 297 VAL B O 1
ATOM 6099 N N . ALA B 1 298 ? 37.199 71.437 20.438 1.00 36.82 298 ALA B N 1
ATOM 6100 C CA . ALA B 1 298 ? 37.263 71.019 21.844 1.00 37.44 298 ALA B CA 1
ATOM 6101 C C . ALA B 1 298 ? 38.033 69.695 21.976 1.00 43.30 298 ALA B C 1
ATOM 6102 O O . ALA B 1 298 ? 38.802 69.531 22.918 1.00 43.41 298 ALA B O 1
ATOM 6104 N N . ASP B 1 299 ? 37.840 68.763 21.019 1.00 40.25 299 ASP B N 1
ATOM 6105 C CA . ASP B 1 299 ? 38.543 67.477 20.990 1.00 38.33 299 ASP B CA 1
ATOM 6106 C C . ASP B 1 299 ? 40.048 67.704 20.694 1.00 38.59 299 ASP B C 1
ATOM 6107 O O . ASP B 1 299 ? 40.889 67.083 21.335 1.00 36.06 299 ASP B O 1
ATOM 6112 N N . ALA B 1 300 ? 40.379 68.625 19.762 1.00 34.70 300 ALA B N 1
ATOM 6113 C CA . ALA B 1 300 ? 41.777 68.937 19.444 1.00 33.54 300 ALA B CA 1
ATOM 6114 C C . ALA B 1 300 ? 42.465 69.561 20.672 1.00 38.83 300 ALA B C 1
ATOM 6115 O O . ALA B 1 300 ? 43.567 69.141 21.018 1.00 39.88 300 ALA B O 1
ATOM 6117 N N . HIS B 1 301 ? 41.762 70.469 21.394 1.00 34.97 301 HIS B N 1
ATOM 6118 C CA . HIS B 1 301 ? 42.290 71.088 22.606 1.00 32.91 301 HIS B CA 1
ATOM 6119 C C . HIS B 1 301 ? 42.537 70.062 23.719 1.00 37.23 301 HIS B C 1
ATOM 6120 O O . HIS B 1 301 ? 43.606 70.108 24.335 1.00 36.48 301 HIS B O 1
ATOM 6127 N N . ARG B 1 302 ? 41.562 69.169 24.004 1.00 34.97 302 ARG B N 1
ATOM 6128 C CA . ARG B 1 302 ? 41.756 68.149 25.042 1.00 35.75 302 ARG B CA 1
ATOM 6129 C C . ARG B 1 302 ? 42.980 67.294 24.754 1.00 38.35 302 ARG B C 1
ATOM 6130 O O . ARG B 1 302 ? 43.763 67.054 25.670 1.00 38.79 302 ARG B O 1
ATOM 6138 N N . LYS B 1 303 ? 43.139 66.828 23.492 1.00 35.34 303 LYS B N 1
ATOM 6139 C CA . LYS B 1 303 ? 44.256 65.967 23.086 1.00 35.28 303 LYS B CA 1
ATOM 6140 C C . LYS B 1 303 ? 45.580 66.722 23.137 1.00 38.09 303 LYS B C 1
ATOM 6141 O O . LYS B 1 303 ? 46.584 66.134 23.536 1.00 37.66 303 LYS B O 1
ATOM 6147 N N . ALA B 1 304 ? 45.582 68.024 22.751 1.00 34.01 304 ALA B N 1
ATOM 6148 C CA . ALA B 1 304 ? 46.786 68.864 22.807 1.00 32.94 304 ALA B CA 1
ATOM 6149 C C . ALA B 1 304 ? 47.192 69.077 24.268 1.00 36.49 304 ALA B C 1
ATOM 6150 O O . ALA B 1 304 ? 48.365 68.912 24.603 1.00 34.67 304 ALA B O 1
ATOM 6152 N N . HIS B 1 305 ? 46.196 69.350 25.159 1.00 34.79 305 HIS B N 1
ATOM 6153 C CA . HIS B 1 305 ? 46.420 69.557 26.603 1.00 33.79 305 HIS B CA 1
ATOM 6154 C C . HIS B 1 305 ? 46.989 68.306 27.286 1.00 35.99 305 HIS B C 1
ATOM 6155 O O . HIS B 1 305 ? 47.872 68.422 28.130 1.00 35.95 305 HIS B O 1
ATOM 6162 N N . GLU B 1 306 ? 46.497 67.130 26.909 1.00 33.88 306 GLU B N 1
ATOM 6163 C CA . GLU B 1 306 ? 46.907 65.828 27.453 1.00 35.59 306 GLU B CA 1
ATOM 6164 C C . GLU B 1 306 ? 48.370 65.452 27.142 1.00 39.08 306 GLU B C 1
ATOM 6165 O O . GLU B 1 306 ? 48.890 64.560 27.804 1.00 38.87 306 GLU B O 1
ATOM 6171 N N . CYS B 1 307 ? 49.033 66.117 26.166 1.00 34.63 307 CYS B N 1
ATOM 6172 C CA . CYS B 1 307 ? 50.432 65.811 25.846 1.00 34.00 307 CYS B CA 1
ATOM 6173 C C . CYS B 1 307 ? 51.314 66.069 27.084 1.00 38.55 307 CYS B C 1
ATOM 6174 O O . CYS B 1 307 ? 51.985 65.154 27.551 1.00 36.11 307 CYS B O 1
ATOM 6177 N N . ASP B 1 308 ? 51.277 67.312 27.626 1.00 36.51 308 ASP B N 1
ATOM 6178 C CA . ASP B 1 308 ? 52.013 67.706 28.829 1.00 36.63 308 ASP B CA 1
ATOM 6179 C C . ASP B 1 308 ? 51.124 68.681 29.608 1.00 40.99 308 ASP B C 1
ATOM 6180 O O . ASP B 1 308 ? 51.327 69.898 29.532 1.00 39.76 308 ASP B O 1
ATOM 6185 N N . PRO B 1 309 ? 50.106 68.153 30.338 1.00 39.59 309 PRO B N 1
ATOM 6186 C CA . PRO B 1 309 ? 49.177 69.046 31.061 1.00 38.96 309 PRO B CA 1
ATOM 6187 C C . PRO B 1 309 ? 49.860 69.994 32.055 1.00 41.30 309 PRO B C 1
ATOM 6188 O O . PRO B 1 309 ? 49.426 71.140 32.155 1.00 40.32 309 PRO B O 1
ATOM 6192 N N . LEU B 1 310 ? 50.944 69.556 32.741 1.00 38.25 310 LEU B N 1
ATOM 6193 C CA . LEU B 1 310 ? 51.680 70.391 33.707 1.00 37.48 310 LEU B CA 1
ATOM 6194 C C . LEU B 1 310 ? 52.243 71.643 33.035 1.00 40.77 310 LEU B C 1
ATOM 6195 O O . LEU B 1 310 ? 52.085 72.741 33.576 1.00 40.51 310 LEU B O 1
ATOM 6200 N N . SER B 1 311 ? 52.893 71.486 31.860 1.00 35.90 311 SER B N 1
ATOM 6201 C CA . SER B 1 311 ? 53.472 72.636 31.156 1.00 33.88 311 SER B CA 1
ATOM 6202 C C . SER B 1 311 ? 52.383 73.508 30.505 1.00 36.08 311 SER B C 1
ATOM 6203 O O . SER B 1 311 ? 52.591 74.714 30.390 1.00 34.73 311 SER B O 1
ATOM 6206 N N . ALA B 1 312 ? 51.209 72.928 30.144 1.00 31.43 312 ALA B N 1
ATOM 6207 C CA . ALA B 1 312 ? 50.113 73.704 29.540 1.00 31.49 312 ALA B CA 1
ATOM 6208 C C . ALA B 1 312 ? 49.545 74.759 30.531 1.00 38.78 312 ALA B C 1
ATOM 6209 O O . ALA B 1 312 ? 48.957 75.757 30.093 1.00 40.74 312 ALA B O 1
ATOM 6211 N N . TYR B 1 313 ? 49.756 74.545 31.847 1.00 35.27 313 TYR B N 1
ATOM 6212 C CA . TYR B 1 313 ? 49.400 75.450 32.949 1.00 36.34 313 TYR B CA 1
ATOM 6213 C C . TYR B 1 313 ? 50.228 76.735 32.788 1.00 34.84 313 TYR B C 1
ATOM 6214 O O . TYR B 1 313 ? 51.469 76.680 32.816 1.00 31.80 313 TYR B O 1
ATOM 6223 N N . GLY B 1 314 ? 49.552 77.854 32.527 1.00 30.44 314 GLY B N 1
ATOM 6224 C CA . GLY B 1 314 ? 50.250 79.109 32.248 1.00 30.36 314 GLY B CA 1
ATOM 6225 C C . GLY B 1 314 ? 50.690 79.235 30.804 1.00 34.40 314 GLY B C 1
ATOM 6226 O O . GLY B 1 314 ? 51.470 80.130 30.469 1.00 34.57 314 GLY B O 1
ATOM 6227 N N . GLY B 1 315 ? 50.187 78.339 29.949 1.00 31.24 315 GLY B N 1
ATOM 6228 C CA . GLY B 1 315 ? 50.516 78.306 28.524 1.00 29.26 315 GLY B CA 1
ATOM 6229 C C . GLY B 1 315 ? 49.679 79.239 27.672 1.00 31.11 315 GLY B C 1
ATOM 6230 O O . GLY B 1 315 ? 48.794 79.959 28.157 1.00 30.63 315 GLY B O 1
ATOM 6231 N N . VAL B 1 316 ? 49.966 79.215 26.383 1.00 24.86 316 VAL B N 1
ATOM 6232 C CA . VAL B 1 316 ? 49.297 80.012 25.378 1.00 23.51 316 VAL B CA 1
ATOM 6233 C C . VAL B 1 316 ? 48.625 79.047 24.380 1.00 27.44 316 VAL B C 1
ATOM 6234 O O . VAL B 1 316 ? 49.286 78.168 23.857 1.00 27.39 316 VAL B O 1
ATOM 6238 N N . ILE B 1 317 ? 47.319 79.205 24.160 1.00 24.65 317 ILE B N 1
ATOM 6239 C CA . ILE B 1 317 ? 46.537 78.355 23.259 1.00 25.14 317 ILE B CA 1
ATOM 6240 C C . ILE B 1 317 ? 46.221 79.072 21.957 1.00 30.44 317 ILE B C 1
ATOM 6241 O O . ILE B 1 317 ? 45.741 80.212 21.974 1.00 29.60 317 ILE B O 1
ATOM 6246 N N . ALA B 1 318 ? 46.402 78.358 20.822 1.00 27.65 318 ALA B N 1
ATOM 6247 C CA . ALA B 1 318 ? 45.947 78.819 19.515 1.00 26.74 318 ALA B CA 1
ATOM 6248 C C . ALA B 1 318 ? 45.093 77.755 18.868 1.00 33.22 318 ALA B C 1
ATOM 6249 O O . ALA B 1 318 ? 45.463 76.584 18.869 1.00 33.33 318 ALA B O 1
ATOM 6251 N N . ALA B 1 319 ? 43.952 78.161 18.306 1.00 30.66 319 ALA B N 1
ATOM 6252 C CA . ALA B 1 319 ? 43.066 77.277 17.542 1.00 30.61 319 ALA B CA 1
ATOM 6253 C C . ALA B 1 319 ? 43.022 77.796 16.114 1.00 33.98 319 ALA B C 1
ATOM 6254 O O . ALA B 1 319 ? 42.985 79.013 15.927 1.00 31.92 319 ALA B O 1
ATOM 6256 N N . ASN B 1 320 ? 43.058 76.905 15.102 1.00 32.91 320 ASN B N 1
ATOM 6257 C CA . ASN B 1 320 ? 43.010 77.370 13.706 1.00 33.10 320 ASN B CA 1
ATOM 6258 C C . ASN B 1 320 ? 41.549 77.546 13.224 1.00 36.37 320 ASN B C 1
ATOM 6259 O O . ASN B 1 320 ? 41.321 77.839 12.051 1.00 33.63 320 ASN B O 1
ATOM 6264 N N . THR B 1 321 ? 40.567 77.334 14.122 1.00 35.32 321 THR B N 1
ATOM 6265 C CA . THR B 1 321 ? 39.131 77.527 13.848 1.00 35.61 321 THR B CA 1
ATOM 6266 C C . THR B 1 321 ? 38.468 78.164 15.052 1.00 37.87 321 THR B C 1
ATOM 6267 O O . THR B 1 321 ? 39.077 78.276 16.112 1.00 36.55 321 THR B O 1
ATOM 6271 N N . GLU B 1 322 ? 37.188 78.526 14.897 1.00 34.33 322 GLU B N 1
ATOM 6272 C CA . GLU B 1 322 ? 36.384 79.130 15.942 1.00 32.54 322 GLU B CA 1
ATOM 6273 C C . GLU B 1 322 ? 36.403 78.298 17.220 1.00 34.78 322 GLU B C 1
ATOM 6274 O O . GLU B 1 322 ? 36.199 77.085 17.171 1.00 35.45 322 GLU B O 1
ATOM 6280 N N . VAL B 1 323 ? 36.643 78.963 18.361 1.00 30.08 323 VAL B N 1
ATOM 6281 C CA . VAL B 1 323 ? 36.626 78.330 19.678 1.00 29.85 323 VAL B CA 1
ATOM 6282 C C . VAL B 1 323 ? 35.147 78.166 20.092 1.00 35.98 323 VAL B C 1
ATOM 6283 O O . VAL B 1 323 ? 34.398 79.143 20.122 1.00 35.72 323 VAL B O 1
ATOM 6287 N N . SER B 1 324 ? 34.738 76.922 20.378 1.00 35.28 324 SER B N 1
ATOM 6288 C CA . SER B 1 324 ? 33.365 76.604 20.805 1.00 36.02 324 SER B CA 1
ATOM 6289 C C . SER B 1 324 ? 33.204 76.882 22.308 1.00 40.47 324 SER B C 1
ATOM 6290 O O . SER B 1 324 ? 34.208 77.052 23.018 1.00 40.46 324 SER B O 1
ATOM 6293 N N . VAL B 1 325 ? 31.954 76.871 22.790 1.00 36.56 325 VAL B N 1
ATOM 6294 C CA . VAL B 1 325 ? 31.598 77.022 24.206 1.00 36.75 325 VAL B CA 1
ATOM 6295 C C . VAL B 1 325 ? 32.185 75.821 24.954 1.00 39.09 325 VAL B C 1
ATOM 6296 O O . VAL B 1 325 ? 32.761 75.994 26.018 1.00 38.27 325 VAL B O 1
ATOM 6300 N N . GLU B 1 326 ? 32.085 74.616 24.363 1.00 35.79 326 GLU B N 1
ATOM 6301 C CA . GLU B 1 326 ? 32.610 73.372 24.938 1.00 35.36 326 GLU B CA 1
ATOM 6302 C C . GLU B 1 326 ? 34.119 73.481 25.220 1.00 38.80 326 GLU B C 1
ATOM 6303 O O . GLU B 1 326 ? 34.558 73.095 26.306 1.00 39.32 326 GLU B O 1
ATOM 6309 N N . MET B 1 327 ? 34.910 73.990 24.242 1.00 33.85 327 MET B N 1
ATOM 6310 C CA . MET B 1 327 ? 36.353 74.172 24.426 1.00 31.73 327 MET B CA 1
ATOM 6311 C C . MET B 1 327 ? 36.603 75.204 25.538 1.00 37.32 327 MET B C 1
ATOM 6312 O O . MET B 1 327 ? 37.371 74.926 26.456 1.00 36.48 327 MET B O 1
ATOM 6317 N N . ALA B 1 328 ? 35.898 76.355 25.473 1.00 35.19 328 ALA B N 1
ATOM 6318 C CA . ALA B 1 328 ? 35.990 77.462 26.428 1.00 36.39 328 ALA B CA 1
ATOM 6319 C C . ALA B 1 328 ? 35.752 77.012 27.872 1.00 42.35 328 ALA B C 1
ATOM 6320 O O . ALA B 1 328 ? 36.456 77.486 28.764 1.00 41.56 328 ALA B O 1
ATOM 6322 N N . GLU B 1 329 ? 34.786 76.078 28.097 1.00 40.09 329 GLU B N 1
ATOM 6323 C CA . GLU B 1 329 ? 34.438 75.514 29.413 1.00 39.67 329 GLU B CA 1
ATOM 6324 C C . GLU B 1 329 ? 35.621 74.771 30.015 1.00 43.23 329 GLU B C 1
ATOM 6325 O O . GLU B 1 329 ? 35.912 74.936 31.204 1.00 43.78 329 GLU B O 1
ATOM 6331 N N . TYR B 1 330 ? 36.315 73.968 29.192 1.00 39.39 330 TYR B N 1
ATOM 6332 C CA . TYR B 1 330 ? 37.480 73.220 29.636 1.00 38.72 330 TYR B CA 1
ATOM 6333 C C . TYR B 1 330 ? 38.680 74.156 29.846 1.00 41.69 330 TYR B C 1
ATOM 6334 O O . TYR B 1 330 ? 39.383 74.013 30.839 1.00 42.14 330 TYR B O 1
ATOM 6343 N N . VAL B 1 331 ? 38.880 75.141 28.946 1.00 37.16 331 VAL B N 1
ATOM 6344 C CA . VAL B 1 331 ? 39.963 76.142 29.028 1.00 35.45 331 VAL B CA 1
ATOM 6345 C C . VAL B 1 331 ? 39.813 76.961 30.340 1.00 40.09 331 VAL B C 1
ATOM 6346 O O . VAL B 1 331 ? 40.817 77.257 30.986 1.00 38.63 331 VAL B O 1
ATOM 6350 N N . SER B 1 332 ? 38.558 77.250 30.767 1.00 38.42 332 SER B N 1
ATOM 6351 C CA . SER B 1 332 ? 38.267 77.988 32.001 1.00 39.22 332 SER B CA 1
ATOM 6352 C C . SER B 1 332 ? 38.723 77.246 33.275 1.00 41.49 332 SER B C 1
ATOM 6353 O O . SER B 1 332 ? 38.825 77.874 34.318 1.00 41.39 332 SER B O 1
ATOM 6356 N N . THR B 1 333 ? 38.997 75.932 33.196 1.00 37.58 333 THR B N 1
ATOM 6357 C CA . THR B 1 333 ? 39.447 75.143 34.350 1.00 37.61 333 THR B CA 1
ATOM 6358 C C . THR B 1 333 ? 40.993 75.032 34.387 1.00 41.57 333 THR B C 1
ATOM 6359 O O . THR B 1 333 ? 41.556 74.482 35.337 1.00 40.70 333 THR B O 1
ATOM 6363 N N . ILE B 1 334 ? 41.666 75.560 33.352 1.00 37.18 334 ILE B N 1
ATOM 6364 C CA . ILE B 1 334 ? 43.121 75.488 33.207 1.00 36.98 334 ILE B CA 1
ATOM 6365 C C . ILE B 1 334 ? 43.713 76.894 33.219 1.00 39.81 334 ILE B C 1
ATOM 6366 O O . ILE B 1 334 ? 43.286 77.736 32.424 1.00 38.72 334 ILE B O 1
ATOM 6371 N N . PHE B 1 335 ? 44.731 77.139 34.064 1.00 36.60 335 PHE B N 1
ATOM 6372 C CA . PHE B 1 335 ? 45.404 78.438 34.053 1.00 35.56 335 PHE B CA 1
ATOM 6373 C C . PHE B 1 335 ? 46.041 78.649 32.663 1.00 35.50 335 PHE B C 1
ATOM 6374 O O . PHE B 1 335 ? 46.880 77.860 32.228 1.00 35.13 335 PHE B O 1
ATOM 6382 N N . THR B 1 336 ? 45.541 79.655 31.948 1.00 31.63 336 THR B N 1
ATOM 6383 C CA . THR B 1 336 ? 45.968 80.017 30.587 1.00 31.61 336 THR B CA 1
ATOM 6384 C C . THR B 1 336 ? 46.221 81.511 30.547 1.00 35.55 336 THR B C 1
ATOM 6385 O O . THR B 1 336 ? 45.383 82.299 31.001 1.00 37.02 336 THR B O 1
ATOM 6389 N N . GLU B 1 337 ? 47.381 81.895 30.028 1.00 30.27 337 GLU B N 1
ATOM 6390 C CA . GLU B 1 337 ? 47.788 83.297 29.853 1.00 29.09 337 GLU B CA 1
ATOM 6391 C C . GLU B 1 337 ? 47.089 83.900 28.639 1.00 31.03 337 GLU B C 1
ATOM 6392 O O . GLU B 1 337 ? 46.553 85.007 28.718 1.00 28.75 337 GLU B O 1
ATOM 6398 N N . VAL B 1 338 ? 47.153 83.179 27.477 1.00 27.69 338 VAL B N 1
ATOM 6399 C CA . VAL B 1 338 ? 46.583 83.668 26.214 1.00 26.34 338 VAL B CA 1
ATOM 6400 C C . VAL B 1 338 ? 45.834 82.568 25.470 1.00 31.68 338 VAL B C 1
ATOM 6401 O O . VAL B 1 338 ? 46.282 81.418 25.433 1.00 31.53 338 VAL B O 1
ATOM 6405 N N . ILE B 1 339 ? 44.716 82.959 24.820 1.00 27.82 339 ILE B N 1
ATOM 6406 C CA . ILE B 1 339 ? 43.970 82.168 23.867 1.00 26.54 339 ILE B CA 1
ATOM 6407 C C . ILE B 1 339 ? 43.800 83.057 22.610 1.00 30.48 339 ILE B C 1
ATOM 6408 O O . ILE B 1 339 ? 43.376 84.211 22.711 1.00 31.12 339 ILE B O 1
ATOM 6413 N N . VAL B 1 340 ? 44.189 82.536 21.453 1.00 27.01 340 VAL B N 1
ATOM 6414 C CA . VAL B 1 340 ? 44.091 83.233 20.165 1.00 27.11 340 VAL B CA 1
ATOM 6415 C C . VAL B 1 340 ? 43.343 82.311 19.224 1.00 30.75 340 VAL B C 1
ATOM 6416 O O . VAL B 1 340 ? 43.633 81.115 19.161 1.00 29.18 340 VAL B O 1
ATOM 6420 N N . ALA B 1 341 ? 42.360 82.863 18.506 1.00 29.29 341 ALA B N 1
ATOM 6421 C CA . ALA B 1 341 ? 41.531 82.101 17.581 1.00 28.86 341 ALA B CA 1
ATOM 6422 C C . ALA B 1 341 ? 41.049 83.006 16.456 1.00 34.75 341 ALA B C 1
ATOM 6423 O O . ALA B 1 341 ? 41.094 84.220 16.650 1.00 34.11 341 ALA B O 1
ATOM 6425 N N . PRO B 1 342 ? 40.574 82.490 15.288 1.00 33.48 342 PRO B N 1
ATOM 6426 C CA . PRO B 1 342 ? 40.031 83.409 14.257 1.00 34.50 342 PRO B CA 1
ATOM 6427 C C . PRO B 1 342 ? 38.665 83.983 14.655 1.00 39.07 342 PRO B C 1
ATOM 6428 O O . PRO B 1 342 ? 38.194 84.954 14.064 1.00 39.41 342 PRO B O 1
ATOM 6432 N N . GLY B 1 343 ? 38.055 83.373 15.656 1.00 35.32 343 GLY B N 1
ATOM 6433 C CA . GLY B 1 343 ? 36.769 83.782 16.188 1.00 35.59 343 GLY B CA 1
ATOM 6434 C C . GLY B 1 343 ? 36.348 82.946 17.370 1.00 38.46 343 GLY B C 1
ATOM 6435 O O . GLY B 1 343 ? 37.002 81.952 17.707 1.00 37.32 343 GLY B O 1
ATOM 6436 N N . TYR B 1 344 ? 35.249 83.366 18.012 1.00 33.62 344 TYR B N 1
ATOM 6437 C CA . TYR B 1 344 ? 34.675 82.710 19.178 1.00 33.37 344 TYR B CA 1
ATOM 6438 C C . TYR B 1 344 ? 33.183 82.546 18.943 1.00 39.23 344 TYR B C 1
ATOM 6439 O O . TYR B 1 344 ? 32.533 83.476 18.451 1.00 38.27 344 TYR B O 1
ATOM 6448 N N . ALA B 1 345 ? 32.658 81.347 19.250 1.00 36.35 345 ALA B N 1
ATOM 6449 C CA . ALA B 1 345 ? 31.240 81.008 19.111 1.00 36.87 345 ALA B CA 1
ATOM 6450 C C . ALA B 1 345 ? 30.387 81.862 20.052 1.00 43.95 345 ALA B C 1
ATOM 6451 O O . ALA B 1 345 ? 30.911 82.292 21.089 1.00 44.25 345 ALA B O 1
ATOM 6453 N N . PRO B 1 346 ? 29.077 82.118 19.762 1.00 42.19 346 PRO B N 1
ATOM 6454 C CA . PRO B 1 346 ? 28.252 82.862 20.738 1.00 41.45 346 PRO B CA 1
ATOM 6455 C C . PRO B 1 346 ? 28.299 82.189 22.118 1.00 42.42 346 PRO B C 1
ATOM 6456 O O . PRO B 1 346 ? 28.122 80.974 22.220 1.00 42.04 346 PRO B O 1
ATOM 6460 N N . GLY B 1 347 ? 28.608 82.968 23.148 1.00 37.00 347 GLY B N 1
ATOM 6461 C CA . GLY B 1 347 ? 28.722 82.470 24.516 1.00 35.70 347 GLY B CA 1
ATOM 6462 C C . GLY B 1 347 ? 30.113 82.029 24.962 1.00 38.68 347 GLY B C 1
ATOM 6463 O O . GLY B 1 347 ? 30.366 81.971 26.163 1.00 38.01 347 GLY B O 1
ATOM 6464 N N . ALA B 1 348 ? 31.028 81.707 24.015 1.00 35.39 348 ALA B N 1
ATOM 6465 C CA . ALA B 1 348 ? 32.406 81.251 24.331 1.00 34.46 348 ALA B CA 1
ATOM 6466 C C . ALA B 1 348 ? 33.206 82.323 25.098 1.00 39.24 348 ALA B C 1
ATOM 6467 O O . ALA B 1 348 ? 33.837 81.992 26.099 1.00 38.87 348 ALA B O 1
ATOM 6469 N N . LEU B 1 349 ? 33.152 83.596 24.654 1.00 36.78 349 LEU B N 1
ATOM 6470 C CA . LEU B 1 349 ? 33.848 84.691 25.318 1.00 37.38 349 LEU B CA 1
ATOM 6471 C C . LEU B 1 349 ? 33.395 84.829 26.783 1.00 44.02 349 LEU B C 1
ATOM 6472 O O . LEU B 1 349 ? 34.258 84.932 27.657 1.00 45.15 349 LEU B O 1
ATOM 6477 N N . ASP B 1 350 ? 32.067 84.760 27.061 1.00 41.68 350 ASP B N 1
ATOM 6478 C CA . ASP B 1 350 ? 31.513 84.867 28.419 1.00 41.50 350 ASP B CA 1
ATOM 6479 C C . ASP B 1 350 ? 32.067 83.788 29.340 1.00 43.14 350 ASP B C 1
ATOM 6480 O O . ASP B 1 350 ? 32.374 84.085 30.490 1.00 42.37 350 ASP B O 1
ATOM 6485 N N . VAL B 1 351 ? 32.214 82.549 28.835 1.00 38.66 351 VAL B N 1
ATOM 6486 C CA . VAL B 1 351 ? 32.757 81.423 29.595 1.00 37.83 351 VAL B CA 1
ATOM 6487 C C . VAL B 1 351 ? 34.240 81.702 29.905 1.00 42.07 351 VAL B C 1
ATOM 6488 O O . VAL B 1 351 ? 34.669 81.500 31.041 1.00 41.97 351 VAL B O 1
ATOM 6492 N N . LEU B 1 352 ? 35.000 82.206 28.914 1.00 37.21 352 LEU B N 1
ATOM 6493 C CA . LEU B 1 352 ? 36.429 82.522 29.072 1.00 35.58 352 LEU B CA 1
ATOM 6494 C C . LEU B 1 352 ? 36.641 83.719 30.010 1.00 40.68 352 LEU B C 1
ATOM 6495 O O . LEU B 1 352 ? 37.577 83.710 30.813 1.00 39.95 352 LEU B O 1
ATOM 6500 N N . ALA B 1 353 ? 35.746 84.726 29.925 1.00 38.24 353 ALA B N 1
ATOM 6501 C CA . ALA B 1 353 ? 35.790 85.952 30.726 1.00 38.84 353 ALA B CA 1
ATOM 6502 C C . ALA B 1 353 ? 35.480 85.716 32.222 1.00 45.80 353 ALA B C 1
ATOM 6503 O O . ALA B 1 353 ? 35.541 86.669 33.000 1.00 45.67 353 ALA B O 1
ATOM 6505 N N . ARG B 1 354 ? 35.212 84.454 32.634 1.00 44.85 354 ARG B N 1
ATOM 6506 C CA . ARG B 1 354 ? 35.005 84.076 34.042 1.00 45.96 354 ARG B CA 1
ATOM 6507 C C . ARG B 1 354 ? 36.328 84.247 34.820 1.00 51.55 354 ARG B C 1
ATOM 6508 O O . ARG B 1 354 ? 36.313 84.560 36.015 1.00 52.30 354 ARG B O 1
ATOM 6516 N N . LYS B 1 355 ? 37.466 84.024 34.128 1.00 47.35 355 LYS B N 1
ATOM 6517 C CA . LYS B 1 355 ? 38.813 84.221 34.660 1.00 46.41 355 LYS B CA 1
ATOM 6518 C C . LYS B 1 355 ? 39.283 85.596 34.165 1.00 47.56 355 LYS B C 1
ATOM 6519 O O . LYS B 1 355 ? 39.327 85.839 32.963 1.00 46.98 355 LYS B O 1
ATOM 6525 N N . LYS B 1 356 ? 39.507 86.523 35.106 1.00 42.86 356 LYS B N 1
ATOM 6526 C CA . LYS B 1 356 ? 39.816 87.946 34.890 1.00 41.75 356 LYS B CA 1
ATOM 6527 C C . LYS B 1 356 ? 41.086 88.227 34.054 1.00 43.63 356 LYS B C 1
ATOM 6528 O O . LYS B 1 356 ? 41.111 89.217 33.306 1.00 41.77 356 LYS B O 1
ATOM 6534 N N . ASN B 1 357 ? 42.141 87.420 34.226 1.00 39.64 357 ASN B N 1
ATOM 6535 C CA . ASN B 1 357 ? 43.417 87.729 33.589 1.00 40.07 357 ASN B CA 1
ATOM 6536 C C . ASN B 1 357 ? 43.612 87.194 32.158 1.00 41.29 357 ASN B C 1
ATOM 6537 O O . ASN B 1 357 ? 44.295 87.887 31.405 1.00 39.56 357 ASN B O 1
ATOM 6542 N N . ILE B 1 358 ? 43.032 85.998 31.790 1.00 35.46 358 ILE B N 1
ATOM 6543 C CA . ILE B 1 358 ? 43.228 85.346 30.481 1.00 34.53 358 ILE B CA 1
ATOM 6544 C C . ILE B 1 358 ? 43.057 86.356 29.354 1.00 37.54 358 ILE B C 1
ATOM 6545 O O . ILE B 1 358 ? 42.024 87.026 29.259 1.00 37.62 358 ILE B O 1
ATOM 6550 N N . ARG B 1 359 ? 44.091 86.490 28.526 1.00 32.05 359 ARG B N 1
ATOM 6551 C CA . ARG B 1 359 ? 44.010 87.414 27.409 1.00 31.52 359 ARG B CA 1
ATOM 6552 C C . ARG B 1 359 ? 43.366 86.660 26.216 1.00 33.51 359 ARG B C 1
ATOM 6553 O O . ARG B 1 359 ? 43.858 85.603 25.801 1.00 32.16 359 ARG B O 1
ATOM 6561 N N . VAL B 1 360 ? 42.183 87.142 25.780 1.00 29.23 360 VAL B N 1
ATOM 6562 C CA . VAL B 1 360 ? 41.378 86.526 24.727 1.00 28.72 360 VAL B CA 1
ATOM 6563 C C . VAL B 1 360 ? 41.565 87.347 23.456 1.00 33.50 360 VAL B C 1
ATOM 6564 O O . VAL B 1 360 ? 41.180 88.522 23.407 1.00 32.83 360 VAL B O 1
ATOM 6568 N N . LEU B 1 361 ? 42.200 86.728 22.436 1.00 30.53 361 LEU B N 1
ATOM 6569 C CA . LEU B 1 361 ? 42.519 87.411 21.185 1.00 29.58 361 LEU B CA 1
ATOM 6570 C C . LEU B 1 361 ? 41.798 86.843 19.977 1.00 33.27 361 LEU B C 1
ATOM 6571 O O . LEU B 1 361 ? 41.586 85.632 19.890 1.00 33.09 361 LEU B O 1
ATOM 6576 N N . VAL B 1 362 ? 41.491 87.733 19.018 1.00 29.67 362 VAL B N 1
ATOM 6577 C CA . VAL B 1 362 ? 40.914 87.407 17.714 1.00 30.77 362 VAL B CA 1
ATOM 6578 C C . VAL B 1 362 ? 41.934 87.863 16.696 1.00 34.50 362 VAL B C 1
ATOM 6579 O O . VAL B 1 362 ? 42.280 89.043 16.666 1.00 34.59 362 VAL B O 1
ATOM 6583 N N . ALA B 1 363 ? 42.454 86.934 15.909 1.00 31.78 363 ALA B N 1
ATOM 6584 C CA . ALA B 1 363 ? 43.430 87.284 14.896 1.00 33.70 363 ALA B CA 1
ATOM 6585 C C . ALA B 1 363 ? 42.966 86.828 13.509 1.00 39.84 363 ALA B C 1
ATOM 6586 O O . ALA B 1 363 ? 42.207 85.872 13.396 1.00 38.36 363 ALA B O 1
ATOM 6588 N N . ALA B 1 364 ? 43.409 87.536 12.467 1.00 39.75 364 ALA B N 1
ATOM 6589 C CA . ALA B 1 364 ? 43.133 87.190 11.072 1.00 41.06 364 ALA B CA 1
ATOM 6590 C C . ALA B 1 364 ? 43.927 85.954 10.703 1.00 44.24 364 ALA B C 1
ATOM 6591 O O . ALA B 1 364 ? 45.085 85.814 11.116 1.00 42.86 364 ALA B O 1
ATOM 6593 N N . GLU B 1 365 ? 43.310 85.052 9.943 1.00 41.81 365 GLU B N 1
ATOM 6594 C CA . GLU B 1 365 ? 43.956 83.831 9.466 1.00 41.27 365 GLU B CA 1
ATOM 6595 C C . GLU B 1 365 ? 45.189 84.188 8.614 1.00 46.06 365 GLU B C 1
ATOM 6596 O O . GLU B 1 365 ? 45.134 85.140 7.838 1.00 44.93 365 GLU B O 1
ATOM 6602 N N . PRO B 1 366 ? 46.332 83.493 8.783 1.00 44.01 366 PRO B N 1
ATOM 6603 C CA . PRO B 1 366 ? 47.537 83.898 8.044 1.00 44.96 366 PRO B CA 1
ATOM 6604 C C . PRO B 1 366 ? 47.436 83.649 6.540 1.00 55.64 366 PRO B C 1
ATOM 6605 O O . PRO B 1 366 ? 46.541 82.936 6.079 1.00 55.67 366 PRO B O 1
ATOM 6609 N N . LEU B 1 367 ? 48.336 84.277 5.776 1.00 56.69 367 LEU B N 1
ATOM 6610 C CA . LEU B 1 367 ? 48.406 84.091 4.328 1.00 58.50 367 LEU B CA 1
ATOM 6611 C C . LEU B 1 367 ? 49.561 83.179 3.973 1.00 64.76 367 LEU B C 1
ATOM 6612 O O . LEU B 1 367 ? 50.565 83.134 4.691 1.00 64.35 367 LEU B O 1
ATOM 6617 N N . ALA B 1 368 ? 49.435 82.482 2.830 1.00 63.24 368 ALA B N 1
ATOM 6618 C CA . ALA B 1 368 ? 50.460 81.591 2.299 1.00 63.29 368 ALA B CA 1
ATOM 6619 C C . ALA B 1 368 ? 51.674 82.400 1.863 1.00 66.50 368 ALA B C 1
ATOM 6620 O O . ALA B 1 368 ? 51.550 83.595 1.566 1.00 66.90 368 ALA B O 1
ATOM 6622 N N . GLY B 1 369 ? 52.833 81.743 1.836 1.00 61.21 369 GLY B N 1
ATOM 6623 C CA . GLY B 1 369 ? 54.094 82.366 1.449 1.00 59.62 369 GLY B CA 1
ATOM 6624 C C . GLY B 1 369 ? 54.526 83.394 2.468 1.00 59.44 369 GLY B C 1
ATOM 6625 O O . GLY B 1 369 ? 54.224 83.259 3.661 1.00 59.34 369 GLY B O 1
ATOM 6626 N N . GLY B 1 370 ? 55.170 84.448 1.998 1.00 52.55 370 GLY B N 1
ATOM 6627 C CA . GLY B 1 370 ? 55.628 85.506 2.885 1.00 50.72 370 GLY B CA 1
ATOM 6628 C C . GLY B 1 370 ? 57.083 85.355 3.259 1.00 51.48 370 GLY B C 1
ATOM 6629 O O . GLY B 1 370 ? 57.630 84.243 3.263 1.00 50.04 370 GLY B O 1
ATOM 6630 N N . SER B 1 371 ? 57.713 86.490 3.545 1.00 47.49 371 SER B N 1
ATOM 6631 C CA . SER B 1 371 ? 59.122 86.576 3.903 1.00 47.89 371 SER B CA 1
ATOM 6632 C C . SER B 1 371 ? 59.284 86.607 5.402 1.00 50.76 371 SER B C 1
ATOM 6633 O O . SER B 1 371 ? 58.429 87.130 6.116 1.00 50.73 371 SER B O 1
ATOM 6636 N N . GLU B 1 372 ? 60.387 86.048 5.874 1.00 44.63 372 GLU B N 1
ATOM 6637 C CA . GLU B 1 372 ? 60.721 85.993 7.283 1.00 42.60 372 GLU B CA 1
ATOM 6638 C C . GLU B 1 372 ? 62.000 86.817 7.505 1.00 43.73 372 GLU B C 1
ATOM 6639 O O . GLU B 1 372 ? 63.008 86.583 6.843 1.00 43.57 372 GLU B O 1
ATOM 6645 N N . LEU B 1 373 ? 61.920 87.816 8.387 1.00 38.53 373 LEU B N 1
ATOM 6646 C CA . LEU B 1 373 ? 62.994 88.735 8.738 1.00 38.09 373 LEU B CA 1
ATOM 6647 C C . LEU B 1 373 ? 63.674 88.247 10.007 1.00 41.40 373 LEU B C 1
ATOM 6648 O O . LEU B 1 373 ? 63.005 87.952 11.001 1.00 39.74 373 LEU B O 1
ATOM 6653 N N . ARG B 1 374 ? 65.005 88.138 9.952 1.00 38.30 374 ARG B N 1
ATOM 6654 C CA . ARG B 1 374 ? 65.828 87.652 11.040 1.00 38.32 374 ARG B CA 1
ATOM 6655 C C . ARG B 1 374 ? 67.063 88.556 11.175 1.00 42.31 374 ARG B C 1
ATOM 6656 O O . ARG B 1 374 ? 68.066 88.381 10.469 1.00 41.46 374 ARG B O 1
ATOM 6664 N N . PRO B 1 375 ? 66.989 89.554 12.080 1.00 39.07 375 PRO B N 1
ATOM 6665 C CA . PRO B 1 375 ? 68.136 90.447 12.283 1.00 38.43 375 PRO B CA 1
ATOM 6666 C C . PRO B 1 375 ? 69.342 89.731 12.860 1.00 40.99 375 PRO B C 1
ATOM 6667 O O . PRO B 1 375 ? 69.214 88.758 13.596 1.00 40.84 375 PRO B O 1
ATOM 6671 N N . ILE B 1 376 ? 70.518 90.210 12.476 1.00 35.46 376 ILE B N 1
ATOM 6672 C CA . ILE B 1 376 ? 71.816 89.779 12.962 1.00 35.41 376 ILE B CA 1
ATOM 6673 C C . ILE B 1 376 ? 72.562 91.071 13.245 1.00 37.29 376 ILE B C 1
ATOM 6674 O O . ILE B 1 376 ? 72.114 92.120 12.781 1.00 34.71 376 ILE B O 1
ATOM 6679 N N . SER B 1 377 ? 73.691 91.018 13.964 1.00 34.54 377 SER B N 1
ATOM 6680 C CA . SER B 1 377 ? 74.445 92.234 14.231 1.00 34.52 377 SER B CA 1
ATOM 6681 C C . SER B 1 377 ? 74.896 92.890 12.899 1.00 40.18 377 SER B C 1
ATOM 6682 O O . SER B 1 377 ? 75.449 92.217 12.016 1.00 37.10 377 SER B O 1
ATOM 6685 N N . GLY B 1 378 ? 74.521 94.166 12.755 1.00 39.20 378 GLY B N 1
ATOM 6686 C CA . GLY B 1 378 ? 74.822 95.024 11.612 1.00 39.54 378 GLY B CA 1
ATOM 6687 C C . GLY B 1 378 ? 73.930 94.844 10.397 1.00 43.01 378 GLY B C 1
ATOM 6688 O O . GLY B 1 378 ? 74.092 95.553 9.404 1.00 42.39 378 GLY B O 1
ATOM 6689 N N . GLY B 1 379 ? 72.985 93.914 10.460 1.00 37.78 379 GLY B N 1
ATOM 6690 C CA . GLY B 1 379 ? 72.148 93.675 9.303 1.00 35.17 379 GLY B CA 1
ATOM 6691 C C . GLY B 1 379 ? 70.939 92.817 9.486 1.00 36.76 379 GLY B C 1
ATOM 6692 O O . GLY B 1 379 ? 70.322 92.788 10.552 1.00 37.47 379 GLY B O 1
ATOM 6693 N N . LEU B 1 380 ? 70.575 92.140 8.408 1.00 32.39 380 LEU B N 1
ATOM 6694 C CA . LEU B 1 380 ? 69.350 91.394 8.347 1.00 32.15 380 LEU B CA 1
ATOM 6695 C C . LEU B 1 380 ? 69.424 90.211 7.404 1.00 35.13 380 LEU B C 1
ATOM 6696 O O . LEU B 1 380 ? 69.907 90.333 6.287 1.00 35.11 380 LEU B O 1
ATOM 6701 N N . LEU B 1 381 ? 68.890 89.080 7.849 1.00 31.68 381 LEU B N 1
ATOM 6702 C CA . LEU B 1 381 ? 68.698 87.892 7.016 1.00 30.69 381 LEU B CA 1
ATOM 6703 C C . LEU B 1 381 ? 67.236 87.856 6.644 1.00 34.25 381 LEU B C 1
ATOM 6704 O O . LEU B 1 381 ? 66.388 88.115 7.505 1.00 35.15 381 LEU B O 1
ATOM 6709 N N . ILE B 1 382 ? 66.927 87.601 5.366 1.00 30.48 382 ILE B N 1
ATOM 6710 C CA . ILE B 1 382 ? 65.551 87.489 4.883 1.00 29.44 382 ILE B CA 1
ATOM 6711 C C . ILE B 1 382 ? 65.439 86.165 4.149 1.00 33.48 382 ILE B C 1
ATOM 6712 O O . ILE B 1 382 ? 66.257 85.875 3.288 1.00 33.29 382 ILE B O 1
ATOM 6717 N N . GLN B 1 383 ? 64.418 85.384 4.465 1.00 29.53 383 GLN B N 1
ATOM 6718 C CA . GLN B 1 383 ? 64.203 84.113 3.787 1.00 29.44 383 GLN B CA 1
ATOM 6719 C C . GLN B 1 383 ? 62.718 83.883 3.563 1.00 34.28 383 GLN B C 1
ATOM 6720 O O . GLN B 1 383 ? 61.898 84.532 4.198 1.00 33.45 383 GLN B O 1
ATOM 6726 N N . GLN B 1 384 ? 62.372 82.936 2.692 1.00 31.50 384 GLN B N 1
ATOM 6727 C CA . GLN B 1 384 ? 60.983 82.532 2.512 1.00 30.63 384 GLN B CA 1
ATOM 6728 C C . GLN B 1 384 ? 60.574 81.748 3.763 1.00 37.23 384 GLN B C 1
ATOM 6729 O O . GLN B 1 384 ? 61.385 80.949 4.271 1.00 36.26 384 GLN B O 1
ATOM 6735 N N . SER B 1 385 ? 59.364 82.025 4.296 1.00 34.59 385 SER B N 1
ATOM 6736 C CA . SER B 1 385 ? 58.812 81.343 5.470 1.00 34.11 385 SER B CA 1
ATOM 6737 C C . SER B 1 385 ? 58.678 79.873 5.167 1.00 39.84 385 SER B C 1
ATOM 6738 O O . SER B 1 385 ? 58.184 79.515 4.085 1.00 40.59 385 SER B O 1
ATOM 6741 N N . ASP B 1 386 ? 59.098 79.014 6.111 1.00 34.97 386 ASP B N 1
ATOM 6742 C CA . ASP B 1 386 ? 58.930 77.576 5.921 1.00 33.32 386 ASP B CA 1
ATOM 6743 C C . ASP B 1 386 ? 57.423 77.270 6.038 1.00 37.86 386 ASP B C 1
ATOM 6744 O O . ASP B 1 386 ? 56.848 77.337 7.135 1.00 38.25 386 ASP B O 1
ATOM 6749 N N . GLN B 1 387 ? 56.793 77.010 4.874 1.00 34.26 387 GLN B N 1
ATOM 6750 C CA . GLN B 1 387 ? 55.351 76.767 4.746 1.00 34.26 387 GLN B CA 1
ATOM 6751 C C . GLN B 1 387 ? 55.028 75.281 4.553 1.00 38.69 387 GLN B C 1
ATOM 6752 O O . GLN B 1 387 ? 53.906 74.963 4.215 1.00 39.80 387 GLN B O 1
ATOM 6758 N N . LEU B 1 388 ? 56.003 74.376 4.782 1.00 35.16 388 LEU B N 1
ATOM 6759 C CA . LEU B 1 388 ? 55.845 72.923 4.681 1.00 34.20 388 LEU B CA 1
ATOM 6760 C C . LEU B 1 388 ? 55.270 72.524 3.289 1.00 39.51 388 LEU B C 1
ATOM 6761 O O . LEU B 1 388 ? 54.397 71.651 3.181 1.00 37.46 388 LEU B O 1
ATOM 6766 N N . ASP B 1 389 ? 55.787 73.176 2.236 1.00 38.44 389 ASP B N 1
ATOM 6767 C CA . ASP B 1 389 ? 55.327 72.968 0.868 1.00 40.40 389 ASP B CA 1
ATOM 6768 C C . ASP B 1 389 ? 56.452 72.462 -0.047 1.00 46.71 389 ASP B C 1
ATOM 6769 O O . ASP B 1 389 ? 56.314 72.514 -1.275 1.00 47.50 389 ASP B O 1
ATOM 6774 N N . ALA B 1 390 ? 57.550 71.941 0.546 1.00 42.85 390 ALA B N 1
ATOM 6775 C CA . ALA B 1 390 ? 58.666 71.375 -0.212 1.00 42.34 390 ALA B CA 1
ATOM 6776 C C . ALA B 1 390 ? 58.202 70.114 -0.906 1.00 46.51 390 ALA B C 1
ATOM 6777 O O . ALA B 1 390 ? 57.236 69.495 -0.464 1.00 45.72 390 ALA B O 1
ATOM 6779 N N . HIS B 1 391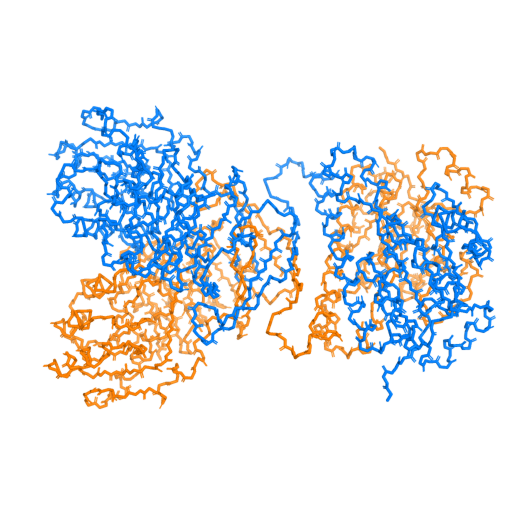 ? 58.910 69.704 -1.968 1.00 44.18 391 HIS B N 1
ATOM 6780 C CA . HIS B 1 391 ? 58.590 68.484 -2.714 1.00 43.49 391 HIS B CA 1
ATOM 6781 C C . HIS B 1 391 ? 58.432 67.294 -1.766 1.00 46.15 391 HIS B C 1
ATOM 6782 O O . HIS B 1 391 ? 57.453 66.553 -1.871 1.00 47.70 391 HIS B O 1
ATOM 6789 N N . GLY B 1 392 ? 59.368 67.167 -0.819 1.00 41.13 392 GLY B N 1
ATOM 6790 C CA . GLY B 1 392 ? 59.400 66.094 0.164 1.00 39.59 392 GLY B CA 1
ATOM 6791 C C . GLY B 1 392 ? 58.382 66.181 1.281 1.00 41.49 392 GLY B C 1
ATOM 6792 O O . GLY B 1 392 ? 58.272 65.242 2.066 1.00 41.40 392 GLY B O 1
ATOM 6793 N N . ASP B 1 393 ? 57.615 67.281 1.358 1.00 36.84 393 ASP B N 1
ATOM 6794 C CA . ASP B 1 393 ? 56.581 67.441 2.384 1.00 36.21 393 ASP B CA 1
ATOM 6795 C C . ASP B 1 393 ? 55.298 66.733 1.978 1.00 42.36 393 ASP B C 1
ATOM 6796 O O . ASP B 1 393 ? 54.447 66.453 2.837 1.00 41.42 393 ASP B O 1
ATOM 6801 N N . ASN B 1 394 ? 55.161 66.425 0.675 1.00 39.96 394 ASN B N 1
ATOM 6802 C CA . ASN B 1 394 ? 54.033 65.646 0.168 1.00 39.81 394 ASN B CA 1
ATOM 6803 C C . ASN B 1 394 ? 54.378 64.180 0.412 1.00 43.34 394 ASN B C 1
ATOM 6804 O O . ASN B 1 394 ? 55.392 63.720 -0.128 1.00 43.24 394 ASN B O 1
ATOM 6809 N N . PRO B 1 395 ? 53.570 63.433 1.219 1.00 39.63 395 PRO B N 1
ATOM 6810 C CA . PRO B 1 395 ? 53.882 62.015 1.501 1.00 39.13 395 PRO B CA 1
ATOM 6811 C C . PRO B 1 395 ? 53.913 61.085 0.284 1.00 45.06 395 PRO B C 1
ATOM 6812 O O . PRO B 1 395 ? 54.465 59.977 0.406 1.00 44.60 395 PRO B O 1
ATOM 6816 N N . ALA B 1 396 ? 53.323 61.500 -0.874 1.00 43.02 396 ALA B N 1
ATOM 6817 C CA . ALA B 1 396 ? 53.374 60.671 -2.092 1.00 44.72 396 ALA B CA 1
ATOM 6818 C C . ALA B 1 396 ? 54.807 60.651 -2.643 1.00 49.51 396 ALA B C 1
ATOM 6819 O O . ALA B 1 396 ? 55.189 59.711 -3.337 1.00 50.82 396 ALA B O 1
ATOM 6821 N N . ASN B 1 397 ? 55.610 61.670 -2.279 1.00 44.37 397 ASN B N 1
ATOM 6822 C CA . ASN B 1 397 ? 57.013 61.799 -2.689 1.00 42.80 397 ASN B CA 1
ATOM 6823 C C . ASN B 1 397 ? 57.985 61.210 -1.662 1.00 44.56 397 ASN B C 1
ATOM 6824 O O . ASN B 1 397 ? 59.196 61.326 -1.845 1.00 44.04 397 ASN B O 1
ATOM 6829 N N . TRP B 1 398 ? 57.469 60.576 -0.588 1.00 41.55 398 TRP B N 1
ATOM 6830 C CA . TRP B 1 398 ? 58.318 59.945 0.434 1.00 41.05 398 TRP B CA 1
ATOM 6831 C C . TRP B 1 398 ? 58.850 58.610 -0.096 1.00 46.21 398 TRP B C 1
ATOM 6832 O O . TRP B 1 398 ? 58.203 57.957 -0.927 1.00 45.73 398 TRP B O 1
ATOM 6843 N N . THR B 1 399 ? 60.015 58.194 0.396 1.00 42.82 399 THR B N 1
ATOM 6844 C CA . THR B 1 399 ? 60.610 56.924 0.010 1.00 42.99 399 THR B CA 1
ATOM 6845 C C . THR B 1 399 ? 60.509 55.972 1.186 1.00 47.56 399 THR B C 1
ATOM 6846 O O . THR B 1 399 ? 60.983 56.307 2.270 1.00 47.17 399 THR B O 1
ATOM 6850 N N . LEU B 1 400 ? 59.940 54.770 0.966 1.00 44.43 400 LEU B N 1
ATOM 6851 C CA . LEU B 1 400 ? 59.863 53.731 1.991 1.00 43.95 400 LEU B CA 1
ATOM 6852 C C . LEU B 1 400 ? 61.202 53.011 1.985 1.00 50.95 400 LEU B C 1
ATOM 6853 O O . LEU B 1 400 ? 61.460 52.188 1.099 1.00 51.00 400 LEU B O 1
ATOM 6858 N N . ALA B 1 401 ? 62.092 53.388 2.925 1.00 48.06 401 ALA B N 1
ATOM 6859 C CA . ALA B 1 401 ? 63.434 52.814 3.001 1.00 47.74 401 ALA B CA 1
ATOM 6860 C C . ALA B 1 401 ? 63.384 51.360 3.477 1.00 51.51 401 ALA B C 1
ATOM 6861 O O . ALA B 1 401 ? 64.120 50.524 2.944 1.00 52.18 401 ALA B O 1
ATOM 6863 N N . THR B 1 402 ? 62.493 51.053 4.448 1.00 46.66 402 THR B N 1
ATOM 6864 C CA . THR B 1 402 ? 62.309 49.701 4.995 1.00 46.56 402 THR B CA 1
ATOM 6865 C C . THR B 1 402 ? 60.931 49.553 5.676 1.00 49.63 402 THR B C 1
ATOM 6866 O O . THR B 1 402 ? 60.289 50.551 6.030 1.00 47.73 402 THR B O 1
ATOM 6870 N N . GLY B 1 403 ? 60.536 48.299 5.889 1.00 47.34 403 GLY B N 1
ATOM 6871 C CA . GLY B 1 403 ? 59.294 47.931 6.561 1.00 47.50 403 GLY B CA 1
ATOM 6872 C C . GLY B 1 403 ? 58.085 47.898 5.652 1.00 51.09 403 GLY B C 1
ATOM 6873 O O . GLY B 1 403 ? 58.151 48.299 4.482 1.00 49.35 403 GLY B O 1
ATOM 6874 N N . SER B 1 404 ? 56.964 47.425 6.192 1.00 49.05 404 SER B N 1
ATOM 6875 C CA . SER B 1 404 ? 55.736 47.352 5.405 1.00 50.00 404 SER B CA 1
ATOM 6876 C C . SER B 1 404 ? 55.156 48.759 5.247 1.00 54.71 404 SER B C 1
ATOM 6877 O O . SER B 1 404 ? 55.375 49.585 6.136 1.00 53.06 404 SER B O 1
ATOM 6880 N N . PRO B 1 405 ? 54.468 49.084 4.119 1.00 52.46 405 PRO B N 1
ATOM 6881 C CA . PRO B 1 405 ? 53.907 50.438 3.980 1.00 51.59 405 PRO B CA 1
ATOM 6882 C C . PRO B 1 405 ? 52.985 50.777 5.145 1.00 56.09 405 PRO B C 1
ATOM 6883 O O . PRO B 1 405 ? 52.391 49.871 5.745 1.00 57.71 405 PRO B O 1
ATOM 6887 N N . ALA B 1 406 ? 52.928 52.065 5.513 1.00 50.20 406 ALA B N 1
ATOM 6888 C CA . ALA B 1 406 ? 52.103 52.535 6.625 1.00 48.43 406 ALA B CA 1
ATOM 6889 C C . ALA B 1 406 ? 50.639 52.382 6.278 1.00 51.24 406 ALA B C 1
ATOM 6890 O O . ALA B 1 406 ? 50.234 52.740 5.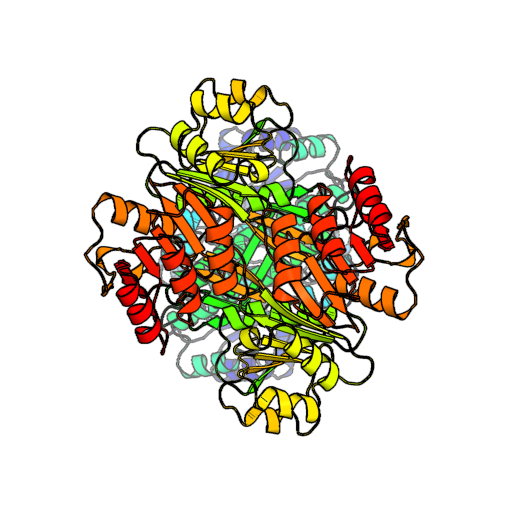163 1.00 51.88 406 ALA B O 1
ATOM 6892 N N . ASP B 1 407 ? 49.834 51.834 7.210 1.00 46.58 407 ASP B N 1
ATOM 6893 C CA . ASP B 1 407 ? 48.386 51.709 6.974 1.00 45.61 407 ASP B CA 1
ATOM 6894 C C . ASP B 1 407 ? 47.780 53.152 6.951 1.00 48.55 407 ASP B C 1
ATOM 6895 O O . ASP B 1 407 ? 48.489 54.088 7.344 1.00 47.21 407 ASP B O 1
ATOM 6900 N N . PRO B 1 408 ? 46.533 53.390 6.467 1.00 46.01 408 PRO B N 1
ATOM 6901 C CA . PRO B 1 408 ? 46.024 54.780 6.410 1.00 45.01 408 PRO B CA 1
ATOM 6902 C C . PRO B 1 408 ? 46.085 55.568 7.733 1.00 45.61 408 PRO B C 1
ATOM 6903 O O . PRO B 1 408 ? 46.407 56.761 7.696 1.00 45.03 408 PRO B O 1
ATOM 6907 N N . ALA B 1 409 ? 45.805 54.922 8.893 1.00 41.07 409 ALA B N 1
ATOM 6908 C CA . ALA B 1 409 ? 45.832 55.622 10.187 1.00 39.81 409 ALA B CA 1
ATOM 6909 C C . ALA B 1 409 ? 47.270 55.994 10.605 1.00 42.68 409 ALA B C 1
ATOM 6910 O O . ALA B 1 409 ? 47.478 57.061 11.188 1.00 40.46 409 ALA B O 1
ATOM 6912 N N . THR B 1 410 ? 48.246 55.116 10.295 1.00 40.72 410 THR B N 1
ATOM 6913 C CA . THR B 1 410 ? 49.663 55.330 10.595 1.00 39.90 410 THR B CA 1
ATOM 6914 C C . THR B 1 410 ? 50.200 56.471 9.722 1.00 42.76 410 THR B C 1
ATOM 6915 O O . THR B 1 410 ? 50.878 57.339 10.251 1.00 41.82 410 THR B O 1
ATOM 6919 N N . LEU B 1 411 ? 49.853 56.497 8.419 1.00 39.80 411 LEU B N 1
ATOM 6920 C CA . LEU B 1 411 ? 50.294 57.542 7.504 1.00 40.16 411 LEU B CA 1
ATOM 6921 C C . LEU B 1 411 ? 49.754 58.928 7.918 1.00 42.62 411 LEU B C 1
ATOM 6922 O O . LEU B 1 411 ? 50.497 59.903 7.828 1.00 42.00 411 LEU B O 1
ATOM 6927 N N . THR B 1 412 ? 48.494 59.010 8.399 1.00 39.44 412 THR B N 1
ATOM 6928 C CA . THR B 1 412 ? 47.895 60.277 8.855 1.00 38.22 412 THR B CA 1
ATOM 6929 C C . THR B 1 412 ? 48.687 60.822 10.066 1.00 39.43 412 THR B C 1
ATOM 6930 O O . THR B 1 412 ? 48.957 62.035 10.156 1.00 39.58 412 THR B O 1
ATOM 6934 N N . ASP B 1 413 ? 49.063 59.908 10.981 1.00 33.37 413 ASP B N 1
ATOM 6935 C CA . ASP B 1 413 ? 49.833 60.232 12.171 1.00 32.30 413 ASP B CA 1
ATOM 6936 C C . ASP B 1 413 ? 51.239 60.663 11.798 1.00 37.00 413 ASP B C 1
ATOM 6937 O O . ASP B 1 413 ? 51.741 61.634 12.376 1.00 33.80 413 ASP B O 1
ATOM 6942 N N . LEU B 1 414 ? 51.847 59.985 10.790 1.00 35.99 414 LEU B N 1
ATOM 6943 C CA . LEU B 1 414 ? 53.183 60.318 10.295 1.00 36.57 414 LEU B CA 1
ATOM 6944 C C . LEU B 1 414 ? 53.206 61.716 9.696 1.00 39.65 414 LEU B C 1
ATOM 6945 O O . LEU B 1 414 ? 54.101 62.484 10.023 1.00 40.55 414 LEU B O 1
ATOM 6950 N N . VAL B 1 415 ? 52.227 62.046 8.841 1.00 34.38 415 VAL B N 1
ATOM 6951 C CA . VAL B 1 415 ? 52.095 63.359 8.188 1.00 33.38 415 VAL B CA 1
ATOM 6952 C C . VAL B 1 415 ? 51.859 64.450 9.274 1.00 34.26 415 VAL B C 1
ATOM 6953 O O . VAL B 1 415 ? 52.515 65.494 9.237 1.00 33.24 415 VAL B O 1
ATOM 6957 N N . PHE B 1 416 ? 50.981 64.166 10.277 1.00 30.19 416 PHE B N 1
ATOM 6958 C CA . PHE B 1 416 ? 50.731 65.067 11.411 1.00 29.06 416 PHE B CA 1
ATOM 6959 C C . PHE B 1 416 ? 52.046 65.345 12.177 1.00 34.17 416 PHE B C 1
ATOM 6960 O O . PHE B 1 416 ? 52.399 66.502 12.381 1.00 33.32 416 PHE B O 1
ATOM 6968 N N . ALA B 1 417 ? 52.752 64.278 12.604 1.00 33.52 417 ALA B N 1
ATOM 6969 C CA . ALA B 1 417 ? 54.035 64.356 13.330 1.00 32.56 417 ALA B CA 1
ATOM 6970 C C . ALA B 1 417 ? 55.101 65.099 12.500 1.00 35.16 417 ALA B C 1
ATOM 6971 O O . ALA B 1 417 ? 55.871 65.892 13.053 1.00 33.89 417 ALA B O 1
ATOM 6973 N N . TRP B 1 418 ? 55.130 64.845 11.173 1.00 31.80 418 TRP B N 1
ATOM 6974 C CA . TRP B 1 418 ? 56.061 65.474 10.225 1.00 31.26 418 TRP B CA 1
ATOM 6975 C C . TRP B 1 418 ? 55.847 67.003 10.186 1.00 35.00 418 TRP B C 1
ATOM 6976 O O . TRP B 1 418 ? 56.805 67.767 10.317 1.00 34.85 418 TRP B O 1
ATOM 6987 N N . ARG B 1 419 ? 54.586 67.439 10.029 1.00 30.02 419 ARG B N 1
ATOM 6988 C CA . ARG B 1 419 ? 54.242 68.860 9.945 1.00 29.14 419 ARG B CA 1
ATOM 6989 C C . ARG B 1 419 ? 54.406 69.548 11.307 1.00 33.68 419 ARG B C 1
ATOM 6990 O O . ARG B 1 419 ? 54.905 70.675 11.366 1.00 32.73 419 ARG B O 1
ATOM 6998 N N . ALA B 1 420 ? 54.040 68.842 12.410 1.00 30.13 420 ALA B N 1
ATOM 6999 C CA . ALA B 1 420 ? 54.207 69.348 13.777 1.00 29.96 420 ALA B CA 1
ATOM 7000 C C . ALA B 1 420 ? 55.682 69.585 14.160 1.00 34.89 420 ALA B C 1
ATOM 7001 O O . ALA B 1 420 ? 55.955 70.469 14.986 1.00 34.23 420 ALA B O 1
ATOM 7003 N N A CYS B 1 421 ? 56.608 68.814 13.571 0.50 32.52 421 CYS B N 1
ATOM 7004 N N B CYS B 1 421 ? 56.628 68.801 13.577 0.50 32.07 421 CYS B N 1
ATOM 7005 C CA A CYS B 1 421 ? 58.047 68.904 13.836 0.50 33.20 421 CYS B CA 1
ATOM 7006 C CA B CYS B 1 421 ? 58.063 68.915 13.899 0.50 32.51 421 CYS B CA 1
ATOM 7007 C C A CYS B 1 421 ? 58.628 70.283 13.462 0.50 34.73 421 CYS B C 1
ATOM 7008 C C B CYS B 1 421 ? 58.677 70.260 13.416 0.50 34.52 421 CYS B C 1
ATOM 7009 O O A CYS B 1 421 ? 59.643 70.687 14.035 0.50 33.37 421 CYS B O 1
ATOM 7010 O O B CYS B 1 421 ? 59.733 70.649 13.922 0.50 33.26 421 CYS B O 1
ATOM 7015 N N . ARG B 1 422 ? 57.966 71.011 12.536 1.00 31.22 422 ARG B N 1
ATOM 7016 C CA . ARG B 1 422 ? 58.401 72.344 12.072 1.00 30.77 422 ARG B CA 1
ATOM 7017 C C . ARG B 1 422 ? 58.424 73.335 13.246 1.00 33.85 422 ARG B C 1
ATOM 7018 O O . ARG B 1 422 ? 59.432 74.003 13.467 1.00 34.32 422 ARG B O 1
ATOM 7026 N N . ALA B 1 423 ? 57.341 73.346 14.044 1.00 29.32 423 ALA B N 1
ATOM 7027 C CA . ALA B 1 423 ? 57.144 74.251 15.183 1.00 28.23 423 ALA B CA 1
ATOM 7028 C C . ALA B 1 423 ? 58.102 73.981 16.359 1.00 32.19 423 ALA B C 1
ATOM 7029 O O . ALA B 1 423 ? 58.282 74.845 17.213 1.00 31.12 423 ALA B O 1
ATOM 7031 N N . VAL B 1 424 ? 58.687 72.785 16.418 1.00 28.59 424 VAL B N 1
ATOM 7032 C CA . VAL B 1 424 ? 59.577 72.411 17.506 1.00 27.77 424 VAL B CA 1
ATOM 7033 C C . VAL B 1 424 ? 60.995 72.877 17.165 1.00 32.29 424 VAL B C 1
ATOM 7034 O O . VAL B 1 424 ? 61.488 72.607 16.059 1.00 32.48 424 VAL B O 1
ATOM 7038 N N . LYS B 1 425 ? 61.656 73.568 18.119 1.00 29.50 425 LYS B N 1
ATOM 7039 C CA . LYS B 1 425 ? 63.038 74.019 17.923 1.00 29.75 425 LYS B CA 1
ATOM 7040 C C . LYS B 1 425 ? 63.954 72.821 17.786 1.00 33.46 425 LYS B C 1
ATOM 7041 O O . LYS B 1 425 ? 63.767 71.806 18.463 1.00 32.71 425 LYS B O 1
ATOM 7047 N N . SER B 1 426 ? 64.890 72.919 16.835 1.00 31.42 426 SER B N 1
ATOM 7048 C CA . SER B 1 426 ? 65.834 71.868 16.494 1.00 30.94 426 SER B CA 1
ATOM 7049 C C . SER B 1 426 ? 66.875 71.642 17.589 1.00 33.32 426 SER B C 1
ATOM 7050 O O . SER B 1 426 ? 67.259 72.613 18.243 1.00 33.14 426 SER B O 1
ATOM 7053 N N . ASN B 1 427 ? 67.395 70.395 17.773 1.00 29.54 427 ASN B N 1
ATOM 7054 C CA . ASN B 1 427 ? 66.976 69.156 17.094 1.00 28.84 427 ASN B CA 1
ATOM 7055 C C . ASN B 1 427 ? 65.683 68.677 17.728 1.00 31.26 427 ASN B C 1
ATOM 7056 O O . ASN B 1 427 ? 65.535 68.715 18.947 1.00 31.48 427 ASN B O 1
ATOM 7061 N N . ALA B 1 428 ? 64.712 68.332 16.891 1.00 28.20 428 ALA B N 1
ATOM 7062 C CA . ALA B 1 428 ? 63.377 67.983 17.318 1.00 28.16 428 ALA B CA 1
ATOM 7063 C C . ALA B 1 428 ? 62.939 66.577 16.930 1.00 31.97 428 ALA B C 1
ATOM 7064 O O . ALA B 1 428 ? 63.172 66.131 15.809 1.00 31.22 428 ALA B O 1
ATOM 7066 N N . ILE B 1 429 ? 62.270 65.901 17.884 1.00 28.88 429 ILE B N 1
ATOM 7067 C CA . ILE B 1 429 ? 61.637 64.599 17.719 1.00 29.31 429 ILE B CA 1
ATOM 7068 C C . ILE B 1 429 ? 60.215 64.737 18.204 1.00 34.46 429 ILE B C 1
ATOM 7069 O O . ILE B 1 429 ? 59.995 65.149 19.341 1.00 33.73 429 ILE B O 1
ATOM 7074 N N . VAL B 1 430 ? 59.251 64.382 17.345 1.00 32.07 430 VAL B N 1
ATOM 7075 C CA . VAL B 1 430 ? 57.840 64.415 17.689 1.00 30.84 430 VAL B CA 1
ATOM 7076 C C . VAL B 1 430 ? 57.320 62.993 17.633 1.00 35.09 430 VAL B C 1
ATOM 7077 O O . VAL B 1 430 ? 57.365 62.365 16.582 1.00 32.38 430 VAL B O 1
ATOM 7081 N N . ILE B 1 431 ? 56.845 62.483 18.777 1.00 33.11 431 ILE B N 1
ATOM 7082 C CA . ILE B 1 431 ? 56.185 61.186 18.853 1.00 32.63 431 ILE B CA 1
ATOM 7083 C C . ILE B 1 431 ? 54.686 61.508 18.911 1.00 36.91 431 ILE B C 1
ATOM 7084 O O . ILE B 1 431 ? 54.256 62.334 19.730 1.00 34.93 431 ILE B O 1
ATOM 7089 N N . ALA B 1 432 ? 53.907 60.912 17.994 1.00 34.47 432 ALA B N 1
ATOM 7090 C CA . ALA B 1 432 ? 52.473 61.168 17.905 1.00 34.48 432 ALA B CA 1
ATOM 7091 C C . ALA B 1 432 ? 51.651 59.889 17.690 1.00 40.20 432 ALA B C 1
ATOM 7092 O O . ALA B 1 432 ? 52.150 58.891 17.166 1.00 39.03 432 ALA B O 1
ATOM 7094 N N . ALA B 1 433 ? 50.365 59.958 18.074 1.00 38.69 433 ALA B N 1
ATOM 7095 C CA . ALA B 1 433 ? 49.369 58.898 17.902 1.00 39.65 433 ALA B CA 1
ATOM 7096 C C . ALA B 1 433 ? 47.986 59.529 17.873 1.00 43.44 433 ALA B C 1
ATOM 7097 O O . ALA B 1 433 ? 47.718 60.432 18.664 1.00 43.40 433 ALA B O 1
ATOM 7099 N N . ASP B 1 434 ? 47.126 59.074 16.948 1.00 40.44 434 ASP B N 1
ATOM 7100 C CA . ASP B 1 434 ? 45.738 59.523 16.770 1.00 39.58 434 ASP B CA 1
ATOM 7101 C C . ASP B 1 434 ? 45.644 61.075 16.667 1.00 42.51 434 ASP B C 1
ATOM 7102 O O . ASP B 1 434 ? 44.925 61.719 17.431 1.00 42.20 434 ASP B O 1
ATOM 7107 N N . GLY B 1 435 ? 46.420 61.649 15.754 1.00 38.77 435 GLY B N 1
ATOM 7108 C CA . GLY B 1 435 ? 46.444 63.094 15.517 1.00 37.85 435 GLY B CA 1
ATOM 7109 C C . GLY B 1 435 ? 46.819 64.010 16.685 1.00 38.84 435 GLY B C 1
ATOM 7110 O O . GLY B 1 435 ? 46.393 65.171 16.727 1.00 36.83 435 GLY B O 1
ATOM 7111 N N . ALA B 1 436 ? 47.627 63.511 17.636 1.00 33.64 436 ALA B N 1
ATOM 7112 C CA . ALA B 1 436 ? 48.068 64.293 18.793 1.00 32.44 436 ALA B CA 1
ATOM 7113 C C . ALA B 1 436 ? 49.508 63.990 19.151 1.00 36.84 436 ALA B C 1
ATOM 7114 O O . ALA B 1 436 ? 49.913 62.834 19.143 1.00 35.39 436 ALA B O 1
ATOM 7116 N N . THR B 1 437 ? 50.266 65.012 19.542 1.00 34.15 437 THR B N 1
ATOM 7117 C CA . THR B 1 437 ? 51.616 64.762 20.019 1.00 34.55 437 THR B CA 1
ATOM 7118 C C . THR B 1 437 ? 51.489 64.042 21.368 1.00 38.33 437 THR B C 1
ATOM 7119 O O . THR B 1 437 ? 50.595 64.389 22.155 1.00 38.24 437 THR B O 1
ATOM 7123 N N . VAL B 1 438 ? 52.364 63.051 21.636 1.00 33.87 438 VAL B N 1
ATOM 7124 C CA . VAL B 1 438 ? 52.364 62.336 22.916 1.00 32.98 438 VAL B CA 1
ATOM 7125 C C . VAL B 1 438 ? 53.710 62.529 23.645 1.00 38.24 438 VAL B C 1
ATOM 7126 O O . VAL B 1 438 ? 53.731 62.518 24.870 1.00 39.16 438 VAL B O 1
ATOM 7130 N N . GLY B 1 439 ? 54.800 62.728 22.895 1.00 35.13 439 GLY B N 1
ATOM 7131 C CA . GLY B 1 439 ? 56.139 62.938 23.441 1.00 34.73 439 GLY B CA 1
ATOM 7132 C C . GLY B 1 439 ? 56.991 63.776 22.515 1.00 37.23 439 GLY B C 1
ATOM 7133 O O . GLY B 1 439 ? 57.170 63.421 21.345 1.00 35.65 439 GLY B O 1
ATOM 7134 N N . VAL B 1 440 ? 57.494 64.916 23.028 1.00 33.06 440 VAL B N 1
ATOM 7135 C CA . VAL B 1 440 ? 58.268 65.866 22.234 1.00 31.12 440 VAL B CA 1
ATOM 7136 C C . VAL B 1 440 ? 59.673 66.086 22.843 1.00 35.12 440 VAL B C 1
ATOM 7137 O O . VAL B 1 440 ? 59.808 66.511 23.999 1.00 36.44 440 VAL B O 1
ATOM 7141 N N . GLY B 1 441 ? 60.688 65.822 22.026 1.00 29.78 441 GLY B N 1
ATOM 7142 C CA . GLY B 1 441 ? 62.092 66.073 22.332 1.00 28.95 441 GLY B CA 1
ATOM 7143 C C . GLY B 1 441 ? 62.427 67.348 21.600 1.00 33.38 441 GLY B C 1
ATOM 7144 O O . GLY B 1 441 ? 62.302 67.399 20.376 1.00 32.80 441 GLY B O 1
ATOM 7145 N N . MET B 1 442 ? 62.756 68.405 22.338 1.00 29.63 442 MET B N 1
ATOM 7146 C CA . MET B 1 442 ? 62.920 69.735 21.758 1.00 28.08 442 MET B CA 1
ATOM 7147 C C . MET B 1 442 ? 64.273 70.397 22.043 1.00 32.17 442 MET B C 1
ATOM 7148 O O . MET B 1 442 ? 64.860 70.193 23.103 1.00 33.37 442 MET B O 1
ATOM 7153 N N . GLY B 1 443 ? 64.694 71.233 21.090 1.00 26.71 443 GLY B N 1
ATOM 7154 C CA . GLY B 1 443 ? 65.837 72.135 21.156 1.00 25.97 443 GLY B CA 1
ATOM 7155 C C . GLY B 1 443 ? 67.198 71.590 21.522 1.00 29.14 443 GLY B C 1
ATOM 7156 O O . GLY B 1 443 ? 67.998 72.309 22.113 1.00 27.57 443 GLY B O 1
ATOM 7157 N N . GLN B 1 444 ? 67.515 70.366 21.103 1.00 26.91 444 GLN B N 1
ATOM 7158 C CA . GLN B 1 444 ? 68.793 69.752 21.484 1.00 26.89 444 GLN B CA 1
ATOM 7159 C C . GLN B 1 444 ? 69.874 69.906 20.462 1.00 31.29 444 GLN B C 1
ATOM 7160 O O . GLN B 1 444 ? 69.592 69.864 19.267 1.00 30.62 444 GLN B O 1
ATOM 7166 N N . VAL B 1 445 ? 71.129 70.072 20.940 1.00 27.05 445 VAL B N 1
ATOM 7167 C CA . VAL B 1 445 ? 72.308 70.134 20.088 1.00 26.33 445 VAL B CA 1
ATOM 7168 C C . VAL B 1 445 ? 72.585 68.699 19.565 1.00 32.75 445 VAL B C 1
ATOM 7169 O O . VAL B 1 445 ? 73.119 68.531 18.481 1.00 32.66 445 VAL B O 1
ATOM 7173 N N . ASN B 1 446 ? 72.189 67.679 20.341 1.00 30.66 446 ASN B N 1
ATOM 7174 C CA . ASN B 1 446 ? 72.392 66.275 20.006 1.00 31.24 446 ASN B CA 1
ATOM 7175 C C . ASN B 1 446 ? 71.045 65.588 19.769 1.00 35.35 446 ASN B C 1
ATOM 7176 O O . ASN B 1 446 ? 70.221 65.549 20.667 1.00 35.34 446 ASN B O 1
ATOM 7181 N N . ARG B 1 447 ? 70.838 65.034 18.561 1.00 34.00 447 ARG B N 1
ATOM 7182 C CA . ARG B 1 447 ? 69.588 64.372 18.162 1.00 34.53 447 ARG B CA 1
ATOM 7183 C C . ARG B 1 447 ? 69.207 63.182 19.068 1.00 38.81 447 ARG B C 1
ATOM 7184 O O . ARG B 1 447 ? 68.012 62.983 19.303 1.00 39.12 447 ARG B O 1
ATOM 7192 N N . VAL B 1 448 ? 70.196 62.401 19.574 1.00 36.01 448 VAL B N 1
ATOM 7193 C CA . VAL B 1 448 ? 69.884 61.265 20.453 1.00 36.30 448 VAL B CA 1
ATOM 7194 C C . VAL B 1 448 ? 69.269 61.791 21.783 1.00 38.15 448 VAL B C 1
ATOM 7195 O O . VAL B 1 448 ? 68.367 61.142 22.313 1.00 37.50 448 VAL B O 1
ATOM 7199 N N . ASP B 1 449 ? 69.678 63.005 22.250 1.00 32.47 449 ASP B N 1
ATOM 7200 C CA . ASP B 1 449 ? 69.084 63.619 23.439 1.00 31.41 449 ASP B CA 1
ATOM 7201 C C . ASP B 1 449 ? 67.628 63.976 23.177 1.00 32.77 449 ASP B C 1
ATOM 7202 O O . ASP B 1 449 ? 66.808 63.793 24.068 1.00 30.70 449 ASP B O 1
ATOM 7207 N N . ALA B 1 450 ? 67.297 64.456 21.938 1.00 29.63 450 ALA B N 1
ATOM 7208 C CA . ALA B 1 450 ? 65.920 64.783 21.542 1.00 28.05 450 ALA B CA 1
ATOM 7209 C C . ALA B 1 450 ? 65.063 63.514 21.497 1.00 31.78 450 ALA B C 1
ATOM 7210 O O . ALA B 1 450 ? 63.929 63.543 21.959 1.00 31.18 450 ALA B O 1
ATOM 7212 N N . ALA B 1 451 ? 65.621 62.392 20.986 1.00 29.96 451 ALA B N 1
ATOM 7213 C CA . ALA B 1 451 ? 64.937 61.092 20.910 1.00 30.17 451 ALA B CA 1
ATOM 7214 C C . ALA B 1 451 ? 64.646 60.551 22.320 1.00 35.93 451 ALA B C 1
ATOM 7215 O O . ALA B 1 451 ? 63.513 60.141 22.588 1.00 36.52 451 ALA B O 1
ATOM 7217 N N . ARG B 1 452 ? 65.632 60.614 23.234 1.00 33.51 452 ARG B N 1
ATOM 7218 C CA . ARG B 1 452 ? 65.468 60.184 24.634 1.00 35.04 452 ARG B CA 1
ATOM 7219 C C . ARG B 1 452 ? 64.402 61.020 25.353 1.00 39.05 452 ARG B C 1
ATOM 7220 O O . ARG B 1 452 ? 63.595 60.471 26.109 1.00 38.91 452 ARG B O 1
ATOM 7228 N N . LEU B 1 453 ? 64.408 62.346 25.113 1.00 34.34 453 LEU B N 1
ATOM 7229 C CA . LEU B 1 453 ? 63.442 63.261 25.720 1.00 33.44 453 LEU B CA 1
ATOM 7230 C C . LEU B 1 453 ? 62.032 62.945 25.278 1.00 38.53 453 LEU B C 1
ATOM 7231 O O . LEU B 1 453 ? 61.149 62.848 26.125 1.00 39.63 453 LEU B O 1
ATOM 7236 N N . ALA B 1 454 ? 61.829 62.734 23.965 1.00 34.00 454 ALA B N 1
ATOM 7237 C CA . ALA B 1 454 ? 60.524 62.404 23.401 1.00 33.64 454 ALA B CA 1
ATOM 7238 C C . ALA B 1 454 ? 59.972 61.101 24.007 1.00 37.22 454 ALA B C 1
ATOM 7239 O O . ALA B 1 454 ? 58.790 61.037 24.370 1.00 38.48 454 ALA B O 1
ATOM 7241 N N . VAL B 1 455 ? 60.833 60.079 24.132 1.00 32.94 455 VAL B N 1
ATOM 7242 C CA . VAL B 1 455 ? 60.483 58.770 24.705 1.00 33.03 455 VAL B CA 1
ATOM 7243 C C . VAL B 1 455 ? 60.119 58.923 26.202 1.00 39.33 455 VAL B C 1
ATOM 7244 O O . VAL B 1 455 ? 59.052 58.456 26.598 1.00 40.47 455 VAL B O 1
ATOM 7248 N N . GLU B 1 456 ? 60.985 59.579 27.013 1.00 36.34 456 GLU B N 1
ATOM 7249 C CA . GLU B 1 456 ? 60.741 59.816 28.452 1.00 36.19 456 GLU B CA 1
ATOM 7250 C C . GLU B 1 456 ? 59.437 60.585 28.682 1.00 38.81 456 GLU B C 1
ATOM 7251 O O . GLU B 1 456 ? 58.606 60.140 29.472 1.00 39.59 456 GLU B O 1
ATOM 7257 N N . ARG B 1 457 ? 59.254 61.716 27.981 1.00 33.88 457 ARG B N 1
ATOM 7258 C CA . ARG B 1 457 ? 58.072 62.580 28.109 1.00 33.36 457 ARG B CA 1
ATOM 7259 C C . ARG B 1 457 ? 56.815 61.916 27.542 1.00 36.65 457 ARG B C 1
ATOM 7260 O O . ARG B 1 457 ? 55.722 62.213 28.019 1.00 37.67 457 ARG B O 1
ATOM 7268 N N . GLY B 1 458 ? 56.976 61.004 26.584 1.00 32.92 458 GLY B N 1
ATOM 7269 C CA . GLY B 1 458 ? 55.856 60.277 26.002 1.00 33.80 458 GLY B CA 1
ATOM 7270 C C . GLY B 1 458 ? 55.275 59.218 26.921 1.00 40.28 458 GLY B C 1
ATOM 7271 O O . GLY B 1 458 ? 54.076 58.952 26.882 1.00 39.56 458 GLY B O 1
ATOM 7272 N N . GLY B 1 459 ? 56.132 58.625 27.739 1.00 40.09 459 GLY B N 1
ATOM 7273 C CA . GLY B 1 459 ? 55.776 57.594 28.706 1.00 42.46 459 GLY B CA 1
ATOM 7274 C C . GLY B 1 459 ? 55.199 56.329 28.100 1.00 49.97 459 GLY B C 1
ATOM 7275 O O . GLY B 1 459 ? 55.753 55.774 27.147 1.00 50.61 459 GLY B O 1
ATOM 7276 N N . GLU B 1 460 ? 54.050 55.904 28.629 1.00 47.93 460 GLU B N 1
ATOM 7277 C CA . GLU B 1 460 ? 53.329 54.688 28.245 1.00 49.61 460 GLU B CA 1
ATOM 7278 C C . GLU B 1 460 ? 52.601 54.828 26.898 1.00 52.54 460 GLU B C 1
ATOM 7279 O O . GLU B 1 460 ? 52.132 53.829 26.340 1.00 52.86 460 GLU B O 1
ATOM 7285 N N . ARG B 1 461 ? 52.517 56.053 26.364 1.00 46.27 461 ARG B N 1
ATOM 7286 C CA . ARG B 1 461 ? 51.821 56.324 25.101 1.00 45.27 461 ARG B CA 1
ATOM 7287 C C . ARG B 1 461 ? 52.741 56.168 23.872 1.00 47.65 461 ARG B C 1
ATOM 7288 O O . ARG B 1 461 ? 52.251 56.222 22.750 1.00 48.37 461 ARG B O 1
ATOM 7296 N N . VAL B 1 462 ? 54.048 55.936 24.081 1.00 43.00 462 VAL B N 1
ATOM 7297 C CA . VAL B 1 462 ? 55.046 55.807 23.011 1.00 42.56 462 VAL B CA 1
ATOM 7298 C C . VAL B 1 462 ? 54.893 54.462 22.238 1.00 47.25 462 VAL B C 1
ATOM 7299 O O . VAL B 1 462 ? 54.970 54.477 21.010 1.00 46.50 462 VAL B O 1
ATOM 7303 N N . ARG B 1 463 ? 54.669 53.327 22.937 1.00 44.68 463 ARG B N 1
ATOM 7304 C CA . ARG B 1 463 ? 54.544 52.004 22.297 1.00 45.60 463 ARG B CA 1
ATOM 7305 C C . ARG B 1 463 ? 53.354 51.989 21.335 1.00 48.17 463 ARG B C 1
ATOM 7306 O O . ARG B 1 463 ? 52.226 52.266 21.742 1.00 49.32 463 ARG B O 1
ATOM 7314 N N . GLY B 1 464 ? 53.634 51.754 20.059 1.00 42.78 464 GLY B N 1
ATOM 7315 C CA . GLY B 1 464 ? 52.616 51.757 19.013 1.00 42.76 464 GLY B CA 1
ATOM 7316 C C . GLY B 1 464 ? 52.429 53.099 18.324 1.00 45.87 464 GLY B C 1
ATOM 7317 O O . GLY B 1 464 ? 51.622 53.211 17.400 1.00 44.12 464 GLY B O 1
ATOM 7318 N N . ALA B 1 465 ? 53.163 54.139 18.767 1.00 42.26 465 ALA B N 1
ATOM 7319 C CA . ALA B 1 465 ? 53.050 55.474 18.169 1.00 40.24 465 ALA B CA 1
ATOM 7320 C C . ALA B 1 465 ? 54.030 55.635 16.999 1.00 41.41 465 ALA B C 1
ATOM 7321 O O . ALA B 1 465 ? 54.794 54.713 16.700 1.00 42.99 465 ALA B O 1
ATOM 7323 N N . VAL B 1 466 ? 53.959 56.776 16.299 1.00 35.93 466 VAL B N 1
ATOM 7324 C CA . VAL B 1 466 ? 54.843 57.108 15.175 1.00 35.61 466 VAL B CA 1
ATOM 7325 C C . VAL B 1 466 ? 55.756 58.274 15.605 1.00 40.37 466 VAL B C 1
ATOM 7326 O O . VAL B 1 466 ? 55.437 58.961 16.586 1.00 41.08 466 VAL B O 1
ATOM 7330 N N . ALA B 1 467 ? 56.874 58.502 14.884 1.00 35.01 467 ALA B N 1
ATOM 7331 C CA . ALA B 1 467 ? 57.788 59.593 15.209 1.00 33.82 467 ALA B CA 1
ATOM 7332 C C . ALA B 1 467 ? 58.288 60.292 13.967 1.00 37.71 467 ALA B C 1
ATOM 7333 O O . ALA B 1 467 ? 58.442 59.661 12.922 1.00 38.39 467 ALA B O 1
ATOM 7335 N N . ALA B 1 468 ? 58.518 61.606 14.082 1.00 32.51 468 ALA B N 1
ATOM 7336 C CA . ALA B 1 468 ? 59.093 62.424 13.023 1.00 31.33 468 ALA B CA 1
ATOM 7337 C C . ALA B 1 468 ? 60.344 63.110 13.548 1.00 34.12 468 ALA B C 1
ATOM 7338 O O . ALA B 1 468 ? 60.385 63.519 14.707 1.00 35.39 468 ALA B O 1
ATOM 7340 N N . SER B 1 469 ? 61.361 63.212 12.701 1.00 29.80 469 SER B N 1
ATOM 7341 C CA . SER B 1 469 ? 62.640 63.859 12.997 1.00 29.40 469 SER B CA 1
ATOM 7342 C C . SER B 1 469 ? 62.808 65.006 11.999 1.00 34.78 469 SER B C 1
ATOM 7343 O O . SER B 1 469 ? 62.740 64.763 10.796 1.00 35.26 469 SER B O 1
ATOM 7346 N N . ASP B 1 470 ? 62.969 66.258 12.485 1.00 31.35 470 ASP B N 1
ATOM 7347 C CA . ASP B 1 470 ? 63.046 67.451 11.629 1.00 30.62 470 ASP B CA 1
ATOM 7348 C C . ASP B 1 470 ? 64.309 67.501 10.749 1.00 35.25 470 ASP B C 1
ATOM 7349 O O . ASP B 1 470 ? 64.314 68.202 9.732 1.00 35.93 470 ASP B O 1
ATOM 7354 N N . ALA B 1 471 ? 65.347 66.741 11.114 1.00 31.18 471 ALA B N 1
ATOM 7355 C CA . ALA B 1 471 ? 66.582 66.586 10.348 1.00 30.33 471 ALA B CA 1
ATOM 7356 C C . ALA B 1 471 ? 66.992 65.124 10.400 1.00 34.46 471 ALA B C 1
ATOM 7357 O O . ALA B 1 471 ? 66.497 64.391 11.262 1.00 31.69 471 ALA B O 1
ATOM 7359 N N . PHE B 1 472 ? 67.871 64.679 9.464 1.00 34.29 472 PHE B N 1
ATOM 7360 C CA . PHE B 1 472 ? 68.289 63.269 9.394 1.00 34.48 472 PHE B CA 1
ATOM 7361 C C . PHE B 1 472 ? 68.951 62.785 10.678 1.00 39.32 472 PHE B C 1
ATOM 7362 O O . PHE B 1 472 ? 69.534 63.582 11.405 1.00 39.19 472 PHE B O 1
ATOM 7370 N N . PHE B 1 473 ? 68.826 61.480 10.963 1.00 37.14 473 PHE B N 1
ATOM 7371 C CA . PHE B 1 473 ? 69.509 60.831 12.083 1.00 36.55 473 PHE B CA 1
ATOM 7372 C C . PHE B 1 473 ? 70.996 60.714 11.712 1.00 40.40 473 PHE B C 1
ATOM 7373 O O . PHE B 1 473 ? 71.285 60.039 10.733 1.00 39.87 473 PHE B O 1
ATOM 7381 N N . PRO B 1 474 ? 71.939 61.418 12.387 1.00 37.76 474 PRO B N 1
ATOM 7382 C CA . PRO B 1 474 ? 73.358 61.301 11.999 1.00 37.60 474 PRO B CA 1
ATOM 7383 C C . PRO B 1 474 ? 73.961 59.927 12.331 1.00 44.24 474 PRO B C 1
ATOM 7384 O O . PRO B 1 474 ? 74.947 59.517 11.719 1.00 43.68 474 PRO B O 1
ATOM 7388 N N . PHE B 1 475 ? 73.362 59.214 13.291 1.00 42.57 475 PHE B N 1
ATOM 7389 C CA . PHE B 1 475 ? 73.792 57.892 13.743 1.00 42.26 475 PHE B CA 1
ATOM 7390 C C . PHE B 1 475 ? 72.574 57.007 14.029 1.00 44.23 475 PHE B C 1
ATOM 7391 O O . PHE B 1 475 ? 71.496 57.553 14.277 1.00 42.09 475 PHE B O 1
ATOM 7399 N N . PRO B 1 476 ? 72.719 55.654 14.039 1.00 41.28 476 PRO B N 1
ATOM 7400 C CA . PRO B 1 476 ? 71.553 54.792 14.333 1.00 40.52 476 PRO B CA 1
ATOM 7401 C C . PRO B 1 476 ? 70.960 54.948 15.740 1.00 43.99 476 PRO B C 1
ATOM 7402 O O . PRO B 1 476 ? 69.763 54.704 15.881 1.00 43.88 476 PRO B O 1
ATOM 7406 N N . ASP B 1 477 ? 71.765 55.332 16.771 1.00 40.47 477 ASP B N 1
ATOM 7407 C CA . ASP B 1 477 ? 71.313 55.450 18.177 1.00 40.64 477 ASP B CA 1
ATOM 7408 C C . ASP B 1 477 ? 69.990 56.232 18.365 1.00 45.90 477 ASP B C 1
ATOM 7409 O O . ASP B 1 477 ? 69.138 55.777 19.130 1.00 46.62 477 ASP B O 1
ATOM 7414 N N . GLY B 1 478 ? 69.823 57.365 17.674 1.00 42.03 478 GLY B N 1
ATOM 7415 C CA . GLY B 1 478 ? 68.604 58.172 17.759 1.00 40.78 478 GLY B CA 1
ATOM 7416 C C . GLY B 1 478 ? 67.376 57.389 17.336 1.00 43.35 478 GLY B C 1
ATOM 7417 O O . GLY B 1 478 ? 66.342 57.404 18.015 1.00 39.06 478 GLY B O 1
ATOM 7418 N N . LEU B 1 479 ? 67.514 56.634 16.240 1.00 42.62 479 LEU B N 1
ATOM 7419 C CA . LEU B 1 479 ? 66.421 55.806 15.749 1.00 43.09 479 LEU B CA 1
ATOM 7420 C C . LEU B 1 479 ? 66.190 54.581 16.666 1.00 46.34 479 LEU B C 1
ATOM 7421 O O . LEU B 1 479 ? 65.038 54.243 16.940 1.00 46.24 479 LEU B O 1
ATOM 7426 N N . GLU B 1 480 ? 67.275 53.935 17.126 1.00 41.57 480 GLU B N 1
ATOM 7427 C CA . GLU B 1 480 ? 67.229 52.781 18.024 1.00 41.55 480 GLU B CA 1
ATOM 7428 C C . GLU B 1 480 ? 66.499 53.140 19.316 1.00 46.33 480 GLU B C 1
ATOM 7429 O O . GLU B 1 480 ? 65.702 52.332 19.800 1.00 46.47 480 GLU B O 1
ATOM 7435 N N . THR B 1 481 ? 66.722 54.382 19.841 1.00 42.74 481 THR B N 1
ATOM 7436 C CA . THR B 1 481 ? 66.061 54.912 21.052 1.00 41.35 481 THR B CA 1
ATOM 7437 C C . THR B 1 481 ? 64.531 54.857 20.874 1.00 43.07 481 THR B C 1
ATOM 7438 O O . THR B 1 481 ? 63.807 54.490 21.800 1.00 41.97 481 THR B O 1
ATOM 7442 N N . LEU B 1 482 ? 64.059 55.227 19.675 1.00 39.85 482 LEU B N 1
ATOM 7443 C CA . LEU B 1 482 ? 62.648 55.247 19.314 1.00 39.52 482 LEU B CA 1
ATOM 7444 C C . LEU B 1 482 ? 62.108 53.826 19.144 1.00 44.56 482 LEU B C 1
ATOM 7445 O O . LEU B 1 482 ? 61.098 53.489 19.759 1.00 44.55 482 LEU B O 1
ATOM 7450 N N . ALA B 1 483 ? 62.791 53.000 18.341 1.00 42.31 483 ALA B N 1
ATOM 7451 C CA . ALA B 1 483 ? 62.416 51.605 18.075 1.00 44.14 483 ALA B CA 1
ATOM 7452 C C . ALA B 1 483 ? 62.335 50.760 19.366 1.00 50.02 483 ALA B C 1
ATOM 7453 O O . ALA B 1 483 ? 61.365 50.015 19.538 1.00 50.00 483 ALA B O 1
ATOM 7455 N N . ALA B 1 484 ? 63.324 50.907 20.276 1.00 47.01 484 ALA B N 1
ATOM 7456 C CA . ALA B 1 484 ? 63.373 50.177 21.547 1.00 47.80 484 ALA B CA 1
ATOM 7457 C C . ALA B 1 484 ? 62.187 50.529 22.465 1.00 52.63 484 ALA B C 1
ATOM 7458 O O . ALA B 1 484 ? 61.773 49.698 23.275 1.00 52.84 484 ALA B O 1
ATOM 7460 N N . ALA B 1 485 ? 61.635 51.738 22.309 1.00 49.18 485 ALA B N 1
ATOM 7461 C CA . ALA B 1 485 ? 60.494 52.240 23.077 1.00 48.57 485 ALA B CA 1
ATOM 7462 C C . ALA B 1 485 ? 59.151 51.793 22.489 1.00 52.26 485 ALA B C 1
ATOM 7463 O O . ALA B 1 485 ? 58.104 52.055 23.089 1.00 52.88 485 ALA B O 1
ATOM 7465 N N . GLY B 1 486 ? 59.186 51.144 21.327 1.00 47.72 486 GLY B N 1
ATOM 7466 C CA . GLY B 1 486 ? 57.990 50.628 20.679 1.00 47.05 486 GLY B CA 1
ATOM 7467 C C . GLY B 1 486 ? 57.390 51.480 19.579 1.00 50.33 486 GLY B C 1
ATOM 7468 O O . GLY B 1 486 ? 56.241 51.241 19.197 1.00 50.44 486 GLY B O 1
ATOM 7469 N N . VAL B 1 487 ? 58.146 52.466 19.040 1.00 44.75 487 VAL B N 1
ATOM 7470 C CA . VAL B 1 487 ? 57.672 53.299 17.920 1.00 43.63 487 VAL B CA 1
ATOM 7471 C C . VAL B 1 487 ? 57.630 52.375 16.689 1.00 47.51 487 VAL B C 1
ATOM 7472 O O . VAL B 1 487 ? 58.582 51.629 16.457 1.00 47.25 487 VAL B O 1
ATOM 7476 N N . THR B 1 488 ? 56.506 52.379 15.951 1.00 43.95 488 THR B N 1
ATOM 7477 C CA . THR B 1 488 ? 56.271 51.475 14.813 1.00 44.03 488 THR B CA 1
ATOM 7478 C C . THR B 1 488 ? 56.709 52.049 13.468 1.00 48.04 488 THR B C 1
ATOM 7479 O O . THR B 1 488 ? 57.083 51.286 12.571 1.00 48.81 488 THR B O 1
ATOM 7483 N N . ALA B 1 489 ? 56.579 53.375 13.304 1.00 42.62 489 ALA B N 1
ATOM 7484 C CA . ALA B 1 489 ? 56.916 54.043 12.054 1.00 41.91 489 ALA B CA 1
ATOM 7485 C C . ALA B 1 489 ? 57.615 55.365 12.339 1.00 42.56 489 ALA B C 1
ATOM 7486 O O . ALA B 1 489 ? 57.250 56.079 13.276 1.00 40.47 489 ALA B O 1
ATOM 7488 N N . VAL B 1 490 ? 58.654 55.656 11.560 1.00 37.47 490 VAL B N 1
ATOM 7489 C CA . VAL B 1 490 ? 59.471 56.852 11.718 1.00 36.11 490 VAL B CA 1
ATOM 7490 C C . VAL B 1 490 ? 59.618 57.525 10.351 1.00 39.71 490 VAL B C 1
ATOM 7491 O O . VAL B 1 490 ? 59.789 56.850 9.339 1.00 39.82 490 VAL B O 1
ATOM 7495 N N . VAL B 1 491 ? 59.542 58.859 10.333 1.00 34.74 491 VAL B N 1
ATOM 7496 C CA . VAL B 1 491 ? 59.745 59.640 9.126 1.00 33.48 491 VAL B CA 1
ATOM 7497 C C . VAL B 1 491 ? 60.850 60.672 9.412 1.00 38.65 491 VAL B C 1
ATOM 7498 O O . VAL B 1 491 ? 60.838 61.341 10.446 1.00 37.25 491 VAL B O 1
ATOM 7502 N N . HIS B 1 492 ? 61.846 60.747 8.523 1.00 35.75 492 HIS B N 1
ATOM 7503 C CA . HIS B 1 492 ? 62.935 61.719 8.664 1.00 35.04 492 HIS B CA 1
ATOM 7504 C C . HIS B 1 492 ? 63.416 62.130 7.269 1.00 37.24 492 HIS B C 1
ATOM 7505 O O . HIS B 1 492 ? 63.026 61.479 6.299 1.00 37.30 492 HIS B O 1
ATOM 7512 N N . PRO B 1 493 ? 64.194 63.223 7.107 1.00 33.76 493 PRO B N 1
ATOM 7513 C CA . PRO B 1 493 ? 64.596 63.632 5.750 1.00 34.24 493 PRO B CA 1
ATOM 7514 C C . PRO B 1 493 ? 65.517 62.665 5.013 1.00 40.59 493 PRO B C 1
ATOM 7515 O O . PRO B 1 493 ? 65.436 62.587 3.790 1.00 41.12 493 PRO B O 1
ATOM 7519 N N . GLY B 1 494 ? 66.426 62.015 5.737 1.00 39.13 494 GLY B N 1
ATOM 7520 C CA . GLY B 1 494 ? 67.487 61.224 5.125 1.00 40.77 494 GLY B CA 1
ATOM 7521 C C . GLY B 1 494 ? 68.506 62.216 4.576 1.00 46.54 494 GLY B C 1
ATOM 7522 O O . GLY B 1 494 ? 68.380 63.422 4.799 1.00 45.64 494 GLY B O 1
ATOM 7523 N N . GLY B 1 495 ? 69.506 61.747 3.852 1.00 46.12 495 GLY B N 1
ATOM 7524 C CA . GLY B 1 495 ? 70.503 62.652 3.287 1.00 46.12 495 GLY B CA 1
ATOM 7525 C C . GLY B 1 495 ? 71.877 62.569 3.924 1.00 51.99 495 GLY B C 1
ATOM 7526 O O . GLY B 1 495 ? 72.781 63.333 3.559 1.00 52.12 495 GLY B O 1
ATOM 7527 N N . SER B 1 496 ? 72.039 61.643 4.890 1.00 48.62 496 SER B N 1
ATOM 7528 C CA . SER B 1 496 ? 73.307 61.369 5.561 1.00 48.89 496 SER B CA 1
ATOM 7529 C C . SER B 1 496 ? 74.075 60.301 4.810 1.00 54.50 496 SER B C 1
ATOM 7530 O O . SER B 1 496 ? 73.462 59.409 4.220 1.00 54.21 496 SER B O 1
ATOM 7533 N N . VAL B 1 497 ? 75.412 60.335 4.893 1.00 53.10 497 VAL B N 1
ATOM 7534 C CA . VAL B 1 497 ? 76.251 59.295 4.288 1.00 54.66 497 VAL B CA 1
ATOM 7535 C C . VAL B 1 497 ? 76.007 57.963 5.056 1.00 58.40 497 VAL B C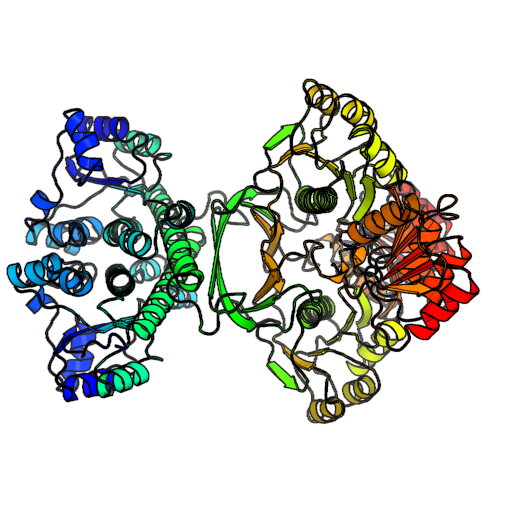 1
ATOM 7536 O O . VAL B 1 497 ? 76.166 56.880 4.497 1.00 58.93 497 VAL B O 1
ATOM 7540 N N . ARG B 1 498 ? 75.554 58.073 6.321 1.00 53.90 498 ARG B N 1
ATOM 7541 C CA . ARG B 1 498 ? 75.245 56.956 7.215 1.00 53.29 498 ARG B CA 1
ATOM 7542 C C . ARG B 1 498 ? 73.744 56.578 7.214 1.00 53.37 498 ARG B C 1
ATOM 7543 O O . ARG B 1 498 ? 73.315 55.857 8.116 1.00 51.83 498 ARG B O 1
ATOM 7551 N N . ASP B 1 499 ? 72.963 57.021 6.204 1.00 49.39 499 ASP B N 1
ATOM 7552 C CA . ASP B 1 499 ? 71.530 56.673 6.067 1.00 49.41 499 ASP B CA 1
ATOM 7553 C C . ASP B 1 499 ? 71.297 55.151 6.102 1.00 55.31 499 ASP B C 1
ATOM 7554 O O . ASP B 1 499 ? 70.358 54.694 6.764 1.00 53.33 499 ASP B O 1
ATOM 7559 N N . GLU B 1 500 ? 72.164 54.373 5.390 1.00 54.56 500 GLU B N 1
ATOM 7560 C CA . GLU B 1 500 ? 72.083 52.909 5.290 1.00 55.27 500 GLU B CA 1
ATOM 7561 C C . GLU B 1 500 ? 72.139 52.233 6.662 1.00 59.28 500 GLU B C 1
ATOM 7562 O O . GLU B 1 500 ? 71.302 51.372 6.939 1.00 59.48 500 GLU B O 1
ATOM 7568 N N . GLU B 1 501 ? 73.079 52.668 7.530 1.00 54.77 501 GLU B N 1
ATOM 7569 C CA . GLU B 1 501 ? 73.235 52.219 8.915 1.00 54.22 501 GLU B CA 1
ATOM 7570 C C . GLU B 1 501 ? 71.973 52.510 9.741 1.00 55.97 501 GLU B C 1
ATOM 7571 O O . GLU B 1 501 ? 71.572 51.682 10.556 1.00 56.54 501 GLU B O 1
ATOM 7577 N N . VAL B 1 502 ? 71.360 53.692 9.540 1.00 49.12 502 VAL B N 1
ATOM 7578 C CA . VAL B 1 502 ? 70.132 54.085 10.234 1.00 47.52 502 VAL B CA 1
ATOM 7579 C C . VAL B 1 502 ? 68.971 53.189 9.725 1.00 50.01 502 VAL B C 1
ATOM 7580 O O . VAL B 1 502 ? 68.210 52.675 10.550 1.00 49.88 502 VAL B O 1
ATOM 7584 N N . THR B 1 503 ? 68.869 52.980 8.392 1.00 44.56 503 THR B N 1
ATOM 7585 C CA . THR B 1 503 ? 67.842 52.131 7.763 1.00 44.59 503 THR B CA 1
ATOM 7586 C C . THR B 1 503 ? 67.993 50.649 8.217 1.00 48.22 503 THR B C 1
ATOM 7587 O O . THR B 1 503 ? 66.981 49.990 8.484 1.00 46.66 503 THR B O 1
ATOM 7591 N N . GLU B 1 504 ? 69.248 50.157 8.341 1.00 45.19 504 GLU B N 1
ATOM 7592 C CA . GLU B 1 504 ? 69.555 48.794 8.796 1.00 46.39 504 GLU B CA 1
ATOM 7593 C C . GLU B 1 504 ? 69.097 48.586 10.248 1.00 50.80 504 GLU B C 1
ATOM 7594 O O . GLU B 1 504 ? 68.604 47.504 10.575 1.00 50.95 504 GLU B O 1
ATOM 7600 N N . ALA B 1 505 ? 69.230 49.629 11.105 1.00 47.46 505 ALA B N 1
ATOM 7601 C CA . ALA B 1 505 ? 68.800 49.624 12.510 1.00 46.77 505 ALA B CA 1
ATOM 7602 C C . ALA B 1 505 ? 67.270 49.570 12.605 1.00 49.96 505 ALA B C 1
ATOM 7603 O O . ALA B 1 505 ? 66.750 48.898 13.498 1.00 50.19 505 ALA B O 1
ATOM 7605 N N . ALA B 1 506 ? 66.554 50.263 11.685 1.00 46.08 506 ALA B N 1
ATOM 7606 C CA . ALA B 1 506 ? 65.080 50.254 11.612 1.00 45.72 506 ALA B CA 1
ATOM 7607 C C . ALA B 1 506 ? 64.600 48.889 11.116 1.00 51.93 506 ALA B C 1
ATOM 7608 O O . ALA B 1 506 ? 63.609 48.374 11.629 1.00 52.02 506 ALA B O 1
ATOM 7610 N N . ALA B 1 507 ? 65.319 48.299 10.138 1.00 49.44 507 ALA B N 1
ATOM 7611 C CA . ALA B 1 507 ? 65.019 46.972 9.592 1.00 50.29 507 ALA B CA 1
ATOM 7612 C C . ALA B 1 507 ? 65.131 45.913 10.693 1.00 54.19 507 ALA B C 1
ATOM 7613 O O . ALA B 1 507 ? 64.202 45.126 10.868 1.00 53.68 507 ALA B O 1
ATOM 7615 N N . LYS B 1 508 ? 66.234 45.946 11.477 1.00 51.44 508 LYS B N 1
ATOM 7616 C CA . LYS B 1 508 ? 66.504 45.018 12.584 1.00 52.29 508 LYS B CA 1
ATOM 7617 C C . LYS B 1 508 ? 65.398 45.083 13.655 1.00 55.76 508 LYS B C 1
ATOM 7618 O O . LYS B 1 508 ? 65.123 44.086 14.316 1.00 55.63 508 LYS B O 1
ATOM 7624 N N . ALA B 1 509 ? 64.751 46.245 13.794 1.00 52.49 509 ALA B N 1
ATOM 7625 C CA . ALA B 1 509 ? 63.672 46.479 14.755 1.00 51.28 509 ALA B CA 1
ATOM 7626 C C . ALA B 1 509 ? 62.270 46.257 14.157 1.00 55.20 509 ALA B C 1
ATOM 7627 O O . ALA B 1 509 ? 61.291 46.277 14.902 1.00 55.45 509 ALA B O 1
ATOM 7629 N N . GLY B 1 510 ? 62.189 46.051 12.841 1.00 51.76 510 GLY B N 1
ATOM 7630 C CA . GLY B 1 510 ? 60.931 45.861 12.122 1.00 51.51 510 GLY B CA 1
ATOM 7631 C C . GLY B 1 510 ? 60.130 47.149 12.036 1.00 53.72 510 GLY B C 1
ATOM 7632 O O . GLY B 1 510 ? 58.897 47.120 11.968 1.00 53.18 510 GLY B O 1
ATOM 7633 N N . VAL B 1 511 ? 60.838 48.294 12.037 1.00 48.17 511 VAL B N 1
ATOM 7634 C CA . VAL B 1 511 ? 60.242 49.623 11.996 1.00 46.45 511 VAL B CA 1
ATOM 7635 C C . VAL B 1 511 ? 60.074 50.073 10.540 1.00 50.60 511 VAL B C 1
ATOM 7636 O O . VAL B 1 511 ? 60.991 49.913 9.721 1.00 51.44 511 VAL B O 1
ATOM 7640 N N . THR B 1 512 ? 58.893 50.641 10.231 1.00 44.97 512 THR B N 1
ATOM 7641 C CA . THR B 1 512 ? 58.618 51.244 8.941 1.00 43.89 512 THR B CA 1
ATOM 7642 C C . THR B 1 512 ? 59.413 52.581 8.916 1.00 45.86 512 THR B C 1
ATOM 7643 O O . THR B 1 512 ? 59.324 53.368 9.868 1.00 45.07 512 THR B O 1
ATOM 7647 N N . LEU B 1 513 ? 60.221 52.808 7.868 1.00 40.36 513 LEU B N 1
ATOM 7648 C CA . LEU B 1 513 ? 61.019 54.023 7.818 1.00 38.51 513 LEU B CA 1
ATOM 7649 C C . LEU B 1 513 ? 60.855 54.740 6.494 1.00 42.93 513 LEU B C 1
ATOM 7650 O O . LEU B 1 513 ? 61.077 54.161 5.428 1.00 42.56 513 LEU B O 1
ATOM 7655 N N . TYR B 1 514 ? 60.463 56.020 6.580 1.00 40.05 514 TYR B N 1
ATOM 7656 C CA . TYR B 1 514 ? 60.295 56.901 5.425 1.00 40.26 514 TYR B CA 1
ATOM 7657 C C . TYR B 1 514 ? 61.377 57.962 5.383 1.00 44.01 514 TYR B C 1
ATOM 7658 O O . TYR B 1 514 ? 61.779 58.506 6.419 1.00 42.96 514 TYR B O 1
ATOM 7667 N N . LEU B 1 515 ? 61.839 58.255 4.173 1.00 40.39 515 LEU B N 1
ATOM 7668 C CA . LEU B 1 515 ? 62.834 59.282 3.879 1.00 39.91 515 LEU B CA 1
ATOM 7669 C C . LEU B 1 515 ? 62.131 60.311 3.048 1.00 44.29 515 LEU B C 1
ATOM 7670 O O . LEU B 1 515 ? 61.593 59.970 1.994 1.00 46.02 515 LEU B O 1
ATOM 7675 N N . THR B 1 516 ? 62.077 61.557 3.519 1.00 38.86 516 THR B N 1
ATOM 7676 C CA . THR B 1 516 ? 61.334 62.596 2.814 1.00 37.17 516 THR B CA 1
ATOM 7677 C C . THR B 1 516 ? 62.146 63.404 1.815 1.00 39.30 516 THR B C 1
ATOM 7678 O O . THR B 1 516 ? 61.537 63.946 0.907 1.00 38.91 516 THR B O 1
ATOM 7682 N N . GLY B 1 517 ? 63.452 63.593 2.041 1.00 35.36 517 GLY B N 1
ATOM 7683 C CA . GLY B 1 517 ? 64.262 64.481 1.198 1.00 35.10 517 GLY B CA 1
ATOM 7684 C C . GLY B 1 517 ? 63.999 65.970 1.475 1.00 41.04 517 GLY B C 1
ATOM 7685 O O . GLY B 1 517 ? 64.412 66.849 0.706 1.00 41.85 517 GLY B O 1
ATOM 7686 N N . ALA B 1 518 ? 63.305 66.283 2.581 1.00 35.27 518 ALA B N 1
ATOM 7687 C CA . ALA B 1 518 ? 63.021 67.665 2.971 1.00 33.64 518 ALA B CA 1
ATOM 7688 C C . ALA B 1 518 ? 63.290 67.826 4.463 1.00 37.43 518 ALA B C 1
ATOM 7689 O O . ALA B 1 518 ? 62.953 66.937 5.238 1.00 37.75 518 ALA B O 1
ATOM 7691 N N . ARG B 1 519 ? 63.908 68.933 4.871 1.00 33.23 519 ARG B N 1
ATOM 7692 C CA . ARG B 1 519 ? 64.231 69.124 6.284 1.00 32.18 519 ARG B CA 1
ATOM 7693 C C . ARG B 1 519 ? 63.545 70.381 6.815 1.00 35.09 519 ARG B C 1
ATOM 7694 O O . ARG B 1 519 ? 63.239 71.286 6.041 1.00 34.79 519 ARG B O 1
ATOM 7702 N N . HIS B 1 520 ? 63.278 70.418 8.134 1.00 30.51 520 HIS B N 1
ATOM 7703 C CA . HIS B 1 520 ? 62.606 71.555 8.752 1.00 28.65 520 HIS B CA 1
ATOM 7704 C C . HIS B 1 520 ? 63.297 71.994 10.050 1.00 32.82 520 HIS B C 1
ATOM 7705 O O . HIS B 1 520 ? 62.689 71.983 11.132 1.00 31.06 520 HIS B O 1
ATOM 7712 N N . PHE B 1 521 ? 64.564 72.434 9.919 1.00 29.55 521 PHE B N 1
ATOM 7713 C CA . PHE B 1 521 ? 65.274 73.072 11.013 1.00 28.85 521 PHE B CA 1
ATOM 7714 C C . PHE B 1 521 ? 64.512 74.326 11.386 1.00 32.29 521 PHE B C 1
ATOM 7715 O O . PHE B 1 521 ? 63.994 74.997 10.503 1.00 31.35 521 PHE B O 1
ATOM 7723 N N . ALA B 1 522 ? 64.418 74.624 12.678 1.00 29.41 522 ALA B N 1
ATOM 7724 C CA . ALA B 1 522 ? 63.802 75.824 13.222 1.00 29.95 522 ALA B CA 1
ATOM 7725 C C . ALA B 1 522 ? 64.509 76.192 14.503 1.00 35.86 522 ALA B C 1
ATOM 7726 O O . ALA B 1 522 ? 64.900 75.302 15.267 1.00 33.57 522 ALA B O 1
ATOM 7728 N N . HIS B 1 523 ? 64.668 77.496 14.752 1.00 35.68 523 HIS B N 1
ATOM 7729 C CA . HIS B 1 523 ? 65.331 77.981 15.966 1.00 43.36 523 HIS B CA 1
ATOM 7730 C C . HIS B 1 523 ? 64.637 79.262 16.504 1.00 46.21 523 HIS B C 1
ATOM 7731 O O . HIS B 1 523 ? 63.633 79.711 15.898 1.00 45.41 523 HIS B O 1
#